Protein 1J0T (pdb70)

Nearest PDB structures (foldseek):
  1j0t-assembly1_A  TM=9.809E-01  e=6.287E-11  Penaeus japonicus
  1j0t-assembly1_A  TM=9.719E-01  e=5.461E-12  Penaeus japonicus
  1j0t-assembly1_A  TM=9.896E-01  e=3.033E-12  Penaeus japonicus
  1j0t-assembly1_A  TM=1.013E+00  e=6.631E-14  Penaeus japonicus
  6ly9-assembly1_Q  TM=2.625E-01  e=8.782E+00  Thermus thermophilus HB8

Sequence (78 aa):
ASFIDNTCRGVMGNRDIYKKVVRVCEDCTNIFRLPGLDGMCRNRCFYNEWFLICLKAANREDEIEKFRVWISILNAGQASFIDNTCRGVMGNRDIYKKVVRVCEDCTNIFRLPGLDGMCRNRCFYNEWFLICLKAANREDEIEKFRVWISILNAGQASFIDNTCRGVMGNRDIYKKVVRVCEDCTNIFRLPGLDGMCRNRCFYNEWFLICLKAANREDEIEKFRVWISILNAGQASFIDNTCRGVMGNRDIYKKVVRVCEDCTNIFRLPGLDGMCRNRCFYNEWFLICLKAANREDEIEKFRVWISILNAGQASFIDNTCRGVMGNRDIYKKVVRVCEDCTNIFRLPGLDGMCRNRCFYNEWFLICLKAANREDEIEKFRVWISILNAGQASFIDNTCRGVMGNRDIYKKVVRVCEDCTNIFRLPGLDGMCRNRCFYNEWFLICLKAANREDEIEKFRVWISILNAGQASFIDNTCRGVMGNRDIYKKVVRVCEDCTNIFRLPGLDGMCRNRCFYNEWFLICLKAANREDEIEKFRVWISILNAGQASFIDNTCRGVMGNRDIYKKVVRVCEDCTNIFRLPGLDGMCRNRCFYNEWFLICLKAANREDEIEKFRVWISILNAGQASFIDNTCRGVMGNRDIYKKVVRVCEDCTNIFRLPGLDGMCRNRCFYNEWFLICLKAANREDEIEKFRVWISILNAGQASFIDNTCRGVMGNRDIYKKVVRVCEDCTNIFRLPGLDGMCRNRCFYNEWFLICLKAANREDEIEKFRVWISILNAGQ

CATH classification: 1.10.2010.10

Structure (mmCIF, N/CA/C/O backbone):
data_1J0T
#
_entry.id   1J0T
#
loop_
_atom_site.group_PDB
_atom_site.id
_atom_site.type_symbol
_atom_site.label_atom_id
_atom_site.label_alt_id
_atom_site.label_comp_id
_atom_site.label_asym_id
_atom_site.label_entity_id
_atom_site.label_seq_id
_atom_site.pdbx_PDB_ins_code
_atom_site.Cartn_x
_atom_site.Cartn_y
_atom_site.Cartn_z
_atom_site.occupancy
_atom_site.B_iso_or_equiv
_atom_site.auth_seq_id
_atom_site.auth_comp_id
_atom_site.auth_asym_id
_atom_site.auth_atom_id
_atom_site.pdbx_PDB_model_num
ATOM 1 N N . ALA A 1 1 ? 1.014 0.000 0.000 1.00 0.00 0 ALA A N 1
ATOM 2 C CA . ALA A 1 1 ? 1.497 1.183 0.683 1.00 0.00 0 ALA A CA 1
ATOM 3 C C . ALA A 1 1 ? 2.548 1.878 -0.171 1.00 0.00 0 ALA A C 1
ATOM 4 O O . ALA A 1 1 ? 3.136 1.264 -1.058 1.00 0.00 0 ALA A O 1
ATOM 13 N N . SER A 1 2 ? 2.782 3.165 0.099 1.00 0.00 1 SER A N 1
ATOM 14 C CA . SER A 1 2 ? 3.759 3.935 -0.644 1.00 0.00 1 SER A CA 1
ATOM 15 C C . SER A 1 2 ? 5.139 3.313 -0.481 1.00 0.00 1 SER A C 1
ATOM 16 O O . SER A 1 2 ? 5.679 3.272 0.623 1.00 0.00 1 SER A O 1
ATOM 24 N N . PHE A 1 3 ? 5.711 2.830 -1.586 1.00 0.00 2 PHE A N 1
ATOM 25 C CA . PHE A 1 3 ? 7.023 2.215 -1.560 1.00 0.00 2 PHE A CA 1
ATOM 26 C C . PHE A 1 3 ? 7.732 2.453 -2.885 1.00 0.00 2 PHE A C 1
ATOM 27 O O . PHE A 1 3 ? 8.558 1.646 -3.304 1.00 0.00 2 PHE A O 1
ATOM 44 N N . ILE A 1 4 ? 7.406 3.567 -3.546 1.00 0.00 3 ILE A N 1
ATOM 45 C CA . ILE A 1 4 ? 8.011 3.909 -4.818 1.00 0.00 3 ILE A CA 1
ATOM 46 C C . ILE A 1 4 ? 8.676 5.275 -4.721 1.00 0.00 3 ILE A C 1
ATOM 47 O O . ILE A 1 4 ? 9.460 5.522 -3.809 1.00 0.00 3 ILE A O 1
ATOM 63 N N . ASP A 1 5 ? 8.359 6.163 -5.667 1.00 0.00 4 ASP A N 1
ATOM 64 C CA . ASP A 1 5 ? 8.927 7.496 -5.684 1.00 0.00 4 ASP A CA 1
ATOM 65 C C . ASP A 1 5 ? 8.637 8.162 -7.021 1.00 0.00 4 ASP A C 1
ATOM 66 O O . ASP A 1 5 ? 8.885 7.578 -8.074 1.00 0.00 4 ASP A O 1
ATOM 75 N N . ASN A 1 6 ? 8.111 9.388 -6.978 1.00 0.00 5 ASN A N 1
ATOM 76 C CA . ASN A 1 6 ? 7.792 10.124 -8.185 1.00 0.00 5 ASN A CA 1
ATOM 77 C C . ASN A 1 6 ? 7.079 9.214 -9.175 1.00 0.00 5 ASN A C 1
ATOM 78 O O . ASN A 1 6 ? 7.105 9.457 -10.379 1.00 0.00 5 ASN A O 1
ATOM 89 N N . THR A 1 7 ? 6.440 8.159 -8.663 1.00 0.00 6 THR A N 1
ATOM 90 C CA . THR A 1 7 ? 5.724 7.221 -9.503 1.00 0.00 6 THR A CA 1
ATOM 91 C C . THR A 1 7 ? 4.382 7.810 -9.911 1.00 0.00 6 THR A C 1
ATOM 92 O O . THR A 1 7 ? 3.336 7.370 -9.437 1.00 0.00 6 THR A O 1
ATOM 103 N N . CYS A 1 8 ? 4.413 8.809 -10.795 1.00 0.00 7 CYS A N 1
ATOM 104 C CA . CYS A 1 8 ? 3.203 9.454 -11.264 1.00 0.00 7 CYS A CA 1
ATOM 105 C C . CYS A 1 8 ? 2.744 8.805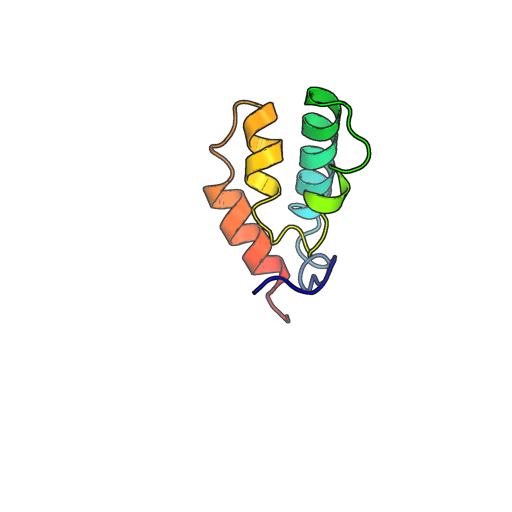 -12.562 1.00 0.00 7 CYS A C 1
ATOM 106 O O . CYS A 1 8 ? 3.418 7.923 -13.090 1.00 0.00 7 CYS A O 1
ATOM 113 N N . ARG A 1 9 ? 1.592 9.243 -13.076 1.00 0.00 8 ARG A N 1
ATOM 114 C CA . ARG A 1 9 ? 1.049 8.704 -14.305 1.00 0.00 8 ARG A CA 1
ATOM 115 C C . ARG A 1 9 ? 0.211 9.763 -15.008 1.00 0.00 8 ARG A C 1
ATOM 116 O O . ARG A 1 9 ? -0.029 9.673 -16.210 1.00 0.00 8 ARG A O 1
ATOM 137 N N . GLY A 1 10 ? -0.235 10.770 -14.253 1.00 0.00 9 GLY A N 1
ATOM 138 C CA . GLY A 1 10 ? -1.042 11.837 -14.809 1.00 0.00 9 GLY A CA 1
ATOM 139 C C . GLY A 1 10 ? -0.265 13.146 -14.799 1.00 0.00 9 GLY A C 1
ATOM 140 O O . GLY A 1 10 ? -0.692 14.131 -15.398 1.00 0.00 9 GLY A O 1
ATOM 144 N N . VAL A 1 11 ? 0.881 13.154 -14.115 1.00 0.00 10 VAL A N 1
ATOM 145 C CA . VAL A 1 11 ? 1.713 14.337 -14.028 1.00 0.00 10 VAL A CA 1
ATOM 146 C C . VAL A 1 11 ? 1.924 14.920 -15.418 1.00 0.00 10 VAL A C 1
ATOM 147 O O . VAL A 1 11 ? 2.432 16.030 -15.558 1.00 0.00 10 VAL A O 1
ATOM 160 N N . MET A 1 12 ? 1.532 14.168 -16.449 1.00 0.00 11 MET A N 1
ATOM 161 C CA . MET A 1 12 ? 1.682 14.614 -17.820 1.00 0.00 11 MET A CA 1
ATOM 162 C C . MET A 1 12 ? 0.472 15.441 -18.231 1.00 0.00 11 MET A C 1
ATOM 163 O O . MET A 1 12 ? 0.598 16.396 -18.994 1.00 0.00 11 MET A O 1
ATOM 177 N N . GLY A 1 13 ? -0.705 15.070 -17.721 1.00 0.00 12 GLY A N 1
ATOM 178 C CA . GLY A 1 13 ? -1.928 15.779 -18.038 1.00 0.00 12 GLY A CA 1
ATOM 179 C C . GLY A 1 13 ? -2.164 16.899 -17.035 1.00 0.00 12 GLY A C 1
ATOM 180 O O . GLY A 1 13 ? -2.503 18.018 -17.416 1.00 0.00 12 GLY A O 1
ATOM 184 N N . ASN A 1 14 ? -1.983 16.595 -15.748 1.00 0.00 13 ASN A N 1
ATOM 185 C CA . ASN A 1 14 ? -2.176 17.575 -14.698 1.00 0.00 13 ASN A CA 1
ATOM 186 C C . ASN A 1 14 ? -1.558 18.904 -15.109 1.00 0.00 13 ASN A C 1
ATOM 187 O O . ASN A 1 14 ? -2.270 19.836 -15.477 1.00 0.00 13 ASN A O 1
ATOM 198 N N . ARG A 1 15 ? -0.228 18.989 -15.045 1.00 0.00 14 ARG A N 1
ATOM 199 C CA . ARG A 1 15 ? 0.480 20.200 -15.409 1.00 0.00 14 ARG A CA 1
ATOM 200 C C . ARG A 1 15 ? 0.025 21.349 -14.521 1.00 0.00 14 ARG A C 1
ATOM 201 O O . ARG A 1 15 ? 0.324 22.508 -14.801 1.00 0.00 14 ARG A O 1
ATOM 222 N N . ASP A 1 16 ? -0.699 21.025 -13.448 1.00 0.00 15 ASP A N 1
ATOM 223 C CA . ASP A 1 16 ? -1.191 22.030 -12.526 1.00 0.00 15 ASP A CA 1
ATOM 224 C C . ASP A 1 16 ? -0.916 21.594 -11.095 1.00 0.00 15 ASP A C 1
ATOM 225 O O . ASP A 1 16 ? -0.352 22.354 -10.310 1.00 0.00 15 ASP A O 1
ATOM 234 N N . ILE A 1 17 ? -1.315 20.366 -10.755 1.00 0.00 16 ILE A N 1
ATOM 235 C CA . ILE A 1 17 ? -1.109 19.834 -9.423 1.00 0.00 16 ILE A CA 1
ATOM 236 C C . ILE A 1 17 ? 0.382 19.737 -9.132 1.00 0.00 16 ILE A C 1
ATOM 237 O O . ILE A 1 17 ? 0.804 19.892 -7.988 1.00 0.00 16 ILE A O 1
ATOM 253 N N . TYR A 1 18 ? 1.180 19.480 -10.171 1.00 0.00 17 TYR A N 1
ATOM 254 C CA . TYR A 1 18 ? 2.616 19.363 -10.019 1.00 0.00 17 TYR A CA 1
ATOM 255 C C . TYR A 1 18 ? 3.213 20.724 -9.692 1.00 0.00 17 TYR A C 1
ATOM 256 O O . TYR A 1 18 ? 3.698 20.942 -8.584 1.00 0.00 17 TYR A O 1
ATOM 274 N N . LYS A 1 19 ? 3.177 21.641 -10.661 1.00 0.00 18 LYS A N 1
ATOM 275 C CA . LYS A 1 19 ? 3.713 22.974 -10.470 1.00 0.00 18 LYS A CA 1
ATOM 276 C C . LYS A 1 19 ? 3.326 23.497 -9.094 1.00 0.00 18 LYS A C 1
ATOM 277 O O . LYS A 1 19 ? 4.150 24.080 -8.393 1.00 0.00 18 LYS A O 1
ATOM 296 N N . LYS A 1 20 ? 2.066 23.286 -8.709 1.00 0.00 19 LYS A N 1
ATOM 297 C CA . LYS A 1 20 ? 1.576 23.735 -7.421 1.00 0.00 19 LYS A CA 1
ATOM 298 C C . LYS A 1 20 ? 2.199 22.901 -6.310 1.00 0.00 19 LYS A C 1
ATOM 299 O O . LYS A 1 20 ? 2.825 23.441 -5.401 1.00 0.00 19 LYS A O 1
ATOM 318 N N . VAL A 1 21 ? 2.024 21.580 -6.387 1.00 0.00 20 VAL A N 1
ATOM 319 C CA . VAL A 1 21 ? 2.566 20.678 -5.391 1.00 0.00 20 VAL A CA 1
ATOM 320 C C . VAL A 1 21 ? 4.024 21.024 -5.123 1.00 0.00 20 VAL A C 1
ATOM 321 O O . VAL A 1 21 ? 4.362 21.497 -4.040 1.00 0.00 20 VAL A O 1
ATOM 334 N N . VAL A 1 22 ? 4.888 20.787 -6.113 1.00 0.00 21 VAL A N 1
ATOM 335 C CA . VAL A 1 22 ? 6.302 21.074 -5.980 1.00 0.00 21 VAL A CA 1
ATOM 336 C C . VAL A 1 22 ? 6.491 22.446 -5.349 1.00 0.00 21 VAL A C 1
ATOM 337 O O . VAL A 1 22 ? 7.390 22.638 -4.534 1.00 0.00 21 VAL A O 1
ATOM 350 N N . ARG A 1 23 ? 5.639 23.402 -5.728 1.00 0.00 22 ARG A N 1
ATOM 351 C CA . ARG A 1 23 ? 5.717 24.749 -5.200 1.00 0.00 22 ARG A CA 1
ATOM 352 C C . ARG A 1 23 ? 5.279 24.757 -3.742 1.00 0.00 22 ARG A C 1
ATOM 353 O O . ARG A 1 23 ? 5.757 25.569 -2.953 1.00 0.00 22 ARG A O 1
ATOM 374 N N . VAL A 1 24 ? 4.367 23.850 -3.387 1.00 0.00 23 VAL A N 1
ATOM 375 C CA . VAL A 1 24 ? 3.869 23.756 -2.029 1.00 0.00 23 VAL A CA 1
ATOM 376 C C . VAL A 1 24 ? 4.971 23.245 -1.111 1.00 0.00 23 VAL A C 1
ATOM 377 O O . VAL A 1 24 ? 5.052 23.646 0.047 1.00 0.00 23 VAL A O 1
ATOM 390 N N . CYS A 1 25 ? 5.819 22.356 -1.633 1.00 0.00 24 CYS A N 1
ATOM 391 C CA . CYS A 1 25 ? 6.910 21.795 -0.861 1.00 0.00 24 CYS A CA 1
ATOM 392 C C . CYS A 1 25 ? 7.941 22.876 -0.566 1.00 0.00 24 CYS A C 1
ATOM 393 O O . CYS A 1 25 ? 8.486 22.934 0.534 1.00 0.00 24 CYS A O 1
ATOM 400 N N . GLU A 1 26 ? 8.208 23.734 -1.554 1.00 0.00 25 GLU A N 1
ATOM 401 C CA . GLU A 1 26 ? 9.170 24.805 -1.393 1.00 0.00 25 GLU A CA 1
ATOM 402 C C . GLU A 1 26 ? 8.785 25.675 -0.205 1.00 0.00 25 GLU A C 1
ATOM 403 O O . GLU A 1 26 ? 9.607 25.937 0.670 1.00 0.00 25 GLU A O 1
ATOM 415 N N . ASP A 1 27 ? 7.527 26.123 -0.177 1.00 0.00 26 ASP A N 1
ATOM 416 C CA . ASP A 1 27 ? 7.038 26.960 0.900 1.00 0.00 26 ASP A CA 1
ATOM 417 C C . ASP A 1 27 ? 7.356 26.313 2.240 1.00 0.00 26 ASP A C 1
ATOM 418 O O . ASP A 1 27 ? 8.041 26.905 3.071 1.00 0.00 26 ASP A O 1
ATOM 427 N N . CYS A 1 28 ? 6.855 25.093 2.450 1.00 0.00 27 CYS A N 1
ATOM 428 C CA . CYS A 1 28 ? 7.087 24.372 3.686 1.00 0.00 27 CYS A CA 1
ATOM 429 C C . CYS A 1 28 ? 8.584 24.222 3.921 1.00 0.00 27 CYS A C 1
ATOM 430 O O . CYS A 1 28 ? 9.072 24.484 5.018 1.00 0.00 27 CYS A O 1
ATOM 437 N N . THR A 1 29 ? 9.312 23.798 2.885 1.00 0.00 28 THR A N 1
ATOM 438 C CA . THR A 1 29 ? 10.746 23.617 2.988 1.00 0.00 28 THR A CA 1
ATOM 439 C C . THR A 1 29 ? 11.376 24.830 3.657 1.00 0.00 28 THR A C 1
ATOM 440 O O . THR A 1 29 ? 12.405 24.715 4.319 1.00 0.00 28 THR A O 1
ATOM 451 N N . ASN A 1 30 ? 10.753 25.998 3.483 1.00 0.00 29 ASN A N 1
ATOM 452 C CA . ASN A 1 30 ? 11.252 27.225 4.070 1.00 0.00 29 ASN A CA 1
ATOM 453 C C . ASN A 1 30 ? 10.916 27.265 5.554 1.00 0.00 29 ASN A C 1
ATOM 454 O O . ASN A 1 30 ? 11.769 27.583 6.379 1.00 0.00 29 ASN A O 1
ATOM 465 N N . ILE A 1 31 ? 9.666 26.940 5.891 1.00 0.00 30 ILE A N 1
ATOM 466 C CA . ILE A 1 31 ? 9.220 26.937 7.270 1.00 0.00 30 ILE A CA 1
ATOM 467 C C . ILE A 1 31 ? 10.268 26.269 8.148 1.00 0.00 30 ILE A C 1
ATOM 468 O O . ILE A 1 31 ? 10.727 26.856 9.126 1.00 0.00 30 ILE A O 1
ATOM 484 N N . PHE A 1 32 ? 10.648 25.038 7.798 1.00 0.00 31 PHE A N 1
ATOM 485 C CA . PHE A 1 32 ? 11.638 24.300 8.556 1.00 0.00 31 PHE A CA 1
ATOM 486 C C . PHE A 1 32 ? 13.027 24.575 7.996 1.00 0.00 31 PHE A C 1
ATOM 487 O O . PHE A 1 32 ? 14.024 24.419 8.698 1.00 0.00 31 PHE A O 1
ATOM 504 N N . ARG A 1 33 ? 13.089 24.985 6.727 1.00 0.00 32 ARG A N 1
ATOM 505 C CA . ARG A 1 33 ? 14.352 25.278 6.080 1.00 0.00 32 ARG A CA 1
ATOM 506 C C . ARG A 1 33 ? 15.184 24.008 5.975 1.00 0.00 32 ARG A C 1
ATOM 507 O O . ARG A 1 33 ? 16.411 24.068 5.950 1.00 0.00 32 ARG A O 1
ATOM 528 N N . LEU A 1 34 ? 14.513 22.856 5.913 1.00 0.00 33 LEU A N 1
ATOM 529 C CA . LEU A 1 34 ? 15.191 21.579 5.811 1.00 0.00 33 LEU A CA 1
ATOM 530 C C . LEU A 1 34 ? 15.248 21.140 4.355 1.00 0.00 33 LEU A C 1
ATOM 531 O O . LEU A 1 34 ? 14.246 21.200 3.646 1.00 0.00 33 LEU A O 1
ATOM 547 N N . PRO A 1 35 ? 16.426 20.696 3.910 1.00 0.00 34 PRO A N 1
ATOM 548 C CA . PRO A 1 35 ? 16.667 20.235 2.559 1.00 0.00 34 PRO A CA 1
ATOM 549 C C . PRO A 1 35 ? 16.000 18.883 2.354 1.00 0.00 34 PRO A C 1
ATOM 550 O O . PRO A 1 35 ? 15.554 18.569 1.253 1.00 0.00 34 PRO A O 1
ATOM 561 N N . GLY A 1 36 ? 15.934 18.080 3.419 1.00 0.00 35 GLY A N 1
ATOM 562 C CA . GLY A 1 36 ? 15.324 16.768 3.346 1.00 0.00 35 GLY A CA 1
ATOM 563 C C . GLY A 1 36 ? 13.843 16.855 3.688 1.00 0.00 35 GLY A C 1
ATOM 564 O O . GLY A 1 36 ? 13.386 16.239 4.648 1.00 0.00 35 GLY A O 1
ATOM 568 N N . LEU A 1 37 ? 13.092 17.626 2.896 1.00 0.00 36 LEU A N 1
ATOM 569 C CA . LEU A 1 37 ? 11.669 17.791 3.116 1.00 0.00 36 LEU A CA 1
ATOM 570 C C . LEU A 1 37 ? 10.963 18.006 1.786 1.00 0.00 36 LEU A C 1
ATOM 571 O O . LEU A 1 37 ? 10.036 17.273 1.446 1.00 0.00 36 LEU A O 1
ATOM 587 N N . ASP A 1 38 ? 11.403 19.015 1.031 1.00 0.00 37 ASP A N 1
ATOM 588 C CA . ASP A 1 38 ? 10.812 19.321 -0.256 1.00 0.00 37 ASP A CA 1
ATOM 589 C C . ASP A 1 38 ? 10.569 18.034 -1.031 1.00 0.00 37 ASP A C 1
ATOM 590 O O . ASP A 1 38 ? 9.481 17.821 -1.561 1.00 0.00 37 ASP A O 1
ATOM 599 N N . GLY A 1 39 ? 11.588 17.173 -1.096 1.00 0.00 38 GLY A N 1
ATOM 600 C CA . GLY A 1 39 ? 11.476 15.914 -1.806 1.00 0.00 38 GLY A CA 1
ATOM 601 C C . GLY A 1 39 ? 10.261 15.139 -1.317 1.00 0.00 38 GLY A C 1
ATOM 602 O O . GLY A 1 39 ? 9.314 14.921 -2.069 1.00 0.00 38 GLY A O 1
ATOM 606 N N . MET A 1 40 ? 10.290 14.722 -0.049 1.00 0.00 39 MET A N 1
ATOM 607 C CA . MET A 1 40 ? 9.195 13.973 0.533 1.00 0.00 39 MET A CA 1
ATOM 608 C C . MET A 1 40 ? 7.866 14.562 0.082 1.00 0.00 39 MET A C 1
ATOM 609 O O . MET A 1 40 ? 7.023 13.855 -0.464 1.00 0.00 39 MET A O 1
ATOM 623 N N . CYS A 1 41 ? 7.683 15.864 0.312 1.00 0.00 40 CYS A N 1
ATOM 624 C CA . CYS A 1 41 ? 6.461 16.544 -0.070 1.00 0.00 40 CYS A CA 1
ATOM 625 C C . CYS A 1 41 ? 6.040 16.101 -1.464 1.00 0.00 40 CYS A C 1
ATOM 626 O O . CYS A 1 41 ? 4.932 15.604 -1.651 1.00 0.00 40 CYS A O 1
ATOM 633 N N . ARG A 1 42 ? 6.929 16.283 -2.443 1.00 0.00 41 ARG A N 1
ATOM 634 C CA . ARG A 1 42 ? 6.646 15.903 -3.813 1.00 0.00 41 ARG A CA 1
ATOM 635 C C . ARG A 1 42 ? 7.545 14.746 -4.224 1.00 0.00 41 ARG A C 1
ATOM 636 O O . ARG A 1 42 ? 8.155 14.779 -5.290 1.00 0.00 41 ARG A O 1
ATOM 657 N N . ASN A 1 43 ? 7.625 13.720 -3.373 1.00 0.00 42 ASN A N 1
ATOM 658 C CA . ASN A 1 43 ? 8.447 12.560 -3.653 1.00 0.00 42 ASN A CA 1
ATOM 659 C C . ASN A 1 43 ? 7.632 11.515 -4.402 1.00 0.00 42 ASN A C 1
ATOM 660 O O . ASN A 1 43 ? 7.493 11.587 -5.621 1.00 0.00 42 ASN A O 1
ATOM 671 N N . ARG A 1 44 ? 7.091 10.541 -3.666 1.00 0.00 43 ARG A N 1
ATOM 672 C CA . ARG A 1 44 ? 6.294 9.487 -4.260 1.00 0.00 43 ARG A CA 1
ATOM 673 C C . ARG A 1 44 ? 5.065 10.084 -4.930 1.00 0.00 43 ARG A C 1
ATOM 674 O O . ARG A 1 44 ? 3.956 9.973 -4.412 1.00 0.00 43 ARG A O 1
ATOM 695 N N . CYS A 1 45 ? 5.264 10.720 -6.087 1.00 0.00 44 CYS A N 1
ATOM 696 C CA . CYS A 1 45 ? 4.175 11.331 -6.822 1.00 0.00 44 CYS A CA 1
ATOM 697 C C . CYS A 1 45 ? 3.315 12.156 -5.876 1.00 0.00 44 CYS A C 1
ATOM 698 O O . CYS A 1 45 ? 2.132 12.369 -6.134 1.00 0.00 44 CYS A O 1
ATOM 705 N N . PHE A 1 46 ? 3.912 12.621 -4.776 1.00 0.00 45 PHE A N 1
ATOM 706 C CA . PHE A 1 46 ? 3.197 13.419 -3.800 1.00 0.00 45 PHE A CA 1
ATOM 707 C C . PHE A 1 46 ? 2.174 12.555 -3.077 1.00 0.00 45 PHE A C 1
ATOM 708 O O . PHE A 1 46 ? 1.161 13.059 -2.596 1.00 0.00 45 PHE A O 1
ATOM 725 N N . TYR A 1 47 ? 2.441 11.249 -3.000 1.00 0.00 46 TYR A N 1
ATOM 726 C CA . TYR A 1 47 ? 1.543 10.324 -2.339 1.00 0.00 46 TYR A CA 1
ATOM 727 C C . TYR A 1 47 ? 2.215 9.749 -1.100 1.00 0.00 46 TYR A C 1
ATOM 728 O O . TYR A 1 47 ? 2.808 8.674 -1.155 1.00 0.00 46 TYR A O 1
ATOM 746 N N . ASN A 1 48 ? 2.120 10.469 0.020 1.00 0.00 47 ASN A N 1
ATOM 747 C CA . ASN A 1 48 ? 2.717 10.026 1.264 1.00 0.00 47 ASN A CA 1
ATOM 748 C C . ASN A 1 48 ? 2.332 10.975 2.391 1.00 0.00 47 ASN A C 1
ATOM 749 O O . ASN A 1 48 ? 3.061 11.109 3.371 1.00 0.00 47 ASN A O 1
ATOM 760 N N . GLU A 1 49 ? 1.180 11.634 2.248 1.00 0.00 48 GLU A N 1
ATOM 761 C CA . GLU A 1 49 ? 0.705 12.564 3.253 1.00 0.00 48 GLU A CA 1
ATOM 762 C C . GLU A 1 49 ? 1.705 13.698 3.426 1.00 0.00 48 GLU A C 1
ATOM 763 O O . GLU A 1 49 ? 1.388 14.727 4.019 1.00 0.00 48 GLU A O 1
ATOM 775 N N . TRP A 1 50 ? 2.919 13.508 2.904 1.00 0.00 49 TRP A N 1
ATOM 776 C CA . TRP A 1 50 ? 3.956 14.515 3.002 1.00 0.00 49 TRP A CA 1
ATOM 777 C C . TRP A 1 50 ? 3.414 15.863 2.545 1.00 0.00 49 TRP A C 1
ATOM 778 O O . TRP A 1 50 ? 4.097 16.879 2.652 1.00 0.00 49 TRP A O 1
ATOM 799 N N . PHE A 1 51 ? 2.181 15.868 2.034 1.00 0.00 50 PHE A N 1
ATOM 800 C CA . PHE A 1 51 ? 1.555 17.087 1.565 1.00 0.00 50 PHE A CA 1
ATOM 801 C C . PHE A 1 51 ? 0.986 17.863 2.745 1.00 0.00 50 PHE A C 1
ATOM 802 O O . PHE A 1 51 ? 1.124 19.082 2.815 1.00 0.00 50 PHE A O 1
ATOM 819 N N . LEU A 1 52 ? 0.343 17.151 3.674 1.00 0.00 51 LEU A N 1
ATOM 820 C CA . LEU A 1 52 ? -0.242 17.773 4.845 1.00 0.00 51 LEU A CA 1
ATOM 821 C C . LEU A 1 52 ? 0.852 18.393 5.702 1.00 0.00 51 LEU A C 1
ATOM 822 O O . LEU A 1 52 ? 0.650 19.444 6.306 1.00 0.00 51 LEU A O 1
ATOM 838 N N . ILE A 1 53 ? 2.013 17.737 5.755 1.00 0.00 52 ILE A N 1
ATOM 839 C CA . ILE A 1 53 ? 3.134 18.224 6.535 1.00 0.00 52 ILE A CA 1
ATOM 840 C C . ILE A 1 53 ? 3.518 19.621 6.067 1.00 0.00 52 ILE A C 1
ATOM 841 O O . ILE A 1 53 ? 3.649 20.535 6.878 1.00 0.00 52 ILE A O 1
ATOM 857 N N . CYS A 1 54 ? 3.699 19.785 4.754 1.00 0.00 53 CYS A N 1
ATOM 858 C CA . CYS A 1 54 ? 4.066 21.066 4.186 1.00 0.00 53 CYS A CA 1
ATOM 859 C C . CYS A 1 54 ? 2.866 22.002 4.207 1.00 0.00 53 CYS A C 1
ATOM 860 O O . CYS A 1 54 ? 2.997 23.176 4.544 1.00 0.00 53 CYS A O 1
ATOM 867 N N . LEU A 1 55 ? 1.692 21.478 3.846 1.00 0.00 54 LEU A N 1
ATOM 868 C CA . LEU A 1 55 ? 0.476 22.266 3.825 1.00 0.00 54 LEU A CA 1
ATOM 869 C C . LEU A 1 55 ? 0.198 22.824 5.213 1.00 0.00 54 LEU A C 1
ATOM 870 O O . LEU A 1 55 ? -0.464 23.850 5.352 1.00 0.00 54 LEU A O 1
ATOM 886 N N . LYS A 1 56 ? 0.707 22.144 6.243 1.00 0.00 55 LYS A N 1
ATOM 887 C CA . LYS A 1 56 ? 0.511 22.575 7.613 1.00 0.00 55 LYS A CA 1
ATOM 888 C C . LYS A 1 56 ? 1.395 23.778 7.909 1.00 0.00 55 LYS A C 1
ATOM 889 O O . LYS A 1 56 ? 0.943 24.754 8.503 1.00 0.00 55 LYS A O 1
ATOM 908 N N . ALA A 1 57 ? 2.661 23.706 7.491 1.00 0.00 56 ALA A N 1
ATOM 909 C CA . ALA A 1 57 ? 3.603 24.785 7.713 1.00 0.00 56 ALA A CA 1
ATOM 910 C C . ALA A 1 57 ? 3.053 26.077 7.125 1.00 0.00 56 ALA A C 1
ATOM 911 O O . ALA A 1 57 ? 3.619 27.148 7.337 1.00 0.00 56 ALA A O 1
ATOM 918 N N . ALA A 1 58 ? 1.948 25.974 6.384 1.00 0.00 57 ALA A N 1
ATOM 919 C CA . ALA A 1 58 ? 1.330 27.131 5.768 1.00 0.00 57 ALA A CA 1
ATOM 920 C C . ALA A 1 58 ? -0.019 27.403 6.420 1.00 0.00 57 ALA A C 1
ATOM 921 O O . ALA A 1 58 ? -0.782 28.241 5.946 1.00 0.00 57 ALA A O 1
ATOM 928 N N . ASN A 1 59 ? -0.310 26.691 7.511 1.00 0.00 58 ASN A N 1
ATOM 929 C CA . ASN A 1 59 ? -1.563 26.859 8.220 1.00 0.00 58 ASN A CA 1
ATOM 930 C C . ASN A 1 59 ? -2.721 26.407 7.342 1.00 0.00 58 ASN A C 1
ATOM 931 O O . ASN A 1 59 ? -3.784 26.050 7.845 1.00 0.00 58 ASN A O 1
ATOM 942 N N . ARG A 1 60 ? -2.512 26.424 6.023 1.00 0.00 59 ARG A N 1
ATOM 943 C CA . ARG A 1 60 ? -3.535 26.018 5.081 1.00 0.00 59 ARG A CA 1
ATOM 944 C C . ARG A 1 60 ? -4.217 24.750 5.575 1.00 0.00 59 ARG A C 1
ATOM 945 O O . ARG A 1 60 ? -5.370 24.786 5.997 1.00 0.00 59 ARG A O 1
ATOM 966 N N . GLU A 1 61 ? -3.499 23.625 5.522 1.00 0.00 60 GLU A N 1
ATOM 967 C CA . GLU A 1 61 ? -4.039 22.356 5.965 1.00 0.00 60 GLU A CA 1
ATOM 968 C C . GLU A 1 61 ? -5.539 22.311 5.710 1.00 0.00 60 GLU A C 1
ATOM 969 O O . GLU A 1 61 ? -6.307 21.896 6.575 1.00 0.00 60 GLU A O 1
ATOM 981 N N . ASP A 1 62 ? -5.955 22.742 4.517 1.00 0.00 61 ASP A N 1
ATOM 982 C CA . ASP A 1 62 ? -7.357 22.751 4.154 1.00 0.00 61 ASP A CA 1
ATOM 983 C C . ASP A 1 62 ? -7.514 22.343 2.696 1.00 0.00 61 ASP A C 1
ATOM 984 O O . ASP A 1 62 ? -8.461 21.644 2.343 1.00 0.00 61 ASP A O 1
ATOM 993 N N . GLU A 1 63 ? -6.582 22.783 1.847 1.00 0.00 62 GLU A N 1
ATOM 994 C CA . GLU A 1 63 ? -6.623 22.461 0.435 1.00 0.00 62 GLU A CA 1
ATOM 995 C C . GLU A 1 63 ? -6.122 21.041 0.211 1.00 0.00 62 GLU A C 1
ATOM 996 O O . GLU A 1 63 ? -5.932 20.618 -0.927 1.00 0.00 62 GLU A O 1
ATOM 1008 N N . ILE A 1 64 ? -5.907 20.305 1.304 1.00 0.00 63 ILE A N 1
ATOM 1009 C CA . ILE A 1 64 ? -5.432 18.938 1.227 1.00 0.00 63 ILE A CA 1
ATOM 1010 C C . ILE A 1 64 ? -6.514 18.050 0.628 1.00 0.00 63 ILE A C 1
ATOM 1011 O O . ILE A 1 64 ? -6.215 17.126 -0.125 1.00 0.00 63 ILE A O 1
ATOM 1027 N N . GLU A 1 65 ? -7.775 18.332 0.964 1.00 0.00 64 GLU A N 1
ATOM 1028 C CA . GLU A 1 65 ? -8.890 17.559 0.456 1.00 0.00 64 GLU A CA 1
ATOM 1029 C C . GLU A 1 65 ? -8.846 17.521 -1.065 1.00 0.00 64 GLU A C 1
ATOM 1030 O O . GLU A 1 65 ? -8.837 16.448 -1.664 1.00 0.00 64 GLU A O 1
ATOM 1042 N N . LYS A 1 66 ? -8.819 18.701 -1.690 1.00 0.00 65 LYS A N 1
ATOM 1043 C CA . LYS A 1 66 ? -8.775 18.797 -3.136 1.00 0.00 65 LYS A CA 1
ATOM 1044 C C . LYS A 1 66 ? -7.411 18.353 -3.644 1.00 0.00 65 LYS A C 1
ATOM 1045 O O . LYS A 1 66 ? -7.307 17.753 -4.711 1.00 0.00 65 LYS A O 1
ATOM 1064 N N . PHE A 1 67 ? -6.361 18.649 -2.874 1.00 0.00 66 PHE A N 1
ATOM 1065 C CA . PHE A 1 67 ? -5.011 18.280 -3.249 1.00 0.00 66 PHE A CA 1
ATOM 1066 C C . PHE A 1 67 ? -4.853 16.767 -3.185 1.00 0.00 66 PHE A C 1
ATOM 1067 O O . PHE A 1 67 ? -4.001 16.201 -3.866 1.00 0.00 66 PHE A O 1
ATOM 1084 N N . ARG A 1 68 ? -5.678 16.114 -2.364 1.00 0.00 67 ARG A N 1
ATOM 1085 C CA . ARG A 1 68 ? -5.626 14.674 -2.215 1.00 0.00 67 ARG A CA 1
ATOM 1086 C C . ARG A 1 68 ? -6.163 14.005 -3.472 1.00 0.00 67 ARG A C 1
ATOM 1087 O O . ARG A 1 68 ? -5.445 13.263 -4.138 1.00 0.00 67 ARG A O 1
ATOM 1108 N N . VAL A 1 69 ? -7.431 14.271 -3.796 1.00 0.00 68 VAL A N 1
ATOM 1109 C CA . VAL A 1 69 ? -8.057 13.696 -4.970 1.00 0.00 68 VAL A CA 1
ATOM 1110 C C . VAL A 1 69 ? -7.169 13.915 -6.186 1.00 0.00 68 VAL A C 1
ATOM 1111 O O . VAL A 1 69 ? -7.159 13.100 -7.106 1.00 0.00 68 VAL A O 1
ATOM 1124 N N . TRP A 1 70 ? -6.422 15.021 -6.190 1.00 0.00 69 TRP A N 1
ATOM 1125 C CA . TRP A 1 70 ? -5.536 15.337 -7.293 1.00 0.00 69 TRP A CA 1
ATOM 1126 C C . TRP A 1 70 ? -4.437 14.288 -7.391 1.00 0.00 69 TRP A C 1
ATOM 1127 O O . TRP A 1 70 ? -4.271 13.654 -8.431 1.00 0.00 69 TRP A O 1
ATOM 1148 N N . ILE A 1 71 ? -3.686 14.107 -6.303 1.00 0.00 70 ILE A N 1
ATOM 1149 C CA . ILE A 1 71 ? -2.609 13.138 -6.267 1.00 0.00 70 ILE A CA 1
ATOM 1150 C C . ILE A 1 71 ? -3.110 11.792 -6.773 1.00 0.00 70 ILE A C 1
ATOM 1151 O O . ILE A 1 71 ? -2.329 10.984 -7.269 1.00 0.00 70 ILE A O 1
ATOM 1167 N N . SER A 1 72 ? -4.417 11.554 -6.647 1.00 0.00 71 SER A N 1
ATOM 1168 C CA . SER A 1 72 ? -5.013 10.311 -7.093 1.00 0.00 71 SER A CA 1
ATOM 1169 C C . SER A 1 72 ? -5.187 10.334 -8.605 1.00 0.00 71 SER A C 1
ATOM 1170 O O . SER A 1 72 ? -5.084 9.299 -9.260 1.00 0.00 71 SER A O 1
ATOM 1178 N N . ILE A 1 73 ? -5.451 11.520 -9.158 1.00 0.00 72 ILE A N 1
ATOM 1179 C CA . ILE A 1 73 ? -5.635 11.675 -10.587 1.00 0.00 72 ILE A CA 1
ATOM 1180 C C . ILE A 1 73 ? -4.357 11.285 -11.316 1.00 0.00 72 ILE A C 1
ATOM 1181 O O . ILE A 1 73 ? -4.401 10.543 -12.294 1.00 0.00 72 ILE A O 1
ATOM 1197 N N . LEU A 1 74 ? -3.217 11.789 -10.837 1.00 0.00 73 LEU A N 1
ATOM 1198 C CA . LEU A 1 74 ? -1.935 11.491 -11.444 1.00 0.00 73 LEU A CA 1
ATOM 1199 C C . LEU A 1 74 ? -1.719 9.985 -11.484 1.00 0.00 73 LEU A C 1
ATOM 1200 O O . LEU A 1 74 ? -0.903 9.492 -12.259 1.00 0.00 73 LEU A O 1
ATOM 1216 N N . ASN A 1 75 ? -2.456 9.253 -10.645 1.00 0.00 74 ASN A N 1
ATOM 1217 C CA . ASN A 1 75 ? -2.342 7.810 -10.590 1.00 0.00 74 ASN A CA 1
ATOM 1218 C C . ASN A 1 75 ? -3.314 7.175 -11.574 1.00 0.00 74 ASN A C 1
ATOM 1219 O O . ASN A 1 75 ? -3.544 5.968 -11.535 1.00 0.00 74 ASN A O 1
ATOM 1230 N N . ALA A 1 76 ? -3.884 7.993 -12.461 1.00 0.00 75 ALA A N 1
ATOM 1231 C CA . ALA A 1 76 ? -4.827 7.511 -13.450 1.00 0.00 75 ALA A CA 1
ATOM 1232 C C . ALA A 1 76 ? -4.313 6.217 -14.065 1.00 0.00 75 ALA A C 1
ATOM 1233 O O . ALA A 1 76 ? -4.776 5.133 -13.716 1.00 0.00 75 ALA A O 1
ATOM 1240 N N . GLY A 1 77 ? -3.352 6.332 -14.984 1.00 0.00 76 GLY A N 1
ATOM 1241 C CA . GLY A 1 77 ? -2.783 5.171 -15.640 1.00 0.00 76 GLY A CA 1
ATOM 1242 C C . GLY A 1 77 ? -2.120 4.260 -14.617 1.00 0.00 76 GLY A C 1
ATOM 1243 O O . GLY A 1 77 ? -2.147 3.039 -14.757 1.00 0.00 76 GLY A O 1
ATOM 1247 N N . GLN A 1 78 ? -1.521 4.858 -13.585 1.00 0.00 77 GLN A N 1
ATOM 1248 C CA . GLN A 1 78 ? -0.853 4.101 -12.545 1.00 0.00 77 GLN A CA 1
ATOM 1249 C C . GLN A 1 78 ? -1.876 3.301 -11.751 1.00 0.00 77 GLN A C 1
ATOM 1250 O O . GLN A 1 78 ? -1.510 2.446 -10.947 1.00 0.00 77 GLN A O 1
ATOM 1265 N N . ALA A 1 1 ? 1.014 0.000 0.000 1.00 0.00 0 ALA A N 2
ATOM 1266 C CA . ALA A 1 1 ? 1.497 1.183 0.683 1.00 0.00 0 ALA A CA 2
ATOM 1267 C C . ALA A 1 1 ? 1.224 1.064 2.176 1.00 0.00 0 ALA A C 2
ATOM 1268 O O . ALA A 1 1 ? 0.194 1.526 2.660 1.00 0.00 0 ALA A O 2
ATOM 1277 N N . SER A 1 2 ? 2.153 0.441 2.905 1.00 0.00 1 SER A N 2
ATOM 1278 C CA . SER A 1 2 ? 2.008 0.265 4.336 1.00 0.00 1 SER A CA 2
ATOM 1279 C C . SER A 1 2 ? 0.749 -0.537 4.634 1.00 0.00 1 SER A C 2
ATOM 1280 O O . SER A 1 2 ? -0.341 0.023 4.729 1.00 0.00 1 SER A O 2
ATOM 1288 N N . PHE A 1 3 ? 0.902 -1.855 4.781 1.00 0.00 2 PHE A N 2
ATOM 1289 C CA . PHE A 1 3 ? -0.221 -2.726 5.068 1.00 0.00 2 PHE A CA 2
ATOM 1290 C C . PHE A 1 3 ? 0.216 -3.839 6.009 1.00 0.00 2 PHE A C 2
ATOM 1291 O O . PHE A 1 3 ? 0.848 -4.804 5.583 1.00 0.00 2 PHE A O 2
ATOM 1308 N N . ILE A 1 4 ? -0.123 -3.704 7.293 1.00 0.00 3 ILE A N 2
ATOM 1309 C CA . ILE A 1 4 ? 0.232 -4.696 8.289 1.00 0.00 3 ILE A CA 2
ATOM 1310 C C . ILE A 1 4 ? -1.023 -5.189 8.995 1.00 0.00 3 ILE A C 2
ATOM 1311 O O . ILE A 1 4 ? -1.992 -5.575 8.345 1.00 0.00 3 ILE A O 2
ATOM 1327 N N . ASP A 1 5 ? -1.004 -5.175 10.330 1.00 0.00 4 ASP A N 2
ATOM 1328 C CA . ASP A 1 5 ? -2.137 -5.621 11.115 1.00 0.00 4 ASP A CA 2
ATOM 1329 C C . ASP A 1 5 ? -1.758 -5.665 12.588 1.00 0.00 4 ASP A C 2
ATOM 1330 O O . ASP A 1 5 ? -0.777 -6.305 12.959 1.00 0.00 4 ASP A O 2
ATOM 1339 N N . ASN A 1 6 ? -2.539 -4.981 13.428 1.00 0.00 5 ASN A N 2
ATOM 1340 C CA . ASN A 1 6 ? -2.279 -4.948 14.853 1.00 0.00 5 ASN A CA 2
ATOM 1341 C C . ASN A 1 6 ? -0.788 -4.780 15.106 1.00 0.00 5 ASN A C 2
ATOM 1342 O O . ASN A 1 6 ? -0.292 -5.128 16.175 1.00 0.00 5 ASN A O 2
ATOM 1353 N N . THR A 1 7 ? -0.072 -4.244 14.115 1.00 0.00 6 THR A N 2
ATOM 1354 C CA . THR A 1 7 ? 1.357 -4.033 14.236 1.00 0.00 6 THR A CA 2
ATOM 1355 C C . THR A 1 7 ? 1.632 -2.893 15.206 1.00 0.00 6 THR A C 2
ATOM 1356 O O . THR A 1 7 ? 2.040 -1.809 14.797 1.00 0.00 6 THR A O 2
ATOM 1367 N N . CYS A 1 8 ? 1.407 -3.143 16.498 1.00 0.00 7 CYS A N 2
ATOM 1368 C CA . CYS A 1 8 ? 1.630 -2.142 17.522 1.00 0.00 7 CYS A CA 2
ATOM 1369 C C . CYS A 1 8 ? 3.083 -2.183 17.973 1.00 0.00 7 CYS A C 2
ATOM 1370 O O . CYS A 1 8 ? 3.860 -3.009 17.499 1.00 0.00 7 CYS A O 2
ATOM 1377 N N . ARG A 1 9 ? 3.450 -1.287 18.893 1.00 0.00 8 ARG A N 2
ATOM 1378 C CA . ARG A 1 9 ? 4.805 -1.224 19.401 1.00 0.00 8 ARG A CA 2
ATOM 1379 C C . ARG A 1 9 ? 4.846 -0.362 20.655 1.00 0.00 8 ARG A C 2
ATOM 1380 O O . ARG A 1 9 ? 5.844 -0.350 21.372 1.00 0.00 8 ARG A O 2
ATOM 1401 N N . GLY A 1 10 ? 3.756 0.363 20.918 1.00 0.00 9 GLY A N 2
ATOM 1402 C CA . GLY A 1 10 ? 3.676 1.222 22.083 1.00 0.00 9 GLY A CA 2
ATOM 1403 C C . GLY A 1 10 ? 2.530 0.784 22.984 1.00 0.00 9 GLY A C 2
ATOM 1404 O O . GLY A 1 10 ? 2.452 1.196 24.139 1.00 0.00 9 GLY A O 2
ATOM 1408 N N . VAL A 1 11 ? 1.639 -0.056 22.451 1.00 0.00 10 VAL A N 2
ATOM 1409 C CA . VAL A 1 11 ? 0.503 -0.546 23.205 1.00 0.00 10 VAL A CA 2
ATOM 1410 C C . VAL A 1 11 ? 0.942 -0.918 24.614 1.00 0.00 10 VAL A C 2
ATOM 1411 O O . VAL A 1 11 ? 0.339 -0.481 25.591 1.00 0.00 10 VAL A O 2
ATOM 1424 N N . MET A 1 12 ? 1.998 -1.729 24.717 1.00 0.00 11 MET A N 2
ATOM 1425 C CA . MET A 1 12 ? 2.510 -2.155 26.004 1.00 0.00 11 MET A CA 2
ATOM 1426 C C . MET A 1 12 ? 2.614 -0.960 26.941 1.00 0.00 11 MET A C 2
ATOM 1427 O O . MET A 1 12 ? 2.514 -1.108 28.157 1.00 0.00 11 MET A O 2
ATOM 1441 N N . GLY A 1 13 ? 2.816 0.230 26.371 1.00 0.00 12 GLY A N 2
ATOM 1442 C CA . GLY A 1 13 ? 2.932 1.441 27.158 1.00 0.00 12 GLY A CA 2
ATOM 1443 C C . GLY A 1 13 ? 1.563 2.080 27.349 1.00 0.00 12 GLY A C 2
ATOM 1444 O O . GLY A 1 13 ? 1.144 2.335 28.475 1.00 0.00 12 GLY A O 2
ATOM 1448 N N . ASN A 1 14 ? 0.866 2.338 26.240 1.00 0.00 13 ASN A N 2
ATOM 1449 C CA . ASN A 1 14 ? -0.449 2.944 26.289 1.00 0.00 13 ASN A CA 2
ATOM 1450 C C . ASN A 1 14 ? -1.273 2.305 27.399 1.00 0.00 13 ASN A C 2
ATOM 1451 O O . ASN A 1 14 ? -1.417 2.877 28.477 1.00 0.00 13 ASN A O 2
ATOM 1462 N N . ARG A 1 15 ? -1.814 1.115 27.130 1.00 0.00 14 ARG A N 2
ATOM 1463 C CA . ARG A 1 15 ? -2.620 0.404 28.103 1.00 0.00 14 ARG A CA 2
ATOM 1464 C C . ARG A 1 15 ? -3.892 1.188 28.390 1.00 0.00 14 ARG A C 2
ATOM 1465 O O . ARG A 1 15 ? -4.613 0.882 29.337 1.00 0.00 14 ARG A O 2
ATOM 1486 N N . ASP A 1 16 ? -4.167 2.204 27.568 1.00 0.00 15 ASP A N 2
ATOM 1487 C CA . ASP A 1 16 ? -5.349 3.026 27.737 1.00 0.00 15 ASP A CA 2
ATOM 1488 C C . ASP A 1 16 ? -6.026 3.238 26.391 1.00 0.00 15 ASP A C 2
ATOM 1489 O O . ASP A 1 16 ? -7.202 2.920 26.229 1.00 0.00 15 ASP A O 2
ATOM 1498 N N . ILE A 1 17 ? -5.280 3.777 25.424 1.00 0.00 16 ILE A N 2
ATOM 1499 C CA . ILE A 1 17 ? -5.809 4.028 24.098 1.00 0.00 16 ILE A CA 2
ATOM 1500 C C . ILE A 1 17 ? -6.422 2.752 23.538 1.00 0.00 16 ILE A C 2
ATOM 1501 O O . ILE A 1 17 ? -7.371 2.807 22.760 1.00 0.00 16 ILE A O 2
ATOM 1517 N N . TYR A 1 18 ? -5.877 1.600 23.937 1.00 0.00 17 TYR A N 2
ATOM 1518 C CA . TYR A 1 18 ? -6.373 0.320 23.473 1.00 0.00 17 TYR A CA 2
ATOM 1519 C C . TYR A 1 18 ? -7.787 0.096 23.989 1.00 0.00 17 TYR A C 2
ATOM 1520 O O . TYR A 1 18 ? -8.739 0.079 23.211 1.00 0.00 17 TYR A O 2
ATOM 1538 N N . LYS A 1 19 ? -7.923 -0.076 25.306 1.00 0.00 18 LYS A N 2
ATOM 1539 C CA . LYS A 1 19 ? -9.218 -0.298 25.917 1.00 0.00 18 LYS A CA 2
ATOM 1540 C C . LYS A 1 19 ? -10.259 0.602 25.265 1.00 0.00 18 LYS A C 2
ATOM 1541 O O . LYS A 1 19 ? -11.327 0.139 24.872 1.00 0.00 18 LYS A O 2
ATOM 1560 N N . LYS A 1 20 ? -9.944 1.895 25.152 1.00 0.00 19 LYS A N 2
ATOM 1561 C CA . LYS A 1 20 ? -10.851 2.851 24.550 1.00 0.00 19 LYS A CA 2
ATOM 1562 C C . LYS A 1 20 ? -11.114 2.473 23.099 1.00 0.00 19 LYS A C 2
ATOM 1563 O O . LYS A 1 20 ? -12.249 2.180 22.727 1.00 0.00 19 LYS A O 2
ATOM 1582 N N . VAL A 1 21 ? -10.061 2.481 22.279 1.00 0.00 20 VAL A N 2
ATOM 1583 C CA . VAL A 1 21 ? -10.181 2.140 20.876 1.00 0.00 20 VAL A CA 2
ATOM 1584 C C . VAL A 1 21 ? -11.120 0.953 20.713 1.00 0.00 20 VAL A C 2
ATOM 1585 O O . VAL A 1 21 ? -12.218 1.097 20.179 1.00 0.00 20 VAL A O 2
ATOM 1598 N N . VAL A 1 22 ? -10.687 -0.221 21.176 1.00 0.00 21 VAL A N 2
ATOM 1599 C CA . VAL A 1 22 ? -11.488 -1.425 21.080 1.00 0.00 21 VAL A CA 2
ATOM 1600 C C . VAL A 1 22 ? -12.927 -1.117 21.470 1.00 0.00 21 VAL A C 2
ATOM 1601 O O . VAL A 1 22 ? -13.856 -1.745 20.968 1.00 0.00 21 VAL A O 2
ATOM 1614 N N . ARG A 1 23 ? -13.109 -0.146 22.369 1.00 0.00 22 ARG A N 2
ATOM 1615 C CA . ARG A 1 23 ? -14.430 0.239 22.821 1.00 0.00 22 ARG A CA 2
ATOM 1616 C C . ARG A 1 23 ? -15.150 1.005 21.721 1.00 0.00 22 ARG A C 2
ATOM 1617 O O . ARG A 1 23 ? -16.368 0.908 21.588 1.00 0.00 22 ARG A O 2
ATOM 1638 N N . VAL A 1 24 ? -14.392 1.768 20.930 1.00 0.00 23 VAL A N 2
ATOM 1639 C CA . VAL A 1 24 ? -14.958 2.546 19.846 1.00 0.00 23 VAL A CA 2
ATOM 1640 C C . VAL A 1 24 ? -15.300 1.630 18.679 1.00 0.00 23 VAL A C 2
ATOM 1641 O O . VAL A 1 24 ? -16.106 1.987 17.823 1.00 0.00 23 VAL A O 2
ATOM 1654 N N . CYS A 1 25 ? -14.684 0.446 18.647 1.00 0.00 24 CYS A N 2
ATOM 1655 C CA . CYS A 1 25 ? -14.925 -0.513 17.588 1.00 0.00 24 CYS A CA 2
ATOM 1656 C C . CYS A 1 25 ? -16.235 -1.245 17.845 1.00 0.00 24 CYS A C 2
ATOM 1657 O O . CYS A 1 25 ? -17.049 -1.402 16.938 1.00 0.00 24 CYS A O 2
ATOM 1664 N N . GLU A 1 26 ? -16.437 -1.693 19.087 1.00 0.00 25 GLU A N 2
ATOM 1665 C CA . GLU A 1 26 ? -17.645 -2.403 19.453 1.00 0.00 25 GLU A CA 2
ATOM 1666 C C . GLU A 1 26 ? -18.857 -1.503 19.258 1.00 0.00 25 GLU A C 2
ATOM 1667 O O . GLU A 1 26 ? -19.939 -1.976 18.919 1.00 0.00 25 GLU A O 2
ATOM 1679 N N . ASP A 1 27 ? -18.671 -0.198 19.472 1.00 0.00 26 ASP A N 2
ATOM 1680 C CA . ASP A 1 27 ? -19.746 0.762 19.319 1.00 0.00 26 ASP A CA 2
ATOM 1681 C C . ASP A 1 27 ? -20.171 0.831 17.859 1.00 0.00 26 ASP A C 2
ATOM 1682 O O . ASP A 1 27 ? -21.338 0.616 17.540 1.00 0.00 26 ASP A O 2
ATOM 1691 N N . CYS A 1 28 ? -19.220 1.132 16.972 1.00 0.00 27 CYS A N 2
ATOM 1692 C CA . CYS A 1 28 ? -19.499 1.228 15.553 1.00 0.00 27 CYS A CA 2
ATOM 1693 C C . CYS A 1 28 ? -20.001 -0.113 15.036 1.00 0.00 27 CYS A C 2
ATOM 1694 O O . CYS A 1 28 ? -21.113 -0.205 14.520 1.00 0.00 27 CYS A O 2
ATOM 1701 N N . THR A 1 29 ? -19.177 -1.154 15.174 1.00 0.00 28 THR A N 2
ATOM 1702 C CA . THR A 1 29 ? -19.544 -2.480 14.721 1.00 0.00 28 THR A CA 2
ATOM 1703 C C . THR A 1 29 ? -20.971 -2.797 15.144 1.00 0.00 28 THR A C 2
ATOM 1704 O O . THR A 1 29 ? -21.653 -3.589 14.498 1.00 0.00 28 THR A O 2
ATOM 1715 N N . ASN A 1 30 ? -21.421 -2.174 16.236 1.00 0.00 29 ASN A N 2
ATOM 1716 C CA . ASN A 1 30 ? -22.762 -2.391 16.740 1.00 0.00 29 ASN A CA 2
ATOM 1717 C C . ASN A 1 30 ? -23.760 -1.579 15.926 1.00 0.00 29 ASN A C 2
ATOM 1718 O O . ASN A 1 30 ? -24.864 -2.041 15.650 1.00 0.00 29 ASN A O 2
ATOM 1729 N N . ILE A 1 31 ? -23.366 -0.362 15.542 1.00 0.00 30 ILE A N 2
ATOM 1730 C CA . ILE A 1 31 ? -24.221 0.510 14.761 1.00 0.00 30 ILE A CA 2
ATOM 1731 C C . ILE A 1 31 ? -24.732 -0.234 13.535 1.00 0.00 30 ILE A C 2
ATOM 1732 O O . ILE A 1 31 ? -25.934 -0.270 13.285 1.00 0.00 30 ILE A O 2
ATOM 1748 N N . PHE A 1 32 ? -23.813 -0.828 12.769 1.00 0.00 31 PHE A N 2
ATOM 1749 C CA . PHE A 1 32 ? -24.177 -1.565 11.576 1.00 0.00 31 PHE A CA 2
ATOM 1750 C C . PHE A 1 32 ? -24.425 -3.025 11.926 1.00 0.00 31 PHE A C 2
ATOM 1751 O O . PHE A 1 32 ? -25.059 -3.750 11.163 1.00 0.00 31 PHE A O 2
ATOM 1768 N N . ARG A 1 33 ? -23.923 -3.455 13.086 1.00 0.00 32 ARG A N 2
ATOM 1769 C CA . ARG A 1 33 ? -24.091 -4.824 13.531 1.00 0.00 32 ARG A CA 2
ATOM 1770 C C . ARG A 1 33 ? -23.330 -5.764 12.607 1.00 0.00 32 ARG A C 2
ATOM 1771 O O . ARG A 1 33 ? -23.683 -6.934 12.480 1.00 0.00 32 ARG A O 2
ATOM 1792 N N . LEU A 1 34 ? -22.281 -5.248 11.960 1.00 0.00 33 LEU A N 2
ATOM 1793 C CA . LEU A 1 34 ? -21.476 -6.041 11.053 1.00 0.00 33 LEU A CA 2
ATOM 1794 C C . LEU A 1 34 ? -20.317 -6.673 11.809 1.00 0.00 33 LEU A C 2
ATOM 1795 O O . LEU A 1 34 ? -19.602 -5.990 12.540 1.00 0.00 33 LEU A O 2
ATOM 1811 N N . PRO A 1 35 ? -20.131 -7.984 11.632 1.00 0.00 34 PRO A N 2
ATOM 1812 C CA . PRO A 1 35 ? -19.081 -8.752 12.266 1.00 0.00 34 PRO A CA 2
ATOM 1813 C C . PRO A 1 35 ? -17.741 -8.404 11.633 1.00 0.00 34 PRO A C 2
ATOM 1814 O O . PRO A 1 35 ? -16.711 -8.422 12.304 1.00 0.00 34 PRO A O 2
ATOM 1825 N N . GLY A 1 36 ? -17.756 -8.088 10.336 1.00 0.00 35 GLY A N 2
ATOM 1826 C CA . GLY A 1 36 ? -16.542 -7.741 9.624 1.00 0.00 35 GLY A CA 2
ATOM 1827 C C . GLY A 1 36 ? -16.344 -6.232 9.624 1.00 0.00 35 GLY A C 2
ATOM 1828 O O . GLY A 1 36 ? -16.349 -5.601 8.570 1.00 0.00 35 GLY A O 2
ATOM 1832 N N . LEU A 1 37 ? -16.168 -5.654 10.815 1.00 0.00 36 LEU A N 2
ATOM 1833 C CA . LEU A 1 37 ? -15.969 -4.224 10.949 1.00 0.00 36 LEU A CA 2
ATOM 1834 C C . LEU A 1 37 ? -15.180 -3.930 12.217 1.00 0.00 36 LEU A C 2
ATOM 1835 O O . LEU A 1 37 ? -14.149 -3.263 12.170 1.00 0.00 36 LEU A O 2
ATOM 1851 N N . ASP A 1 38 ? -15.669 -4.430 13.355 1.00 0.00 37 ASP A N 2
ATOM 1852 C CA . ASP A 1 38 ? -15.010 -4.218 14.628 1.00 0.00 37 ASP A CA 2
ATOM 1853 C C . ASP A 1 38 ? -13.511 -4.434 14.474 1.00 0.00 37 ASP A C 2
ATOM 1854 O O . ASP A 1 38 ? -12.718 -3.554 14.803 1.00 0.00 37 ASP A O 2
ATOM 1863 N N . GLY A 1 39 ? -13.123 -5.608 13.971 1.00 0.00 38 GLY A N 2
ATOM 1864 C CA . GLY A 1 39 ? -11.723 -5.928 13.778 1.00 0.00 38 GLY A CA 2
ATOM 1865 C C . GLY A 1 39 ? -10.997 -4.755 13.134 1.00 0.00 38 GLY A C 2
ATOM 1866 O O . GLY A 1 39 ? -10.097 -4.170 13.733 1.00 0.00 38 GLY A O 2
ATOM 1870 N N . MET A 1 40 ? -11.393 -4.411 11.906 1.00 0.00 39 MET A N 2
ATOM 1871 C CA . MET A 1 40 ? -10.779 -3.314 11.186 1.00 0.00 39 MET A CA 2
ATOM 1872 C C . MET A 1 40 ? -10.545 -2.142 12.129 1.00 0.00 39 MET A C 2
ATOM 1873 O O . MET A 1 40 ? -9.412 -1.702 12.310 1.00 0.00 39 MET A O 2
ATOM 1887 N N . CYS A 1 41 ? -11.625 -1.637 12.732 1.00 0.00 40 CYS A N 2
ATOM 1888 C CA . CYS A 1 41 ? -11.535 -0.521 13.652 1.00 0.00 40 CYS A CA 2
ATOM 1889 C C . CYS A 1 41 ? -10.306 -0.680 14.535 1.00 0.00 40 CYS A C 2
ATOM 1890 O O . CYS A 1 41 ? -9.619 0.297 14.827 1.00 0.00 40 CYS A O 2
ATOM 1897 N N . ARG A 1 42 ? -10.029 -1.915 14.960 1.00 0.00 41 ARG A N 2
ATOM 1898 C CA . ARG A 1 42 ? -8.887 -2.194 15.807 1.00 0.00 41 ARG A CA 2
ATOM 1899 C C . ARG A 1 42 ? -8.049 -3.305 15.192 1.00 0.00 41 ARG A C 2
ATOM 1900 O O . ARG A 1 42 ? -7.603 -4.211 15.893 1.00 0.00 41 ARG A O 2
ATOM 1921 N N . ASN A 1 43 ? -7.835 -3.234 13.876 1.00 0.00 42 ASN A N 2
ATOM 1922 C CA . ASN A 1 43 ? -7.051 -4.232 13.175 1.00 0.00 42 ASN A CA 2
ATOM 1923 C C . ASN A 1 43 ? -5.585 -3.825 13.162 1.00 0.00 42 ASN A C 2
ATOM 1924 O O . ASN A 1 43 ? -4.834 -4.166 14.073 1.00 0.00 42 ASN A O 2
ATOM 1935 N N . ARG A 1 44 ? -5.179 -3.092 12.123 1.00 0.00 43 ARG A N 2
ATOM 1936 C CA . ARG A 1 44 ? -3.807 -2.641 11.994 1.00 0.00 43 ARG A CA 2
ATOM 1937 C C . ARG A 1 44 ? -3.453 -1.728 13.158 1.00 0.00 43 ARG A C 2
ATOM 1938 O O . ARG A 1 44 ? -3.360 -0.514 12.991 1.00 0.00 43 ARG A O 2
ATOM 1959 N N . CYS A 1 45 ? -3.255 -2.315 14.341 1.00 0.00 44 CYS A N 2
ATOM 1960 C CA . CYS A 1 45 ? -2.912 -1.554 15.525 1.00 0.00 44 CYS A CA 2
ATOM 1961 C C . CYS A 1 45 ? -3.742 -0.279 15.576 1.00 0.00 44 CYS A C 2
ATOM 1962 O O . CYS A 1 45 ? -3.339 0.703 16.195 1.00 0.00 44 CYS A O 2
ATOM 1969 N N . PHE A 1 46 ? -4.906 -0.297 14.923 1.00 0.00 45 PHE A N 2
ATOM 1970 C CA . PHE A 1 46 ? -5.785 0.855 14.898 1.00 0.00 45 PHE A CA 2
ATOM 1971 C C . PHE A 1 46 ? -5.210 1.924 13.980 1.00 0.00 45 PHE A C 2
ATOM 1972 O O . PHE A 1 46 ? -5.173 3.099 14.337 1.00 0.00 45 PHE A O 2
ATOM 1989 N N . TYR A 1 47 ? -4.760 1.513 12.792 1.00 0.00 46 TYR A N 2
ATOM 1990 C CA . TYR A 1 47 ? -4.188 2.435 11.832 1.00 0.00 46 TYR A CA 2
ATOM 1991 C C . TYR A 1 47 ? -4.760 2.159 10.448 1.00 0.00 46 TYR A C 2
ATOM 1992 O O . TYR A 1 47 ? -4.160 1.433 9.659 1.00 0.00 46 TYR A O 2
ATOM 2010 N N . ASN A 1 48 ? -5.924 2.742 10.155 1.00 0.00 47 ASN A N 2
ATOM 2011 C CA . ASN A 1 48 ? -6.568 2.557 8.871 1.00 0.00 47 ASN A CA 2
ATOM 2012 C C . ASN A 1 48 ? -7.789 3.460 8.767 1.00 0.00 47 ASN A C 2
ATOM 2013 O O . ASN A 1 48 ? -8.739 3.148 8.052 1.00 0.00 47 ASN A O 2
ATOM 2024 N N . GLU A 1 49 ? -7.762 4.585 9.486 1.00 0.00 48 GLU A N 2
ATOM 2025 C CA . GLU A 1 49 ? -8.863 5.527 9.470 1.00 0.00 48 GLU A CA 2
ATOM 2026 C C . GLU A 1 49 ? -10.129 4.854 9.984 1.00 0.00 48 GLU A C 2
ATOM 2027 O O . GLU A 1 49 ? -11.088 5.527 10.353 1.00 0.00 48 GLU A O 2
ATOM 2039 N N . TRP A 1 50 ? -10.128 3.520 10.006 1.00 0.00 49 TRP A N 2
ATOM 2040 C CA . TRP A 1 50 ? -11.273 2.766 10.476 1.00 0.00 49 TRP A CA 2
ATOM 2041 C C . TRP A 1 50 ? -11.755 3.329 11.805 1.00 0.00 49 TRP A C 2
ATOM 2042 O O . TRP A 1 50 ? -12.836 2.983 12.276 1.00 0.00 49 TRP A O 2
ATOM 2063 N N . PHE A 1 51 ? -10.946 4.201 12.411 1.00 0.00 50 PHE A N 2
ATOM 2064 C CA . PHE A 1 51 ? -11.292 4.807 13.681 1.00 0.00 50 PHE A CA 2
ATOM 2065 C C . PHE A 1 51 ? -12.296 5.931 13.461 1.00 0.00 50 PHE A C 2
ATOM 2066 O O . PHE A 1 51 ? -13.096 6.234 14.343 1.00 0.00 50 PHE A O 2
ATOM 2083 N N . LEU A 1 52 ? -12.251 6.549 12.278 1.00 0.00 51 LEU A N 2
ATOM 2084 C CA . LEU A 1 52 ? -13.154 7.633 11.947 1.00 0.00 51 LEU A CA 2
ATOM 2085 C C . LEU A 1 52 ? -14.510 7.071 11.543 1.00 0.00 51 LEU A C 2
ATOM 2086 O O . LEU A 1 52 ? -15.544 7.663 11.843 1.00 0.00 51 LEU A O 2
ATOM 2102 N N . ILE A 1 53 ? -14.502 5.924 10.860 1.00 0.00 52 ILE A N 2
ATOM 2103 C CA . ILE A 1 53 ? -15.727 5.286 10.420 1.00 0.00 52 ILE A CA 2
ATOM 2104 C C . ILE A 1 53 ? -16.581 4.923 11.626 1.00 0.00 52 ILE A C 2
ATOM 2105 O O . ILE A 1 53 ? -17.797 5.099 11.603 1.00 0.00 52 ILE A O 2
ATOM 2121 N N . CYS A 1 54 ? -15.941 4.415 12.682 1.00 0.00 53 CYS A N 2
ATOM 2122 C CA . CYS A 1 54 ? -16.643 4.030 13.890 1.00 0.00 53 CYS A CA 2
ATOM 2123 C C . CYS A 1 54 ? -17.073 5.275 14.654 1.00 0.00 53 CYS A C 2
ATOM 2124 O O . CYS A 1 54 ? -18.239 5.410 15.019 1.00 0.00 53 CYS A O 2
ATOM 2131 N N . LEU A 1 55 ? -16.127 6.186 14.894 1.00 0.00 54 LEU A N 2
ATOM 2132 C CA . LEU A 1 55 ? -16.411 7.412 15.612 1.00 0.00 54 LEU A CA 2
ATOM 2133 C C . LEU A 1 55 ? -17.542 8.163 14.924 1.00 0.00 54 LEU A C 2
ATOM 2134 O O . LEU A 1 55 ? -18.280 8.906 15.568 1.00 0.00 54 LEU A O 2
ATOM 2150 N N . LYS A 1 56 ? -17.678 7.968 13.611 1.00 0.00 55 LYS A N 2
ATOM 2151 C CA . LYS A 1 56 ? -18.717 8.626 12.844 1.00 0.00 55 LYS A CA 2
ATOM 2152 C C . LYS A 1 56 ? -20.077 8.056 13.220 1.00 0.00 55 LYS A C 2
ATOM 2153 O O . LYS A 1 56 ? -21.034 8.802 13.418 1.00 0.00 55 LYS A O 2
ATOM 2172 N N . ALA A 1 57 ? -20.161 6.727 13.319 1.00 0.00 56 ALA A N 2
ATOM 2173 C CA . ALA A 1 57 ? -21.401 6.063 13.668 1.00 0.00 56 ALA A CA 2
ATOM 2174 C C . ALA A 1 57 ? -21.684 6.249 15.152 1.00 0.00 56 ALA A C 2
ATOM 2175 O O . ALA A 1 57 ? -22.741 5.853 15.639 1.00 0.00 56 ALA A O 2
ATOM 2182 N N . ALA A 1 58 ? -20.735 6.852 15.872 1.00 0.00 57 ALA A N 2
ATOM 2183 C CA . ALA A 1 58 ? -20.885 7.085 17.294 1.00 0.00 57 ALA A CA 2
ATOM 2184 C C . ALA A 1 58 ? -21.239 8.544 17.543 1.00 0.00 57 ALA A C 2
ATOM 2185 O O . ALA A 1 58 ? -21.561 8.925 18.666 1.00 0.00 57 ALA A O 2
ATOM 2192 N N . ASN A 1 59 ? -21.178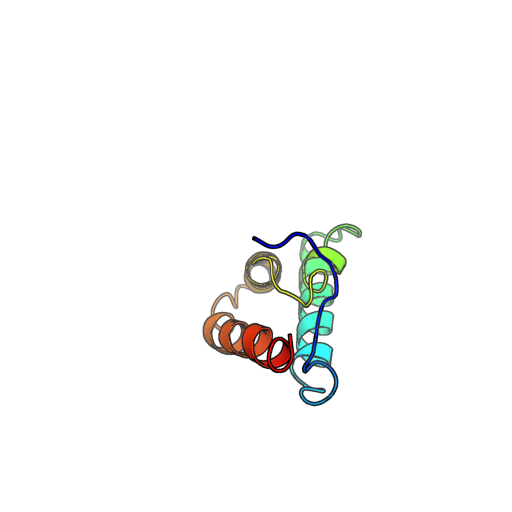 9.362 16.489 1.00 0.00 58 ASN A N 2
ATOM 2193 C CA . ASN A 1 59 ? -21.491 10.773 16.600 1.00 0.00 58 ASN A CA 2
ATOM 2194 C C . ASN A 1 59 ? -20.386 11.492 17.360 1.00 0.00 58 ASN A C 2
ATOM 2195 O O . ASN A 1 59 ? -20.465 11.650 18.576 1.00 0.00 58 ASN A O 2
ATOM 2206 N N . ARG A 1 60 ? -19.352 11.929 16.637 1.00 0.00 59 ARG A N 2
ATOM 2207 C CA . ARG A 1 60 ? -18.237 12.628 17.242 1.00 0.00 59 ARG A CA 2
ATOM 2208 C C . ARG A 1 60 ? -17.306 13.151 16.158 1.00 0.00 59 ARG A C 2
ATOM 2209 O O . ARG A 1 60 ? -17.126 14.359 16.020 1.00 0.00 59 ARG A O 2
ATOM 2230 N N . GLU A 1 61 ? -16.713 12.237 15.386 1.00 0.00 60 GLU A N 2
ATOM 2231 C CA . GLU A 1 61 ? -15.807 12.612 14.319 1.00 0.00 60 GLU A CA 2
ATOM 2232 C C . GLU A 1 61 ? -15.039 13.868 14.707 1.00 0.00 60 GLU A C 2
ATOM 2233 O O . GLU A 1 61 ? -14.809 14.742 13.874 1.00 0.00 60 GLU A O 2
ATOM 2245 N N . ASP A 1 62 ? -14.642 13.955 15.978 1.00 0.00 61 ASP A N 2
ATOM 2246 C CA . ASP A 1 62 ? -13.903 15.100 16.471 1.00 0.00 61 ASP A CA 2
ATOM 2247 C C . ASP A 1 62 ? -12.756 14.631 17.354 1.00 0.00 61 ASP A C 2
ATOM 2248 O O . ASP A 1 62 ? -11.675 15.215 17.334 1.00 0.00 61 ASP A O 2
ATOM 2257 N N . GLU A 1 63 ? -12.993 13.572 18.132 1.00 0.00 62 GLU A N 2
ATOM 2258 C CA . GLU A 1 63 ? -11.978 13.033 19.015 1.00 0.00 62 GLU A CA 2
ATOM 2259 C C . GLU A 1 63 ? -10.966 12.227 18.213 1.00 0.00 62 GLU A C 2
ATOM 2260 O O . GLU A 1 63 ? -10.137 11.521 18.783 1.00 0.00 62 GLU A O 2
ATOM 2272 N N . ILE A 1 64 ? -11.035 12.336 16.884 1.00 0.00 63 ILE A N 2
ATOM 2273 C CA . ILE A 1 64 ? -10.128 11.623 16.008 1.00 0.00 63 ILE A CA 2
ATOM 2274 C C . ILE A 1 64 ? -8.753 12.277 16.048 1.00 0.00 63 ILE A C 2
ATOM 2275 O O . ILE A 1 64 ? -7.735 11.589 16.010 1.00 0.00 63 ILE A O 2
ATOM 2291 N N . GLU A 1 65 ? -8.726 13.609 16.124 1.00 0.00 64 GLU A N 2
ATOM 2292 C CA . GLU A 1 65 ? -7.478 14.344 16.169 1.00 0.00 64 GLU A CA 2
ATOM 2293 C C . GLU A 1 65 ? -6.608 13.822 17.304 1.00 0.00 64 GLU A C 2
ATOM 2294 O O . GLU A 1 65 ? -5.470 13.414 17.083 1.00 0.00 64 GLU A O 2
ATOM 2306 N N . LYS A 1 66 ? -7.149 13.835 18.525 1.00 0.00 6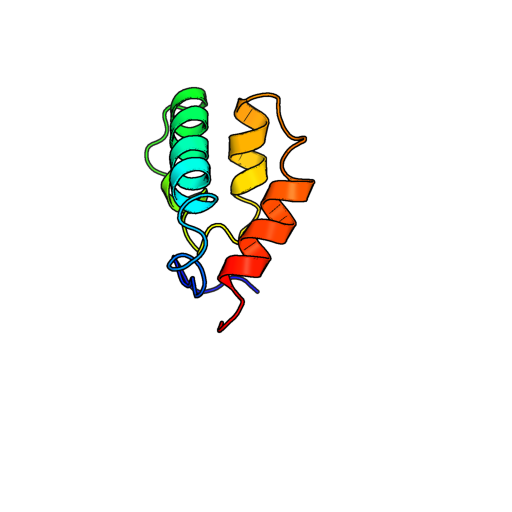5 LYS A N 2
ATOM 2307 C CA . LYS A 1 66 ? -6.423 13.364 19.687 1.00 0.00 65 LYS A CA 2
ATOM 2308 C C . LYS A 1 66 ? -6.198 11.862 19.583 1.00 0.00 65 LYS A C 2
ATOM 2309 O O . LYS A 1 66 ? -5.136 11.362 19.948 1.00 0.00 65 LYS A O 2
ATOM 2328 N N . PHE A 1 67 ? -7.204 11.141 19.082 1.00 0.00 66 PHE A N 2
ATOM 2329 C CA . PHE A 1 67 ? -7.112 9.703 18.932 1.00 0.00 66 PHE A CA 2
ATOM 2330 C C . PHE A 1 67 ? -6.056 9.358 17.891 1.00 0.00 66 PHE A C 2
ATOM 2331 O O . PHE A 1 67 ? -5.442 8.296 17.954 1.00 0.00 66 PHE A O 2
ATOM 2348 N N . ARG A 1 68 ? -5.847 10.262 16.931 1.00 0.00 67 ARG A N 2
ATOM 2349 C CA . ARG A 1 68 ? -4.870 10.051 15.882 1.00 0.00 67 ARG A CA 2
ATOM 2350 C C . ARG A 1 68 ? -3.474 9.976 16.484 1.00 0.00 67 ARG A C 2
ATOM 2351 O O . ARG A 1 68 ? -2.780 8.974 16.327 1.00 0.00 67 ARG A O 2
ATOM 2372 N N . VAL A 1 69 ? -3.064 11.042 17.176 1.00 0.00 68 VAL A N 2
ATOM 2373 C CA . VAL A 1 69 ? -1.756 11.092 17.798 1.00 0.00 68 VAL A CA 2
ATOM 2374 C C . VAL A 1 69 ? -1.550 9.859 18.665 1.00 0.00 68 VAL A C 2
ATOM 2375 O O . VAL A 1 69 ? -0.429 9.375 18.805 1.00 0.00 68 VAL A O 2
ATOM 2388 N N . TRP A 1 70 ? -2.637 9.348 19.248 1.00 0.00 69 TRP A N 2
ATOM 2389 C CA . TRP A 1 70 ? -2.567 8.174 20.094 1.00 0.00 69 TRP A CA 2
ATOM 2390 C C . TRP A 1 70 ? -2.154 6.964 19.269 1.00 0.00 69 TRP A C 2
ATOM 2391 O O . TRP A 1 70 ? -1.197 6.273 19.610 1.00 0.00 69 TRP A O 2
ATOM 2412 N N . ILE A 1 71 ? -2.881 6.710 18.178 1.00 0.00 70 ILE A N 2
ATOM 2413 C CA . ILE A 1 71 ? -2.589 5.589 17.307 1.00 0.00 70 ILE A CA 2
ATOM 2414 C C . ILE A 1 71 ? -1.123 5.619 16.902 1.00 0.00 70 ILE A C 2
ATOM 2415 O O . ILE A 1 71 ? -0.545 4.584 16.577 1.00 0.00 70 ILE A O 2
ATOM 2431 N N . SER A 1 72 ? -0.520 6.811 16.921 1.00 0.00 71 SER A 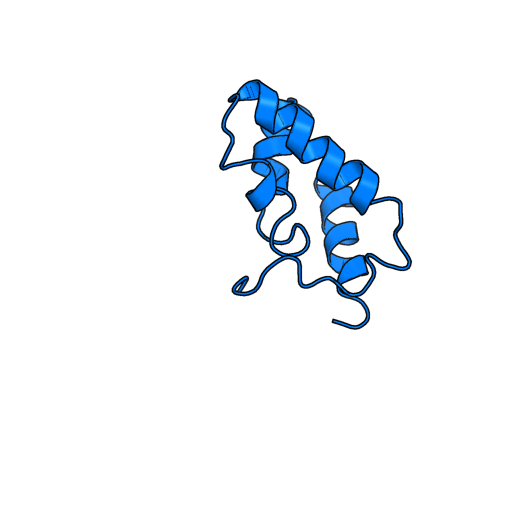N 2
ATOM 2432 C CA . SER A 1 72 ? 0.873 6.967 16.558 1.00 0.00 71 SER A CA 2
ATOM 2433 C C . SER A 1 72 ? 1.762 6.515 17.708 1.00 0.00 71 SER A C 2
ATOM 2434 O O . SER A 1 72 ? 2.815 5.921 17.486 1.00 0.00 71 SER A O 2
ATOM 2442 N N . ILE A 1 73 ? 1.333 6.796 18.940 1.00 0.00 72 ILE A N 2
ATOM 2443 C CA . ILE A 1 73 ? 2.086 6.417 20.119 1.00 0.00 72 ILE A CA 2
ATOM 2444 C C . ILE A 1 73 ? 2.323 4.913 20.117 1.00 0.00 72 ILE A C 2
ATOM 2445 O O . ILE A 1 73 ? 3.416 4.455 20.441 1.00 0.00 72 ILE A O 2
ATOM 2461 N N . LEU A 1 74 ? 1.294 4.145 19.750 1.00 0.00 73 LEU A N 2
ATOM 2462 C CA . LEU A 1 74 ? 1.395 2.700 19.707 1.00 0.00 73 LEU A CA 2
ATOM 2463 C C . LEU A 1 74 ? 2.437 2.285 18.679 1.00 0.00 73 LEU A C 2
ATOM 2464 O O . LEU A 1 74 ? 2.965 1.177 18.738 1.00 0.00 73 LEU A O 2
ATOM 2480 N N . ASN A 1 75 ? 2.734 3.180 17.734 1.00 0.00 74 ASN A N 2
ATOM 2481 C CA . ASN A 1 75 ? 3.711 2.903 16.700 1.00 0.00 74 ASN A CA 2
ATOM 2482 C C . ASN A 1 75 ? 5.096 3.322 17.170 1.00 0.00 74 ASN A C 2
ATOM 2483 O O . ASN A 1 75 ? 6.036 3.368 16.379 1.00 0.00 74 ASN A O 2
ATOM 2494 N N . ALA A 1 76 ? 5.221 3.628 18.463 1.00 0.00 75 ALA A N 2
ATOM 2495 C CA . ALA A 1 76 ? 6.487 4.042 19.033 1.00 0.00 75 ALA A CA 2
ATOM 2496 C C . ALA A 1 76 ? 7.488 2.899 18.948 1.00 0.00 75 ALA A C 2
ATOM 2497 O O . ALA A 1 76 ? 7.866 2.322 19.965 1.00 0.00 75 ALA A O 2
ATOM 2504 N N . GLY A 1 77 ? 7.920 2.571 17.727 1.00 0.00 76 GLY A N 2
ATOM 2505 C CA . GLY A 1 77 ? 8.873 1.499 17.520 1.00 0.00 76 GLY A CA 2
ATOM 2506 C C . GLY A 1 77 ? 8.568 0.766 16.221 1.00 0.00 76 GLY A C 2
ATOM 2507 O O . GLY A 1 77 ? 9.456 0.169 15.616 1.00 0.00 76 GLY A O 2
ATOM 2511 N N . GLN A 1 78 ? 7.304 0.813 15.792 1.00 0.00 77 GLN A N 2
ATOM 2512 C CA . GLN A 1 78 ? 6.887 0.154 14.571 1.00 0.00 77 GLN A CA 2
ATOM 2513 C C . GLN A 1 78 ? 6.946 1.136 13.408 1.00 0.00 77 GLN A C 2
ATOM 2514 O O . GLN A 1 78 ? 6.610 2.307 13.565 1.00 0.00 77 GLN A O 2
ATOM 2529 N N . ALA A 1 1 ? 1.014 0.000 0.000 1.00 0.00 0 ALA A N 3
ATOM 2530 C CA . ALA A 1 1 ? 1.497 1.183 0.683 1.00 0.00 0 ALA A CA 3
ATOM 2531 C C . ALA A 1 1 ? 1.806 0.850 2.136 1.00 0.00 0 ALA A C 3
ATOM 2532 O O . ALA A 1 1 ? 1.475 -0.235 2.610 1.00 0.00 0 ALA A O 3
ATOM 2541 N N . SER A 1 2 ? 2.442 1.787 2.842 1.00 0.00 1 SER A N 3
ATOM 2542 C CA . SER A 1 2 ? 2.791 1.587 4.234 1.00 0.00 1 SER A CA 3
ATOM 2543 C C . SER A 1 2 ? 1.529 1.366 5.057 1.00 0.00 1 SER A C 3
ATOM 2544 O O . SER A 1 2 ? 1.174 0.230 5.361 1.00 0.00 1 SER A O 3
ATOM 2552 N N . PHE A 1 3 ? 0.850 2.458 5.415 1.00 0.00 2 PHE A N 3
ATOM 2553 C CA . PHE A 1 3 ? -0.367 2.378 6.197 1.00 0.00 2 PHE A CA 3
ATOM 2554 C C . PHE A 1 3 ? -0.972 3.766 6.355 1.00 0.00 2 PHE A C 3
ATOM 2555 O O . PHE A 1 3 ? -1.689 4.027 7.318 1.00 0.00 2 PHE A O 3
ATOM 2572 N N . ILE A 1 4 ? -0.681 4.656 5.404 1.00 0.00 3 ILE A N 3
ATOM 2573 C CA . ILE A 1 4 ? -1.197 6.010 5.439 1.00 0.00 3 ILE A CA 3
ATOM 2574 C C . ILE A 1 4 ? -2.241 6.191 4.346 1.00 0.00 3 ILE A C 3
ATOM 2575 O O . ILE A 1 4 ? -3.163 5.388 4.227 1.00 0.00 3 ILE A O 3
ATOM 2591 N N . ASP A 1 5 ? -2.094 7.251 3.547 1.00 0.00 4 ASP A N 3
ATOM 2592 C CA . ASP A 1 5 ? -3.024 7.531 2.471 1.00 0.00 4 ASP A CA 3
ATOM 2593 C C . ASP A 1 5 ? -2.836 8.962 1.988 1.00 0.00 4 ASP A C 3
ATOM 2594 O O . ASP A 1 5 ? -2.788 9.889 2.793 1.00 0.00 4 ASP A O 3
ATOM 2603 N N . ASN A 1 6 ? -2.731 9.140 0.669 1.00 0.00 5 ASN A N 3
ATOM 2604 C CA . ASN A 1 6 ? -2.550 10.456 0.089 1.00 0.00 5 ASN A CA 3
ATOM 2605 C C . ASN A 1 6 ? -1.563 11.260 0.924 1.00 0.00 5 ASN A C 3
ATOM 2606 O O . ASN A 1 6 ? -1.610 12.488 0.936 1.00 0.00 5 ASN A O 3
ATOM 2617 N N . THR A 1 7 ? -0.667 10.561 1.625 1.00 0.00 6 THR A N 3
ATOM 2618 C CA . THR A 1 7 ? 0.324 11.213 2.457 1.00 0.00 6 THR A CA 3
ATOM 2619 C C . THR A 1 7 ? 1.281 12.018 1.589 1.00 0.00 6 THR A C 3
ATOM 2620 O O . THR A 1 7 ? 2.459 11.684 1.482 1.00 0.00 6 THR A O 3
ATOM 2631 N N . CYS A 1 8 ? 0.770 13.084 0.968 1.00 0.00 7 CYS A N 3
ATOM 2632 C CA . CYS A 1 8 ? 1.577 13.932 0.114 1.00 0.00 7 CYS A CA 3
ATOM 2633 C C . CYS A 1 8 ? 2.142 15.090 0.924 1.00 0.00 7 CYS A C 3
ATOM 2634 O O . CYS A 1 8 ? 1.401 15.785 1.617 1.00 0.00 7 CYS A O 3
ATOM 2641 N N . ARG A 1 9 ? 3.458 15.296 0.836 1.00 0.00 8 ARG A N 3
ATOM 2642 C CA . ARG A 1 9 ? 4.114 16.366 1.560 1.00 0.00 8 ARG A CA 3
ATOM 2643 C C . ARG A 1 9 ? 4.796 17.309 0.580 1.00 0.00 8 ARG A C 3
ATOM 2644 O O . ARG A 1 9 ? 5.439 18.274 0.987 1.00 0.00 8 ARG A O 3
ATOM 2665 N N . GLY A 1 10 ? 4.654 17.029 -0.717 1.00 0.00 9 GLY A N 3
ATOM 2666 C CA . GLY A 1 10 ? 5.257 17.855 -1.745 1.00 0.00 9 GLY A CA 3
ATOM 2667 C C . GLY A 1 10 ? 4.186 18.397 -2.681 1.00 0.00 9 GLY A C 3
ATOM 2668 O O . GLY A 1 10 ? 4.426 19.351 -3.418 1.00 0.00 9 GLY A O 3
ATOM 2672 N N . VAL A 1 11 ? 3.000 17.784 -2.650 1.00 0.00 10 VAL A N 3
ATOM 2673 C CA . VAL A 1 11 ? 1.899 18.205 -3.493 1.00 0.00 10 VAL A CA 3
ATOM 2674 C C . VAL A 1 11 ? 1.760 19.720 -3.440 1.00 0.00 10 VAL A C 3
ATOM 2675 O O . VAL A 1 11 ? 1.143 20.320 -4.317 1.00 0.00 10 VAL A O 3
ATOM 2688 N N . MET A 1 12 ? 2.337 20.338 -2.406 1.00 0.00 11 MET A N 3
ATOM 2689 C CA . MET A 1 12 ? 2.272 21.777 -2.246 1.00 0.00 11 MET A CA 3
ATOM 2690 C C . MET A 1 12 ? 3.127 22.455 -3.307 1.00 0.00 11 MET A C 3
ATOM 2691 O O . MET A 1 12 ? 2.808 23.552 -3.760 1.00 0.00 11 MET A O 3
ATOM 2705 N N . GLY A 1 13 ? 4.219 21.798 -3.703 1.00 0.00 12 GLY A N 3
ATOM 2706 C CA . GLY A 1 13 ? 5.112 22.341 -4.707 1.00 0.00 12 GLY A CA 3
ATOM 2707 C C . GLY A 1 13 ? 4.676 21.898 -6.096 1.00 0.00 12 GLY A C 3
ATOM 2708 O O . GLY A 1 13 ? 4.491 22.725 -6.986 1.00 0.00 12 GLY A O 3
ATOM 2712 N N . ASN A 1 14 ? 4.511 20.586 -6.280 1.00 0.00 13 ASN A N 3
ATOM 2713 C CA . ASN A 1 14 ? 4.098 20.040 -7.557 1.00 0.00 13 ASN A CA 3
ATOM 2714 C C . ASN A 1 14 ? 2.977 20.887 -8.144 1.00 0.00 13 ASN A C 3
ATOM 2715 O O . ASN A 1 14 ? 3.204 21.672 -9.062 1.00 0.00 13 ASN A O 3
ATOM 2726 N N . ARG A 1 15 ? 1.765 20.725 -7.611 1.00 0.00 14 ARG A N 3
ATOM 2727 C CA . ARG A 1 15 ? 0.615 21.471 -8.082 1.00 0.00 14 ARG A CA 3
ATOM 2728 C C . ARG A 1 15 ? 0.412 21.218 -9.569 1.00 0.00 14 ARG A C 3
ATOM 2729 O O . ARG A 1 15 ? -0.130 22.065 -10.277 1.00 0.00 14 ARG A O 3
ATOM 2750 N N . ASP A 1 16 ? 0.847 20.048 -10.042 1.00 0.00 15 ASP A N 3
ATOM 2751 C CA . ASP A 1 16 ? 0.711 19.691 -11.440 1.00 0.00 15 ASP A CA 3
ATOM 2752 C C . ASP A 1 16 ? 0.577 18.181 -11.575 1.00 0.00 15 ASP A C 3
ATOM 2753 O O . ASP A 1 16 ? -0.085 17.695 -12.489 1.00 0.00 15 ASP A O 3
ATOM 2762 N N . ILE A 1 17 ? 1.206 17.440 -10.660 1.00 0.00 16 ILE A N 3
ATOM 2763 C CA . ILE A 1 17 ? 1.154 15.991 -10.679 1.00 0.00 16 ILE A CA 3
ATOM 2764 C C . ILE A 1 17 ? -0.110 15.513 -9.978 1.00 0.00 16 ILE A C 3
ATOM 2765 O O . ILE A 1 17 ? -0.688 14.498 -10.360 1.00 0.00 16 ILE A O 3
ATOM 2781 N N . TYR A 1 18 ? -0.540 16.248 -8.950 1.00 0.00 17 TYR A N 3
ATOM 2782 C CA . TYR A 1 18 ? -1.730 15.893 -8.203 1.00 0.00 17 TYR A CA 3
ATOM 2783 C C . TYR A 1 18 ? -2.951 15.981 -9.106 1.00 0.00 17 TYR A C 3
ATOM 2784 O O . TYR A 1 18 ? -3.720 15.028 -9.211 1.00 0.00 17 TYR A O 3
ATOM 2802 N N . LYS A 1 19 ? -3.129 17.131 -9.762 1.00 0.00 18 LYS A N 3
ATOM 2803 C CA . LYS A 1 19 ? -4.254 17.337 -10.651 1.00 0.00 18 LYS A CA 3
ATOM 2804 C C . LYS A 1 19 ? -4.188 16.349 -11.807 1.00 0.00 18 LYS A C 3
ATOM 2805 O O . LYS A 1 19 ? -5.192 15.737 -12.164 1.00 0.00 18 LYS A O 3
ATOM 2824 N N . LYS A 1 20 ? -2.998 16.194 -12.393 1.00 0.00 19 LYS A N 3
ATOM 2825 C CA . LYS A 1 20 ? -2.806 15.284 -13.504 1.00 0.00 19 LYS A CA 3
ATOM 2826 C C . LYS A 1 20 ? -3.087 13.856 -13.057 1.00 0.00 19 LYS A C 3
ATOM 2827 O O . LYS A 1 20 ? -3.888 13.156 -13.671 1.00 0.00 19 LYS A O 3
ATOM 2846 N N . VAL A 1 21 ? -2.422 13.425 -11.982 1.00 0.00 20 VAL A N 3
ATOM 2847 C CA . VAL A 1 21 ? -2.600 12.086 -11.458 1.00 0.00 20 VAL A CA 3
ATOM 2848 C C . VAL A 1 21 ? -4.085 11.776 -11.333 1.00 0.00 20 VAL A C 3
ATOM 2849 O O . VAL A 1 21 ? -4.610 10.938 -12.062 1.00 0.00 20 VAL A O 3
ATOM 2862 N N . VAL A 1 22 ? -4.762 12.456 -10.404 1.00 0.00 21 VAL A N 3
ATOM 2863 C CA . VAL A 1 22 ? -6.180 12.251 -10.188 1.00 0.00 21 VAL A CA 3
ATOM 2864 C C . VAL A 1 22 ? -6.898 12.166 -11.527 1.00 0.00 21 VAL A C 3
ATOM 2865 O O . VAL A 1 22 ? -7.894 11.458 -11.656 1.00 0.00 21 VAL A O 3
ATOM 2878 N N . ARG A 1 23 ? -6.388 12.889 -12.527 1.00 0.00 22 ARG A N 3
ATOM 2879 C CA . ARG A 1 23 ? -6.981 12.892 -13.849 1.00 0.00 22 ARG A CA 3
ATOM 2880 C C . ARG A 1 23 ? -6.669 11.582 -14.557 1.00 0.00 22 ARG A C 3
ATOM 2881 O O . ARG A 1 23 ? -7.497 11.066 -15.305 1.00 0.00 22 ARG A O 3
ATOM 2902 N N . VAL A 1 24 ? -5.471 11.044 -14.320 1.00 0.00 23 VAL A N 3
ATOM 2903 C CA . VAL A 1 24 ? -5.056 9.799 -14.934 1.00 0.00 23 VAL A CA 3
ATOM 2904 C C . VAL A 1 24 ? -5.926 8.659 -14.425 1.00 0.00 23 VAL A C 3
ATOM 2905 O O . VAL A 1 24 ? -6.256 7.744 -15.177 1.00 0.00 23 VAL A O 3
ATOM 2918 N N . CYS A 1 25 ? -6.299 8.716 -13.145 1.00 0.00 24 CYS A N 3
ATOM 2919 C CA . CYS A 1 25 ? -7.129 7.691 -12.543 1.00 0.00 24 CYS A CA 3
ATOM 2920 C C . CYS A 1 25 ? -8.505 7.695 -13.193 1.00 0.00 24 CYS A C 3
ATOM 2921 O O . CYS A 1 25 ? -9.028 6.642 -13.551 1.00 0.00 24 CYS A O 3
ATOM 2928 N N . GLU A 1 26 ? -9.091 8.885 -13.347 1.00 0.00 25 GLU A N 3
ATOM 2929 C CA . GLU A 1 26 ? -10.400 9.017 -13.953 1.00 0.00 25 GLU A CA 3
ATOM 2930 C C . GLU A 1 26 ? -10.457 8.217 -15.247 1.00 0.00 25 GLU A C 3
ATOM 2931 O O . GLU A 1 26 ? -11.363 7.411 -15.444 1.00 0.00 25 GLU A O 3
ATOM 2943 N N . ASP A 1 27 ? -9.482 8.442 -16.130 1.00 0.00 26 ASP A N 3
ATOM 2944 C CA . ASP A 1 27 ? -9.424 7.744 -17.399 1.00 0.00 26 ASP A CA 3
ATOM 2945 C C . ASP A 1 27 ? -9.521 6.244 -17.166 1.00 0.00 26 ASP A C 3
ATOM 2946 O O . ASP A 1 27 ? -10.406 5.586 -17.710 1.00 0.00 26 ASP A O 3
ATOM 2955 N N . CYS A 1 28 ? -8.610 5.703 -16.355 1.00 0.00 27 CYS A N 3
ATOM 2956 C CA . CYS A 1 28 ? -8.598 4.285 -16.054 1.00 0.00 27 CYS A CA 3
ATOM 2957 C C . CYS A 1 28 ? -9.929 3.878 -15.440 1.00 0.00 27 CYS A C 3
ATOM 2958 O O . CYS A 1 28 ? -10.442 2.798 -15.723 1.00 0.00 27 CYS A O 3
ATOM 2965 N N . THR A 1 29 ? -10.489 4.747 -14.594 1.00 0.00 28 THR A N 3
ATOM 2966 C CA . THR A 1 29 ? -11.755 4.471 -13.947 1.00 0.00 28 THR A CA 3
ATOM 2967 C C . THR A 1 29 ? -12.811 4.142 -14.993 1.00 0.00 28 THR A C 3
ATOM 2968 O O . THR A 1 29 ? -13.749 3.395 -14.721 1.00 0.00 28 THR A O 3
ATOM 2979 N N . ASN A 1 30 ? -12.656 4.703 -16.194 1.00 0.00 29 ASN A N 3
ATOM 2980 C CA . ASN A 1 30 ? -13.593 4.466 -17.274 1.00 0.00 29 ASN A CA 3
ATOM 2981 C C . ASN A 1 30 ? -13.325 3.108 -17.906 1.00 0.00 29 ASN A C 3
ATOM 2982 O O . ASN A 1 30 ? -14.256 2.364 -18.206 1.00 0.00 29 ASN A O 3
ATOM 2993 N N . ILE A 1 31 ? -12.045 2.787 -18.108 1.00 0.00 30 ILE A N 3
ATOM 2994 C CA . ILE A 1 31 ? -11.656 1.523 -18.700 1.00 0.00 30 ILE A CA 3
ATOM 2995 C C . ILE A 1 31 ? -12.388 0.382 -18.007 1.00 0.00 30 ILE A C 3
ATOM 2996 O O . ILE A 1 31 ? -12.998 -0.457 -18.665 1.00 0.00 30 ILE A O 3
ATOM 3012 N N . PHE A 1 32 ? -12.327 0.354 -16.674 1.00 0.00 31 PHE A N 3
ATOM 3013 C CA . PHE A 1 32 ? -12.984 -0.681 -15.901 1.00 0.00 31 PHE A CA 3
ATOM 3014 C C . PHE A 1 32 ? -14.395 -0.240 -15.540 1.00 0.00 31 PHE A C 3
ATOM 3015 O O . PHE A 1 32 ? -15.255 -1.072 -15.261 1.00 0.00 31 PHE A O 3
ATOM 3032 N N . ARG A 1 33 ? -14.630 1.074 -15.547 1.00 0.00 32 ARG A N 3
ATOM 3033 C CA . ARG A 1 33 ? -15.933 1.619 -15.220 1.00 0.00 32 ARG A CA 3
ATOM 3034 C C . ARG A 1 33 ? -16.246 1.363 -13.753 1.00 0.00 32 ARG A C 3
ATOM 3035 O O . ARG A 1 33 ? -17.410 1.278 -13.370 1.00 0.00 32 ARG A O 3
ATOM 3056 N N . LEU A 1 34 ? -15.200 1.239 -12.931 1.00 0.00 33 LEU A N 3
ATOM 3057 C CA . LEU A 1 34 ? -15.367 0.994 -11.513 1.00 0.00 33 LEU A CA 3
ATOM 3058 C C . LEU A 1 34 ? -15.070 2.266 -10.730 1.00 0.00 33 LEU A C 3
ATOM 3059 O O . LEU A 1 34 ? -14.050 2.912 -10.956 1.00 0.00 33 LEU A O 3
ATOM 3075 N N . PRO A 1 35 ? -15.967 2.623 -9.808 1.00 0.00 34 PRO A N 3
ATOM 3076 C CA . PRO A 1 35 ? -15.851 3.796 -8.969 1.00 0.00 34 PRO A CA 3
ATOM 3077 C C . PRO A 1 35 ? -14.763 3.575 -7.928 1.00 0.00 34 PRO A C 3
ATOM 3078 O O . PRO A 1 35 ? -14.092 4.518 -7.516 1.00 0.00 34 PRO A O 3
ATOM 3089 N N . GLY A 1 36 ? -14.590 2.322 -7.501 1.00 0.00 35 GLY A N 3
ATOM 3090 C CA . GLY A 1 36 ? -13.586 1.987 -6.510 1.00 0.00 35 GLY A CA 3
ATOM 3091 C C . GLY A 1 36 ? -12.257 1.686 -7.187 1.00 0.00 35 GLY A C 3
ATOM 3092 O O . GLY A 1 36 ? -11.762 0.562 -7.121 1.00 0.00 35 GLY A O 3
ATOM 3096 N N . LEU A 1 37 ? -11.678 2.696 -7.841 1.00 0.00 36 LEU A N 3
ATOM 3097 C CA . LEU A 1 37 ? -10.411 2.537 -8.527 1.00 0.00 36 LEU A CA 3
ATOM 3098 C C . LEU A 1 37 ? -9.657 3.860 -8.532 1.00 0.00 36 LEU A C 3
ATOM 3099 O O . LEU A 1 37 ? -8.503 3.921 -8.113 1.00 0.00 36 LEU A O 3
ATOM 3115 N N . ASP A 1 38 ? -10.314 4.920 -9.007 1.00 0.00 37 ASP A N 3
ATOM 3116 C CA . ASP A 1 38 ? -9.705 6.234 -9.065 1.00 0.00 37 ASP A CA 3
ATOM 3117 C C . ASP A 1 38 ? -8.943 6.505 -7.775 1.00 0.00 37 ASP A C 3
ATOM 3118 O O . ASP A 1 38 ? -7.762 6.846 -7.809 1.00 0.00 37 ASP A O 3
ATOM 3127 N N . GLY A 1 39 ? -9.621 6.352 -6.635 1.00 0.00 38 GLY A N 3
ATOM 3128 C CA . GLY A 1 39 ? -9.002 6.582 -5.345 1.00 0.00 38 GLY A CA 3
ATOM 3129 C C . GLY A 1 39 ? -7.637 5.911 -5.288 1.00 0.00 38 GLY A C 3
ATOM 3130 O O . GLY A 1 39 ? -6.609 6.584 -5.263 1.00 0.00 38 GLY A O 3
ATOM 3134 N N . MET A 1 40 ? -7.630 4.576 -5.266 1.00 0.00 39 MET A N 3
ATOM 3135 C CA . MET A 1 40 ? -6.394 3.821 -5.209 1.00 0.00 39 MET A CA 3
ATOM 3136 C C . MET A 1 40 ? -5.362 4.447 -6.136 1.00 0.00 39 MET A C 3
ATOM 3137 O O . MET A 1 40 ? -4.267 4.801 -5.704 1.00 0.00 39 MET A O 3
ATOM 3151 N N . CYS A 1 41 ? -5.714 4.582 -7.417 1.00 0.00 40 CYS A N 3
ATOM 3152 C CA . CYS A 1 41 ? -4.821 5.162 -8.399 1.00 0.00 40 CYS A CA 3
ATOM 3153 C C . CYS A 1 41 ? -4.142 6.392 -7.814 1.00 0.00 40 CYS A C 3
ATOM 3154 O O . CYS A 1 41 ? -3.014 6.714 -8.181 1.00 0.00 40 CYS A O 3
ATOM 3161 N N . ARG A 1 42 ? -4.831 7.079 -6.900 1.00 0.00 41 ARG A N 3
ATOM 3162 C CA . ARG A 1 42 ? -4.293 8.268 -6.271 1.00 0.00 41 ARG A CA 3
ATOM 3163 C C . ARG A 1 42 ? -4.644 8.271 -4.790 1.00 0.00 41 ARG A C 3
ATOM 3164 O O . ARG A 1 42 ? -5.035 9.300 -4.244 1.00 0.00 41 ARG A O 3
ATOM 3185 N N . ASN A 1 43 ? -4.503 7.113 -4.139 1.00 0.00 42 ASN A N 3
ATOM 3186 C CA . ASN A 1 43 ? -4.804 6.990 -2.727 1.00 0.00 42 ASN A CA 3
ATOM 3187 C C . ASN A 1 43 ? -3.593 7.401 -1.901 1.00 0.00 42 ASN A C 3
ATOM 3188 O O . ASN A 1 43 ? -3.389 8.584 -1.639 1.00 0.00 42 ASN A O 3
ATOM 3199 N N . ARG A 1 44 ? -2.790 6.417 -1.490 1.00 0.00 43 ARG A N 3
ATOM 3200 C CA . ARG A 1 44 ? -1.606 6.677 -0.697 1.00 0.00 43 ARG A CA 3
ATOM 3201 C C . ARG A 1 44 ? -0.629 7.531 -1.493 1.00 0.00 43 ARG A C 3
ATOM 3202 O O . ARG A 1 44 ? 0.392 7.034 -1.963 1.00 0.00 43 ARG A O 3
ATOM 3223 N N . CYS A 1 45 ? -0.945 8.819 -1.643 1.00 0.00 44 CYS A N 3
ATOM 3224 C CA . CYS A 1 45 ? -0.096 9.734 -2.379 1.00 0.00 44 CYS A CA 3
ATOM 3225 C C . CYS A 1 45 ? 0.389 9.069 -3.659 1.00 0.00 44 CYS A C 3
ATOM 3226 O O . CYS A 1 45 ? 1.591 8.993 -3.905 1.00 0.00 44 CYS A O 3
ATOM 3233 N N . PHE A 1 46 ? -0.550 8.586 -4.476 1.00 0.00 45 PHE A N 3
ATOM 3234 C CA . PHE A 1 46 ? -0.212 7.931 -5.724 1.00 0.00 45 PHE A CA 3
ATOM 3235 C C . PHE A 1 46 ? 0.880 6.898 -5.486 1.00 0.00 45 PHE A C 3
ATOM 3236 O O . PHE A 1 46 ? 1.547 6.468 -6.425 1.00 0.00 45 PHE A O 3
ATOM 3253 N N . TYR A 1 47 ? 1.062 6.500 -4.225 1.00 0.00 46 TYR A N 3
ATOM 3254 C CA . TYR A 1 47 ? 2.071 5.522 -3.872 1.00 0.00 46 TYR A CA 3
ATOM 3255 C C . TYR A 1 47 ? 1.411 4.183 -3.575 1.00 0.00 46 TYR A C 3
ATOM 3256 O O . TYR A 1 47 ? 1.093 3.886 -2.425 1.00 0.00 46 TYR A O 3
ATOM 3274 N N . ASN A 1 48 ? 1.207 3.373 -4.616 1.00 0.00 47 ASN A N 3
ATOM 3275 C CA . ASN A 1 48 ? 0.588 2.072 -4.461 1.00 0.00 47 ASN A CA 3
ATOM 3276 C C . ASN A 1 48 ? 0.542 1.357 -5.804 1.00 0.00 47 ASN A C 3
ATOM 3277 O O . ASN A 1 48 ? -0.321 0.512 -6.032 1.00 0.00 47 ASN A O 3
ATOM 3288 N N . GLU A 1 49 ? 1.476 1.698 -6.694 1.00 0.00 48 GLU A N 3
ATOM 3289 C CA . GLU A 1 49 ? 1.537 1.086 -8.006 1.00 0.00 48 GLU A CA 3
ATOM 3290 C C . GLU A 1 49 ? 0.230 1.320 -8.750 1.00 0.00 48 GLU A C 3
ATOM 3291 O O . GLU A 1 49 ? 0.194 1.285 -9.978 1.00 0.00 48 GLU A O 3
ATOM 3303 N N . TRP A 1 50 ? -0.848 1.560 -8.000 1.00 0.00 49 TRP A N 3
ATOM 3304 C CA . TRP A 1 50 ? -2.149 1.800 -8.592 1.00 0.00 49 TRP A CA 3
ATOM 3305 C C . TRP A 1 50 ? -2.029 2.832 -9.705 1.00 0.00 49 TRP A C 3
ATOM 3306 O O . TRP A 1 50 ? -2.952 3.005 -10.498 1.00 0.00 49 TRP A O 3
ATOM 3327 N N . PHE A 1 51 ? -0.886 3.519 -9.761 1.00 0.00 50 PHE A N 3
ATOM 3328 C CA . PHE A 1 51 ? -0.651 4.528 -10.774 1.00 0.00 50 PHE A CA 3
ATOM 3329 C C . PHE A 1 51 ? -0.315 3.861 -12.100 1.00 0.00 50 PHE A C 3
ATOM 3330 O O . PHE A 1 51 ? -0.517 4.447 -13.161 1.00 0.00 50 PHE A O 3
ATOM 3347 N N . LEU A 1 52 ? 0.199 2.630 -12.037 1.00 0.00 51 LEU A N 3
ATOM 3348 C CA . LEU A 1 52 ? 0.560 1.890 -13.229 1.00 0.00 51 LEU A CA 3
ATOM 3349 C C . LEU A 1 52 ? -0.653 1.137 -13.756 1.00 0.00 51 LEU A C 3
ATOM 3350 O O . LEU A 1 52 ? -0.850 1.041 -14.966 1.00 0.00 51 LEU A O 3
ATOM 3366 N N . ILE A 1 53 ? -1.468 0.602 -12.844 1.00 0.00 52 ILE A N 3
ATOM 3367 C CA . ILE A 1 53 ? -2.657 -0.137 -13.218 1.00 0.00 52 ILE A CA 3
ATOM 3368 C C . ILE A 1 53 ? -3.529 0.716 -14.128 1.00 0.00 52 ILE A C 3
ATOM 3369 O O . ILE A 1 53 ? -4.048 0.228 -15.129 1.00 0.00 52 ILE A O 3
ATOM 3385 N N . CYS A 1 54 ? -3.690 1.994 -13.777 1.00 0.00 53 CYS A N 3
ATOM 3386 C CA . CYS A 1 54 ? -4.497 2.908 -14.561 1.00 0.00 53 CYS A CA 3
ATOM 3387 C C . CYS A 1 54 ? -3.757 3.281 -15.838 1.00 0.00 53 CYS A C 3
ATOM 3388 O O . CYS A 1 54 ? -4.328 3.236 -16.925 1.00 0.00 53 CYS A O 3
ATOM 3395 N N . LEU A 1 55 ? -2.481 3.653 -15.703 1.00 0.00 54 LEU A N 3
ATOM 3396 C CA . LEU A 1 55 ? -1.670 4.032 -16.843 1.00 0.00 54 LEU A CA 3
ATOM 3397 C C . LEU A 1 55 ? -1.738 2.948 -17.909 1.00 0.00 54 LEU A C 3
ATOM 3398 O O . LEU A 1 55 ? -1.683 3.241 -19.102 1.00 0.00 54 LEU A O 3
ATOM 3414 N N . LYS A 1 56 ? -1.859 1.690 -17.476 1.00 0.00 55 LYS A N 3
ATOM 3415 C CA . LYS A 1 56 ? -1.934 0.571 -18.394 1.00 0.00 55 LYS A CA 3
ATOM 3416 C C . LYS A 1 56 ? -3.255 0.608 -19.148 1.00 0.00 55 LYS A C 3
ATOM 3417 O O . LYS A 1 56 ? -3.287 0.405 -20.360 1.00 0.00 55 LYS A O 3
ATOM 3436 N N . ALA A 1 57 ? -4.348 0.867 -18.427 1.00 0.00 56 ALA A N 3
ATOM 3437 C CA . ALA A 1 57 ? -5.665 0.928 -19.028 1.00 0.00 56 ALA A CA 3
ATOM 3438 C C . ALA A 1 57 ? -5.656 1.914 -20.188 1.00 0.00 56 ALA A C 3
ATOM 3439 O O . ALA A 1 57 ? -6.585 1.937 -20.993 1.00 0.00 56 ALA A O 3
ATOM 3446 N N . ALA A 1 58 ? -4.603 2.730 -20.272 1.00 0.00 57 ALA A N 3
ATOM 3447 C CA . ALA A 1 58 ? -4.480 3.713 -21.330 1.00 0.00 57 ALA A CA 3
ATOM 3448 C C . ALA A 1 58 ? -3.382 3.294 -22.297 1.00 0.00 57 ALA A C 3
ATOM 3449 O O . ALA A 1 58 ? -2.985 4.070 -23.163 1.00 0.00 57 ALA A O 3
ATOM 3456 N N . ASN A 1 59 ? -2.890 2.062 -22.148 1.00 0.00 58 ASN A N 3
ATOM 3457 C CA . ASN A 1 59 ? -1.843 1.548 -23.007 1.00 0.00 58 ASN A CA 3
ATOM 3458 C C . ASN A 1 59 ? -0.560 2.339 -22.791 1.00 0.00 58 ASN A C 3
ATOM 3459 O O . ASN A 1 59 ? 0.531 1.846 -23.069 1.00 0.00 58 ASN A O 3
ATOM 3470 N N . ARG A 1 60 ? -0.695 3.570 -22.292 1.00 0.00 59 ARG A N 3
ATOM 3471 C CA . ARG A 1 60 ? 0.449 4.423 -22.041 1.00 0.00 59 ARG A CA 3
ATOM 3472 C C . ARG A 1 60 ? 1.556 3.618 -21.376 1.00 0.00 59 ARG A C 3
ATOM 3473 O O . ARG A 1 60 ? 2.578 3.331 -21.997 1.00 0.00 59 ARG A O 3
ATOM 3494 N N . GLU A 1 61 ? 1.352 3.252 -20.109 1.00 0.00 60 GLU A N 3
ATOM 3495 C CA . GLU A 1 61 ? 2.333 2.482 -19.370 1.00 0.00 60 GLU A CA 3
ATOM 3496 C C . GLU A 1 61 ? 3.737 2.888 -19.792 1.00 0.00 60 GLU A C 3
ATOM 3497 O O . GLU A 1 61 ? 4.645 2.061 -19.820 1.00 0.00 60 GLU A O 3
ATOM 3509 N N . ASP A 1 62 ? 3.914 4.170 -20.121 1.00 0.00 61 ASP A N 3
ATOM 3510 C CA . ASP A 1 62 ? 5.204 4.681 -20.540 1.00 0.00 61 ASP A CA 3
ATOM 3511 C C . ASP A 1 62 ? 5.602 5.858 -19.661 1.00 0.00 61 ASP A C 3
ATOM 3512 O O . ASP A 1 62 ? 6.770 6.004 -19.308 1.00 0.00 61 ASP A O 3
ATOM 3521 N N . GLU A 1 63 ? 4.626 6.698 -19.307 1.00 0.00 62 GLU A N 3
ATOM 3522 C CA . GLU A 1 63 ? 4.882 7.854 -18.472 1.00 0.00 62 GLU A CA 3
ATOM 3523 C C . GLU A 1 63 ? 5.034 7.423 -17.020 1.00 0.00 62 GLU A C 3
ATOM 3524 O O . GLU A 1 63 ? 5.027 8.256 -16.117 1.00 0.00 62 GLU A O 3
ATOM 3536 N N . ILE A 1 64 ? 5.172 6.113 -16.798 1.00 0.00 63 ILE A N 3
ATOM 3537 C CA . ILE A 1 64 ? 5.327 5.574 -15.462 1.00 0.00 63 ILE A CA 3
ATOM 3538 C C . ILE A 1 64 ? 6.650 6.039 -14.870 1.00 0.00 63 ILE A C 3
ATOM 3539 O O . ILE A 1 64 ? 6.708 6.434 -13.707 1.00 0.00 63 ILE A O 3
ATOM 3555 N N . GLU A 1 65 ? 7.716 5.992 -15.673 1.00 0.00 64 GLU A N 3
ATOM 3556 C CA . GLU A 1 65 ? 9.029 6.409 -15.223 1.00 0.00 64 GLU A CA 3
ATOM 3557 C C . GLU A 1 65 ? 8.940 7.776 -14.558 1.00 0.00 64 GLU A C 3
ATOM 3558 O O . GLU A 1 65 ? 9.381 7.949 -13.424 1.00 0.00 64 GLU A O 3
ATOM 3570 N N . LYS A 1 66 ? 8.365 8.749 -15.268 1.00 0.00 65 LYS A N 3
ATOM 3571 C CA . LYS A 1 66 ? 8.221 10.093 -14.745 1.00 0.00 65 LYS A CA 3
ATOM 3572 C C . LYS A 1 66 ? 7.121 10.123 -13.693 1.00 0.00 65 LYS A C 3
ATOM 3573 O O . LYS A 1 66 ? 7.260 10.779 -12.663 1.00 0.00 65 LYS A O 3
ATOM 3592 N N . PHE A 1 67 ? 6.024 9.409 -13.956 1.00 0.00 66 PHE A N 3
ATOM 3593 C CA . PHE A 1 67 ? 4.908 9.358 -13.033 1.00 0.00 66 PHE A CA 3
ATOM 3594 C C . PHE A 1 67 ? 5.379 8.843 -11.680 1.00 0.00 66 PHE A C 3
ATOM 3595 O O . PHE A 1 67 ? 4.880 9.271 -10.642 1.00 0.00 66 PHE A O 3
ATOM 3612 N N . ARG A 1 68 ? 6.344 7.920 -11.695 1.00 0.00 67 ARG A N 3
ATOM 3613 C CA . ARG A 1 68 ? 6.877 7.351 -10.474 1.00 0.00 67 ARG A CA 3
ATOM 3614 C C . ARG A 1 68 ? 7.673 8.405 -9.718 1.00 0.00 67 ARG A C 3
ATOM 3615 O O . ARG A 1 68 ? 7.309 8.782 -8.606 1.00 0.00 67 ARG A O 3
ATOM 3636 N N . VAL A 1 69 ? 8.762 8.881 -10.325 1.00 0.00 68 VAL A N 3
ATOM 3637 C CA . VAL A 1 69 ? 9.603 9.888 -9.709 1.00 0.00 68 VAL A CA 3
ATOM 3638 C C . VAL A 1 69 ? 8.740 11.016 -9.162 1.00 0.00 68 VAL A C 3
ATOM 3639 O O . VAL A 1 69 ? 9.084 11.634 -8.158 1.00 0.00 68 VAL A O 3
ATOM 3652 N N . TRP A 1 70 ? 7.613 11.283 -9.827 1.00 0.00 69 TRP A N 3
ATOM 3653 C CA . TRP A 1 70 ? 6.709 12.332 -9.402 1.00 0.00 69 TRP A CA 3
ATOM 3654 C C . TRP A 1 70 ? 6.189 12.033 -8.004 1.00 0.00 69 TRP A C 3
ATOM 3655 O O . TRP A 1 70 ? 6.264 12.879 -7.115 1.00 0.00 69 TRP A O 3
ATOM 3676 N N . ILE A 1 71 ? 5.659 10.823 -7.810 1.00 0.00 70 ILE A N 3
ATOM 3677 C CA . ILE A 1 71 ? 5.130 10.414 -6.525 1.00 0.00 70 ILE A CA 3
ATOM 3678 C C . ILE A 1 71 ? 6.174 10.647 -5.441 1.00 0.00 70 ILE A C 3
ATOM 3679 O O . ILE A 1 71 ? 5.829 10.872 -4.283 1.00 0.00 70 ILE A O 3
ATOM 3695 N N . SER A 1 72 ? 7.453 10.592 -5.820 1.00 0.00 71 SER A N 3
ATOM 3696 C CA . SER A 1 72 ? 8.536 10.798 -4.880 1.00 0.00 71 SER A CA 3
ATOM 3697 C C . SER A 1 72 ? 8.675 12.281 -4.568 1.00 0.00 71 SER A C 3
ATOM 3698 O O . SER A 1 72 ? 9.054 12.652 -3.459 1.00 0.00 71 SER A O 3
ATOM 3706 N N . ILE A 1 73 ? 8.364 13.130 -5.550 1.00 0.00 72 ILE A N 3
ATOM 3707 C CA . ILE A 1 73 ? 8.451 14.566 -5.378 1.00 0.00 72 ILE A CA 3
ATOM 3708 C C . ILE A 1 73 ? 7.457 15.019 -4.318 1.00 0.00 72 ILE A C 3
ATOM 3709 O O . ILE A 1 73 ? 7.763 15.897 -3.513 1.00 0.00 72 ILE A O 3
ATOM 3725 N N . LEU A 1 74 ? 6.265 14.418 -4.317 1.00 0.00 73 LEU A N 3
ATOM 3726 C CA . LEU A 1 74 ? 5.235 14.761 -3.358 1.00 0.00 73 LEU A CA 3
ATOM 3727 C C . LEU A 1 74 ? 5.659 14.318 -1.965 1.00 0.00 73 LEU A C 3
ATOM 3728 O O . LEU A 1 74 ? 4.983 14.616 -0.983 1.00 0.00 73 LEU A O 3
ATOM 3744 N N . ASN A 1 75 ? 6.783 13.602 -1.881 1.00 0.00 74 ASN A N 3
ATOM 3745 C CA . ASN A 1 75 ? 7.289 13.123 -0.611 1.00 0.00 74 ASN A CA 3
ATOM 3746 C C . ASN A 1 75 ? 8.432 14.011 -0.140 1.00 0.00 74 ASN A C 3
ATOM 3747 O O . ASN A 1 75 ? 9.197 13.630 0.744 1.00 0.00 74 ASN A O 3
ATOM 3758 N N . ALA A 1 76 ? 8.547 15.202 -0.734 1.00 0.00 75 ALA A N 3
ATOM 3759 C CA . ALA A 1 76 ? 9.593 16.138 -0.375 1.00 0.00 75 ALA A CA 3
ATOM 3760 C C . ALA A 1 76 ? 9.704 16.232 1.140 1.00 0.00 75 ALA A C 3
ATOM 3761 O O . ALA A 1 76 ? 10.600 15.640 1.738 1.00 0.00 75 ALA A O 3
ATOM 3768 N N . GLY A 1 77 ? 8.788 16.978 1.762 1.00 0.00 76 GLY A N 3
ATOM 3769 C CA . GLY A 1 77 ? 8.791 17.144 3.201 1.00 0.00 76 GLY A CA 3
ATOM 3770 C C . GLY A 1 77 ? 8.951 15.794 3.887 1.00 0.00 76 GLY A C 3
ATOM 3771 O O . GLY A 1 77 ? 9.703 15.668 4.850 1.00 0.00 76 GLY A O 3
ATOM 3775 N N . GLN A 1 78 ? 8.238 14.783 3.386 1.00 0.00 77 GLN A N 3
ATOM 3776 C CA . GLN A 1 78 ? 8.301 13.450 3.950 1.00 0.00 77 GLN A CA 3
ATOM 3777 C C . GLN A 1 78 ? 9.741 12.956 3.950 1.00 0.00 77 GLN A C 3
ATOM 3778 O O . GLN A 1 78 ? 10.163 12.266 4.875 1.00 0.00 77 GLN A O 3
ATOM 3793 N N . ALA A 1 1 ? 1.014 0.000 0.000 1.00 0.00 0 ALA A N 4
ATOM 3794 C CA . ALA A 1 1 ? 1.497 1.183 0.683 1.00 0.00 0 ALA A CA 4
ATOM 3795 C C . ALA A 1 1 ? 1.533 2.358 -0.284 1.00 0.00 0 ALA A C 4
ATOM 3796 O O . ALA A 1 1 ? 2.558 2.619 -0.909 1.00 0.00 0 ALA A O 4
ATOM 3805 N N . SER A 1 2 ? 0.409 3.067 -0.406 1.00 0.00 1 SER A N 4
ATOM 3806 C CA . SER A 1 2 ? 0.319 4.209 -1.294 1.00 0.00 1 SER A CA 4
ATOM 3807 C C . SER A 1 2 ? 0.750 3.807 -2.697 1.00 0.00 1 SER A C 4
ATOM 3808 O O . SER A 1 2 ? 1.043 2.640 -2.950 1.00 0.00 1 SER A O 4
ATOM 3816 N N . PHE A 1 3 ? 0.789 4.779 -3.611 1.00 0.00 2 PHE A N 4
ATOM 3817 C CA . PHE A 1 3 ? 1.185 4.522 -4.981 1.00 0.00 2 PHE A CA 4
ATOM 3818 C C . PHE A 1 3 ? 2.663 4.840 -5.160 1.00 0.00 2 PHE A C 4
ATOM 3819 O O . PHE A 1 3 ? 3.087 5.246 -6.240 1.00 0.00 2 PHE A O 4
ATOM 3836 N N . ILE A 1 4 ? 3.448 4.654 -4.096 1.00 0.00 3 ILE A N 4
ATOM 3837 C CA . ILE A 1 4 ? 4.872 4.919 -4.139 1.00 0.00 3 ILE A CA 4
ATOM 3838 C C . ILE A 1 4 ? 5.610 3.685 -4.640 1.00 0.00 3 ILE A C 4
ATOM 3839 O O . ILE A 1 4 ? 5.316 3.181 -5.721 1.00 0.00 3 ILE A O 4
ATOM 3855 N N . ASP A 1 5 ? 6.572 3.201 -3.851 1.00 0.00 4 ASP A N 4
ATOM 3856 C CA . ASP A 1 5 ? 7.346 2.032 -4.220 1.00 0.00 4 ASP A CA 4
ATOM 3857 C C . ASP A 1 5 ? 8.365 2.405 -5.287 1.00 0.00 4 ASP A C 4
ATOM 3858 O O . ASP A 1 5 ? 8.009 2.980 -6.313 1.00 0.00 4 ASP A O 4
ATOM 3867 N N . ASN A 1 6 ? 9.635 2.075 -5.044 1.00 0.00 5 ASN A N 4
ATOM 3868 C CA . ASN A 1 6 ? 10.695 2.377 -5.985 1.00 0.00 5 ASN A CA 4
AT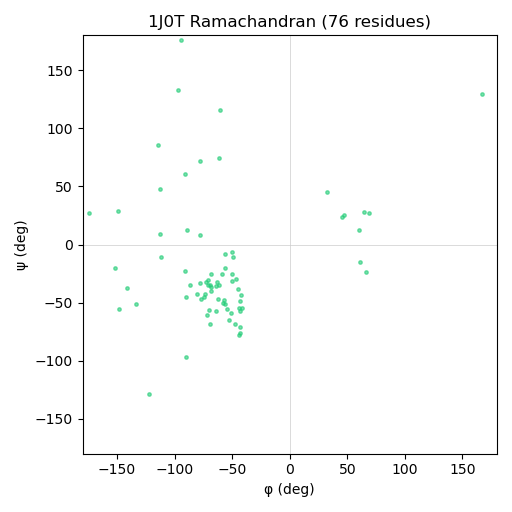OM 3869 C C . ASN A 1 6 ? 10.555 3.809 -6.482 1.00 0.00 5 ASN A C 4
ATOM 3870 O O . ASN A 1 6 ? 11.103 4.165 -7.523 1.00 0.00 5 ASN A O 4
ATOM 3881 N N . THR A 1 7 ? 9.818 4.631 -5.733 1.00 0.00 6 THR A N 4
ATOM 3882 C CA . THR A 1 7 ? 9.612 6.017 -6.101 1.00 0.00 6 THR A CA 4
ATOM 3883 C C . THR A 1 7 ? 10.762 6.868 -5.583 1.00 0.00 6 THR A C 4
ATOM 3884 O O . THR A 1 7 ? 10.586 7.664 -4.663 1.00 0.00 6 THR A O 4
ATOM 3895 N N . CYS A 1 8 ? 11.945 6.698 -6.178 1.00 0.00 7 CYS A N 4
ATOM 3896 C CA . CYS A 1 8 ? 13.119 7.447 -5.778 1.00 0.00 7 CYS A CA 4
ATOM 3897 C C . CYS A 1 8 ? 13.005 8.883 -6.271 1.00 0.00 7 CYS A C 4
ATOM 3898 O O . CYS A 1 8 ? 11.914 9.448 -6.297 1.00 0.00 7 CYS A O 4
ATOM 3905 N N . ARG A 1 9 ? 14.137 9.472 -6.662 1.00 0.00 8 ARG A N 4
ATOM 3906 C CA . ARG A 1 9 ? 14.160 10.836 -7.150 1.00 0.00 8 ARG A CA 4
ATOM 3907 C C . ARG A 1 9 ? 15.489 11.116 -7.838 1.00 0.00 8 ARG A C 4
ATOM 3908 O O . ARG A 1 9 ? 15.567 11.962 -8.725 1.00 0.00 8 ARG A O 4
ATOM 3929 N N . GLY A 1 10 ? 16.538 10.400 -7.425 1.00 0.00 9 GLY A N 4
ATOM 3930 C CA . GLY A 1 10 ? 17.855 10.577 -8.004 1.00 0.00 9 GLY A CA 4
ATOM 3931 C C . GLY A 1 10 ? 18.309 9.293 -8.685 1.00 0.00 9 GLY A C 4
ATOM 3932 O O . GLY A 1 10 ? 19.448 9.193 -9.133 1.00 0.00 9 GLY A O 4
ATOM 3936 N N . VAL A 1 11 ? 17.410 8.308 -8.759 1.00 0.00 10 VAL A N 4
ATOM 3937 C CA . VAL A 1 11 ? 17.719 7.037 -9.382 1.00 0.00 10 VAL A CA 4
ATOM 3938 C C . VAL A 1 11 ? 18.391 7.272 -10.727 1.00 0.00 10 VAL A C 4
ATOM 3939 O O . VAL A 1 11 ? 19.254 6.499 -11.137 1.00 0.00 10 VAL A O 4
ATOM 3952 N N . MET A 1 12 ? 17.993 8.345 -11.416 1.00 0.00 11 MET A N 4
ATOM 3953 C CA . MET A 1 12 ? 18.558 8.673 -12.709 1.00 0.00 11 MET A CA 4
ATOM 3954 C C . MET A 1 12 ? 19.941 9.283 -12.531 1.00 0.00 11 MET A C 4
ATOM 3955 O O . MET A 1 12 ? 20.793 9.168 -13.409 1.00 0.00 11 MET A O 4
ATOM 3969 N N . GLY A 1 13 ? 20.162 9.936 -11.387 1.00 0.00 12 GLY A N 4
ATOM 3970 C CA . GLY A 1 13 ? 21.439 10.559 -11.102 1.00 0.00 12 GLY A CA 4
ATOM 3971 C C . GLY A 1 13 ? 22.405 9.539 -10.515 1.00 0.00 12 GLY A C 4
ATOM 3972 O O . GLY A 1 13 ? 23.560 9.464 -10.926 1.00 0.00 12 GLY A O 4
ATOM 3976 N N . ASN A 1 14 ? 21.926 8.751 -9.550 1.00 0.00 13 ASN A N 4
ATOM 3977 C CA . ASN A 1 14 ? 22.746 7.740 -8.913 1.00 0.00 13 ASN A CA 4
ATOM 3978 C C . ASN A 1 14 ? 23.256 6.754 -9.954 1.00 0.00 13 ASN A C 4
ATOM 3979 O O . ASN A 1 14 ? 24.460 6.651 -10.179 1.00 0.00 13 ASN A O 4
ATOM 3990 N N . ARG A 1 15 ? 22.335 6.028 -10.590 1.00 0.00 14 ARG A N 4
ATOM 3991 C CA . ARG A 1 15 ? 22.692 5.055 -11.603 1.00 0.00 14 ARG A CA 4
ATOM 3992 C C . ARG A 1 15 ? 23.887 4.238 -11.133 1.00 0.00 14 ARG A C 4
ATOM 3993 O O . ARG A 1 15 ? 24.582 3.627 -11.942 1.00 0.00 14 ARG A O 4
ATOM 4014 N N . ASP A 1 16 ? 24.126 4.228 -9.819 1.00 0.00 15 ASP A N 4
ATOM 4015 C CA . ASP A 1 16 ? 25.234 3.488 -9.249 1.00 0.00 15 ASP A CA 4
ATOM 4016 C C . ASP A 1 16 ? 24.765 2.725 -8.019 1.00 0.00 15 ASP A C 4
ATOM 4017 O O . ASP A 1 16 ? 25.010 1.526 -7.900 1.00 0.00 15 ASP A O 4
ATOM 4026 N N . ILE A 1 17 ? 24.087 3.422 -7.103 1.00 0.00 16 ILE A N 4
ATOM 4027 C CA . ILE A 1 17 ? 23.586 2.808 -5.890 1.00 0.00 16 ILE A CA 4
ATOM 4028 C C . ILE A 1 17 ? 22.422 1.886 -6.222 1.00 0.00 16 ILE A C 4
ATOM 4029 O O . ILE A 1 17 ? 21.968 1.124 -5.371 1.00 0.00 16 ILE A O 4
ATOM 4045 N N . TYR A 1 18 ? 21.937 1.956 -7.464 1.00 0.00 17 TYR A N 4
ATOM 4046 C CA . TYR A 1 18 ? 20.829 1.130 -7.898 1.00 0.00 17 TYR A CA 4
ATOM 4047 C C . TYR A 1 18 ? 21.338 -0.248 -8.296 1.00 0.00 17 TYR A C 4
ATOM 4048 O O . TYR A 1 18 ? 20.607 -1.232 -8.207 1.00 0.00 17 TYR A O 4
ATOM 4066 N N . LYS A 1 19 ? 22.597 -0.317 -8.734 1.00 0.00 18 LYS A N 4
ATOM 4067 C CA . LYS A 1 19 ? 23.195 -1.573 -9.142 1.00 0.00 18 LYS A CA 4
ATOM 4068 C C . LYS A 1 19 ? 23.637 -2.358 -7.915 1.00 0.00 18 LYS A C 4
ATOM 4069 O O . LYS A 1 19 ? 23.393 -3.559 -7.822 1.00 0.00 18 LYS A O 4
ATOM 4088 N N . LYS A 1 20 ? 24.289 -1.675 -6.972 1.00 0.00 19 LYS A N 4
ATOM 4089 C CA . LYS A 1 20 ? 24.761 -2.310 -5.758 1.00 0.00 19 LYS A CA 4
ATOM 4090 C C . LYS A 1 20 ? 23.580 -2.843 -4.959 1.00 0.00 19 LYS A C 4
ATOM 4091 O O . LYS A 1 20 ? 23.633 -3.952 -4.432 1.00 0.00 19 LYS A O 4
ATOM 4110 N N . VAL A 1 21 ? 22.511 -2.048 -4.872 1.00 0.00 20 VAL A N 4
ATOM 4111 C CA . VAL A 1 21 ? 21.324 -2.440 -4.140 1.00 0.00 20 VAL A CA 4
ATOM 4112 C C . VAL A 1 21 ? 20.740 -3.707 -4.747 1.00 0.00 20 VAL A C 4
ATOM 4113 O O . VAL A 1 21 ? 20.783 -4.770 -4.131 1.00 0.00 20 VAL A O 4
ATOM 4126 N N . VAL A 1 22 ? 20.194 -3.594 -5.960 1.00 0.00 21 VAL A N 4
ATOM 4127 C CA . VAL A 1 22 ? 19.606 -4.728 -6.644 1.00 0.00 21 VAL A CA 4
ATOM 4128 C C . VAL A 1 22 ? 20.511 -5.943 -6.498 1.00 0.00 21 VAL A C 4
ATOM 4129 O O . VAL A 1 22 ? 20.048 -7.078 -6.584 1.00 0.00 21 VAL A O 4
ATOM 4142 N N . ARG A 1 23 ? 21.805 -5.702 -6.277 1.00 0.00 22 ARG A N 4
ATOM 4143 C CA . ARG A 1 23 ? 22.767 -6.774 -6.122 1.00 0.00 22 ARG A CA 4
ATOM 4144 C C . ARG A 1 23 ? 22.589 -7.433 -4.761 1.00 0.00 22 ARG A C 4
ATOM 4145 O O . ARG A 1 23 ? 22.697 -8.652 -4.641 1.00 0.00 22 ARG A O 4
ATOM 4166 N N . VAL A 1 24 ? 22.314 -6.624 -3.736 1.00 0.00 23 VAL A N 4
ATOM 4167 C CA . VAL A 1 24 ? 22.122 -7.131 -2.392 1.00 0.00 23 VAL A CA 4
ATOM 4168 C C . VAL A 1 24 ? 20.732 -7.736 -2.264 1.00 0.00 23 VAL A C 4
ATOM 4169 O O . VAL A 1 24 ? 20.497 -8.580 -1.402 1.00 0.00 23 VAL A O 4
ATOM 4182 N N . CYS A 1 25 ? 19.809 -7.303 -3.125 1.00 0.00 24 CYS A N 4
ATOM 4183 C CA . CYS A 1 25 ? 18.449 -7.802 -3.105 1.00 0.00 24 CYS A CA 4
ATOM 4184 C C . CYS A 1 25 ? 18.431 -9.263 -3.533 1.00 0.00 24 CYS A C 4
ATOM 4185 O O . CYS A 1 25 ? 17.977 -10.126 -2.785 1.00 0.00 24 CYS A O 4
ATOM 4192 N N . GLU A 1 26 ? 18.927 -9.539 -4.742 1.00 0.00 25 GLU A N 4
ATOM 4193 C CA . GLU A 1 26 ? 18.965 -10.892 -5.259 1.00 0.00 25 GLU A CA 4
ATOM 4194 C C . GLU A 1 26 ? 19.713 -11.798 -4.291 1.00 0.00 25 GLU A C 4
ATOM 4195 O O . GLU A 1 26 ? 19.247 -12.888 -3.967 1.00 0.00 25 GLU A O 4
ATOM 4207 N N . ASP A 1 27 ? 20.879 -11.341 -3.828 1.00 0.00 26 ASP A N 4
ATOM 4208 C CA . ASP A 1 27 ? 21.687 -12.109 -2.901 1.00 0.00 26 ASP A CA 4
ATOM 4209 C C . ASP A 1 27 ? 20.814 -12.631 -1.768 1.00 0.00 26 ASP A C 4
ATOM 4210 O O . ASP A 1 27 ? 20.574 -13.832 -1.671 1.00 0.00 26 ASP A O 4
ATOM 4219 N N . CYS A 1 28 ? 20.340 -11.724 -0.910 1.00 0.00 27 CYS A N 4
ATOM 4220 C CA . CYS A 1 28 ? 19.499 -12.097 0.209 1.00 0.00 27 CYS A CA 4
ATOM 4221 C C . CYS A 1 28 ? 18.325 -12.930 -0.284 1.00 0.00 27 CYS A C 4
ATOM 4222 O O . CYS A 1 28 ? 18.015 -13.972 0.289 1.00 0.00 27 CYS A O 4
ATOM 4229 N N . THR A 1 29 ? 17.670 -12.468 -1.352 1.00 0.00 28 THR A N 4
ATOM 4230 C CA . THR A 1 29 ? 16.537 -13.174 -1.914 1.00 0.00 28 THR A CA 4
ATOM 4231 C C . THR A 1 29 ? 16.850 -14.660 -2.018 1.00 0.00 28 THR A C 4
ATOM 4232 O O . THR A 1 29 ? 15.947 -15.493 -1.987 1.00 0.00 28 THR A O 4
ATOM 4243 N N . ASN A 1 30 ? 18.138 -14.990 -2.142 1.00 0.00 29 ASN A N 4
ATOM 4244 C CA . ASN A 1 30 ? 18.564 -16.370 -2.249 1.00 0.00 29 ASN A CA 4
ATOM 4245 C C . ASN A 1 30 ? 18.669 -16.990 -0.863 1.00 0.00 29 ASN A C 4
ATOM 4246 O O . ASN A 1 30 ? 18.245 -18.124 -0.651 1.00 0.00 29 ASN A O 4
ATOM 4257 N N . ILE A 1 31 ? 19.238 -16.240 0.084 1.00 0.00 30 ILE A N 4
ATOM 4258 C CA . ILE A 1 31 ? 19.396 -16.713 1.445 1.00 0.00 30 ILE A CA 4
ATOM 4259 C C . ILE A 1 31 ? 18.090 -17.326 1.932 1.00 0.00 30 ILE A C 4
ATOM 4260 O O . ILE A 1 31 ? 18.067 -18.473 2.373 1.00 0.00 30 ILE A O 4
ATOM 4276 N N . PHE A 1 32 ? 17.001 -16.558 1.851 1.00 0.00 31 PHE A N 4
ATOM 4277 C CA . PHE A 1 32 ? 15.701 -17.031 2.282 1.00 0.00 31 PHE A CA 4
ATOM 4278 C C . PHE A 1 32 ? 14.989 -17.714 1.124 1.00 0.00 31 PHE A C 4
ATOM 4279 O O . PHE A 1 32 ? 14.047 -18.476 1.333 1.00 0.00 31 PHE A O 4
ATOM 4296 N N . ARG A 1 33 ? 15.442 -17.441 -0.102 1.00 0.00 32 ARG A N 4
ATOM 4297 C CA . ARG A 1 33 ? 14.847 -18.027 -1.286 1.00 0.00 32 ARG A CA 4
ATOM 4298 C C . ARG A 1 33 ? 13.514 -17.355 -1.581 1.00 0.00 32 ARG A C 4
ATOM 4299 O O . ARG A 1 33 ? 13.101 -17.270 -2.735 1.00 0.00 32 ARG A O 4
ATOM 4320 N N . LEU A 1 34 ? 12.841 -16.875 -0.532 1.00 0.00 33 LEU A N 4
ATOM 4321 C CA . LEU A 1 34 ? 11.561 -16.213 -0.683 1.00 0.00 33 LEU A CA 4
ATOM 4322 C C . LEU A 1 34 ? 11.616 -15.242 -1.854 1.00 0.00 33 LEU A C 4
ATOM 4323 O O . LEU A 1 34 ? 12.510 -14.401 -1.925 1.00 0.00 33 LEU A O 4
ATOM 4339 N N . PRO A 1 35 ? 10.656 -15.360 -2.774 1.00 0.00 34 PRO A N 4
ATOM 4340 C CA . PRO A 1 35 ? 10.547 -14.526 -3.951 1.00 0.00 34 PRO A CA 4
ATOM 4341 C C . PRO A 1 35 ? 10.088 -13.132 -3.548 1.00 0.00 34 PRO A C 4
ATOM 4342 O O . PRO A 1 35 ? 10.474 -12.144 -4.169 1.00 0.00 34 PRO A O 4
ATOM 4353 N N . GLY A 1 36 ? 9.258 -13.054 -2.505 1.00 0.00 35 GLY A N 4
ATOM 4354 C CA . GLY A 1 36 ? 8.752 -11.782 -2.030 1.00 0.00 35 GLY A CA 4
ATOM 4355 C C . GLY A 1 36 ? 9.725 -11.165 -1.034 1.00 0.00 35 GLY A C 4
ATOM 4356 O O . GLY A 1 36 ? 9.434 -11.087 0.157 1.00 0.00 35 GLY A O 4
ATOM 4360 N N . LEU A 1 37 ? 10.885 -10.726 -1.529 1.00 0.00 36 LEU A N 4
ATOM 4361 C CA . LEU A 1 37 ? 11.895 -10.119 -0.686 1.00 0.00 36 LEU A CA 4
ATOM 4362 C C . LEU A 1 37 ? 12.775 -9.196 -1.516 1.00 0.00 36 LEU A C 4
ATOM 4363 O O . LEU A 1 37 ? 13.125 -8.104 -1.074 1.00 0.00 36 LEU A O 4
ATOM 4379 N N . ASP A 1 38 ? 13.132 -9.638 -2.724 1.00 0.00 37 ASP A N 4
ATOM 4380 C CA . ASP A 1 38 ? 13.968 -8.852 -3.609 1.00 0.00 37 ASP A CA 4
ATOM 4381 C C . ASP A 1 38 ? 13.426 -7.433 -3.704 1.00 0.00 37 ASP A C 4
ATOM 4382 O O . ASP A 1 38 ? 14.079 -6.486 -3.271 1.00 0.00 37 ASP A O 4
ATOM 4391 N N . GLY A 1 39 ? 12.227 -7.287 -4.274 1.00 0.00 38 GLY A N 4
ATOM 4392 C CA . GLY A 1 39 ? 11.609 -5.984 -4.421 1.00 0.00 38 GLY A CA 4
ATOM 4393 C C . GLY A 1 39 ? 11.818 -5.155 -3.161 1.00 0.00 38 GLY A C 4
ATOM 4394 O O . GLY A 1 39 ? 12.412 -4.080 -3.212 1.00 0.00 38 GLY A O 4
ATOM 4398 N N . MET A 1 40 ? 11.328 -5.660 -2.027 1.00 0.00 39 MET A N 4
ATOM 4399 C CA . MET A 1 40 ? 11.461 -4.964 -0.763 1.00 0.00 39 MET A CA 4
ATOM 4400 C C . MET A 1 40 ? 12.861 -4.380 -0.639 1.00 0.00 39 MET A C 4
ATOM 4401 O O . MET A 1 40 ? 13.022 -3.169 -0.496 1.00 0.00 39 MET A O 4
ATOM 4415 N N . CYS A 1 41 ? 13.876 -5.245 -0.693 1.00 0.00 40 CYS A N 4
ATOM 4416 C CA . CYS A 1 41 ? 15.256 -4.814 -0.588 1.00 0.00 40 CYS A CA 4
ATOM 4417 C C . CYS A 1 41 ? 15.466 -3.554 -1.415 1.00 0.00 40 CYS A C 4
ATOM 4418 O O . CYS A 1 41 ? 16.234 -2.676 -1.027 1.00 0.00 40 CYS A O 4
ATOM 4425 N N . ARG A 1 42 ? 14.781 -3.467 -2.557 1.00 0.00 41 ARG A N 4
ATOM 4426 C CA . ARG A 1 42 ? 14.896 -2.317 -3.432 1.00 0.00 41 ARG A CA 4
ATOM 4427 C C . ARG A 1 42 ? 13.516 -1.742 -3.713 1.00 0.00 41 ARG A C 4
ATOM 4428 O O . ARG A 1 42 ? 13.214 -1.368 -4.844 1.00 0.00 41 ARG A O 4
ATOM 4449 N N . ASN A 1 43 ? 12.675 -1.671 -2.678 1.00 0.00 42 ASN A N 4
ATOM 4450 C CA . ASN A 1 43 ? 11.334 -1.142 -2.819 1.00 0.00 42 ASN A CA 4
ATOM 4451 C C . ASN A 1 43 ? 11.282 0.286 -2.294 1.00 0.00 42 ASN A C 4
ATOM 4452 O O . ASN A 1 43 ? 12.298 0.834 -1.872 1.00 0.00 42 ASN A O 4
ATOM 4463 N N . ARG A 1 44 ? 10.091 0.889 -2.322 1.00 0.00 43 ARG A N 4
ATOM 4464 C CA . ARG A 1 44 ? 9.911 2.248 -1.852 1.00 0.00 43 ARG A CA 4
ATOM 4465 C C . ARG A 1 44 ? 11.236 2.994 -1.911 1.00 0.00 43 ARG A C 4
ATOM 4466 O O . ARG A 1 44 ? 11.646 3.613 -0.931 1.00 0.00 43 ARG A O 4
ATOM 4487 N N . CYS A 1 45 ? 11.906 2.934 -3.064 1.00 0.00 44 CYS A N 4
ATOM 4488 C CA . CYS A 1 45 ? 13.178 3.603 -3.246 1.00 0.00 44 CYS A CA 4
ATOM 4489 C C . CYS A 1 45 ? 14.184 3.078 -2.231 1.00 0.00 44 CYS A C 4
ATOM 4490 O O . CYS A 1 45 ? 14.750 3.848 -1.458 1.00 0.00 44 CYS A O 4
ATOM 4497 N N . PHE A 1 46 ? 14.407 1.762 -2.234 1.00 0.00 45 PHE A N 4
ATOM 4498 C CA . PHE A 1 46 ? 15.342 1.144 -1.316 1.00 0.00 45 PHE A CA 4
ATOM 4499 C C . PHE A 1 46 ? 15.300 1.863 0.025 1.00 0.00 45 PHE A C 4
ATOM 4500 O O . PHE A 1 46 ? 16.313 1.954 0.715 1.00 0.00 45 PHE A O 4
ATOM 4517 N N . TYR A 1 47 ? 14.123 2.373 0.393 1.00 0.00 46 TYR A N 4
ATOM 4518 C CA . TYR A 1 47 ? 13.958 3.081 1.647 1.00 0.00 46 TYR A CA 4
ATOM 4519 C C . TYR A 1 47 ? 12.970 2.337 2.534 1.00 0.00 46 TYR A C 4
ATOM 4520 O O . TYR A 1 47 ? 11.791 2.679 2.579 1.00 0.00 46 TYR A O 4
ATOM 4538 N N . ASN A 1 48 ? 13.456 1.314 3.241 1.00 0.00 47 ASN A N 4
ATOM 4539 C CA . ASN A 1 48 ? 12.615 0.528 4.122 1.00 0.00 47 ASN A CA 4
ATOM 4540 C C . ASN A 1 48 ? 13.471 -0.431 4.938 1.00 0.00 47 ASN A C 4
ATOM 4541 O O . ASN A 1 48 ? 13.014 -1.504 5.322 1.00 0.00 47 ASN A O 4
ATOM 4552 N N . GLU A 1 49 ? 14.720 -0.038 5.202 1.00 0.00 48 GLU A N 4
ATOM 4553 C CA . GLU A 1 49 ? 15.631 -0.862 5.970 1.00 0.00 48 GLU A CA 4
ATOM 4554 C C . GLU A 1 49 ? 15.747 -2.240 5.335 1.00 0.00 48 GLU A C 4
ATOM 4555 O O . GLU A 1 49 ? 16.614 -3.028 5.705 1.00 0.00 48 GLU A O 4
ATOM 4567 N N . TRP A 1 50 ? 14.869 -2.529 4.372 1.00 0.00 49 TRP A N 4
ATOM 4568 C CA . TRP A 1 50 ? 14.880 -3.808 3.690 1.00 0.00 49 TRP A CA 4
ATOM 4569 C C . TRP A 1 50 ? 16.286 -4.121 3.199 1.00 0.00 49 TRP A C 4
ATOM 4570 O O . TRP A 1 50 ? 16.558 -5.231 2.748 1.00 0.00 49 TRP A O 4
ATOM 4591 N N . PHE A 1 51 ? 17.182 -3.135 3.288 1.00 0.00 50 PHE A N 4
ATOM 4592 C CA . PHE A 1 51 ? 18.554 -3.309 2.853 1.00 0.00 50 PHE A CA 4
ATOM 4593 C C . PHE A 1 51 ? 19.349 -4.033 3.931 1.00 0.00 50 PHE A C 4
ATOM 4594 O O . PHE A 1 51 ? 20.254 -4.805 3.624 1.00 0.00 50 PHE A O 4
ATOM 4611 N N . LEU A 1 52 ? 19.007 -3.782 5.197 1.00 0.00 51 LEU A N 4
ATOM 4612 C CA . LEU A 1 52 ? 19.688 -4.409 6.312 1.00 0.00 51 LEU A CA 4
ATOM 4613 C C . LEU A 1 52 ? 19.278 -5.872 6.411 1.00 0.00 51 LEU A C 4
ATOM 4614 O O . LEU A 1 52 ? 20.100 -6.730 6.724 1.00 0.00 51 LEU A O 4
ATOM 4630 N N . ILE A 1 53 ? 18.001 -6.154 6.142 1.00 0.00 52 ILE A N 4
ATOM 4631 C CA . ILE A 1 53 ? 17.486 -7.508 6.200 1.00 0.00 52 ILE A CA 4
ATOM 4632 C C . ILE A 1 53 ? 18.292 -8.404 5.270 1.00 0.00 52 ILE A C 4
ATOM 4633 O O . ILE A 1 53 ? 18.602 -9.542 5.617 1.00 0.00 52 ILE A O 4
ATOM 4649 N N . CYS A 1 54 ? 18.630 -7.889 4.086 1.00 0.00 53 CYS A N 4
ATOM 4650 C CA . CYS A 1 54 ? 19.396 -8.643 3.114 1.00 0.00 53 CYS A CA 4
ATOM 4651 C C . CYS A 1 54 ? 20.861 -8.678 3.527 1.00 0.00 53 CYS A C 4
ATOM 4652 O O . CYS A 1 54 ? 21.474 -9.742 3.561 1.00 0.00 53 CYS A O 4
ATOM 4659 N N . LEU A 1 55 ? 21.421 -7.508 3.843 1.00 0.00 54 LEU A N 4
ATOM 4660 C CA . LEU A 1 55 ? 22.808 -7.409 4.252 1.00 0.00 54 LEU A CA 4
ATOM 4661 C C . LEU A 1 55 ? 23.065 -8.332 5.434 1.00 0.00 54 LEU A C 4
ATOM 4662 O O . LEU A 1 55 ? 24.169 -8.849 5.594 1.00 0.00 54 LEU A O 4
ATOM 4678 N N . LYS A 1 56 ? 22.040 -8.540 6.264 1.00 0.00 55 LYS A N 4
ATOM 4679 C CA . LYS A 1 56 ? 22.160 -9.398 7.425 1.00 0.00 55 LYS A CA 4
ATOM 4680 C C . LYS A 1 56 ? 22.294 -10.849 6.985 1.00 0.00 55 LYS A C 4
ATOM 4681 O O . LYS A 1 56 ? 23.149 -11.577 7.486 1.00 0.00 55 LYS A O 4
ATOM 4700 N N . ALA A 1 57 ? 21.446 -11.268 6.043 1.00 0.00 56 ALA A N 4
ATOM 4701 C CA . ALA A 1 57 ? 21.471 -12.627 5.541 1.00 0.00 56 ALA A CA 4
ATOM 4702 C C . ALA A 1 57 ? 22.759 -12.865 4.765 1.00 0.00 56 ALA A C 4
ATOM 4703 O O . ALA A 1 57 ? 23.076 -14.001 4.418 1.00 0.00 56 ALA A O 4
ATOM 4710 N N . ALA A 1 58 ? 23.501 -11.790 4.493 1.00 0.00 57 ALA A N 4
ATOM 4711 C CA . ALA A 1 58 ? 24.748 -11.886 3.760 1.00 0.00 57 ALA A CA 4
ATOM 4712 C C . ALA A 1 58 ? 25.922 -11.774 4.722 1.00 0.00 57 ALA A C 4
ATOM 4713 O O . ALA A 1 58 ? 27.073 -11.719 4.297 1.00 0.00 57 ALA A O 4
ATOM 4720 N N . ASN A 1 59 ? 25.627 -11.741 6.024 1.00 0.00 58 ASN A N 4
ATOM 4721 C CA . ASN A 1 59 ? 26.658 -11.636 7.037 1.00 0.00 58 ASN A CA 4
ATOM 4722 C C . ASN A 1 59 ? 27.298 -10.257 6.985 1.00 0.00 58 ASN A C 4
ATOM 4723 O O . ASN A 1 59 ? 28.110 -9.913 7.841 1.00 0.00 58 ASN A O 4
ATOM 4734 N N . ARG A 1 60 ? 26.929 -9.465 5.976 1.00 0.00 59 ARG A N 4
ATOM 4735 C CA . ARG A 1 60 ? 27.466 -8.129 5.815 1.00 0.00 59 ARG A CA 4
ATOM 4736 C C . ARG A 1 60 ? 27.088 -7.273 7.015 1.00 0.00 59 ARG A C 4
ATOM 4737 O O . ARG A 1 60 ? 27.934 -6.960 7.850 1.00 0.00 59 ARG A O 4
ATOM 4758 N N . GLU A 1 61 ? 25.810 -6.894 7.101 1.00 0.00 60 GLU A N 4
ATOM 4759 C CA . GLU A 1 61 ? 25.329 -6.079 8.198 1.00 0.00 60 GLU A CA 4
ATOM 4760 C C . GLU A 1 61 ? 26.433 -5.146 8.676 1.00 0.00 60 GLU A C 4
ATOM 4761 O O . GLU A 1 61 ? 26.679 -5.031 9.874 1.00 0.00 60 GLU A O 4
ATOM 4773 N N . ASP A 1 62 ? 27.099 -4.477 7.731 1.00 0.00 61 ASP A N 4
ATOM 4774 C CA . ASP A 1 62 ? 28.171 -3.559 8.057 1.00 0.00 61 ASP A CA 4
ATOM 4775 C C . ASP A 1 62 ? 28.119 -2.356 7.126 1.00 0.00 61 ASP A C 4
ATOM 4776 O O . ASP A 1 62 ? 28.359 -1.228 7.552 1.00 0.00 61 ASP A O 4
ATOM 4785 N N . GLU A 1 63 ? 27.805 -2.597 5.851 1.00 0.00 62 GLU A N 4
ATOM 4786 C CA . GLU A 1 63 ? 27.723 -1.533 4.872 1.00 0.00 62 GLU A CA 4
ATOM 4787 C C . GLU A 1 63 ? 26.318 -0.947 4.857 1.00 0.00 62 GLU A C 4
ATOM 4788 O O . GLU A 1 63 ? 25.807 -0.577 3.802 1.00 0.00 62 GLU A O 4
ATOM 4800 N N . ILE A 1 64 ? 25.693 -0.865 6.034 1.00 0.00 63 ILE A N 4
ATOM 4801 C CA . ILE A 1 64 ? 24.354 -0.325 6.155 1.00 0.00 63 ILE A CA 4
ATOM 4802 C C . ILE A 1 64 ? 24.414 1.196 6.202 1.00 0.00 63 ILE A C 4
ATOM 4803 O O . ILE A 1 64 ? 23.717 1.870 5.448 1.00 0.00 63 ILE A O 4
ATOM 4819 N N . GLU A 1 65 ? 25.252 1.734 7.092 1.00 0.00 64 GLU A N 4
ATOM 4820 C CA . GLU A 1 65 ? 25.397 3.170 7.229 1.00 0.00 64 GLU A CA 4
ATOM 4821 C C . GLU A 1 65 ? 25.717 3.791 5.877 1.00 0.00 64 GLU A C 4
ATOM 4822 O O . GLU A 1 65 ? 25.080 4.760 5.468 1.00 0.00 64 GLU A O 4
ATOM 4834 N N . LYS A 1 66 ? 26.709 3.230 5.182 1.00 0.00 65 LYS A N 4
ATOM 4835 C CA . LYS A 1 66 ? 27.107 3.730 3.881 1.00 0.00 65 LYS A CA 4
ATOM 4836 C C . LYS A 1 66 ? 25.922 3.691 2.926 1.00 0.00 65 LYS A C 4
ATOM 4837 O O . LYS A 1 66 ? 25.630 4.678 2.254 1.00 0.00 65 LYS A O 4
ATOM 4856 N N . PHE A 1 67 ? 25.239 2.546 2.869 1.00 0.00 66 PHE A N 4
ATOM 4857 C CA . PHE A 1 67 ? 24.092 2.385 1.998 1.00 0.00 66 PHE A CA 4
ATOM 4858 C C . PHE A 1 67 ? 22.928 3.217 2.518 1.00 0.00 66 PHE A C 4
ATOM 4859 O O . PHE A 1 67 ? 21.991 3.510 1.779 1.00 0.00 66 PHE A O 4
ATOM 4876 N N . ARG A 1 68 ? 22.990 3.599 3.796 1.00 0.00 67 ARG A N 4
ATOM 4877 C CA . ARG A 1 68 ? 21.945 4.393 4.409 1.00 0.00 67 ARG A CA 4
ATOM 4878 C C . ARG A 1 68 ? 21.862 5.751 3.727 1.00 0.00 67 ARG A C 4
ATOM 4879 O O . ARG A 1 68 ? 20.813 6.123 3.204 1.00 0.00 67 ARG A O 4
ATOM 4900 N N . VAL A 1 69 ? 22.972 6.492 3.733 1.00 0.00 68 VAL A N 4
ATOM 4901 C CA . VAL A 1 69 ? 23.021 7.803 3.116 1.00 0.00 68 VAL A CA 4
ATOM 4902 C C . VAL A 1 69 ? 22.756 7.679 1.622 1.00 0.00 68 VAL A C 4
ATOM 4903 O O . VAL A 1 69 ? 22.058 8.507 1.042 1.00 0.00 68 VAL A O 4
ATOM 4916 N N . TRP A 1 70 ? 23.317 6.640 0.999 1.00 0.00 69 TRP A N 4
ATOM 4917 C CA . TRP A 1 70 ? 23.135 6.415 -0.421 1.00 0.00 69 TRP A CA 4
ATOM 4918 C C . TRP A 1 70 ? 21.655 6.465 -0.768 1.00 0.00 69 TRP A C 4
ATOM 4919 O O . TRP A 1 70 ? 21.214 7.352 -1.497 1.00 0.00 69 TRP A O 4
ATOM 4940 N N . ILE A 1 71 ? 20.886 5.508 -0.244 1.00 0.00 70 ILE A N 4
ATOM 4941 C CA . ILE A 1 71 ? 19.460 5.445 -0.497 1.00 0.00 70 ILE A CA 4
ATOM 4942 C C . ILE A 1 71 ? 18.842 6.823 -0.305 1.00 0.00 70 ILE A C 4
ATOM 4943 O O . ILE A 1 71 ? 17.873 7.168 -0.977 1.00 0.00 70 ILE A O 4
ATOM 4959 N N . SER A 1 72 ? 19.406 7.610 0.614 1.00 0.00 71 SER A N 4
ATOM 4960 C CA . SER A 1 72 ? 18.908 8.943 0.886 1.00 0.00 71 SER A CA 4
ATOM 4961 C C . SER A 1 72 ? 19.300 9.882 -0.246 1.00 0.00 71 SER A C 4
ATOM 4962 O O . SER A 1 72 ? 18.535 10.771 -0.613 1.00 0.00 71 SER A O 4
ATOM 4970 N N . ILE A 1 73 ? 20.498 9.682 -0.800 1.00 0.00 72 ILE A N 4
ATOM 4971 C CA . ILE A 1 73 ? 20.988 10.506 -1.887 1.00 0.00 72 ILE A CA 4
ATOM 4972 C C . ILE A 1 73 ? 20.006 10.460 -3.049 1.00 0.00 72 ILE A C 4
ATOM 4973 O O . ILE A 1 73 ? 19.817 11.457 -3.744 1.00 0.00 72 ILE A O 4
ATOM 4989 N N . LEU A 1 74 ? 19.380 9.300 -3.260 1.00 0.00 73 LEU A N 4
ATOM 4990 C CA . LEU A 1 74 ? 18.423 9.131 -4.335 1.00 0.00 73 LEU A CA 4
ATOM 4991 C C . LEU A 1 74 ? 17.220 10.033 -4.102 1.00 0.00 73 LEU A C 4
ATOM 4992 O O . LEU A 1 74 ? 16.776 10.731 -5.011 1.00 0.00 73 LEU A O 4
ATOM 5008 N N . ASN A 1 75 ? 16.691 10.018 -2.876 1.00 0.00 74 ASN A N 4
ATOM 5009 C CA . ASN A 1 75 ? 15.544 10.833 -2.530 1.00 0.00 74 ASN A CA 4
ATOM 5010 C C . ASN A 1 75 ? 15.737 12.250 -3.053 1.00 0.00 74 ASN A C 4
ATOM 5011 O O . ASN A 1 75 ? 14.781 12.895 -3.477 1.00 0.00 74 ASN A O 4
ATOM 5022 N N . ALA A 1 76 ? 16.982 12.732 -3.021 1.00 0.00 75 ALA A N 4
ATOM 5023 C CA . ALA A 1 76 ? 17.296 14.067 -3.490 1.00 0.00 75 ALA A CA 4
ATOM 5024 C C . ALA A 1 76 ? 16.225 15.042 -3.024 1.00 0.00 75 ALA A C 4
ATOM 5025 O O . ALA A 1 76 ? 16.038 16.098 -3.625 1.00 0.00 75 ALA A O 4
ATOM 5032 N N . GLY A 1 77 ? 15.519 14.687 -1.948 1.00 0.00 76 GLY A N 4
ATOM 5033 C CA . GLY A 1 77 ? 14.472 15.533 -1.412 1.00 0.00 76 GLY A CA 4
ATOM 5034 C C . GLY A 1 77 ? 13.160 15.277 -2.141 1.00 0.00 76 GLY A C 4
ATOM 5035 O O . GLY A 1 77 ? 12.085 15.425 -1.565 1.00 0.00 76 GLY A O 4
ATOM 5039 N N . GLN A 1 78 ? 13.253 14.891 -3.416 1.00 0.00 77 GLN A N 4
ATOM 5040 C CA . GLN A 1 78 ? 12.078 14.617 -4.219 1.00 0.00 77 GLN A CA 4
ATOM 5041 C C . GLN A 1 78 ? 10.952 15.563 -3.825 1.00 0.00 77 GLN A C 4
ATOM 5042 O O . GLN A 1 78 ? 11.198 16.720 -3.493 1.00 0.00 77 GLN A O 4
ATOM 5057 N N . ALA A 1 1 ? 1.014 0.000 0.000 1.00 0.00 0 ALA A N 5
ATOM 5058 C CA . ALA A 1 1 ? 1.497 1.183 0.683 1.00 0.00 0 ALA A CA 5
ATOM 5059 C C . ALA A 1 1 ? 0.369 2.196 0.819 1.00 0.00 0 ALA A C 5
ATOM 5060 O O . ALA A 1 1 ? -0.118 2.724 -0.178 1.00 0.00 0 ALA A O 5
ATOM 5069 N N . SER A 1 2 ? -0.045 2.467 2.059 1.00 0.00 1 SER A N 5
ATOM 5070 C CA . SER A 1 2 ? -1.111 3.414 2.318 1.00 0.00 1 SER A CA 5
ATOM 5071 C C . SER A 1 2 ? -0.753 4.280 3.517 1.00 0.00 1 SER A C 5
ATOM 5072 O O . SER A 1 2 ? -1.204 4.021 4.631 1.00 0.00 1 SER A O 5
ATOM 5080 N N . PHE A 1 3 ? 0.062 5.312 3.287 1.00 0.00 2 PHE A N 5
ATOM 5081 C CA . PHE A 1 3 ? 0.474 6.209 4.348 1.00 0.00 2 PHE A CA 5
ATOM 5082 C C . PHE A 1 3 ? 0.788 7.582 3.770 1.00 0.00 2 PHE A C 5
ATOM 5083 O O . PHE A 1 3 ? -0.010 8.140 3.020 1.00 0.00 2 PHE A O 5
ATOM 5100 N N . ILE A 1 4 ? 1.956 8.126 4.121 1.00 0.00 3 ILE A N 5
ATOM 5101 C CA . ILE A 1 4 ? 2.372 9.427 3.637 1.00 0.00 3 ILE A CA 5
ATOM 5102 C C . ILE A 1 4 ? 2.611 9.366 2.135 1.00 0.00 3 ILE A C 5
ATOM 5103 O O . ILE A 1 4 ? 1.703 9.041 1.373 1.00 0.00 3 ILE A O 5
ATOM 5119 N N . ASP A 1 5 ? 3.837 9.678 1.710 1.00 0.00 4 ASP A N 5
ATOM 5120 C CA . ASP A 1 5 ? 4.187 9.658 0.304 1.00 0.00 4 ASP A CA 5
ATOM 5121 C C . ASP A 1 5 ? 3.637 10.900 -0.382 1.00 0.00 4 ASP A C 5
ATOM 5122 O O . ASP A 1 5 ? 2.454 11.209 -0.255 1.00 0.00 4 ASP A O 5
ATOM 5131 N N . ASN A 1 6 ? 4.499 11.613 -1.111 1.00 0.00 5 ASN A N 5
ATOM 5132 C CA . ASN A 1 6 ? 4.094 12.815 -1.811 1.00 0.00 5 ASN A CA 5
ATOM 5133 C C . ASN A 1 6 ? 3.293 13.714 -0.879 1.00 0.00 5 ASN A C 5
ATOM 5134 O O . ASN A 1 6 ? 2.483 14.520 -1.331 1.00 0.00 5 ASN A O 5
ATOM 5145 N N . THR A 1 7 ? 3.523 13.573 0.429 1.00 0.00 6 THR A N 5
ATOM 5146 C CA . THR A 1 7 ? 2.825 14.372 1.415 1.00 0.00 6 THR A CA 5
ATOM 5147 C C . THR A 1 7 ? 3.661 15.589 1.784 1.00 0.00 6 THR A C 5
ATOM 5148 O O . THR A 1 7 ? 4.278 15.623 2.846 1.00 0.00 6 THR A O 5
ATOM 5159 N N . CYS A 1 8 ? 3.680 16.590 0.901 1.00 0.00 7 CYS A N 5
ATOM 5160 C CA . CYS A 1 8 ? 4.437 17.802 1.134 1.00 0.00 7 CYS A CA 5
ATOM 5161 C C . CYS A 1 8 ? 3.671 18.714 2.082 1.00 0.00 7 CYS A C 5
ATOM 5162 O O . CYS A 1 8 ? 3.026 18.241 3.015 1.00 0.00 7 CYS A O 5
ATOM 5169 N N . ARG A 1 9 ? 3.742 20.025 1.840 1.00 0.00 8 ARG A N 5
ATOM 5170 C CA . ARG A 1 9 ? 3.057 20.994 2.671 1.00 0.00 8 ARG A CA 5
ATOM 5171 C C . ARG A 1 9 ? 2.827 22.277 1.884 1.00 0.00 8 ARG A C 5
ATOM 5172 O O . ARG A 1 9 ? 1.692 22.729 1.746 1.00 0.00 8 ARG A O 5
ATOM 5193 N N . GLY A 1 10 ? 3.908 22.863 1.366 1.00 0.00 9 GLY A N 5
ATOM 5194 C CA . GLY A 1 10 ? 3.815 24.088 0.597 1.00 0.00 9 GLY A CA 5
ATOM 5195 C C . GLY A 1 10 ? 3.740 23.773 -0.890 1.00 0.00 9 GLY A C 5
ATOM 5196 O O . GLY A 1 10 ? 3.762 24.678 -1.722 1.00 0.00 9 GLY A O 5
ATOM 5200 N N . VAL A 1 11 ? 3.652 22.483 -1.223 1.00 0.00 10 VAL A N 5
ATOM 5201 C CA . VAL A 1 11 ? 3.576 22.053 -2.605 1.00 0.00 10 VAL A CA 5
ATOM 5202 C C . VAL A 1 11 ? 2.513 22.860 -3.336 1.00 0.00 10 VAL A C 5
ATOM 5203 O O . VAL A 1 11 ? 2.475 22.872 -4.565 1.00 0.00 10 VAL A O 5
ATOM 5216 N N . MET A 1 12 ? 1.647 23.536 -2.578 1.00 0.00 11 MET A N 5
ATOM 5217 C CA . MET A 1 12 ? 0.589 24.339 -3.159 1.00 0.00 11 MET A CA 5
ATOM 5218 C C . MET A 1 12 ? 1.139 25.695 -3.577 1.00 0.00 11 MET A C 5
ATOM 5219 O O . MET A 1 12 ? 0.644 26.306 -4.522 1.00 0.00 11 MET A O 5
ATOM 5233 N N . GLY A 1 13 ? 2.168 26.166 -2.869 1.00 0.00 12 GLY A N 5
ATOM 5234 C CA . GLY A 1 13 ? 2.777 27.446 -3.172 1.00 0.00 12 GLY A CA 5
ATOM 5235 C C . GLY A 1 13 ? 3.879 27.274 -4.208 1.00 0.00 12 GLY A C 5
ATOM 5236 O O . GLY A 1 13 ? 3.905 27.977 -5.215 1.00 0.00 12 GLY A O 5
ATOM 5240 N N . ASN A 1 14 ? 4.792 26.333 -3.956 1.00 0.00 13 ASN A N 5
ATOM 5241 C CA . ASN A 1 14 ? 5.890 26.073 -4.865 1.00 0.00 13 ASN A CA 5
ATOM 5242 C C . ASN A 1 14 ? 5.382 26.053 -6.300 1.00 0.00 13 ASN A C 5
ATOM 5243 O O . ASN A 1 14 ? 5.723 26.926 -7.095 1.00 0.00 13 ASN A O 5
ATOM 5254 N N . ARG A 1 15 ? 4.562 25.052 -6.629 1.00 0.00 14 ARG A N 5
ATOM 5255 C CA . ARG A 1 15 ? 4.012 24.922 -7.963 1.00 0.00 14 ARG A CA 5
ATOM 5256 C C . ARG A 1 15 ? 5.105 25.150 -8.996 1.00 0.00 14 ARG A C 5
ATOM 5257 O O . ARG A 1 15 ? 4.816 25.423 -10.159 1.00 0.00 14 ARG A O 5
ATOM 5278 N N . ASP A 1 16 ? 6.365 25.036 -8.570 1.00 0.00 15 ASP A N 5
ATOM 5279 C CA . ASP A 1 16 ? 7.493 25.231 -9.458 1.00 0.00 15 ASP A CA 5
ATOM 5280 C C . ASP A 1 16 ? 8.513 24.122 -9.245 1.00 0.00 15 ASP A C 5
ATOM 5281 O O . ASP A 1 16 ? 8.978 23.511 -10.205 1.00 0.00 15 ASP A O 5
ATOM 5290 N N . ILE A 1 17 ? 8.860 23.861 -7.982 1.00 0.00 16 ILE A N 5
ATOM 5291 C CA . ILE A 1 17 ? 9.820 22.828 -7.649 1.00 0.00 16 ILE A CA 5
ATOM 5292 C C . ILE A 1 17 ? 9.265 21.465 -8.035 1.00 0.00 16 ILE A C 5
ATOM 5293 O O . ILE A 1 17 ? 10.022 20.553 -8.358 1.00 0.00 16 ILE A O 5
ATOM 5309 N N . TYR A 1 18 ? 7.937 21.328 -8.003 1.00 0.00 17 TYR A N 5
ATOM 5310 C CA . TYR A 1 18 ? 7.291 20.078 -8.348 1.00 0.00 17 TYR A CA 5
ATOM 5311 C C . TYR A 1 18 ? 7.495 19.782 -9.827 1.00 0.00 17 TYR A C 5
ATOM 5312 O O . TYR A 1 18 ? 8.127 18.789 -10.183 1.00 0.00 17 TYR A O 5
ATOM 5330 N N . LYS A 1 19 ? 6.958 20.648 -10.689 1.00 0.00 18 LYS A N 5
ATOM 5331 C CA . LYS A 1 19 ? 7.085 20.475 -12.122 1.00 0.00 18 LYS A CA 5
ATOM 5332 C C . LYS A 1 19 ? 8.504 20.050 -12.470 1.00 0.00 18 LYS A C 5
ATOM 5333 O O . LYS A 1 19 ? 8.711 19.233 -13.364 1.00 0.00 18 LYS A O 5
ATOM 5352 N N . LYS A 1 20 ? 9.486 20.610 -11.758 1.00 0.00 19 LYS A N 5
ATOM 5353 C CA . LYS A 1 20 ? 10.879 20.287 -11.994 1.00 0.00 19 LYS A CA 5
ATOM 5354 C C . LYS A 1 20 ? 11.178 18.883 -11.489 1.00 0.00 19 LYS A C 5
ATOM 5355 O O . LYS A 1 20 ? 11.504 17.994 -12.274 1.00 0.00 19 LYS A O 5
ATOM 5374 N N . VAL A 1 21 ? 11.066 18.684 -10.174 1.00 0.00 20 VAL A N 5
ATOM 5375 C CA . VAL A 1 21 ? 11.324 17.393 -9.570 1.00 0.00 20 VAL A CA 5
ATOM 5376 C C . VAL A 1 21 ? 10.679 16.296 -10.406 1.00 0.00 20 VAL A C 5
ATOM 5377 O O . VAL A 1 21 ? 11.373 15.446 -10.960 1.00 0.00 20 VAL A O 5
ATOM 5390 N N . VAL A 1 22 ? 9.347 16.317 -10.496 1.00 0.00 21 VAL A N 5
ATOM 5391 C CA . VAL A 1 22 ? 8.616 15.328 -11.262 1.00 0.00 21 VAL A CA 5
ATOM 5392 C C . VAL A 1 22 ? 9.265 15.152 -12.627 1.00 0.00 21 VAL A C 5
ATOM 5393 O O . VAL A 1 22 ? 9.378 14.033 -13.123 1.00 0.00 21 VAL A O 5
ATOM 5406 N N . ARG A 1 23 ? 9.693 16.261 -13.234 1.00 0.00 22 ARG A N 5
ATOM 5407 C CA . ARG A 1 23 ? 10.327 16.224 -14.537 1.00 0.00 22 ARG A CA 5
ATOM 5408 C C . ARG A 1 23 ? 11.698 15.573 -14.425 1.00 0.00 22 ARG A C 5
ATOM 5409 O O . ARG A 1 23 ? 12.154 14.918 -15.359 1.00 0.00 22 ARG A O 5
ATOM 5430 N N . VAL A 1 24 ? 12.354 15.755 -13.277 1.00 0.00 23 VAL A N 5
ATOM 5431 C CA . VAL A 1 24 ? 13.667 15.185 -13.048 1.00 0.00 23 VAL A CA 5
ATOM 5432 C C . VAL A 1 24 ? 13.554 13.675 -12.897 1.00 0.00 23 VAL A C 5
ATOM 5433 O O . VAL A 1 24 ? 14.466 12.942 -13.271 1.00 0.00 23 VAL A O 5
ATOM 5446 N N . CYS A 1 25 ? 12.430 13.211 -12.345 1.00 0.00 24 CYS A N 5
ATOM 5447 C CA . CYS A 1 25 ? 12.203 11.794 -12.147 1.00 0.00 24 CYS A CA 5
ATOM 5448 C C . CYS A 1 25 ? 11.933 11.124 -13.487 1.00 0.00 24 CYS A C 5
ATOM 5449 O O . CYS A 1 25 ? 12.287 9.964 -13.686 1.00 0.00 24 CYS A O 5
ATOM 5456 N N . GLU A 1 26 ? 11.303 11.858 -14.407 1.00 0.00 25 GLU A N 5
ATOM 5457 C CA . GLU A 1 26 ? 10.991 11.331 -15.720 1.00 0.00 25 GLU A CA 5
ATOM 5458 C C . GLU A 1 26 ? 12.275 10.972 -16.455 1.00 0.00 25 GLU A C 5
ATOM 5459 O O . GLU A 1 26 ? 12.514 9.807 -16.763 1.00 0.00 25 GLU A O 5
ATOM 5471 N N . ASP A 1 27 ? 13.104 11.981 -16.733 1.00 0.00 26 ASP A N 5
ATOM 5472 C CA . ASP A 1 27 ? 14.358 11.770 -17.429 1.00 0.00 26 ASP A CA 5
ATOM 5473 C C . ASP A 1 27 ? 15.124 10.629 -16.774 1.00 0.00 26 ASP A C 5
ATOM 5474 O O . ASP A 1 27 ? 15.701 9.791 -17.463 1.00 0.00 26 ASP A O 5
ATOM 5483 N N . CYS A 1 28 ? 15.128 10.599 -15.439 1.00 0.00 27 CYS A N 5
ATOM 5484 C CA . CYS A 1 28 ? 15.822 9.563 -14.700 1.00 0.00 27 CYS A CA 5
ATOM 5485 C C . CYS A 1 28 ? 15.190 8.210 -14.993 1.00 0.00 27 CYS A C 5
ATOM 5486 O O . CYS A 1 28 ? 15.875 7.279 -15.411 1.00 0.00 27 CYS A O 5
ATOM 5493 N N . THR A 1 29 ? 13.878 8.102 -14.772 1.00 0.00 28 THR A N 5
ATOM 5494 C CA . THR A 1 29 ? 13.164 6.864 -15.014 1.00 0.00 28 THR A CA 5
ATOM 5495 C C . THR A 1 29 ? 13.605 6.263 -16.341 1.00 0.00 28 THR A C 5
ATOM 5496 O O . THR A 1 29 ? 13.539 5.051 -16.531 1.00 0.00 28 THR A O 5
ATOM 5507 N N . ASN A 1 30 ? 14.055 7.118 -17.263 1.00 0.00 29 ASN A N 5
ATOM 5508 C CA . ASN A 1 30 ? 14.505 6.669 -18.565 1.00 0.00 29 ASN A CA 5
ATOM 5509 C C . ASN A 1 30 ? 15.884 6.037 -18.448 1.00 0.00 29 ASN A C 5
ATOM 5510 O O . ASN A 1 30 ? 16.127 4.962 -18.993 1.00 0.00 29 ASN A O 5
ATOM 5521 N N . ILE A 1 31 ? 16.790 6.710 -17.734 1.00 0.00 30 ILE A N 5
ATOM 5522 C CA . ILE A 1 31 ? 18.139 6.215 -17.546 1.00 0.00 30 ILE A CA 5
ATOM 5523 C C . ILE A 1 31 ? 18.098 4.741 -17.165 1.00 0.00 30 ILE A C 5
ATOM 5524 O O . ILE A 1 31 ? 18.803 3.926 -17.755 1.00 0.00 30 ILE A O 5
ATOM 5540 N N . PHE A 1 32 ? 17.270 4.401 -16.174 1.00 0.00 31 PHE A N 5
ATOM 5541 C CA . PHE A 1 32 ? 17.143 3.030 -15.722 1.00 0.00 31 PHE A CA 5
ATOM 5542 C C . PHE A 1 32 ? 16.032 2.333 -16.494 1.00 0.00 31 PHE A C 5
ATOM 5543 O O . PHE A 1 32 ? 16.032 1.110 -16.617 1.00 0.00 31 PHE A O 5
ATOM 5560 N N . ARG A 1 33 ? 15.083 3.114 -17.014 1.00 0.00 32 ARG A N 5
ATOM 5561 C CA . ARG A 1 33 ? 13.972 2.570 -17.768 1.00 0.00 32 ARG A CA 5
ATOM 5562 C C . ARG A 1 33 ? 13.098 1.720 -16.858 1.00 0.00 32 ARG A C 5
ATOM 5563 O O . ARG A 1 33 ? 12.435 0.793 -17.318 1.00 0.00 32 ARG A O 5
ATOM 5584 N N . LEU A 1 34 ? 13.097 2.039 -15.561 1.00 0.00 33 LEU A N 5
ATOM 5585 C CA . LEU A 1 34 ? 12.305 1.306 -14.593 1.00 0.00 33 LEU A CA 5
ATOM 5586 C C . LEU A 1 34 ? 11.081 2.123 -14.203 1.00 0.00 33 LEU A C 5
ATOM 5587 O O . LEU A 1 34 ? 11.186 3.321 -13.950 1.00 0.00 33 LEU A O 5
ATOM 5603 N N . PRO A 1 35 ? 9.918 1.470 -14.154 1.00 0.00 34 PRO A N 5
ATOM 5604 C CA . PRO A 1 35 ? 8.654 2.080 -13.800 1.00 0.00 34 PRO A CA 5
ATOM 5605 C C . PRO A 1 35 ? 8.631 2.379 -12.308 1.00 0.00 34 PRO A C 5
ATOM 5606 O O . PRO A 1 35 ? 8.014 3.350 -11.876 1.00 0.00 34 PRO A O 5
ATOM 5617 N N . GLY A 1 36 ? 9.304 1.538 -11.519 1.00 0.00 35 GLY A N 5
ATOM 5618 C CA . GLY A 1 36 ? 9.353 1.718 -10.082 1.00 0.00 35 GLY A CA 5
ATOM 5619 C C . GLY A 1 36 ? 10.538 2.594 -9.700 1.00 0.00 35 GLY A C 5
ATOM 5620 O O . GLY A 1 36 ? 11.500 2.118 -9.103 1.00 0.00 35 GLY A O 5
ATOM 5624 N N . LEU A 1 37 ? 10.464 3.881 -10.048 1.00 0.00 36 LEU A N 5
ATOM 5625 C CA . LEU A 1 37 ? 11.526 4.818 -9.742 1.00 0.00 36 LEU A CA 5
ATOM 5626 C C . LEU A 1 37 ? 10.978 6.238 -9.738 1.00 0.00 36 LEU A C 5
ATOM 5627 O O . LEU A 1 37 ? 11.251 7.010 -8.822 1.00 0.00 36 LEU A O 5
ATOM 5643 N N . ASP A 1 38 ? 10.200 6.581 -10.768 1.00 0.00 37 ASP A N 5
ATOM 5644 C CA . ASP A 1 38 ? 9.618 7.903 -10.879 1.00 0.00 37 ASP A CA 5
ATOM 5645 C C . ASP A 1 38 ? 9.085 8.347 -9.524 1.00 0.00 37 ASP A C 5
ATOM 5646 O O . ASP A 1 38 ? 9.604 9.288 -8.928 1.00 0.00 37 ASP A O 5
ATOM 5655 N N . GLY A 1 39 ? 8.045 7.666 -9.037 1.00 0.00 38 GLY A N 5
ATOM 5656 C CA . GLY A 1 39 ? 7.451 7.996 -7.757 1.00 0.00 38 GLY A CA 5
ATOM 5657 C C . GLY A 1 39 ? 8.537 8.298 -6.734 1.00 0.00 38 GLY A C 5
ATOM 5658 O O . GLY A 1 39 ? 8.632 9.417 -6.234 1.00 0.00 38 GLY A O 5
ATOM 5662 N N . MET A 1 40 ? 9.358 7.293 -6.422 1.00 0.00 39 MET A N 5
ATOM 5663 C CA . MET A 1 40 ? 10.430 7.454 -5.461 1.00 0.00 39 MET A CA 5
ATOM 5664 C C . MET A 1 40 ? 11.082 8.818 -5.635 1.00 0.00 39 MET A C 5
ATOM 5665 O O . MET A 1 40 ? 11.096 9.627 -4.710 1.00 0.00 39 MET A O 5
ATOM 5679 N N . CYS A 1 41 ? 11.624 9.072 -6.829 1.00 0.00 40 CYS A N 5
ATOM 5680 C CA . CYS A 1 41 ? 12.274 10.333 -7.122 1.00 0.00 40 CYS A CA 5
ATOM 5681 C C . CYS A 1 41 ? 11.457 11.480 -6.543 1.00 0.00 40 CYS A C 5
ATOM 5682 O O . CYS A 1 41 ? 12.009 12.384 -5.919 1.00 0.00 40 CYS A O 5
ATOM 5689 N N . ARG A 1 42 ? 10.139 11.440 -6.751 1.00 0.00 41 ARG A N 5
ATOM 5690 C CA . ARG A 1 42 ? 9.255 12.474 -6.251 1.00 0.00 41 ARG A CA 5
ATOM 5691 C C . ARG A 1 42 ? 8.262 11.871 -5.267 1.00 0.00 41 ARG A C 5
ATOM 5692 O O . ARG A 1 42 ? 7.073 12.179 -5.315 1.00 0.00 41 ARG A O 5
ATOM 5713 N N . ASN A 1 43 ? 8.754 11.010 -4.373 1.00 0.00 42 ASN A N 5
ATOM 5714 C CA . ASN A 1 43 ? 7.908 10.372 -3.384 1.00 0.00 42 ASN A CA 5
ATOM 5715 C C . ASN A 1 43 ? 8.044 11.087 -2.047 1.00 0.00 42 ASN A C 5
ATOM 5716 O O . ASN A 1 43 ? 8.786 12.059 -1.931 1.00 0.00 42 ASN A O 5
ATOM 5727 N N . ARG A 1 44 ? 7.322 10.600 -1.035 1.00 0.00 43 ARG A N 5
ATOM 5728 C CA . ARG A 1 44 ? 7.362 11.191 0.287 1.00 0.00 43 ARG A CA 5
ATOM 5729 C C . ARG A 1 44 ? 7.801 12.645 0.188 1.00 0.00 43 ARG A C 5
ATOM 5730 O O . ARG A 1 44 ? 8.715 13.069 0.892 1.00 0.00 43 ARG A O 5
ATOM 5751 N N . CYS A 1 45 ? 7.146 13.409 -0.688 1.00 0.00 44 CYS A N 5
ATOM 5752 C CA . CYS A 1 45 ? 7.470 14.809 -0.875 1.00 0.00 44 CYS A CA 5
ATOM 5753 C C . CYS A 1 45 ? 8.934 14.951 -1.265 1.00 0.00 44 CYS A C 5
ATOM 5754 O O . CYS A 1 45 ? 9.700 15.622 -0.576 1.00 0.00 44 CYS A O 5
ATOM 5761 N N . PHE A 1 46 ? 9.322 14.318 -2.374 1.00 0.00 45 PHE A N 5
ATOM 5762 C CA . PHE A 1 46 ? 10.690 14.377 -2.847 1.00 0.00 45 PHE A CA 5
ATOM 5763 C C . PHE A 1 46 ? 11.647 14.382 -1.663 1.00 0.00 45 PHE A C 5
ATOM 5764 O O . PHE A 1 46 ? 12.726 14.967 -1.736 1.00 0.00 45 PHE A O 5
ATOM 5781 N N . TYR A 1 47 ? 11.249 13.728 -0.570 1.00 0.00 46 TYR A N 5
ATOM 5782 C CA . TYR A 1 47 ? 12.070 13.663 0.622 1.00 0.00 46 TYR A CA 5
ATOM 5783 C C . TYR A 1 47 ? 12.484 12.222 0.885 1.00 0.00 46 TYR A C 5
ATOM 5784 O O . TYR A 1 47 ? 11.835 11.517 1.654 1.00 0.00 46 TYR A O 5
ATOM 5802 N N . ASN A 1 48 ? 13.570 11.785 0.242 1.00 0.00 47 ASN A N 5
ATOM 5803 C CA . ASN A 1 48 ? 14.064 10.433 0.410 1.00 0.00 47 ASN A CA 5
ATOM 5804 C C . ASN A 1 48 ? 15.307 10.225 -0.443 1.00 0.00 47 ASN A C 5
ATOM 5805 O O . ASN A 1 48 ? 15.554 9.123 -0.929 1.00 0.00 47 ASN A O 5
ATOM 5816 N N . GLU A 1 49 ? 16.092 11.289 -0.624 1.00 0.00 48 GLU A N 5
ATOM 5817 C CA . GLU A 1 49 ? 17.304 11.217 -1.414 1.00 0.00 48 GLU A CA 5
ATOM 5818 C C . GLU A 1 49 ? 16.976 10.754 -2.827 1.00 0.00 48 GLU A C 5
ATOM 5819 O O . GLU A 1 49 ? 17.786 10.905 -3.739 1.00 0.00 48 GLU A O 5
ATOM 5831 N N . TRP A 1 50 ? 15.780 10.188 -3.006 1.00 0.00 49 TRP A N 5
ATOM 5832 C CA . TRP A 1 50 ? 15.352 9.709 -4.306 1.00 0.00 49 TRP A CA 5
ATOM 5833 C C . TRP A 1 50 ? 15.561 10.794 -5.352 1.00 0.00 49 TRP A C 5
ATOM 5834 O O . TRP A 1 50 ? 15.547 10.518 -6.550 1.00 0.00 49 TRP A O 5
ATOM 5855 N N . PHE A 1 51 ? 15.756 12.034 -4.896 1.00 0.00 50 PHE A N 5
ATOM 5856 C CA . PHE A 1 51 ? 15.967 13.152 -5.793 1.00 0.00 50 PHE A CA 5
ATOM 5857 C C . PHE A 1 51 ? 17.405 13.150 -6.293 1.00 0.00 50 PHE A C 5
ATOM 5858 O O . PHE A 1 51 ? 17.704 13.730 -7.334 1.00 0.00 50 PHE A O 5
ATOM 5875 N N . LEU A 1 52 ? 18.297 12.494 -5.546 1.00 0.00 51 LEU A N 5
ATOM 5876 C CA . LEU A 1 52 ? 19.696 12.418 -5.915 1.00 0.00 51 LEU A CA 5
ATOM 5877 C C . LEU A 1 52 ? 19.918 11.249 -6.863 1.00 0.00 51 LEU A C 5
ATOM 5878 O O . LEU A 1 52 ? 20.669 11.363 -7.829 1.00 0.00 51 LEU A O 5
ATOM 5894 N N . ILE A 1 53 ? 19.261 10.120 -6.584 1.00 0.00 52 ILE A N 5
ATOM 5895 C CA . ILE A 1 53 ? 19.386 8.937 -7.411 1.00 0.00 52 ILE A CA 5
ATOM 5896 C C . ILE A 1 53 ? 19.121 9.295 -8.866 1.00 0.00 52 ILE A C 5
ATOM 5897 O O . ILE A 1 53 ? 19.907 8.948 -9.745 1.00 0.00 52 ILE A O 5
ATOM 5913 N N . CYS A 1 54 ? 18.010 9.990 -9.120 1.00 0.00 53 CYS A N 5
ATOM 5914 C CA . CYS A 1 54 ? 17.647 10.391 -10.464 1.00 0.00 53 CYS A CA 5
ATOM 5915 C C . CYS A 1 54 ? 18.577 11.499 -10.939 1.00 0.00 53 CYS A C 5
ATOM 5916 O O . CYS A 1 54 ? 19.051 11.471 -12.073 1.00 0.00 53 CYS A O 5
ATOM 5923 N N . LEU A 1 55 ? 18.837 12.477 -10.068 1.00 0.00 54 LEU A N 5
ATOM 5924 C CA . LEU A 1 55 ? 19.706 13.587 -10.401 1.00 0.00 54 LEU A CA 5
ATOM 5925 C C . LEU A 1 55 ? 21.043 13.063 -10.906 1.00 0.00 54 LEU A C 5
ATOM 5926 O O . LEU A 1 55 ? 21.658 13.666 -11.783 1.00 0.00 54 LEU A O 5
ATOM 5942 N N . LYS A 1 56 ? 21.492 11.936 -10.350 1.00 0.00 55 LYS A N 5
ATOM 5943 C CA . LYS A 1 56 ? 22.751 11.338 -10.747 1.00 0.00 55 LYS A CA 5
ATOM 5944 C C . LYS A 1 56 ? 22.648 10.813 -12.172 1.00 0.00 55 LYS A C 5
ATOM 5945 O O . LYS A 1 56 ? 23.558 11.006 -12.975 1.00 0.00 55 LYS A O 5
ATOM 5964 N N . ALA A 1 57 ? 21.534 10.146 -12.484 1.00 0.00 56 ALA A N 5
ATOM 5965 C CA . ALA A 1 57 ? 21.318 9.595 -13.807 1.00 0.00 56 ALA A CA 5
ATOM 5966 C C . ALA A 1 57 ? 21.474 10.690 -14.852 1.00 0.00 56 ALA A C 5
ATOM 5967 O O . ALA A 1 57 ? 21.551 10.406 -16.046 1.00 0.00 56 ALA A O 5
ATOM 5974 N N . ALA A 1 58 ? 21.520 11.946 -14.401 1.00 0.00 57 ALA A N 5
ATOM 5975 C CA . ALA A 1 58 ? 21.665 13.075 -15.298 1.00 0.00 57 ALA A CA 5
ATOM 5976 C C . ALA A 1 58 ? 23.068 13.652 -15.178 1.00 0.00 57 ALA A C 5
ATOM 5977 O O . ALA A 1 58 ? 23.360 14.704 -15.741 1.00 0.00 57 ALA A O 5
ATOM 5984 N N . ASN A 1 59 ? 23.939 12.959 -14.440 1.00 0.00 58 ASN A N 5
ATOM 5985 C CA . ASN A 1 59 ? 25.304 13.405 -14.251 1.00 0.00 58 ASN A CA 5
ATOM 5986 C C . ASN A 1 59 ? 25.320 14.716 -13.478 1.00 0.00 58 ASN A C 5
ATOM 5987 O O . ASN A 1 59 ? 26.345 15.099 -12.918 1.00 0.00 58 ASN A O 5
ATOM 5998 N N . ARG A 1 60 ? 24.176 15.404 -13.448 1.00 0.00 59 ARG A N 5
ATOM 5999 C CA . ARG A 1 60 ? 24.062 16.667 -12.747 1.00 0.00 59 ARG A CA 5
ATOM 6000 C C . ARG A 1 60 ? 24.582 16.516 -11.324 1.00 0.00 59 ARG A C 5
ATOM 6001 O O . ARG A 1 60 ? 25.640 17.042 -10.988 1.00 0.00 59 ARG A O 5
ATOM 6022 N N . GLU A 1 61 ? 23.834 15.793 -10.488 1.00 0.00 60 GLU A N 5
ATOM 6023 C CA . GLU A 1 61 ? 24.225 15.576 -9.109 1.00 0.00 60 GLU A CA 5
ATOM 6024 C C . GLU A 1 61 ? 24.903 16.823 -8.560 1.00 0.00 60 GLU A C 5
ATOM 6025 O O . GLU A 1 61 ? 25.792 16.731 -7.716 1.00 0.00 60 GLU A O 5
ATOM 6037 N N . ASP A 1 62 ? 24.479 17.994 -9.042 1.00 0.00 61 ASP A N 5
ATOM 6038 C CA . ASP A 1 62 ? 25.045 19.253 -8.599 1.00 0.00 61 ASP A CA 5
ATOM 6039 C C . ASP A 1 62 ? 23.938 20.164 -8.091 1.00 0.00 61 ASP A C 5
ATOM 6040 O O . ASP A 1 62 ? 24.131 20.902 -7.127 1.00 0.00 61 ASP A O 5
ATOM 6049 N N . GLU A 1 63 ? 22.773 20.113 -8.742 1.00 0.00 62 GLU A N 5
ATOM 6050 C CA . GLU A 1 63 ? 21.644 20.933 -8.350 1.00 0.00 62 GLU A CA 5
ATOM 6051 C C . GLU A 1 63 ? 20.933 20.304 -7.161 1.00 0.00 62 GLU A C 5
ATOM 6052 O O . GLU A 1 63 ? 19.844 20.734 -6.786 1.00 0.00 62 GLU A O 5
ATOM 6064 N N . ILE A 1 64 ? 21.554 19.283 -6.566 1.00 0.00 63 ILE A N 5
ATOM 6065 C CA . ILE A 1 64 ? 20.984 18.600 -5.422 1.00 0.00 63 ILE A CA 5
ATOM 6066 C C . ILE A 1 64 ? 20.915 19.552 -4.236 1.00 0.00 63 ILE A C 5
ATOM 6067 O O . ILE A 1 64 ? 19.950 19.530 -3.475 1.00 0.00 63 ILE A O 5
ATOM 6083 N N . GLU A 1 65 ? 21.942 20.391 -4.080 1.00 0.00 64 GLU A N 5
ATOM 6084 C CA . GLU A 1 65 ? 21.989 21.344 -2.989 1.00 0.00 64 GLU A CA 5
ATOM 6085 C C . GLU A 1 65 ? 20.721 22.186 -2.981 1.00 0.00 64 GLU A C 5
ATOM 6086 O O . GLU A 1 65 ? 20.022 22.253 -1.972 1.00 0.00 64 GLU A O 5
ATOM 6098 N N . LYS A 1 66 ? 20.425 22.831 -4.112 1.00 0.00 65 LYS A N 5
ATOM 6099 C CA . LYS A 1 66 ? 19.245 23.664 -4.229 1.00 0.00 65 LYS A CA 5
ATOM 6100 C C . LYS A 1 66 ? 17.999 22.791 -4.289 1.00 0.00 65 LYS A C 5
ATOM 6101 O O . LYS A 1 66 ? 16.942 23.177 -3.796 1.00 0.00 65 LYS A O 5
ATOM 6120 N N . PHE A 1 67 ? 18.127 21.609 -4.896 1.00 0.00 66 PHE A N 5
ATOM 6121 C CA . PHE A 1 67 ? 17.014 20.689 -5.017 1.00 0.00 66 PHE A CA 5
ATOM 6122 C C . PHE A 1 67 ? 16.597 20.198 -3.637 1.00 0.00 66 PHE A C 5
ATOM 6123 O O . PHE A 1 67 ? 15.417 19.965 -3.389 1.00 0.00 66 PHE A O 5
ATOM 6140 N N . ARG A 1 68 ? 17.572 20.042 -2.739 1.00 0.00 67 ARG A N 5
ATOM 6141 C CA . ARG A 1 68 ? 17.304 19.580 -1.392 1.00 0.00 67 ARG A CA 5
ATOM 6142 C C . ARG A 1 68 ? 16.513 20.635 -0.633 1.00 0.00 67 ARG A C 5
ATOM 6143 O O . ARG A 1 68 ? 15.364 20.405 -0.261 1.00 0.00 67 ARG A O 5
ATOM 6164 N N . VAL A 1 69 ? 17.130 21.796 -0.403 1.00 0.00 68 VAL A N 5
ATOM 6165 C CA . VAL A 1 69 ? 16.483 22.880 0.309 1.00 0.00 68 VAL A CA 5
ATOM 6166 C C . VAL A 1 69 ? 15.072 23.078 -0.228 1.00 0.00 68 VAL A C 5
ATOM 6167 O O . VAL A 1 69 ? 14.187 23.526 0.497 1.00 0.00 68 VAL A O 5
ATOM 6180 N N . TRP A 1 70 ? 14.865 22.742 -1.503 1.00 0.00 69 TRP A N 5
ATOM 6181 C CA . TRP A 1 70 ? 13.564 22.884 -2.125 1.00 0.00 69 TRP A CA 5
ATOM 6182 C C . TRP A 1 70 ? 12.587 21.887 -1.518 1.00 0.00 69 TRP A C 5
ATOM 6183 O O . TRP A 1 70 ? 11.456 22.239 -1.193 1.00 0.00 69 TRP A O 5
ATOM 6204 N N . ILE A 1 71 ? 13.030 20.636 -1.366 1.00 0.00 70 ILE A N 5
ATOM 6205 C CA . ILE A 1 71 ? 12.199 19.593 -0.798 1.00 0.00 70 ILE A CA 5
ATOM 6206 C C . ILE A 1 71 ? 11.773 19.983 0.610 1.00 0.00 70 ILE A C 5
ATOM 6207 O O . ILE A 1 71 ? 10.748 19.516 1.102 1.00 0.00 70 ILE A O 5
ATOM 6223 N N . SER A 1 72 ? 12.563 20.841 1.259 1.00 0.00 71 SER A N 5
ATOM 6224 C CA . SER A 1 72 ? 12.263 21.288 2.604 1.00 0.00 71 SER A CA 5
ATOM 6225 C C . SER A 1 72 ? 11.204 22.380 2.561 1.00 0.00 71 SER A C 5
ATOM 6226 O O . SER A 1 72 ? 10.325 22.430 3.419 1.00 0.00 71 SER A O 5
ATOM 6234 N N . ILE A 1 73 ? 11.288 23.256 1.557 1.00 0.00 72 ILE A N 5
ATOM 6235 C CA . ILE A 1 73 ? 10.339 24.340 1.403 1.00 0.00 72 ILE A CA 5
ATOM 6236 C C . ILE A 1 73 ? 8.927 23.778 1.305 1.00 0.00 72 ILE A C 5
ATOM 6237 O O . ILE A 1 73 ? 7.984 24.372 1.823 1.00 0.00 72 ILE A O 5
ATOM 6253 N N . LEU A 1 74 ? 8.784 22.630 0.639 1.00 0.00 73 LEU A N 5
ATOM 6254 C CA . LEU A 1 74 ? 7.492 21.995 0.477 1.00 0.00 73 LEU A CA 5
ATOM 6255 C C . LEU A 1 74 ? 6.990 21.494 1.824 1.00 0.00 73 LEU A C 5
ATOM 6256 O O . LEU A 1 74 ? 5.784 21.414 2.049 1.00 0.00 73 LEU A O 5
ATOM 6272 N N . ASN A 1 75 ? 7.920 21.158 2.720 1.00 0.00 74 ASN A N 5
ATOM 6273 C CA . ASN A 1 75 ? 7.567 20.668 4.038 1.00 0.00 74 ASN A CA 5
ATOM 6274 C C . ASN A 1 75 ? 7.071 21.818 4.903 1.00 0.00 74 ASN A C 5
ATOM 6275 O O . ASN A 1 75 ? 6.103 21.669 5.645 1.00 0.00 74 ASN A O 5
ATOM 6286 N N . ALA A 1 76 ? 7.739 22.970 4.805 1.00 0.00 75 ALA A N 5
ATOM 6287 C CA . ALA A 1 76 ? 7.366 24.139 5.576 1.00 0.00 75 ALA A CA 5
ATOM 6288 C C . ALA A 1 76 ? 7.043 23.730 7.006 1.00 0.00 75 ALA A C 5
ATOM 6289 O O . ALA A 1 76 ? 6.324 24.437 7.710 1.00 0.00 75 ALA A O 5
ATOM 6296 N N . GLY A 1 77 ? 7.577 22.585 7.437 1.00 0.00 76 GLY A N 5
ATOM 6297 C CA . GLY A 1 77 ? 7.341 22.092 8.779 1.00 0.00 76 GLY A CA 5
ATOM 6298 C C . GLY A 1 77 ? 6.232 21.049 8.770 1.00 0.00 76 GLY A C 5
ATOM 6299 O O . GLY A 1 77 ? 6.372 19.984 9.368 1.00 0.00 76 GLY A O 5
ATOM 6303 N N . GLN A 1 78 ? 5.127 21.359 8.088 1.00 0.00 77 GLN A N 5
ATOM 6304 C CA . GLN A 1 78 ? 4.001 20.451 8.006 1.00 0.00 77 GLN A CA 5
ATOM 6305 C C . GLN A 1 78 ? 3.820 19.730 9.334 1.00 0.00 77 GLN A C 5
ATOM 6306 O O . GLN A 1 78 ? 4.087 20.296 10.392 1.00 0.00 77 GLN A O 5
ATOM 6321 N N . ALA A 1 1 ? 1.014 0.000 0.000 1.00 0.00 0 ALA A N 6
ATOM 6322 C CA . ALA A 1 1 ? 1.497 1.183 0.683 1.00 0.00 0 ALA A CA 6
ATOM 6323 C C . ALA A 1 1 ? 3.016 1.144 0.770 1.00 0.00 0 ALA A C 6
ATOM 6324 O O . ALA A 1 1 ? 3.578 0.326 1.494 1.00 0.00 0 ALA A O 6
ATOM 6333 N N . SER A 1 2 ? 3.681 2.033 0.028 1.00 0.00 1 SER A N 6
ATOM 6334 C CA . SER A 1 2 ? 5.128 2.095 0.025 1.00 0.00 1 SER A CA 6
ATOM 6335 C C . SER A 1 2 ? 5.702 0.756 -0.415 1.00 0.00 1 SER A C 6
ATOM 6336 O O . SER A 1 2 ? 4.970 -0.221 -0.557 1.00 0.00 1 SER A O 6
ATOM 6344 N N . PHE A 1 3 ? 7.019 0.712 -0.631 1.00 0.00 2 PHE A N 6
ATOM 6345 C CA . PHE A 1 3 ? 7.683 -0.504 -1.052 1.00 0.00 2 PHE A CA 6
ATOM 6346 C C . PHE A 1 3 ? 8.745 -0.893 -0.033 1.00 0.00 2 PHE A C 6
ATOM 6347 O O . PHE A 1 3 ? 9.554 -1.784 -0.284 1.00 0.00 2 PHE A O 6
ATOM 6364 N N . ILE A 1 4 ? 8.739 -0.222 1.122 1.00 0.00 3 ILE A N 6
ATOM 6365 C CA . ILE A 1 4 ? 9.696 -0.499 2.174 1.00 0.00 3 ILE A CA 6
ATOM 6366 C C . ILE A 1 4 ? 8.996 -0.478 3.525 1.00 0.00 3 ILE A C 6
ATOM 6367 O O . ILE A 1 4 ? 7.965 -1.123 3.703 1.00 0.00 3 ILE A O 6
ATOM 6383 N N . ASP A 1 5 ? 9.558 0.268 4.480 1.00 0.00 4 ASP A N 6
ATOM 6384 C CA . ASP A 1 5 ? 8.987 0.368 5.807 1.00 0.00 4 ASP A CA 6
ATOM 6385 C C . ASP A 1 5 ? 10.006 0.973 6.762 1.00 0.00 4 ASP A C 6
ATOM 6386 O O . ASP A 1 5 ? 11.125 0.478 6.874 1.00 0.00 4 ASP A O 6
ATOM 6395 N N . ASN A 1 6 ? 9.616 2.047 7.452 1.00 0.00 5 ASN A N 6
ATOM 6396 C CA . ASN A 1 6 ? 10.497 2.711 8.392 1.00 0.00 5 ASN A CA 6
ATOM 6397 C C . ASN A 1 6 ? 11.896 2.822 7.803 1.00 0.00 5 ASN A C 6
ATOM 6398 O O . ASN A 1 6 ? 12.873 2.961 8.534 1.00 0.00 5 ASN A O 6
ATOM 6409 N N . THR A 1 7 ? 11.989 2.761 6.472 1.00 0.00 6 THR A N 6
ATOM 6410 C CA . THR A 1 7 ? 13.265 2.856 5.794 1.00 0.00 6 THR A CA 6
ATOM 6411 C C . THR A 1 7 ? 13.828 4.263 5.941 1.00 0.00 6 THR A C 6
ATOM 6412 O O . THR A 1 7 ? 14.090 4.938 4.949 1.00 0.00 6 THR A O 6
ATOM 6423 N N . CYS A 1 8 ? 14.013 4.703 7.188 1.00 0.00 7 CYS A N 6
ATOM 6424 C CA . CYS A 1 8 ? 14.543 6.023 7.463 1.00 0.00 7 CYS A CA 6
ATOM 6425 C C . CYS A 1 8 ? 16.004 6.090 7.041 1.00 0.00 7 CYS A C 6
ATOM 6426 O O . CYS A 1 8 ? 16.483 5.221 6.316 1.00 0.00 7 CYS A O 6
ATOM 6433 N N . ARG A 1 9 ? 16.712 7.125 7.498 1.00 0.00 8 ARG A N 6
ATOM 6434 C CA . ARG A 1 9 ? 18.112 7.300 7.166 1.00 0.00 8 ARG A CA 6
ATOM 6435 C C . ARG A 1 9 ? 18.791 8.151 8.230 1.00 0.00 8 ARG A C 6
ATOM 6436 O O . ARG A 1 9 ? 20.008 8.095 8.391 1.00 0.00 8 ARG A O 6
ATOM 6457 N N . GLY A 1 10 ? 18.000 8.941 8.960 1.00 0.00 9 GLY A N 6
ATOM 6458 C CA . GLY A 1 10 ? 18.531 9.796 10.002 1.00 0.00 9 GLY A CA 6
ATOM 6459 C C . GLY A 1 10 ? 18.062 9.317 11.368 1.00 0.00 9 GLY A C 6
ATOM 6460 O O . GLY A 1 10 ? 18.325 9.961 12.381 1.00 0.00 9 GLY A O 6
ATOM 6464 N N . VAL A 1 11 ? 17.364 8.179 11.393 1.00 0.00 10 VAL A N 6
ATOM 6465 C CA . VAL A 1 11 ? 16.861 7.617 12.631 1.00 0.00 10 VAL A CA 6
ATOM 6466 C C . VAL A 1 11 ? 17.974 7.578 13.668 1.00 0.00 10 VAL A C 6
ATOM 6467 O O . VAL A 1 11 ? 17.721 7.327 14.845 1.00 0.00 10 VAL A O 6
ATOM 6480 N N . MET A 1 12 ? 19.210 7.826 13.230 1.00 0.00 11 MET A N 6
ATOM 6481 C CA . MET A 1 12 ? 20.352 7.816 14.122 1.00 0.00 11 MET A CA 6
ATOM 6482 C C . MET A 1 12 ? 20.546 9.197 14.731 1.00 0.00 11 MET A C 6
ATOM 6483 O O . MET A 1 12 ? 20.141 9.443 15.865 1.00 0.00 11 MET A O 6
ATOM 6497 N N . GLY A 1 13 ? 21.169 10.102 13.972 1.00 0.00 12 GLY A N 6
ATOM 6498 C CA . GLY A 1 13 ? 21.412 11.451 14.441 1.00 0.00 12 GLY A CA 6
ATOM 6499 C C . GLY A 1 13 ? 20.183 11.989 15.161 1.00 0.00 12 GLY A C 6
ATOM 6500 O O . GLY A 1 13 ? 20.302 12.662 16.182 1.00 0.00 12 GLY A O 6
ATOM 6504 N N . ASN A 1 14 ? 18.999 11.689 14.623 1.00 0.00 13 ASN A N 6
ATOM 6505 C CA . ASN A 1 14 ? 17.756 12.141 15.215 1.00 0.00 13 ASN A CA 6
ATOM 6506 C C . ASN A 1 14 ? 17.640 11.621 16.641 1.00 0.00 13 ASN A C 6
ATOM 6507 O O . ASN A 1 14 ? 17.631 12.401 17.591 1.00 0.00 13 ASN A O 6
ATOM 6518 N N . ARG A 1 15 ? 17.552 10.297 16.787 1.00 0.00 14 ARG A N 6
ATOM 6519 C CA . ARG A 1 15 ? 17.437 9.678 18.093 1.00 0.00 14 ARG A CA 6
ATOM 6520 C C . ARG A 1 15 ? 16.511 10.504 18.975 1.00 0.00 14 ARG A C 6
ATOM 6521 O O . ARG A 1 15 ? 16.616 10.462 20.199 1.00 0.00 14 ARG A O 6
ATOM 6542 N N . ASP A 1 16 ? 15.603 11.256 18.350 1.00 0.00 15 ASP A N 6
ATOM 6543 C CA . ASP A 1 16 ? 14.665 12.087 19.079 1.00 0.00 15 ASP A CA 6
ATOM 6544 C C . ASP A 1 16 ? 13.302 12.039 18.404 1.00 0.00 15 ASP A C 6
ATOM 6545 O O . ASP A 1 16 ? 12.291 11.799 19.061 1.00 0.00 15 ASP A O 6
ATOM 6554 N N . ILE A 1 17 ? 13.276 12.269 17.089 1.00 0.00 16 ILE A N 6
ATOM 6555 C CA . ILE A 1 17 ? 12.041 12.250 16.332 1.00 0.00 16 ILE A CA 6
ATOM 6556 C C . ILE A 1 17 ? 11.468 10.840 16.316 1.00 0.00 16 ILE A C 6
ATOM 6557 O O . ILE A 1 17 ? 10.267 10.657 16.128 1.00 0.00 16 ILE A O 6
ATOM 6573 N N . TYR A 1 18 ? 12.331 9.840 16.514 1.00 0.00 17 TYR A N 6
ATOM 6574 C CA . TYR A 1 18 ? 11.906 8.455 16.520 1.00 0.00 17 TYR A CA 6
ATOM 6575 C C . TYR A 1 18 ? 11.151 8.152 17.806 1.00 0.00 17 TYR A C 6
ATOM 6576 O O . TYR A 1 18 ? 9.947 7.907 17.780 1.00 0.00 17 TYR A O 6
ATOM 6594 N N . LYS A 1 19 ? 11.863 8.168 18.935 1.00 0.00 18 LYS A N 6
ATOM 6595 C CA . LYS A 1 19 ? 11.258 7.895 20.223 1.00 0.00 18 LYS A CA 6
ATOM 6596 C C . LYS A 1 19 ? 10.027 8.770 20.413 1.00 0.00 18 LYS A C 6
ATOM 6597 O O . LYS A 1 19 ? 9.036 8.335 20.995 1.00 0.00 18 LYS A O 6
ATOM 6616 N N . LYS A 1 20 ? 10.092 10.008 19.918 1.00 0.00 19 LYS A N 6
ATOM 6617 C CA . LYS A 1 20 ? 8.986 10.936 20.035 1.00 0.00 19 LYS A CA 6
ATOM 6618 C C . LYS A 1 20 ? 7.837 10.488 19.142 1.00 0.00 19 LYS A C 6
ATOM 6619 O O . LYS A 1 20 ? 6.700 10.379 19.595 1.00 0.00 19 LYS A O 6
ATOM 6638 N N . VAL A 1 21 ? 8.139 10.228 17.868 1.00 0.00 20 VAL A N 6
ATOM 6639 C CA . VAL A 1 21 ? 7.135 9.794 16.917 1.00 0.00 20 VAL A CA 6
ATOM 6640 C C . VAL A 1 21 ? 6.474 8.516 17.414 1.00 0.00 20 VAL A C 6
ATOM 6641 O O . VAL A 1 21 ? 5.288 8.512 17.736 1.00 0.00 20 VAL A O 6
ATOM 6654 N N . VAL A 1 22 ? 7.246 7.428 17.477 1.00 0.00 21 VAL A N 6
ATOM 6655 C CA . VAL A 1 22 ? 6.734 6.152 17.933 1.00 0.00 21 VAL A CA 6
ATOM 6656 C C . VAL A 1 22 ? 5.847 6.360 19.152 1.00 0.00 21 VAL A C 6
ATOM 6657 O O . VAL A 1 22 ? 4.846 5.666 19.319 1.00 0.00 21 VAL A O 6
ATOM 6670 N N . ARG A 1 23 ? 6.216 7.318 20.005 1.00 0.00 22 ARG A N 6
ATOM 6671 C CA . ARG A 1 23 ? 5.454 7.612 21.202 1.00 0.00 22 ARG A CA 6
ATOM 6672 C C . ARG A 1 23 ? 4.126 8.251 20.824 1.00 0.00 22 ARG A C 6
ATOM 6673 O O . ARG A 1 23 ? 3.107 7.995 21.463 1.00 0.00 22 ARG A O 6
ATOM 6694 N N . VAL A 1 24 ? 4.138 9.086 19.782 1.00 0.00 23 VAL A N 6
ATOM 6695 C CA . VAL A 1 24 ? 2.938 9.756 19.325 1.00 0.00 23 VAL A CA 6
ATOM 6696 C C . VAL A 1 24 ? 1.986 8.743 18.706 1.00 0.00 23 VAL A C 6
ATOM 6697 O O . VAL A 1 24 ? 0.783 8.984 18.629 1.00 0.00 23 VAL A O 6
ATOM 6710 N N . CYS A 1 25 ? 2.527 7.605 18.264 1.00 0.00 24 CYS A N 6
ATOM 6711 C CA . CYS A 1 25 ? 1.726 6.562 17.656 1.00 0.00 24 CYS A CA 6
ATOM 6712 C C . CYS A 1 25 ? 1.002 5.773 18.737 1.00 0.00 24 CYS A C 6
ATOM 6713 O O . CYS A 1 25 ? -0.156 5.397 18.565 1.00 0.00 24 CYS A O 6
ATOM 6720 N N . GLU A 1 26 ? 1.687 5.520 19.855 1.00 0.00 25 GLU A N 6
ATOM 6721 C CA . GLU A 1 26 ? 1.105 4.779 20.955 1.00 0.00 25 GLU A CA 6
ATOM 6722 C C . GLU A 1 26 ? -0.155 5.479 21.444 1.00 0.00 25 GLU A C 6
ATOM 6723 O O . GLU A 1 26 ? -1.217 4.867 21.531 1.00 0.00 25 GLU A O 6
ATOM 6735 N N . ASP A 1 27 ? -0.034 6.770 21.764 1.00 0.00 26 ASP A N 6
ATOM 6736 C CA . ASP A 1 27 ? -1.159 7.547 22.242 1.00 0.00 26 ASP A CA 6
ATOM 6737 C C . ASP A 1 27 ? -2.303 7.468 21.241 1.00 0.00 26 ASP A C 6
ATOM 6738 O O . ASP A 1 27 ? -3.395 7.017 21.578 1.00 0.00 26 ASP A O 6
ATOM 6747 N N . CYS A 1 28 ? -2.050 7.908 20.006 1.00 0.00 27 CYS A N 6
ATOM 6748 C CA . CYS A 1 28 ? -3.056 7.885 18.964 1.00 0.00 27 CYS A CA 6
ATOM 6749 C C . CYS A 1 28 ? -3.618 6.478 18.823 1.00 0.00 27 CYS A C 6
ATOM 6750 O O . CYS A 1 28 ? -4.826 6.300 18.680 1.00 0.00 27 CYS A O 6
ATOM 6757 N N . THR A 1 29 ? -2.738 5.475 18.863 1.00 0.00 28 THR A N 6
ATOM 6758 C CA . THR A 1 29 ? -3.153 4.092 18.740 1.00 0.00 28 THR A CA 6
ATOM 6759 C C . THR A 1 29 ? -4.181 3.762 19.812 1.00 0.00 28 THR A C 6
ATOM 6760 O O . THR A 1 29 ? -4.977 2.839 19.652 1.00 0.00 28 THR A O 6
ATOM 6771 N N . ASN A 1 30 ? -4.162 4.521 20.910 1.00 0.00 29 ASN A N 6
ATOM 6772 C CA . ASN A 1 30 ? -5.091 4.307 22.002 1.00 0.00 29 ASN A CA 6
ATOM 6773 C C . ASN A 1 30 ? -6.436 4.937 21.670 1.00 0.00 29 ASN A C 6
ATOM 6774 O O . ASN A 1 30 ? -7.483 4.376 21.987 1.00 0.00 29 ASN A O 6
ATOM 6785 N N . ILE A 1 31 ? -6.405 6.107 21.028 1.00 0.00 30 ILE A N 6
ATOM 6786 C CA . ILE A 1 31 ? -7.616 6.808 20.653 1.00 0.00 30 ILE A CA 6
ATOM 6787 C C . ILE A 1 31 ? -8.521 5.882 19.852 1.00 0.00 30 ILE A C 6
ATOM 6788 O O . ILE A 1 31 ? -9.659 5.633 20.242 1.00 0.00 30 ILE A O 6
ATOM 6804 N N . PHE A 1 32 ? -8.011 5.371 18.729 1.00 0.00 31 PHE A N 6
ATOM 6805 C CA . PHE A 1 32 ? -8.775 4.477 17.882 1.00 0.00 31 PHE A CA 6
ATOM 6806 C C . PHE A 1 32 ? -8.576 3.038 18.338 1.00 0.00 31 PHE A C 6
ATOM 6807 O O . PHE A 1 32 ? -9.352 2.157 17.975 1.00 0.00 31 PHE A O 6
ATOM 6824 N N . ARG A 1 33 ? -7.533 2.803 19.137 1.00 0.00 32 ARG A N 6
ATOM 6825 C CA . ARG A 1 33 ? -7.236 1.476 19.637 1.00 0.00 32 ARG A CA 6
ATOM 6826 C C . ARG A 1 33 ? -6.657 0.621 18.519 1.00 0.00 32 ARG A C 6
ATOM 6827 O O . ARG A 1 33 ? -5.920 -0.328 18.779 1.00 0.00 32 ARG A O 6
ATOM 6848 N N . LEU A 1 34 ? -6.991 0.960 17.272 1.00 0.00 33 LEU A N 6
ATOM 6849 C CA . LEU A 1 34 ? -6.504 0.224 16.122 1.00 0.00 33 LEU A CA 6
ATOM 6850 C C . LEU A 1 34 ? -4.986 0.126 16.178 1.00 0.00 33 LEU A C 6
ATOM 6851 O O . LEU A 1 34 ? -4.299 1.140 16.282 1.00 0.00 33 LEU A O 6
ATOM 6867 N N . PRO A 1 35 ? -4.463 -1.100 16.108 1.00 0.00 34 PRO A N 6
ATOM 6868 C CA . PRO A 1 35 ? -3.045 -1.386 16.143 1.00 0.00 34 PRO A CA 6
ATOM 6869 C C . PRO A 1 35 ? -2.406 -0.962 14.828 1.00 0.00 34 PRO A C 6
ATOM 6870 O O . PRO A 1 35 ? -1.228 -0.614 14.791 1.00 0.00 34 PRO A O 6
ATOM 6881 N N . GLY A 1 36 ? -3.187 -0.992 13.746 1.00 0.00 35 GLY A N 6
ATOM 6882 C CA . GLY A 1 36 ? -2.690 -0.613 12.439 1.00 0.00 35 GLY A CA 6
ATOM 6883 C C . GLY A 1 36 ? -2.085 0.783 12.489 1.00 0.00 35 GLY A C 6
ATOM 6884 O O . GLY A 1 36 ? -1.014 1.020 11.934 1.00 0.00 35 GLY A O 6
ATOM 6888 N N . LEU A 1 37 ? -2.776 1.709 13.158 1.00 0.00 36 LEU A N 6
ATOM 6889 C CA . LEU A 1 37 ? -2.308 3.075 13.278 1.00 0.00 36 LEU A CA 6
ATOM 6890 C C . LEU A 1 37 ? -0.889 3.087 13.830 1.00 0.00 36 LEU A C 6
ATOM 6891 O O . LEU A 1 37 ? -0.072 3.914 13.431 1.00 0.00 36 LEU A O 6
ATOM 6907 N N . ASP A 1 38 ? -0.598 2.165 14.751 1.00 0.00 37 ASP A N 6
ATOM 6908 C CA . ASP A 1 38 ? 0.718 2.075 15.352 1.00 0.00 37 ASP A CA 6
ATOM 6909 C C . ASP A 1 38 ? 1.786 2.188 14.274 1.00 0.00 37 ASP A C 6
ATOM 6910 O O . ASP A 1 38 ? 2.330 3.266 14.046 1.00 0.00 37 ASP A O 6
ATOM 6919 N N . GLY A 1 39 ? 2.086 1.070 13.609 1.00 0.00 38 GLY A N 6
ATOM 6920 C CA . GLY A 1 39 ? 3.087 1.054 12.561 1.00 0.00 38 GLY A CA 6
ATOM 6921 C C . GLY A 1 39 ? 2.876 2.226 11.612 1.00 0.00 38 GLY A C 6
ATOM 6922 O O . GLY A 1 39 ? 3.727 3.106 11.507 1.00 0.00 38 GLY A O 6
ATOM 6926 N N . MET A 1 40 ? 1.736 2.234 10.918 1.00 0.00 39 MET A N 6
ATOM 6927 C CA . MET A 1 40 ? 1.420 3.294 9.982 1.00 0.00 39 MET A CA 6
ATOM 6928 C C . MET A 1 40 ? 1.862 4.635 10.550 1.00 0.00 39 MET A C 6
ATOM 6929 O O . MET A 1 40 ? 2.663 5.339 9.939 1.00 0.00 39 MET A O 6
ATOM 6943 N N . CYS A 1 41 ? 1.334 4.988 11.725 1.00 0.00 40 CYS A N 6
ATOM 6944 C CA . CYS A 1 41 ? 1.674 6.240 12.371 1.00 0.00 40 CYS A CA 6
ATOM 6945 C C . CYS A 1 41 ? 3.171 6.490 12.253 1.00 0.00 40 CYS A C 6
ATOM 6946 O O . CYS A 1 41 ? 3.600 7.628 12.076 1.00 0.00 40 CYS A O 6
ATOM 6953 N N . ARG A 1 42 ? 3.966 5.423 12.352 1.00 0.00 41 ARG A N 6
ATOM 6954 C CA . ARG A 1 42 ? 5.408 5.531 12.258 1.00 0.00 41 ARG A CA 6
ATOM 6955 C C . ARG A 1 42 ? 5.939 4.505 11.268 1.00 0.00 41 ARG A C 6
ATOM 6956 O O . ARG A 1 42 ? 6.936 3.838 11.535 1.00 0.00 41 ARG A O 6
ATOM 6977 N N . ASN A 1 43 ? 5.269 4.379 10.120 1.00 0.00 42 ASN A N 6
ATOM 6978 C CA . ASN A 1 43 ? 5.677 3.437 9.098 1.00 0.00 42 ASN A CA 6
ATOM 6979 C C . ASN A 1 43 ? 6.467 4.157 8.014 1.00 0.00 42 ASN A C 6
ATOM 6980 O O . ASN A 1 43 ? 6.723 5.354 8.119 1.00 0.00 42 ASN A O 6
ATOM 6991 N N . ARG A 1 44 ? 6.854 3.421 6.969 1.00 0.00 43 ARG A N 6
ATOM 6992 C CA . ARG A 1 44 ? 7.612 3.989 5.873 1.00 0.00 43 ARG A CA 6
ATOM 6993 C C . ARG A 1 44 ? 8.356 5.229 6.348 1.00 0.00 43 ARG A C 6
ATOM 6994 O O . ARG A 1 44 ? 8.288 6.278 5.712 1.00 0.00 43 ARG A O 6
ATOM 7015 N N . CYS A 1 45 ? 9.069 5.105 7.470 1.00 0.00 44 CYS A N 6
ATOM 7016 C CA . CYS A 1 45 ? 9.821 6.213 8.024 1.00 0.00 44 CYS A CA 6
ATOM 7017 C C . CYS A 1 45 ? 8.879 7.362 8.352 1.00 0.00 44 CYS A C 6
ATOM 7018 O O . CYS A 1 45 ? 9.062 8.477 7.868 1.00 0.00 44 CYS A O 6
ATOM 7025 N N . PHE A 1 46 ? 7.866 7.089 9.178 1.00 0.00 45 PHE A N 6
ATOM 7026 C CA . PHE A 1 46 ? 6.902 8.100 9.564 1.00 0.00 45 PHE A CA 6
ATOM 7027 C C . PHE A 1 46 ? 6.588 8.996 8.375 1.00 0.00 45 PHE A C 6
ATOM 7028 O O . PHE A 1 46 ? 6.224 10.157 8.547 1.00 0.00 45 PHE A O 6
ATOM 7045 N N . TYR A 1 47 ? 6.730 8.452 7.163 1.00 0.00 46 TYR A N 6
ATOM 7046 C CA . TYR A 1 47 ? 6.463 9.204 5.954 1.00 0.00 46 TYR A CA 6
ATOM 7047 C C . TYR A 1 47 ? 5.220 8.654 5.268 1.00 0.00 46 TYR A C 6
ATOM 7048 O O . TYR A 1 47 ? 5.319 7.802 4.389 1.00 0.00 46 TYR A O 6
ATOM 7066 N N . ASN A 1 48 ? 4.047 9.145 5.674 1.00 0.00 47 ASN A N 6
ATOM 7067 C CA . ASN A 1 48 ? 2.794 8.702 5.097 1.00 0.00 47 ASN A CA 6
ATOM 7068 C C . ASN A 1 48 ? 1.633 9.446 5.742 1.00 0.00 47 ASN A C 6
ATOM 7069 O O . ASN A 1 48 ? 0.528 8.917 5.840 1.00 0.00 47 ASN A O 6
ATOM 7080 N N . GLU A 1 49 ? 1.888 10.680 6.183 1.00 0.00 48 GLU A N 6
ATOM 7081 C CA . GLU A 1 49 ? 0.865 11.490 6.814 1.00 0.00 48 GLU A CA 6
ATOM 7082 C C . GLU A 1 49 ? 0.330 10.781 8.051 1.00 0.00 48 GLU A C 6
ATOM 7083 O O . GLU A 1 49 ? -0.304 11.401 8.902 1.00 0.00 48 GLU A O 6
ATOM 7095 N N . TRP A 1 50 ? 0.589 9.475 8.148 1.00 0.00 49 TRP A N 6
ATOM 7096 C CA . TRP A 1 50 ? 0.136 8.692 9.280 1.00 0.00 49 TRP A CA 6
ATOM 7097 C C . TRP A 1 50 ? 0.494 9.401 10.578 1.00 0.00 49 TRP A C 6
ATOM 7098 O O . TRP A 1 50 ? 0.029 9.017 11.649 1.00 0.00 49 TRP A O 6
ATOM 7119 N N . PHE A 1 51 ? 1.326 10.440 10.480 1.00 0.00 50 PHE A N 6
ATOM 7120 C CA . PHE A 1 51 ? 1.743 11.196 11.644 1.00 0.00 50 PHE A CA 6
ATOM 7121 C C . PHE A 1 51 ? 0.669 12.210 12.013 1.00 0.00 50 PHE A C 6
ATOM 7122 O O . PHE A 1 51 ? 0.539 12.585 13.176 1.00 0.00 50 PHE A O 6
ATOM 7139 N N . LEU A 1 52 ? -0.101 12.654 11.017 1.00 0.00 51 LEU A N 6
ATOM 7140 C CA . LEU A 1 52 ? -1.159 13.620 11.239 1.00 0.00 51 LEU A CA 6
ATOM 7141 C C . LEU A 1 52 ? -2.393 12.918 11.788 1.00 0.00 51 LEU A C 6
ATOM 7142 O O . LEU A 1 52 ? -3.090 13.460 12.643 1.00 0.00 51 LEU A O 6
ATOM 7158 N N . ILE A 1 53 ? -2.661 11.708 11.293 1.00 0.00 52 ILE A N 6
ATOM 7159 C CA . ILE A 1 53 ? -3.806 10.936 11.734 1.00 0.00 52 ILE A CA 6
ATOM 7160 C C . ILE A 1 53 ? -3.762 10.768 13.246 1.00 0.00 52 ILE A C 6
ATOM 7161 O O . ILE A 1 53 ? -4.787 10.879 13.914 1.00 0.00 52 ILE A O 6
ATOM 7177 N N . CYS A 1 54 ? -2.570 10.499 13.784 1.00 0.00 53 CYS A N 6
ATOM 7178 C CA . CYS A 1 54 ? -2.399 10.317 15.212 1.00 0.00 53 CYS A CA 6
ATOM 7179 C C . CYS A 1 54 ? -2.389 11.672 15.905 1.00 0.00 53 CYS A C 6
ATOM 7180 O O . CYS A 1 54 ? -3.115 11.881 16.874 1.00 0.00 53 CYS A O 6
ATOM 7187 N N . LEU A 1 55 ? -1.562 12.594 15.407 1.00 0.00 54 LEU A N 6
ATOM 7188 C CA . LEU A 1 55 ? -1.461 13.922 15.979 1.00 0.00 54 LEU A CA 6
ATOM 7189 C C . LEU A 1 55 ? -2.834 14.580 16.001 1.00 0.00 54 LEU A C 6
ATOM 7190 O O . LEU A 1 55 ? -3.021 15.610 16.645 1.00 0.00 54 LEU A O 6
ATOM 7206 N N . LYS A 1 56 ? -3.795 13.981 15.294 1.00 0.00 55 LYS A N 6
ATOM 7207 C CA . LYS A 1 56 ? -5.143 14.511 15.237 1.00 0.00 55 LYS A CA 6
ATOM 7208 C C . LYS A 1 56 ? -5.966 13.959 16.392 1.00 0.00 55 LYS A C 6
ATOM 7209 O O . LYS A 1 56 ? -6.662 14.707 17.075 1.00 0.00 55 LYS A O 6
ATOM 7228 N N . ALA A 1 57 ? -5.884 12.644 16.608 1.00 0.00 56 ALA A N 6
ATOM 7229 C CA . ALA A 1 57 ? -6.620 11.998 17.676 1.00 0.00 56 ALA A CA 6
ATOM 7230 C C . ALA A 1 57 ? -6.140 12.520 19.023 1.00 0.00 56 ALA A C 6
ATOM 7231 O O . ALA A 1 57 ? -6.761 12.259 20.050 1.00 0.00 56 ALA A O 6
ATOM 7238 N N . ALA A 1 58 ? -5.029 13.261 19.015 1.00 0.00 57 ALA A N 6
ATOM 7239 C CA . ALA A 1 58 ? -4.471 13.815 20.233 1.00 0.00 57 ALA A CA 6
ATOM 7240 C C . ALA A 1 58 ? -4.493 15.335 20.165 1.00 0.00 57 ALA A C 6
ATOM 7241 O O . ALA A 1 58 ? -3.823 16.003 20.950 1.00 0.00 57 ALA A O 6
ATOM 7248 N N . ASN A 1 59 ? -5.265 15.881 19.224 1.00 0.00 58 ASN A N 6
ATOM 7249 C CA . ASN A 1 59 ? -5.369 17.317 19.060 1.00 0.00 58 ASN A CA 6
ATOM 7250 C C . ASN A 1 59 ? -4.033 17.885 18.604 1.00 0.00 58 ASN A C 6
ATOM 7251 O O . ASN A 1 59 ? -3.947 19.051 18.223 1.00 0.00 58 ASN A O 6
ATOM 7262 N N . ARG A 1 60 ? -2.988 17.056 18.643 1.00 0.00 59 ARG A N 6
ATOM 7263 C CA . ARG A 1 60 ? -1.662 17.476 18.235 1.00 0.00 59 ARG A CA 6
ATOM 7264 C C . ARG A 1 60 ? -1.676 17.873 16.766 1.00 0.00 59 ARG A C 6
ATOM 7265 O O . ARG A 1 60 ? -0.625 17.975 16.138 1.00 0.00 59 ARG A O 6
ATOM 7286 N N . GLU A 1 61 ? -2.873 18.098 16.219 1.00 0.00 60 GLU A N 6
ATOM 7287 C CA . GLU A 1 61 ? -3.015 18.484 14.829 1.00 0.00 60 GLU A CA 6
ATOM 7288 C C . GLU A 1 61 ? -2.475 19.892 14.623 1.00 0.00 60 GLU A C 6
ATOM 7289 O O . GLU A 1 61 ? -3.111 20.715 13.969 1.00 0.00 60 GLU A O 6
ATOM 7301 N N . ASP A 1 62 ? -1.294 20.166 15.183 1.00 0.00 61 ASP A N 6
ATOM 7302 C CA . ASP A 1 62 ? -0.674 21.470 15.059 1.00 0.00 61 ASP A CA 6
ATOM 7303 C C . ASP A 1 62 ? 0.839 21.317 14.998 1.00 0.00 61 ASP A C 6
ATOM 7304 O O . ASP A 1 62 ? 1.526 22.149 14.410 1.00 0.00 61 ASP A O 6
ATOM 7313 N N . GLU A 1 63 ? 1.358 20.248 15.607 1.00 0.00 62 GLU A N 6
ATOM 7314 C CA . GLU A 1 63 ? 2.785 19.994 15.615 1.00 0.00 62 GLU A CA 6
ATOM 7315 C C . GLU A 1 63 ? 3.166 19.131 14.421 1.00 0.00 62 GLU A C 6
ATOM 7316 O O . GLU A 1 63 ? 4.170 18.422 14.458 1.00 0.00 62 GLU A O 6
ATOM 7328 N N . ILE A 1 64 ? 2.360 19.193 13.359 1.00 0.00 63 ILE A N 6
ATOM 7329 C CA . ILE A 1 64 ? 2.613 18.422 12.158 1.00 0.00 63 ILE A CA 6
ATOM 7330 C C . ILE A 1 64 ? 3.667 19.121 11.310 1.00 0.00 63 ILE A C 6
ATOM 7331 O O . ILE A 1 64 ? 4.701 18.536 10.996 1.00 0.00 63 ILE A O 6
ATOM 7347 N N . GLU A 1 65 ? 3.403 20.376 10.941 1.00 0.00 64 GLU A N 6
ATOM 7348 C CA . GLU A 1 65 ? 4.330 21.145 10.135 1.00 0.00 64 GLU A CA 6
ATOM 7349 C C . GLU A 1 65 ? 5.759 20.873 10.584 1.00 0.00 64 GLU A C 6
ATOM 7350 O O . GLU A 1 65 ? 6.597 20.460 9.786 1.00 0.00 64 GLU A O 6
ATOM 7362 N N . LYS A 1 66 ? 6.034 21.105 11.870 1.00 0.00 65 LYS A N 6
ATOM 7363 C CA . LYS A 1 66 ? 7.357 20.884 12.419 1.00 0.00 65 LYS A CA 6
ATOM 7364 C C . LYS A 1 66 ? 7.738 19.417 12.278 1.00 0.00 65 LYS A C 6
ATOM 7365 O O . LYS A 1 66 ? 8.853 19.098 11.873 1.00 0.00 65 LYS A O 6
ATOM 7384 N N . PHE A 1 67 ? 6.805 18.523 12.613 1.00 0.00 66 PHE A N 6
ATOM 7385 C CA . PHE A 1 67 ? 7.047 17.097 12.522 1.00 0.00 66 PHE A CA 6
ATOM 7386 C C . PHE A 1 67 ? 7.396 16.723 11.089 1.00 0.00 66 PHE A C 6
ATOM 7387 O O . PHE A 1 67 ? 8.114 15.753 10.855 1.00 0.00 66 PHE A O 6
ATOM 7404 N N . ARG A 1 68 ? 6.887 17.497 10.127 1.00 0.00 67 ARG A N 6
ATOM 7405 C CA . ARG A 1 68 ? 7.146 17.244 8.724 1.00 0.00 67 ARG A CA 6
ATOM 7406 C C . ARG A 1 68 ? 8.631 17.410 8.436 1.00 0.00 67 ARG A C 6
ATOM 7407 O O . ARG A 1 68 ? 9.266 16.506 7.897 1.00 0.00 67 ARG A O 6
ATOM 7428 N N . VAL A 1 69 ? 9.184 18.570 8.797 1.00 0.00 68 VAL A N 6
ATOM 7429 C CA . VAL A 1 69 ? 10.589 18.849 8.576 1.00 0.00 68 VAL A CA 6
ATOM 7430 C C . VAL A 1 69 ? 11.438 17.772 9.236 1.00 0.00 68 VAL A C 6
ATOM 7431 O O . VAL A 1 69 ? 12.517 17.443 8.749 1.00 0.00 68 VAL A O 6
ATOM 7444 N N . TRP A 1 70 ? 10.946 17.220 10.348 1.00 0.00 69 TRP A N 6
ATOM 7445 C CA . TRP A 1 70 ? 11.662 16.183 11.063 1.00 0.00 69 TRP A CA 6
ATOM 7446 C C . TRP A 1 70 ? 11.751 14.929 10.205 1.00 0.00 69 TRP A C 6
ATOM 7447 O O . TRP A 1 70 ? 12.845 14.481 9.867 1.00 0.00 69 TRP A O 6
ATOM 7468 N N . ILE A 1 71 ? 10.595 14.362 9.854 1.00 0.00 70 ILE A N 6
ATOM 7469 C CA . ILE A 1 71 ? 10.544 13.166 9.038 1.00 0.00 70 ILE A CA 6
ATOM 7470 C C . ILE A 1 71 ? 11.454 13.328 7.829 1.00 0.00 70 ILE A C 6
ATOM 7471 O O . ILE A 1 71 ? 11.893 12.341 7.243 1.00 0.00 70 ILE A O 6
ATOM 7487 N N . SER A 1 72 ? 11.737 14.579 7.456 1.00 0.00 71 SER A N 6
ATOM 7488 C CA . SER A 1 72 ? 12.592 14.861 6.321 1.00 0.00 71 SER A CA 6
ATOM 7489 C C . SER A 1 72 ? 14.052 14.708 6.724 1.00 0.00 71 SER A C 6
ATOM 7490 O O . SER A 1 72 ? 14.872 14.249 5.932 1.00 0.00 71 SER A O 6
ATOM 7498 N N . ILE A 1 73 ? 14.374 15.092 7.961 1.00 0.00 72 ILE A N 6
ATOM 7499 C CA . ILE A 1 73 ? 15.729 14.994 8.466 1.00 0.00 72 ILE A CA 6
ATOM 7500 C C . ILE A 1 73 ? 16.195 13.546 8.411 1.00 0.00 72 ILE A C 6
ATOM 7501 O O . ILE A 1 73 ? 17.341 13.274 8.059 1.00 0.00 72 ILE A O 6
ATOM 7517 N N . LEU A 1 74 ? 15.303 12.616 8.760 1.00 0.00 73 LEU A N 6
ATOM 7518 C CA . LEU A 1 74 ? 15.627 11.203 8.749 1.00 0.00 73 LEU A CA 6
ATOM 7519 C C . LEU A 1 74 ? 15.957 10.760 7.330 1.00 0.00 73 LEU A C 6
ATOM 7520 O O . LEU A 1 74 ? 16.564 9.711 7.130 1.00 0.00 73 LEU A O 6
ATOM 7536 N N . ASN A 1 75 ? 15.553 11.564 6.344 1.00 0.00 74 ASN A N 6
ATOM 7537 C CA . ASN A 1 75 ? 15.809 11.251 4.952 1.00 0.00 74 ASN A CA 6
ATOM 7538 C C . ASN A 1 75 ? 17.104 11.912 4.501 1.00 0.00 74 ASN A C 6
ATOM 7539 O O . ASN A 1 75 ? 17.372 12.009 3.305 1.00 0.00 74 ASN A O 6
ATOM 7550 N N . ALA A 1 76 ? 17.909 12.366 5.464 1.00 0.00 75 ALA A N 6
ATOM 7551 C CA . ALA A 1 76 ? 19.169 13.014 5.165 1.00 0.00 75 ALA A CA 6
ATOM 7552 C C . ALA A 1 76 ? 19.899 12.243 4.075 1.00 0.00 75 ALA A C 6
ATOM 7553 O O . ALA A 1 76 ? 19.892 12.645 2.913 1.00 0.00 75 ALA A O 6
ATOM 7560 N N . GLY A 1 77 ? 20.532 11.129 4.451 1.00 0.00 76 GLY A N 6
ATOM 7561 C CA . GLY A 1 77 ? 21.262 10.311 3.504 1.00 0.00 76 GLY A CA 6
ATOM 7562 C C . GLY A 1 77 ? 20.314 9.742 2.458 1.00 0.00 76 GLY A C 6
ATOM 7563 O O . GLY A 1 77 ? 20.739 9.365 1.368 1.00 0.00 76 GLY A O 6
ATOM 7567 N N . GLN A 1 78 ? 19.023 9.680 2.794 1.00 0.00 77 GLN A N 6
ATOM 7568 C CA . GLN A 1 78 ? 18.022 9.158 1.886 1.00 0.00 77 GLN A CA 6
ATOM 7569 C C . GLN A 1 78 ? 17.904 10.064 0.669 1.00 0.00 77 GLN A C 6
ATOM 7570 O O . GLN A 1 78 ? 18.279 9.677 -0.435 1.00 0.00 77 GLN A O 6
ATOM 7585 N N . ALA A 1 1 ? 1.014 0.000 0.000 1.00 0.00 0 ALA A N 7
ATOM 7586 C CA . ALA A 1 1 ? 1.497 1.183 0.683 1.00 0.00 0 ALA A CA 7
ATOM 7587 C C . ALA A 1 1 ? 2.709 0.829 1.533 1.00 0.00 0 ALA A C 7
ATOM 7588 O O . ALA A 1 1 ? 3.302 1.700 2.166 1.00 0.00 0 ALA A O 7
ATOM 7597 N N . SER A 1 2 ? 3.077 -0.454 1.545 1.00 0.00 1 SER A N 7
ATOM 7598 C CA . SER A 1 2 ? 4.214 -0.915 2.315 1.00 0.00 1 SER A CA 7
ATOM 7599 C C . SER A 1 2 ? 3.846 -0.985 3.790 1.00 0.00 1 SER A C 7
ATOM 7600 O O . SER A 1 2 ? 2.932 -0.297 4.239 1.00 0.00 1 SER A O 7
ATOM 7608 N N . PHE A 1 3 ? 4.562 -1.822 4.545 1.00 0.00 2 PHE A N 7
ATOM 7609 C CA . PHE A 1 3 ? 4.308 -1.976 5.963 1.00 0.00 2 PHE A CA 7
ATOM 7610 C C . PHE A 1 3 ? 5.407 -1.291 6.763 1.00 0.00 2 PHE A C 7
ATOM 7611 O O . PHE A 1 3 ? 5.622 -1.612 7.930 1.00 0.00 2 PHE A O 7
ATOM 7628 N N . ILE A 1 4 ? 6.103 -0.343 6.131 1.00 0.00 3 ILE A N 7
ATOM 7629 C CA . ILE A 1 4 ? 7.174 0.384 6.783 1.00 0.00 3 ILE A CA 7
ATOM 7630 C C . ILE A 1 4 ? 6.632 1.678 7.374 1.00 0.00 3 ILE A C 7
ATOM 7631 O O . ILE A 1 4 ? 5.631 1.666 8.087 1.00 0.00 3 ILE A O 7
ATOM 7647 N N . ASP A 1 5 ? 7.295 2.798 7.075 1.00 0.00 4 ASP A N 7
ATOM 7648 C CA . ASP A 1 5 ? 6.878 4.091 7.577 1.00 0.00 4 ASP A CA 7
ATOM 7649 C C . ASP A 1 5 ? 7.780 5.179 7.011 1.00 0.00 4 ASP A C 7
ATOM 7650 O O . ASP A 1 5 ? 8.036 5.212 5.810 1.00 0.00 4 ASP A O 7
ATOM 7659 N N . ASN A 1 6 ? 8.262 6.070 7.881 1.00 0.00 5 ASN A N 7
ATOM 7660 C CA . ASN A 1 6 ? 9.131 7.151 7.463 1.00 0.00 5 ASN A CA 7
ATOM 7661 C C . ASN A 1 6 ? 10.365 6.587 6.772 1.00 0.00 5 ASN A C 7
ATOM 7662 O O . ASN A 1 6 ? 11.470 7.093 6.954 1.00 0.00 5 ASN A O 7
ATOM 7673 N N . THR A 1 7 ? 10.173 5.533 5.975 1.00 0.00 6 THR A N 7
ATOM 7674 C CA . THR A 1 7 ? 11.269 4.909 5.262 1.00 0.00 6 THR A CA 7
ATOM 7675 C C . THR A 1 7 ? 11.901 5.908 4.304 1.00 0.00 6 THR A C 7
ATOM 7676 O O . THR A 1 7 ? 11.725 5.809 3.092 1.00 0.00 6 THR A O 7
ATOM 7687 N N . CYS A 1 8 ? 12.641 6.875 4.854 1.00 0.00 7 CYS A N 7
ATOM 7688 C CA . CYS A 1 8 ? 13.296 7.887 4.051 1.00 0.00 7 CYS A CA 7
ATOM 7689 C C . CYS A 1 8 ? 14.794 7.619 4.007 1.00 0.00 7 CYS A C 7
ATOM 7690 O O . CYS A 1 8 ? 15.461 7.645 5.038 1.00 0.00 7 CYS A O 7
ATOM 7697 N N . ARG A 1 9 ? 15.321 7.362 2.808 1.00 0.00 8 ARG A N 7
ATOM 7698 C CA . ARG A 1 9 ? 16.734 7.090 2.636 1.00 0.00 8 ARG A CA 7
ATOM 7699 C C . ARG A 1 9 ? 17.396 8.249 1.904 1.00 0.00 8 ARG A C 7
ATOM 7700 O O . ARG A 1 9 ? 18.580 8.187 1.580 1.00 0.00 8 ARG A O 7
ATOM 7721 N N . GLY A 1 10 ? 16.629 9.310 1.646 1.00 0.00 9 GLY A N 7
ATOM 7722 C CA . GLY A 1 10 ? 17.148 10.474 0.955 1.00 0.00 9 GLY A CA 7
ATOM 7723 C C . GLY A 1 10 ? 16.999 11.714 1.826 1.00 0.00 9 GLY A C 7
ATOM 7724 O O . GLY A 1 10 ? 17.663 12.722 1.596 1.00 0.00 9 GLY A O 7
ATOM 7728 N N . VAL A 1 11 ? 16.123 11.636 2.830 1.00 0.00 10 VAL A N 7
ATOM 7729 C CA . VAL A 1 11 ? 15.889 12.747 3.730 1.00 0.00 10 VAL A CA 7
ATOM 7730 C C . VAL A 1 11 ? 17.220 13.310 4.209 1.00 0.00 10 VAL A C 7
ATOM 7731 O O . VAL A 1 11 ? 17.325 14.499 4.501 1.00 0.00 10 VAL A O 7
ATOM 7744 N N . MET A 1 12 ? 18.238 12.451 4.290 1.00 0.00 11 MET A N 7
ATOM 7745 C CA . MET A 1 12 ? 19.553 12.868 4.734 1.00 0.00 11 MET A CA 7
ATOM 7746 C C . MET A 1 12 ? 20.120 13.904 3.775 1.00 0.00 11 MET A C 7
ATOM 7747 O O . MET A 1 12 ? 20.845 14.807 4.186 1.00 0.00 11 MET A O 7
ATOM 7761 N N . GLY A 1 13 ? 19.785 13.773 2.489 1.00 0.00 12 GLY A N 7
ATOM 7762 C CA . GLY A 1 13 ? 20.262 14.698 1.480 1.00 0.00 12 GLY A CA 7
ATOM 7763 C C . GLY A 1 13 ? 19.287 15.856 1.323 1.00 0.00 12 GLY A C 7
ATOM 7764 O O . GLY A 1 13 ? 19.680 17.018 1.394 1.00 0.00 12 GLY A O 7
ATOM 7768 N N . ASN A 1 14 ? 18.009 15.535 1.109 1.00 0.00 13 ASN A N 7
ATOM 7769 C CA . ASN A 1 14 ? 16.985 16.547 0.944 1.00 0.00 13 ASN A CA 7
ATOM 7770 C C . ASN A 1 14 ? 17.168 17.644 1.982 1.00 0.00 13 ASN A C 7
ATOM 7771 O O . ASN A 1 14 ? 17.482 18.782 1.639 1.00 0.00 13 ASN A O 7
ATOM 7782 N N . ARG A 1 15 ? 16.972 17.299 3.256 1.00 0.00 14 ARG A N 7
ATOM 7783 C CA . ARG A 1 15 ? 17.114 18.252 4.338 1.00 0.00 14 ARG A CA 7
ATOM 7784 C C . ARG A 1 15 ? 16.476 19.577 3.945 1.00 0.00 14 ARG A C 7
ATOM 7785 O O . ARG A 1 15 ? 16.811 20.620 4.502 1.00 0.00 14 ARG A O 7
ATOM 7806 N N . ASP A 1 16 ? 15.551 19.533 2.983 1.00 0.00 15 ASP A N 7
ATOM 7807 C CA . ASP A 1 16 ? 14.872 20.727 2.522 1.00 0.00 15 ASP A CA 7
ATOM 7808 C C . ASP A 1 16 ? 13.388 20.439 2.344 1.00 0.00 15 ASP A C 7
ATOM 7809 O O . ASP A 1 16 ? 12.548 21.264 2.695 1.00 0.00 15 ASP A O 7
ATOM 7818 N N . ILE A 1 17 ? 13.067 19.264 1.797 1.00 0.00 16 ILE A N 7
ATOM 7819 C CA . ILE A 1 17 ? 11.690 18.871 1.577 1.00 0.00 16 ILE A CA 7
ATOM 7820 C C . ILE A 1 17 ? 11.089 18.351 2.875 1.00 0.00 16 ILE A C 7
ATOM 7821 O O . ILE A 1 17 ? 9.936 18.641 3.188 1.00 0.00 16 ILE A O 7
ATOM 7837 N N . TYR A 1 18 ? 11.873 17.579 3.631 1.00 0.00 17 TYR A N 7
ATOM 7838 C CA . TYR A 1 18 ? 11.414 17.023 4.887 1.00 0.00 17 TYR A CA 7
ATOM 7839 C C . TYR A 1 18 ? 10.930 18.140 5.801 1.00 0.00 17 TYR A C 7
ATOM 7840 O O . TYR A 1 18 ? 10.066 17.924 6.647 1.00 0.00 17 TYR A O 7
ATOM 7858 N N . LYS A 1 19 ? 11.492 19.339 5.627 1.00 0.00 18 LYS A N 7
ATOM 7859 C CA . LYS A 1 19 ? 11.116 20.482 6.435 1.00 0.00 18 LYS A CA 7
ATOM 7860 C C . LYS A 1 19 ? 9.919 21.186 5.810 1.00 0.00 18 LYS A C 7
ATOM 7861 O O . LYS A 1 19 ? 8.951 21.502 6.498 1.00 0.00 18 LYS A O 7
ATOM 7880 N N . LYS A 1 20 ? 9.989 21.433 4.500 1.00 0.00 19 LYS A N 7
ATOM 7881 C CA . LYS A 1 20 ? 8.914 22.097 3.790 1.00 0.00 19 LYS A CA 7
ATOM 7882 C C . LYS A 1 20 ? 7.647 21.258 3.866 1.00 0.00 19 LYS A C 7
ATOM 7883 O O . LYS A 1 20 ? 6.544 21.797 3.923 1.00 0.00 19 LYS A O 7
ATOM 7902 N N . VAL A 1 21 ? 7.807 19.932 3.867 1.00 0.00 20 VAL A N 7
ATOM 7903 C CA . VAL A 1 21 ? 6.679 19.025 3.935 1.00 0.00 20 VAL A CA 7
ATOM 7904 C C . VAL A 1 21 ? 6.079 19.055 5.334 1.00 0.00 20 VAL A C 7
ATOM 7905 O O . VAL A 1 21 ? 4.964 19.536 5.523 1.00 0.00 20 VAL A O 7
ATOM 7918 N N . VAL A 1 22 ? 6.823 18.539 6.315 1.00 0.00 21 VAL A N 7
ATOM 7919 C CA . VAL A 1 22 ? 6.362 18.509 7.689 1.00 0.00 21 VAL A CA 7
ATOM 7920 C C . VAL A 1 22 ? 5.653 19.814 8.023 1.00 0.00 21 VAL A C 7
ATOM 7921 O O . VAL A 1 22 ? 4.817 19.855 8.922 1.00 0.00 21 VAL A O 7
ATOM 7934 N N . ARG A 1 23 ? 5.989 20.881 7.294 1.00 0.00 22 ARG A N 7
ATOM 7935 C CA . ARG A 1 23 ? 5.386 22.179 7.516 1.00 0.00 22 ARG A CA 7
ATOM 7936 C C . ARG A 1 23 ? 3.991 22.210 6.909 1.00 0.00 22 ARG A C 7
ATOM 7937 O O . ARG A 1 23 ? 3.045 22.672 7.543 1.00 0.00 22 ARG A O 7
ATOM 7958 N N . VAL A 1 24 ? 3.864 21.715 5.675 1.00 0.00 23 VAL A N 7
ATOM 7959 C CA . VAL A 1 24 ? 2.588 21.688 4.989 1.00 0.00 23 VAL A CA 7
ATOM 7960 C C . VAL A 1 24 ? 1.637 20.742 5.708 1.00 0.00 23 VAL A C 7
ATOM 7961 O O . VAL A 1 24 ? 0.421 20.893 5.616 1.00 0.00 23 VAL A O 7
ATOM 7974 N N . CYS A 1 25 ? 2.195 19.764 6.426 1.00 0.00 24 CYS A N 7
ATOM 7975 C CA . CYS A 1 25 ? 1.397 18.800 7.156 1.00 0.00 24 CYS A CA 7
ATOM 7976 C C . CYS A 1 25 ? 0.707 19.485 8.327 1.00 0.00 24 CYS A C 7
ATOM 7977 O O . CYS A 1 25 ? -0.512 19.410 8.464 1.00 0.00 24 CYS A O 7
ATOM 7984 N N . GLU A 1 26 ? 1.492 20.155 9.175 1.00 0.00 25 GLU A N 7
ATOM 7985 C CA . GLU A 1 26 ? 0.951 20.848 10.328 1.00 0.00 25 GLU A CA 7
ATOM 7986 C C . GLU A 1 26 ? -0.232 21.708 9.908 1.00 0.00 25 GLU A C 7
ATOM 7987 O O . GLU A 1 26 ? -1.307 21.621 10.497 1.00 0.00 25 GLU A O 7
ATOM 7999 N N . ASP A 1 27 ? -0.031 22.541 8.885 1.00 0.00 26 ASP A N 7
ATOM 8000 C CA . ASP A 1 27 ? -1.079 23.412 8.391 1.00 0.00 26 ASP A CA 7
ATOM 8001 C C . ASP A 1 27 ? -2.363 22.617 8.202 1.00 0.00 26 ASP A C 7
ATOM 8002 O O . ASP A 1 27 ? -3.333 22.818 8.930 1.00 0.00 26 ASP A O 7
ATOM 8011 N N . CYS A 1 28 ? -2.368 21.712 7.220 1.00 0.00 27 CYS A N 7
ATOM 8012 C CA . CYS A 1 28 ? -3.530 20.893 6.940 1.00 0.00 27 CYS A CA 7
ATOM 8013 C C . CYS A 1 28 ? -4.082 20.322 8.239 1.00 0.00 27 CYS A C 7
ATOM 8014 O O . CYS A 1 28 ? -5.282 20.397 8.492 1.00 0.00 27 CYS A O 7
ATOM 8021 N N . THR A 1 29 ? -3.201 19.749 9.063 1.00 0.00 28 THR A N 7
ATOM 8022 C CA . THR A 1 29 ? -3.607 19.171 10.328 1.00 0.00 28 THR A CA 7
ATOM 8023 C C . THR A 1 29 ? -4.489 20.151 11.087 1.00 0.00 28 THR A C 7
ATOM 8024 O O . THR A 1 29 ? -5.312 19.748 11.906 1.00 0.00 28 THR A O 7
ATOM 8035 N N . ASN A 1 30 ? -4.313 21.446 10.813 1.00 0.00 29 ASN A N 7
ATOM 8036 C CA . ASN A 1 30 ? -5.092 22.477 11.469 1.00 0.00 29 ASN A CA 7
ATOM 8037 C C . ASN A 1 30 ? -6.451 22.608 10.797 1.00 0.00 29 ASN A C 7
ATOM 8038 O O . ASN A 1 30 ? -7.461 22.818 11.466 1.00 0.00 29 ASN A O 7
ATOM 8049 N N . ILE A 1 31 ? -6.474 22.482 9.468 1.00 0.00 30 ILE A N 7
ATOM 8050 C CA . ILE A 1 31 ? -7.704 22.584 8.709 1.00 0.00 30 ILE A CA 7
ATOM 8051 C C . ILE A 1 31 ? -8.736 21.616 9.270 1.00 0.00 30 ILE A C 7
ATOM 8052 O O . ILE A 1 31 ? -9.856 22.013 9.586 1.00 0.00 30 ILE A O 7
ATOM 8068 N N . PHE A 1 32 ? -8.358 20.341 9.393 1.00 0.00 31 PHE A N 7
ATOM 8069 C CA . PHE A 1 32 ? -9.251 19.327 9.914 1.00 0.00 31 PHE A CA 7
ATOM 8070 C C . PHE A 1 32 ? -9.105 19.236 11.426 1.00 0.00 31 PHE A C 7
ATOM 8071 O O . PHE A 1 32 ? -9.980 18.707 12.107 1.00 0.00 31 PHE A O 7
ATOM 8088 N N . ARG A 1 33 ? -7.992 19.755 11.951 1.00 0.00 32 ARG A N 7
ATOM 8089 C CA . ARG A 1 33 ? -7.735 19.731 13.377 1.00 0.00 32 ARG A CA 7
ATOM 8090 C C . ARG A 1 33 ? -7.364 18.319 13.809 1.00 0.00 32 ARG A C 7
ATOM 8091 O O . ARG A 1 33 ? -6.607 18.138 14.761 1.00 0.00 32 ARG A O 7
ATOM 8112 N N . LEU A 1 34 ? -7.899 17.318 13.107 1.00 0.00 33 LEU A N 7
ATOM 8113 C CA . LEU A 1 34 ? -7.623 15.930 13.419 1.00 0.00 33 LEU A CA 7
ATOM 8114 C C . LEU A 1 34 ? -6.144 15.757 13.736 1.00 0.00 33 LEU A C 7
ATOM 8115 O O . LEU A 1 34 ? -5.288 16.123 12.934 1.00 0.00 33 LEU A O 7
ATOM 8131 N N . PRO A 1 35 ? -5.846 15.196 14.910 1.00 0.00 34 PRO A N 7
ATOM 8132 C CA . PRO A 1 35 ? -4.499 14.951 15.378 1.00 0.00 34 PRO A CA 7
ATOM 8133 C C . PRO A 1 35 ? -3.887 13.800 14.593 1.00 0.00 34 PRO A C 7
ATOM 8134 O O . PRO A 1 35 ? -2.677 13.765 14.377 1.00 0.00 34 PRO A O 7
ATOM 8145 N N . GLY A 1 36 ? -4.727 12.854 14.166 1.00 0.00 35 GLY A N 7
ATOM 8146 C CA . GLY A 1 36 ? -4.261 11.708 13.410 1.00 0.00 35 GLY A CA 7
ATOM 8147 C C . GLY A 1 36 ? -4.246 12.029 11.922 1.00 0.00 35 GLY A C 7
ATOM 8148 O O . GLY A 1 36 ? -4.863 11.325 11.125 1.00 0.00 35 GLY A O 7
ATOM 8152 N N . LEU A 1 37 ? -3.537 13.097 11.549 1.00 0.00 36 LEU A N 7
ATOM 8153 C CA . LEU A 1 37 ? -3.443 13.507 10.163 1.00 0.00 36 LEU A CA 7
ATOM 8154 C C . LEU A 1 37 ? -2.021 13.950 9.850 1.00 0.00 36 LEU A C 7
ATOM 8155 O O . LEU A 1 37 ? -1.423 13.488 8.881 1.00 0.00 36 LEU A O 7
ATOM 8171 N N . ASP A 1 38 ? -1.480 14.849 10.675 1.00 0.00 37 ASP A N 7
ATOM 8172 C CA . ASP A 1 38 ? -0.133 15.349 10.483 1.00 0.00 37 ASP A CA 7
ATOM 8173 C C . ASP A 1 38 ? 0.798 14.199 10.127 1.00 0.00 37 ASP A C 7
ATOM 8174 O O . ASP A 1 38 ? 1.432 14.214 9.074 1.00 0.00 37 ASP A O 7
ATOM 8183 N N . GLY A 1 39 ? 0.879 13.199 11.008 1.00 0.00 38 GLY A N 7
ATOM 8184 C CA . GLY A 1 39 ? 1.732 12.050 10.778 1.00 0.00 38 GLY A CA 7
ATOM 8185 C C . GLY A 1 39 ? 1.588 11.564 9.343 1.00 0.00 38 GLY A C 7
ATOM 8186 O O . GLY A 1 39 ? 2.519 11.675 8.548 1.00 0.00 38 GLY A O 7
ATOM 8190 N N . MET A 1 40 ? 0.413 11.023 9.012 1.00 0.00 39 MET A N 7
ATOM 8191 C CA . MET A 1 40 ? 0.153 10.522 7.677 1.00 0.00 39 MET A CA 7
ATOM 8192 C C . MET A 1 40 ? 0.775 11.451 6.645 1.00 0.00 39 MET A C 7
ATOM 8193 O O . MET A 1 40 ? 1.609 11.029 5.846 1.00 0.00 39 MET A O 7
ATOM 8207 N N . CYS A 1 41 ? 0.367 12.722 6.663 1.00 0.00 40 CYS A N 7
ATOM 8208 C CA . CYS A 1 41 ? 0.883 13.705 5.732 1.00 0.00 40 CYS A CA 7
ATOM 8209 C C . CYS A 1 41 ? 2.381 13.507 5.552 1.00 0.00 40 CYS A C 7
ATOM 8210 O O . CYS A 1 41 ? 2.905 13.683 4.455 1.00 0.00 40 CYS A O 7
ATOM 8217 N N . ARG A 1 42 ? 3.070 13.140 6.635 1.00 0.00 41 ARG A N 7
ATOM 8218 C CA . ARG A 1 42 ? 4.502 12.921 6.592 1.00 0.00 41 ARG A CA 7
ATOM 8219 C C . ARG A 1 42 ? 4.849 11.635 7.327 1.00 0.00 41 ARG A C 7
ATOM 8220 O O . ARG A 1 42 ? 5.799 11.599 8.107 1.00 0.00 41 ARG A O 7
ATOM 8241 N N . ASN A 1 43 ? 4.076 10.575 7.077 1.00 0.00 42 ASN A N 7
ATOM 8242 C CA . ASN A 1 43 ? 4.307 9.295 7.715 1.00 0.00 42 ASN A CA 7
ATOM 8243 C C . ASN A 1 43 ? 5.267 8.463 6.876 1.00 0.00 42 ASN A C 7
ATOM 8244 O O . ASN A 1 43 ? 6.481 8.621 6.976 1.00 0.00 42 ASN A O 7
ATOM 8255 N N . ARG A 1 44 ? 4.717 7.574 6.046 1.00 0.00 43 ARG A N 7
ATOM 8256 C CA . ARG A 1 44 ? 5.522 6.722 5.195 1.00 0.00 43 ARG A CA 7
ATOM 8257 C C . ARG A 1 44 ? 6.342 7.576 4.238 1.00 0.00 43 ARG A C 7
ATOM 8258 O O . ARG A 1 44 ? 6.023 7.668 3.055 1.00 0.00 43 ARG A O 7
ATOM 8279 N N . CYS A 1 45 ? 7.404 8.200 4.754 1.00 0.00 44 CYS A N 7
ATOM 8280 C CA . CYS A 1 45 ? 8.264 9.042 3.947 1.00 0.00 44 CYS A CA 7
ATOM 8281 C C . CYS A 1 45 ? 7.417 9.911 3.027 1.00 0.00 44 CYS A C 7
ATOM 8282 O O . CYS A 1 45 ? 7.673 9.982 1.827 1.00 0.00 44 CYS A O 7
ATOM 8289 N N . PHE A 1 46 ? 6.406 10.573 3.594 1.00 0.00 45 PHE A N 7
ATOM 8290 C CA . PHE A 1 46 ? 5.530 11.432 2.822 1.00 0.00 45 PHE A CA 7
ATOM 8291 C C . PHE A 1 46 ? 5.129 10.734 1.530 1.00 0.00 45 PHE A C 7
ATOM 8292 O O . PHE A 1 46 ? 4.829 11.390 0.535 1.00 0.00 45 PHE A O 7
ATOM 8309 N N . TYR A 1 47 ? 5.125 9.400 1.548 1.00 0.00 46 TYR A N 7
ATOM 8310 C CA . TYR A 1 47 ? 4.763 8.622 0.380 1.00 0.00 46 TYR A CA 7
ATOM 8311 C C . TYR A 1 47 ? 3.441 7.908 0.624 1.00 0.00 46 TYR A C 7
ATOM 8312 O O . TYR A 1 47 ? 3.425 6.750 1.035 1.00 0.00 46 TYR A O 7
ATOM 8330 N N . ASN A 1 48 ? 2.330 8.603 0.368 1.00 0.00 47 ASN A N 7
ATOM 8331 C CA . ASN A 1 48 ? 1.013 8.032 0.561 1.00 0.00 47 ASN A CA 7
ATOM 8332 C C . ASN A 1 48 ? -0.052 9.016 0.097 1.00 0.00 47 ASN A C 7
ATOM 8333 O O . ASN A 1 48 ? -1.183 8.986 0.577 1.00 0.00 47 ASN A O 7
ATOM 8344 N N . GLU A 1 49 ? 0.314 9.891 -0.843 1.00 0.00 48 GLU A N 7
ATOM 8345 C CA . GLU A 1 49 ? -0.610 10.877 -1.367 1.00 0.00 48 GLU A CA 7
ATOM 8346 C C . GLU A 1 49 ? -1.066 11.807 -0.251 1.00 0.00 48 GLU A C 7
ATOM 8347 O O . GLU A 1 49 ? -1.567 12.898 -0.512 1.00 0.00 48 GLU A O 7
ATOM 8359 N N . TRP A 1 50 ? -0.890 11.370 0.998 1.00 0.00 49 TRP A N 7
ATOM 8360 C CA . TRP A 1 50 ? -1.281 12.166 2.145 1.00 0.00 49 TRP A CA 7
ATOM 8361 C C . TRP A 1 50 ? -0.763 13.589 1.989 1.00 0.00 49 TRP A C 7
ATOM 8362 O O . TRP A 1 50 ? -1.168 14.485 2.726 1.00 0.00 49 TRP A O 7
ATOM 8383 N N . PHE A 1 51 ? 0.137 13.794 1.025 1.00 0.00 50 PHE A N 7
ATOM 8384 C CA . PHE A 1 51 ? 0.705 15.103 0.778 1.00 0.00 50 PHE A CA 7
ATOM 8385 C C . PHE A 1 51 ? -0.279 15.953 -0.014 1.00 0.00 50 PHE A C 7
ATOM 8386 O O . PHE A 1 51 ? -0.258 17.178 0.075 1.00 0.00 50 PHE A O 7
ATOM 8403 N N . LEU A 1 52 ? -1.145 15.297 -0.791 1.00 0.00 51 LEU A N 7
ATOM 8404 C CA . LEU A 1 52 ? -2.132 15.991 -1.593 1.00 0.00 51 LEU A CA 7
ATOM 8405 C C . LEU A 1 52 ? -3.328 16.366 -0.730 1.00 0.00 51 LEU A C 7
ATOM 8406 O O . LEU A 1 52 ? -3.976 17.383 -0.969 1.00 0.00 51 LEU A O 7
ATOM 8422 N N . ILE A 1 53 ? -3.621 15.540 0.277 1.00 0.00 52 ILE A N 7
ATOM 8423 C CA . ILE A 1 53 ? -4.734 15.786 1.172 1.00 0.00 52 ILE A CA 7
ATOM 8424 C C . ILE A 1 53 ? -4.493 17.071 1.952 1.00 0.00 52 ILE A C 7
ATOM 8425 O O . ILE A 1 53 ? -5.409 17.871 2.131 1.00 0.00 52 ILE A O 7
ATOM 8441 N N . CYS A 1 54 ? -3.257 17.268 2.416 1.00 0.00 53 CYS A N 7
ATOM 8442 C CA . CYS A 1 54 ? -2.903 18.452 3.172 1.00 0.00 53 CYS A CA 7
ATOM 8443 C C . CYS A 1 54 ? -2.804 19.649 2.238 1.00 0.00 53 CYS A C 7
ATOM 8444 O O . CYS A 1 54 ? -3.427 20.681 2.479 1.00 0.00 53 CYS A O 7
ATOM 8451 N N . LEU A 1 55 ? -2.018 19.510 1.168 1.00 0.00 54 LEU A N 7
ATOM 8452 C CA . LEU A 1 55 ? -1.842 20.578 0.204 1.00 0.00 54 LEU A CA 7
ATOM 8453 C C . LEU A 1 55 ? -3.200 21.067 -0.280 1.00 0.00 54 LEU A C 7
ATOM 8454 O O . LEU A 1 55 ? -3.317 22.178 -0.792 1.00 0.00 54 LEU A O 7
ATOM 8470 N N . LYS A 1 56 ? -4.228 20.231 -0.117 1.00 0.00 55 LYS A N 7
ATOM 8471 C CA . LYS A 1 56 ? -5.570 20.582 -0.536 1.00 0.00 55 LYS A CA 7
ATOM 8472 C C . LYS A 1 56 ? -6.201 21.525 0.479 1.00 0.00 55 LYS A C 7
ATOM 8473 O O . LYS A 1 56 ? -6.740 22.567 0.112 1.00 0.00 55 LYS A O 7
ATOM 8492 N N . ALA A 1 57 ? -6.131 21.157 1.760 1.00 0.00 56 ALA A N 7
ATOM 8493 C CA . ALA A 1 57 ? -6.694 21.968 2.821 1.00 0.00 56 ALA A CA 7
ATOM 8494 C C . ALA A 1 57 ? -6.079 23.359 2.787 1.00 0.00 56 ALA A C 7
ATOM 8495 O O . ALA A 1 57 ? -6.521 24.253 3.506 1.00 0.00 56 ALA A O 7
ATOM 8502 N N . ALA A 1 58 ? -5.056 23.541 1.949 1.00 0.00 57 ALA A N 7
ATOM 8503 C CA . ALA A 1 58 ? -4.386 24.820 1.827 1.00 0.00 57 ALA A CA 7
ATOM 8504 C C . ALA A 1 58 ? -4.589 25.377 0.425 1.00 0.00 57 ALA A C 7
ATOM 8505 O O . ALA A 1 58 ? -4.076 26.445 0.098 1.00 0.00 57 ALA A O 7
ATOM 8512 N N . ASN A 1 59 ? -5.340 24.649 -0.405 1.00 0.00 58 ASN A N 7
ATOM 8513 C CA . ASN A 1 59 ? -5.605 25.073 -1.765 1.00 0.00 58 ASN A CA 7
ATOM 8514 C C . ASN A 1 59 ? -4.390 24.802 -2.640 1.00 0.00 58 ASN A C 7
ATOM 8515 O O . ASN A 1 59 ? -4.494 24.781 -3.864 1.00 0.00 58 ASN A O 7
ATOM 8526 N N . ARG A 1 60 ? -3.233 24.593 -2.006 1.00 0.00 59 ARG A N 7
ATOM 8527 C CA . ARG A 1 60 ? -2.004 24.325 -2.726 1.00 0.00 59 ARG A CA 7
ATOM 8528 C C . ARG A 1 60 ? -2.138 23.027 -3.509 1.00 0.00 59 ARG A C 7
ATOM 8529 O O . ARG A 1 60 ? -1.138 22.404 -3.860 1.00 0.00 59 ARG A O 7
ATOM 8550 N N . GLU A 1 61 ? -3.379 22.618 -3.782 1.00 0.00 60 GLU A N 7
ATOM 8551 C CA . GLU A 1 61 ? -3.635 21.399 -4.522 1.00 0.00 60 GLU A CA 7
ATOM 8552 C C . GLU A 1 61 ? -3.141 21.547 -5.955 1.00 0.00 60 GLU A C 7
ATOM 8553 O O . GLU A 1 61 ? -3.867 21.246 -6.900 1.00 0.00 60 GLU A O 7
ATOM 8565 N N . ASP A 1 62 ? -1.900 22.013 -6.113 1.00 0.00 61 ASP A N 7
ATOM 8566 C CA . ASP A 1 62 ? -1.315 22.199 -7.426 1.00 0.00 61 ASP A CA 7
ATOM 8567 C C . ASP A 1 62 ? 0.192 22.008 -7.350 1.00 0.00 61 ASP A C 7
ATOM 8568 O O . ASP A 1 62 ? 0.833 21.700 -8.353 1.00 0.00 61 ASP A O 7
ATOM 8577 N N . GLU A 1 63 ? 0.760 22.191 -6.155 1.00 0.00 62 GLU A N 7
ATOM 8578 C CA . GLU A 1 63 ? 2.187 22.036 -5.958 1.00 0.00 62 GLU A CA 7
ATOM 8579 C C . GLU A 1 63 ? 2.506 20.597 -5.577 1.00 0.00 62 GLU A C 7
ATOM 8580 O O . GLU A 1 63 ? 3.588 20.311 -5.069 1.00 0.00 62 GLU A O 7
ATOM 8592 N N . ILE A 1 64 ? 1.558 19.690 -5.825 1.00 0.00 63 ILE A N 7
ATOM 8593 C CA . ILE A 1 64 ? 1.739 18.287 -5.512 1.00 0.00 63 ILE A CA 7
ATOM 8594 C C . ILE A 1 64 ? 2.679 17.650 -6.526 1.00 0.00 63 ILE A C 7
ATOM 8595 O O . ILE A 1 64 ? 3.569 16.888 -6.156 1.00 0.00 63 ILE A O 7
ATOM 8611 N N . GLU A 1 65 ? 2.479 17.964 -7.808 1.00 0.00 64 GLU A N 7
ATOM 8612 C CA . GLU A 1 65 ? 3.310 17.421 -8.864 1.00 0.00 64 GLU A CA 7
ATOM 8613 C C . GLU A 1 65 ? 4.778 17.531 -8.477 1.00 0.00 64 GLU A C 7
ATOM 8614 O O . GLU A 1 65 ? 5.488 16.528 -8.427 1.00 0.00 64 GLU A O 7
ATOM 8626 N N . LYS A 1 66 ? 5.234 18.755 -8.203 1.00 0.00 65 LYS A N 7
ATOM 8627 C CA . LYS A 1 66 ? 6.612 18.990 -7.823 1.00 0.00 65 LYS A CA 7
ATOM 8628 C C . LYS A 1 66 ? 6.900 18.324 -6.485 1.00 0.00 65 LYS A C 7
ATOM 8629 O O . LYS A 1 66 ? 7.959 17.728 -6.299 1.00 0.00 65 LYS A O 7
ATOM 8648 N N . PHE A 1 67 ? 5.952 18.426 -5.550 1.00 0.00 66 PHE A N 7
ATOM 8649 C CA . PHE A 1 67 ? 6.109 17.834 -4.237 1.00 0.00 66 PHE A CA 7
ATOM 8650 C C . PHE A 1 67 ? 6.268 16.326 -4.365 1.00 0.00 66 PHE A C 7
ATOM 8651 O O . PHE A 1 67 ? 6.928 15.696 -3.541 1.00 0.00 66 PHE A O 7
ATOM 8668 N N . ARG A 1 68 ? 5.659 15.747 -5.403 1.00 0.00 67 ARG A N 7
ATOM 8669 C CA . ARG A 1 68 ? 5.734 14.318 -5.634 1.00 0.00 67 ARG A CA 7
ATOM 8670 C C . ARG A 1 68 ? 7.178 13.913 -5.894 1.00 0.00 67 ARG A C 7
ATOM 8671 O O . ARG A 1 68 ? 7.722 13.061 -5.195 1.00 0.00 67 ARG A O 7
ATOM 8692 N N . VAL A 1 69 ? 7.799 14.528 -6.904 1.00 0.00 68 VAL A N 7
ATOM 8693 C CA . VAL A 1 69 ? 9.174 14.230 -7.251 1.00 0.00 68 VAL A CA 7
ATOM 8694 C C . VAL A 1 69 ? 10.067 14.430 -6.035 1.00 0.00 68 VAL A C 7
ATOM 8695 O O . VAL A 1 69 ? 11.100 13.777 -5.905 1.00 0.00 68 VAL A O 7
ATOM 8708 N N . TRP A 1 70 ? 9.666 15.336 -5.140 1.00 0.00 69 TRP A N 7
ATOM 8709 C CA . TRP A 1 70 ? 10.432 15.613 -3.941 1.00 0.00 69 TRP A CA 7
ATOM 8710 C C . TRP A 1 70 ? 10.375 14.417 -3.002 1.00 0.00 69 TRP A C 7
ATOM 8711 O O . TRP A 1 70 ? 11.407 13.936 -2.541 1.00 0.00 69 TRP A O 7
ATOM 8732 N N . ILE A 1 71 ? 9.161 13.936 -2.721 1.00 0.00 70 ILE A N 7
ATOM 8733 C CA . ILE A 1 71 ? 8.972 12.800 -1.842 1.00 0.00 70 ILE A CA 7
ATOM 8734 C C . ILE A 1 71 ? 9.774 11.613 -2.355 1.00 0.00 70 ILE A C 7
ATOM 8735 O O . ILE A 1 71 ? 10.130 10.722 -1.586 1.00 0.00 70 ILE A O 7
ATOM 8751 N N . SER A 1 72 ? 10.060 11.601 -3.659 1.00 0.00 71 SER A N 7
ATOM 8752 C CA . SER A 1 72 ? 10.818 10.526 -4.266 1.00 0.00 71 SER A CA 7
ATOM 8753 C C . SER A 1 72 ? 12.300 10.708 -3.970 1.00 0.00 71 SER A C 7
ATOM 8754 O O . SER A 1 72 ? 13.024 9.732 -3.787 1.00 0.00 71 SER A O 7
ATOM 8762 N N . ILE A 1 73 ? 12.750 11.964 -3.923 1.00 0.00 72 ILE A N 7
ATOM 8763 C CA . ILE A 1 73 ? 14.139 12.271 -3.647 1.00 0.00 72 ILE A CA 7
ATOM 8764 C C . ILE A 1 73 ? 14.526 11.727 -2.280 1.00 0.00 72 ILE A C 7
ATOM 8765 O O . ILE A 1 73 ? 15.652 11.275 -2.085 1.00 0.00 72 ILE A O 7
ATOM 8781 N N . LEU A 1 74 ? 13.588 11.770 -1.330 1.00 0.00 73 LEU A N 7
ATOM 8782 C CA . LEU A 1 74 ? 13.834 11.282 0.012 1.00 0.00 73 LEU A CA 7
ATOM 8783 C C . LEU A 1 74 ? 13.951 9.764 -0.004 1.00 0.00 73 LEU A C 7
ATOM 8784 O O . LEU A 1 74 ? 14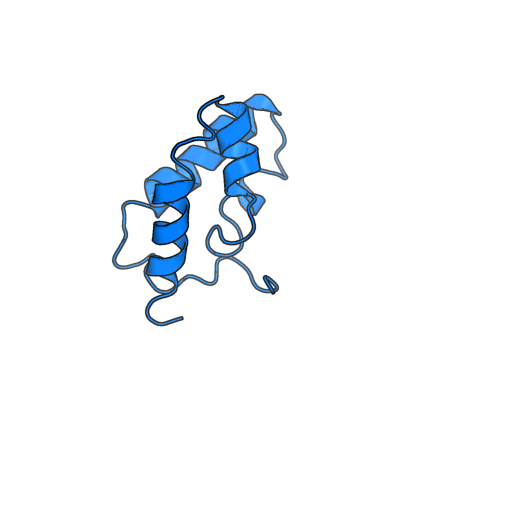.265 9.153 1.014 1.00 0.00 73 LEU A O 7
ATOM 8800 N N . ASN A 1 75 ? 13.697 9.157 -1.166 1.00 0.00 74 ASN A N 7
ATOM 8801 C CA . ASN A 1 75 ? 13.776 7.717 -1.307 1.00 0.00 74 ASN A CA 7
ATOM 8802 C C . ASN A 1 75 ? 15.031 7.340 -2.081 1.00 0.00 74 ASN A C 7
ATOM 8803 O O . ASN A 1 75 ? 15.113 6.251 -2.646 1.00 0.00 74 ASN A O 7
ATOM 8814 N N . ALA A 1 76 ? 16.011 8.246 -2.106 1.00 0.00 75 ALA A N 7
ATOM 8815 C CA . ALA A 1 76 ? 17.255 8.007 -2.810 1.00 0.00 75 ALA A CA 7
ATOM 8816 C C . ALA A 1 76 ? 17.766 6.609 -2.492 1.00 0.00 75 ALA A C 7
ATOM 8817 O O . ALA A 1 76 ? 18.629 6.085 -3.194 1.00 0.00 75 ALA A O 7
ATOM 8824 N N . GLY A 1 77 ? 17.231 6.003 -1.429 1.00 0.00 76 GLY A N 7
ATOM 8825 C CA . GLY A 1 77 ? 17.638 4.671 -1.028 1.00 0.00 76 GLY A CA 7
ATOM 8826 C C . GLY A 1 77 ? 16.415 3.801 -0.773 1.00 0.00 76 GLY A C 7
ATOM 8827 O O . GLY A 1 77 ? 16.443 2.918 0.081 1.00 0.00 76 GLY A O 7
ATOM 8831 N N . GLN A 1 78 ? 15.337 4.053 -1.520 1.00 0.00 77 GLN A N 7
ATOM 8832 C CA . GLN A 1 78 ? 14.111 3.295 -1.373 1.00 0.00 77 GLN A CA 7
ATOM 8833 C C . GLN A 1 78 ? 13.637 2.809 -2.735 1.00 0.00 77 GLN A C 7
ATOM 8834 O O . GLN A 1 78 ? 13.086 1.717 -2.849 1.00 0.00 77 GLN A O 7
ATOM 8849 N N . ALA A 1 1 ? 1.014 0.000 0.000 1.00 0.00 0 ALA A N 8
ATOM 8850 C CA . ALA A 1 1 ? 1.497 1.183 0.683 1.00 0.00 0 ALA A CA 8
ATOM 8851 C C . ALA A 1 1 ? 3.019 1.173 0.718 1.00 0.00 0 ALA A C 8
ATOM 8852 O O . ALA A 1 1 ? 3.639 0.126 0.547 1.00 0.00 0 ALA A O 8
ATOM 8861 N N . SER A 1 2 ? 3.620 2.344 0.942 1.00 0.00 1 SER A N 8
ATOM 8862 C CA . SER A 1 2 ? 5.063 2.462 0.999 1.00 0.00 1 SER A CA 8
ATOM 8863 C C . SER A 1 2 ? 5.566 1.995 2.357 1.00 0.00 1 SER A C 8
ATOM 8864 O O . SER A 1 2 ? 6.608 2.448 2.826 1.00 0.00 1 SER A O 8
ATOM 8872 N N . PHE A 1 3 ? 4.822 1.085 2.989 1.00 0.00 2 PHE A N 8
ATOM 8873 C CA . PHE A 1 3 ? 5.197 0.561 4.287 1.00 0.00 2 PHE A CA 8
ATOM 8874 C C . PHE A 1 3 ? 5.301 1.699 5.293 1.00 0.00 2 PHE A C 8
ATOM 8875 O O . PHE A 1 3 ? 6.147 1.669 6.183 1.00 0.00 2 PHE A O 8
ATOM 8892 N N . ILE A 1 4 ? 4.435 2.706 5.148 1.00 0.00 3 ILE A N 8
ATOM 8893 C CA . ILE A 1 4 ? 4.430 3.847 6.041 1.00 0.00 3 ILE A CA 8
ATOM 8894 C C . ILE A 1 4 ? 3.156 3.842 6.875 1.00 0.00 3 ILE A C 8
ATOM 8895 O O . ILE A 1 4 ? 2.819 2.833 7.490 1.00 0.00 3 ILE A O 8
ATOM 8911 N N . ASP A 1 5 ? 2.449 4.974 6.895 1.00 0.00 4 ASP A N 8
ATOM 8912 C CA . ASP A 1 5 ? 1.220 5.094 7.653 1.00 0.00 4 ASP A CA 8
ATOM 8913 C C . ASP A 1 5 ? 0.822 6.559 7.761 1.00 0.00 4 ASP A C 8
ATOM 8914 O O . ASP A 1 5 ? 1.632 7.396 8.153 1.00 0.00 4 ASP A O 8
ATOM 8923 N N . ASN A 1 6 ? -0.429 6.867 7.412 1.00 0.00 5 ASN A N 8
ATOM 8924 C CA . ASN A 1 6 ? -0.924 8.228 7.472 1.00 0.00 5 ASN A CA 8
ATOM 8925 C C . ASN A 1 6 ? 0.128 9.188 6.936 1.00 0.00 5 ASN A C 8
ATOM 8926 O O . ASN A 1 6 ? 0.110 10.375 7.251 1.00 0.00 5 ASN A O 8
ATOM 8937 N N . THR A 1 7 ? 1.049 8.668 6.121 1.00 0.00 6 THR A N 8
ATOM 8938 C CA . THR A 1 7 ? 2.102 9.481 5.545 1.00 0.00 6 THR A CA 8
ATOM 8939 C C . THR A 1 7 ? 1.516 10.431 4.510 1.00 0.00 6 THR A C 8
ATOM 8940 O O . THR A 1 7 ? 1.918 10.413 3.348 1.00 0.00 6 THR A O 8
ATOM 8951 N N . CYS A 1 8 ? 0.563 11.263 4.936 1.00 0.00 7 CYS A N 8
ATOM 8952 C CA . CYS A 1 8 ? -0.073 12.215 4.049 1.00 0.00 7 CYS A CA 8
ATOM 8953 C C . CYS A 1 8 ? 0.941 13.258 3.600 1.00 0.00 7 CYS A C 8
ATOM 8954 O O . CYS A 1 8 ? 2.144 13.012 3.636 1.00 0.00 7 CYS A O 8
ATOM 8961 N N . ARG A 1 9 ? 0.451 14.425 3.176 1.00 0.00 8 ARG A N 8
ATOM 8962 C CA . ARG A 1 9 ? 1.315 15.497 2.722 1.00 0.00 8 ARG A CA 8
ATOM 8963 C C . ARG A 1 9 ? 0.501 16.770 2.534 1.00 0.00 8 ARG A C 8
ATOM 8964 O O . ARG A 1 9 ? 1.030 17.872 2.655 1.00 0.00 8 ARG A O 8
ATOM 8985 N N . GLY A 1 10 ? -0.791 16.615 2.237 1.00 0.00 9 GLY A N 8
ATOM 8986 C CA . GLY A 1 10 ? -1.667 17.752 2.035 1.00 0.00 9 GLY A CA 8
ATOM 8987 C C . GLY A 1 10 ? -2.765 17.766 3.088 1.00 0.00 9 GLY A C 8
ATOM 8988 O O . GLY A 1 10 ? -3.837 18.326 2.866 1.00 0.00 9 GLY A O 8
ATOM 8992 N N . VAL A 1 11 ? -2.496 17.146 4.239 1.00 0.00 10 VAL A N 8
ATOM 8993 C CA . VAL A 1 11 ? -3.458 17.088 5.321 1.00 0.00 10 VAL A CA 8
ATOM 8994 C C . VAL A 1 11 ? -3.627 18.470 5.935 1.00 0.00 10 VAL A C 8
ATOM 8995 O O . VAL A 1 11 ? -4.748 18.932 6.133 1.00 0.00 10 VAL A O 8
ATOM 9008 N N . MET A 1 12 ? -2.507 19.132 6.235 1.00 0.00 11 MET A N 8
ATOM 9009 C CA . MET A 1 12 ? -2.538 20.456 6.824 1.00 0.00 11 MET A CA 8
ATOM 9010 C C . MET A 1 12 ? -3.152 21.445 5.844 1.00 0.00 11 MET A C 8
ATOM 9011 O O . MET A 1 12 ? -3.616 22.512 6.240 1.00 0.00 11 MET A O 8
ATOM 9025 N N . GLY A 1 13 ? -3.154 21.087 4.558 1.00 0.00 12 GLY A N 8
ATOM 9026 C CA . GLY A 1 13 ? -3.711 21.945 3.530 1.00 0.00 12 GLY A CA 8
ATOM 9027 C C . GLY A 1 13 ? -5.189 21.640 3.332 1.00 0.00 12 GLY A C 8
ATOM 9028 O O . GLY A 1 13 ? -5.930 22.461 2.797 1.00 0.00 12 GLY A O 8
ATOM 9032 N N . ASN A 1 14 ? -5.616 20.451 3.766 1.00 0.00 13 ASN A N 8
ATOM 9033 C CA . ASN A 1 14 ? -7.000 20.044 3.636 1.00 0.00 13 ASN A CA 8
ATOM 9034 C C . ASN A 1 14 ? -7.791 20.493 4.856 1.00 0.00 13 ASN A C 8
ATOM 9035 O O . ASN A 1 14 ? -8.550 21.457 4.789 1.00 0.00 13 ASN A O 8
ATOM 9046 N N . ARG A 1 15 ? -7.609 19.789 5.976 1.00 0.00 14 ARG A N 8
ATOM 9047 C CA . ARG A 1 15 ? -8.304 20.115 7.205 1.00 0.00 14 ARG A CA 8
ATOM 9048 C C . ARG A 1 15 ? -9.805 19.964 7.005 1.00 0.00 14 ARG A C 8
ATOM 9049 O O . ARG A 1 15 ? -10.594 20.524 7.762 1.00 0.00 14 ARG A O 8
ATOM 9070 N N . ASP A 1 16 ? -10.198 19.203 5.981 1.00 0.00 15 ASP A N 8
ATOM 9071 C CA . ASP A 1 16 ? -11.600 18.982 5.686 1.00 0.00 15 ASP A CA 8
ATOM 9072 C C . ASP A 1 16 ? -11.811 17.545 5.234 1.00 0.00 15 ASP A C 8
ATOM 9073 O O . ASP A 1 16 ? -12.767 16.895 5.652 1.00 0.00 15 ASP A O 8
ATOM 9082 N N . ILE A 1 17 ? -10.916 17.049 4.377 1.00 0.00 16 ILE A N 8
ATOM 9083 C CA . ILE A 1 17 ? -11.006 15.693 3.873 1.00 0.00 16 ILE A CA 8
ATOM 9084 C C . ILE A 1 17 ? -10.768 14.706 5.007 1.00 0.00 16 ILE A C 8
ATOM 9085 O O . ILE A 1 17 ? -11.177 13.550 4.922 1.00 0.00 16 ILE A O 8
ATOM 9101 N N . TYR A 1 18 ? -10.105 15.164 6.071 1.00 0.00 17 TYR A N 8
ATOM 9102 C CA . TYR A 1 18 ? -9.817 14.319 7.213 1.00 0.00 17 TYR A CA 8
ATOM 9103 C C . TYR A 1 18 ? -11.047 14.218 8.104 1.00 0.00 17 TYR A C 8
ATOM 9104 O O . TYR A 1 18 ? -11.415 13.128 8.538 1.00 0.00 17 TYR A O 8
ATOM 9122 N N . LYS A 1 19 ? -11.683 15.359 8.377 1.00 0.00 18 LYS A N 8
ATOM 9123 C CA . LYS A 1 19 ? -12.866 15.393 9.213 1.00 0.00 18 LYS A CA 8
ATOM 9124 C C . LYS A 1 19 ? -13.872 14.358 8.729 1.00 0.00 18 LYS A C 8
ATOM 9125 O O . LYS A 1 19 ? -14.417 13.597 9.526 1.00 0.00 18 LYS A O 8
ATOM 9144 N N . LYS A 1 20 ? -14.117 14.332 7.417 1.00 0.00 19 LYS A N 8
ATOM 9145 C CA . LYS A 1 20 ? -15.055 13.393 6.835 1.00 0.00 19 LYS A CA 8
ATOM 9146 C C . LYS A 1 20 ? -14.487 11.982 6.907 1.00 0.00 19 LYS A C 8
ATOM 9147 O O . LYS A 1 20 ? -15.165 11.059 7.353 1.00 0.00 19 LYS A O 8
ATOM 9166 N N . VAL A 1 21 ? -13.237 11.818 6.467 1.00 0.00 20 VAL A N 8
ATOM 9167 C CA . VAL A 1 21 ? -12.584 10.525 6.483 1.00 0.00 20 VAL A CA 8
ATOM 9168 C C . VAL A 1 21 ? -12.682 9.916 7.874 1.00 0.00 20 VAL A C 8
ATOM 9169 O O . VAL A 1 21 ? -13.406 8.944 8.079 1.00 0.00 20 VAL A O 8
ATOM 9182 N N . VAL A 1 22 ? -11.950 10.490 8.832 1.00 0.00 21 VAL A N 8
ATOM 9183 C CA . VAL A 1 22 ? -11.958 10.003 10.196 1.00 0.00 21 VAL A CA 8
ATOM 9184 C C . VAL A 1 22 ? -13.389 9.721 10.634 1.00 0.00 21 VAL A C 8
ATOM 9185 O O . VAL A 1 22 ? -13.639 8.765 11.364 1.00 0.00 21 VAL A O 8
ATOM 9198 N N . ARG A 1 23 ? -14.328 10.556 10.184 1.00 0.00 22 ARG A N 8
ATOM 9199 C CA . ARG A 1 23 ? -15.725 10.393 10.531 1.00 0.00 22 ARG A CA 8
ATOM 9200 C C . ARG A 1 23 ? -16.295 9.176 9.816 1.00 0.00 22 ARG A C 8
ATOM 9201 O O . ARG A 1 23 ? -17.161 8.488 10.353 1.00 0.00 22 ARG A O 8
ATOM 9222 N N . VAL A 1 24 ? -15.807 8.911 8.602 1.00 0.00 23 VAL A N 8
ATOM 9223 C CA . VAL A 1 24 ? -16.268 7.781 7.822 1.00 0.00 23 VAL A CA 8
ATOM 9224 C C . VAL A 1 24 ? -15.821 6.484 8.481 1.00 0.00 23 VAL A C 8
ATOM 9225 O O . VAL A 1 24 ? -16.444 5.442 8.290 1.00 0.00 23 VAL A O 8
ATOM 9238 N N . CYS A 1 25 ? -14.739 6.550 9.260 1.00 0.00 24 CYS A N 8
ATOM 9239 C CA . CYS A 1 25 ? -14.215 5.384 9.942 1.00 0.00 24 CYS A CA 8
ATOM 9240 C C . CYS A 1 25 ? -15.025 5.119 11.203 1.00 0.00 24 CYS A C 8
ATOM 9241 O O . CYS A 1 25 ? -15.234 3.968 11.579 1.00 0.00 24 CYS A O 8
ATOM 9248 N N . GLU A 1 26 ? -15.482 6.189 11.857 1.00 0.00 25 GLU A N 8
ATOM 9249 C CA . GLU A 1 26 ? -16.266 6.064 13.070 1.00 0.00 25 GLU A CA 8
ATOM 9250 C C . GLU A 1 26 ? -17.522 5.249 12.794 1.00 0.00 25 GLU A C 8
ATOM 9251 O O . GLU A 1 26 ? -17.805 4.282 13.497 1.00 0.00 25 GLU A O 8
ATOM 9263 N N . ASP A 1 27 ? -18.276 5.645 11.766 1.00 0.00 26 ASP A N 8
ATOM 9264 C CA . ASP A 1 27 ? -19.496 4.952 11.402 1.00 0.00 26 ASP A CA 8
ATOM 9265 C C . ASP A 1 27 ? -19.171 3.530 10.970 1.00 0.00 26 ASP A C 8
ATOM 9266 O O . ASP A 1 27 ? -19.856 2.588 11.364 1.00 0.00 26 ASP A O 8
ATOM 9275 N N . CYS A 1 28 ? -18.123 3.375 10.158 1.00 0.00 27 CYS A N 8
ATOM 9276 C CA . CYS A 1 28 ? -17.714 2.071 9.677 1.00 0.00 27 CYS A CA 8
ATOM 9277 C C . CYS A 1 28 ? -17.299 1.196 10.852 1.00 0.00 27 CYS A C 8
ATOM 9278 O O . CYS A 1 28 ? -17.960 0.205 11.155 1.00 0.00 27 CYS A O 8
ATOM 9285 N N . THR A 1 29 ? -16.199 1.564 11.513 1.00 0.00 28 THR A N 8
ATOM 9286 C CA . THR A 1 29 ? -15.706 0.812 12.649 1.00 0.00 28 THR A CA 8
ATOM 9287 C C . THR A 1 29 ? -16.866 0.409 13.548 1.00 0.00 28 THR A C 8
ATOM 9288 O O . THR A 1 29 ? -16.790 -0.592 14.257 1.00 0.00 28 THR A O 8
ATOM 9299 N N . ASN A 1 30 ? -17.945 1.195 13.517 1.00 0.00 29 ASN A N 8
ATOM 9300 C CA . ASN A 1 30 ? -19.114 0.918 14.326 1.00 0.00 29 ASN A CA 8
ATOM 9301 C C . ASN A 1 30 ? -19.908 -0.229 13.716 1.00 0.00 29 ASN A C 8
ATOM 9302 O O . ASN A 1 30 ? -20.392 -1.103 14.431 1.00 0.00 29 ASN A O 8
ATOM 9313 N N . ILE A 1 31 ? -20.039 -0.223 12.387 1.00 0.00 30 ILE A N 8
ATOM 9314 C CA . ILE A 1 31 ? -20.769 -1.259 11.684 1.00 0.00 30 ILE A CA 8
ATOM 9315 C C . ILE A 1 31 ? -20.252 -2.628 12.105 1.00 0.00 30 ILE A C 8
ATOM 9316 O O . ILE A 1 31 ? -21.034 -3.505 12.464 1.00 0.00 30 ILE A O 8
ATOM 9332 N N . PHE A 1 32 ? -18.930 -2.809 12.059 1.00 0.00 31 PHE A N 8
ATOM 9333 C CA . PHE A 1 32 ? -18.320 -4.068 12.435 1.00 0.00 31 PHE A CA 8
ATOM 9334 C C . PHE A 1 32 ? -17.961 -4.047 13.914 1.00 0.00 31 PHE A C 8
ATOM 9335 O O . PHE A 1 32 ? -17.826 -5.098 14.537 1.00 0.00 31 PHE A O 8
ATOM 9352 N N . ARG A 1 33 ? -17.806 -2.846 14.474 1.00 0.00 32 ARG A N 8
ATOM 9353 C CA . ARG A 1 33 ? -17.463 -2.693 15.874 1.00 0.00 32 ARG A CA 8
ATOM 9354 C C . ARG A 1 33 ? -16.076 -3.266 16.130 1.00 0.00 32 ARG A C 8
ATOM 9355 O O . ARG A 1 33 ? -15.778 -3.704 17.239 1.00 0.00 32 ARG A O 8
ATOM 9376 N N . LEU A 1 34 ? -15.227 -3.262 15.100 1.00 0.00 33 LEU A N 8
ATOM 9377 C CA . LEU A 1 34 ? -13.878 -3.779 15.217 1.00 0.00 33 LEU A CA 8
ATOM 9378 C C . LEU A 1 34 ? -12.920 -2.648 15.562 1.00 0.00 33 LEU A C 8
ATOM 9379 O O . LEU A 1 34 ? -12.946 -1.594 14.930 1.00 0.00 33 LEU A O 8
ATOM 9395 N N . PRO A 1 35 ? -12.072 -2.870 16.569 1.00 0.00 34 PRO A N 8
ATOM 9396 C CA . PRO A 1 35 ? -11.090 -1.913 17.035 1.00 0.00 34 PRO A CA 8
ATOM 9397 C C . PRO A 1 35 ? -9.964 -1.801 16.017 1.00 0.00 34 PRO A C 8
ATOM 9398 O O . PRO A 1 35 ? -9.379 -0.733 15.849 1.00 0.00 34 PRO A O 8
ATOM 9409 N N . GLY A 1 36 ? -9.660 -2.909 15.337 1.00 0.00 35 GLY A N 8
ATOM 9410 C CA . GLY A 1 36 ? -8.605 -2.926 14.343 1.00 0.00 35 GLY A CA 8
ATOM 9411 C C . GLY A 1 36 ? -9.182 -2.675 12.957 1.00 0.00 35 GLY A C 8
ATOM 9412 O O . GLY A 1 36 ? -9.099 -3.533 12.081 1.00 0.00 35 GLY A O 8
ATOM 9416 N N . LEU A 1 37 ? -9.770 -1.492 12.761 1.00 0.00 36 LEU A N 8
ATOM 9417 C CA . LEU A 1 37 ? -10.357 -1.132 11.486 1.00 0.00 36 LEU A CA 8
ATOM 9418 C C . LEU A 1 37 ? -10.270 0.374 11.284 1.00 0.00 36 LEU A C 8
ATOM 9419 O O . LEU A 1 37 ? -9.946 0.839 10.193 1.00 0.00 36 LEU A O 8
ATOM 9435 N N . ASP A 1 38 ? -10.561 1.137 12.340 1.00 0.00 37 ASP A N 8
ATOM 9436 C CA . ASP A 1 38 ? -10.515 2.583 12.273 1.00 0.00 37 ASP A CA 8
ATOM 9437 C C . ASP A 1 38 ? -9.270 3.025 11.518 1.00 0.00 37 ASP A C 8
ATOM 9438 O O . ASP A 1 38 ? -9.368 3.669 10.476 1.00 0.00 37 ASP A O 8
ATOM 9447 N N . GLY A 1 39 ? -8.094 2.676 12.045 1.00 0.00 38 GLY A N 8
ATOM 9448 C CA . GLY A 1 39 ? -6.840 3.040 11.416 1.00 0.00 38 GLY A CA 8
ATOM 9449 C C . GLY A 1 39 ? -6.905 2.777 9.918 1.00 0.00 38 GLY A C 8
ATOM 9450 O O . GLY A 1 39 ? -6.882 3.710 9.118 1.00 0.00 38 GLY A O 8
ATOM 9454 N N . MET A 1 40 ? -6.988 1.499 9.540 1.00 0.00 39 MET A N 8
ATOM 9455 C CA . MET A 1 40 ? -7.054 1.120 8.143 1.00 0.00 39 MET A CA 8
ATOM 9456 C C . MET A 1 40 ? -7.967 2.077 7.390 1.00 0.00 39 MET A C 8
ATOM 9457 O O . MET A 1 40 ? -7.548 2.707 6.421 1.00 0.00 39 MET A O 8
ATOM 9471 N N . CYS A 1 41 ? -9.220 2.185 7.839 1.00 0.00 40 CYS A N 8
ATOM 9472 C CA . CYS A 1 41 ? -10.186 3.062 7.209 1.00 0.00 40 CYS A CA 8
ATOM 9473 C C . CYS A 1 41 ? -9.521 4.381 6.841 1.00 0.00 40 CYS A C 8
ATOM 9474 O O . CYS A 1 41 ? -9.844 4.977 5.816 1.00 0.00 40 CYS A O 8
ATOM 9481 N N . ARG A 1 42 ? -8.588 4.836 7.681 1.00 0.00 41 ARG A N 8
ATOM 9482 C CA . ARG A 1 42 ? -7.884 6.080 7.442 1.00 0.00 41 ARG A CA 8
ATOM 9483 C C . ARG A 1 42 ? -6.397 5.888 7.701 1.00 0.00 41 ARG A C 8
ATOM 9484 O O . ARG A 1 42 ? -5.760 6.731 8.329 1.00 0.00 41 ARG A O 8
ATOM 9505 N N . ASN A 1 43 ? -5.843 4.775 7.214 1.00 0.00 42 ASN A N 8
ATOM 9506 C CA . ASN A 1 43 ? -4.436 4.481 7.395 1.00 0.00 42 ASN A CA 8
ATOM 9507 C C . ASN A 1 43 ? -3.649 4.943 6.177 1.00 0.00 42 ASN A C 8
ATOM 9508 O O . ASN A 1 43 ? -4.208 5.550 5.266 1.00 0.00 42 ASN A O 8
ATOM 9519 N N . ARG A 1 44 ? -2.346 4.653 6.163 1.00 0.00 43 ARG A N 8
ATOM 9520 C CA . ARG A 1 44 ? -1.488 5.039 5.061 1.00 0.00 43 ARG A CA 8
ATOM 9521 C C . ARG A 1 44 ? -2.068 6.258 4.359 1.00 0.00 43 ARG A C 8
ATOM 9522 O O . ARG A 1 44 ? -2.133 6.298 3.132 1.00 0.00 43 ARG A O 8
ATOM 9543 N N . CYS A 1 45 ? -2.490 7.255 5.140 1.00 0.00 44 CYS A N 8
ATOM 9544 C CA . CYS A 1 45 ? -3.061 8.468 4.592 1.00 0.00 44 CYS A CA 8
ATOM 9545 C C . CYS A 1 45 ? -4.331 8.137 3.821 1.00 0.00 44 CYS A C 8
ATOM 9546 O O . CYS A 1 45 ? -4.428 8.419 2.628 1.00 0.00 44 CYS A O 8
ATOM 9553 N N . PHE A 1 46 ? -5.306 7.535 4.505 1.00 0.00 45 PHE A N 8
ATOM 9554 C CA . PHE A 1 46 ? -6.562 7.169 3.881 1.00 0.00 45 PHE A CA 8
ATOM 9555 C C . PHE A 1 46 ? -6.296 6.494 2.542 1.00 0.00 45 PHE A C 8
ATOM 9556 O O . PHE A 1 46 ? -7.196 6.379 1.713 1.00 0.00 45 PHE A O 8
ATOM 9573 N N . TYR A 1 47 ? -5.056 6.047 2.334 1.00 0.00 46 TYR A N 8
ATOM 9574 C CA . TYR A 1 47 ? -4.679 5.389 1.099 1.00 0.00 46 TYR A CA 8
ATOM 9575 C C . TYR A 1 47 ? -4.566 3.889 1.328 1.00 0.00 46 TYR A C 8
ATOM 9576 O O . TYR A 1 47 ? -3.498 3.390 1.677 1.00 0.00 46 TYR A O 8
ATOM 9594 N N . ASN A 1 48 ? -5.672 3.168 1.130 1.00 0.00 47 ASN A N 8
ATOM 9595 C CA . ASN A 1 48 ? -5.690 1.731 1.314 1.00 0.00 47 ASN A CA 8
ATOM 9596 C C . ASN A 1 48 ? -7.074 1.184 0.994 1.00 0.00 47 ASN A C 8
ATOM 9597 O O . ASN A 1 48 ? -7.459 0.128 1.491 1.00 0.00 47 ASN A O 8
ATOM 9608 N N . GLU A 1 49 ? -7.822 1.907 0.157 1.00 0.00 48 GLU A N 8
ATOM 9609 C CA . GLU A 1 49 ? -9.156 1.491 -0.226 1.00 0.00 48 GLU A CA 8
ATOM 9610 C C . GLU A 1 49 ? -10.033 1.355 1.011 1.00 0.00 48 GLU A C 8
ATOM 9611 O O . GLU A 1 49 ? -11.257 1.408 0.918 1.00 0.00 48 GLU A O 8
ATOM 9623 N N . TRP A 1 50 ? -9.402 1.178 2.174 1.00 0.00 49 TRP A N 8
ATOM 9624 C CA . TRP A 1 50 ? -10.127 1.038 3.420 1.00 0.00 49 TRP A CA 8
ATOM 9625 C C . TRP A 1 50 ? -11.172 2.139 3.538 1.00 0.00 49 TRP A C 8
ATOM 9626 O O . TRP A 1 50 ? -12.049 2.078 4.397 1.00 0.00 49 TRP A O 8
ATOM 9647 N N . PHE A 1 51 ? -11.074 3.149 2.671 1.00 0.00 50 PHE A N 8
ATOM 9648 C CA . PHE A 1 51 ? -12.009 4.256 2.682 1.00 0.00 50 PHE A CA 8
ATOM 9649 C C . PHE A 1 51 ? -13.319 3.834 2.032 1.00 0.00 50 PHE A C 8
ATOM 9650 O O . PHE A 1 51 ? -14.365 4.420 2.301 1.00 0.00 50 PHE A O 8
ATOM 9667 N N . LEU A 1 52 ? -13.259 2.812 1.175 1.00 0.00 51 LEU A N 8
ATOM 9668 C CA . LEU A 1 52 ? -14.437 2.316 0.493 1.00 0.00 51 LEU A CA 8
ATOM 9669 C C . LEU A 1 52 ? -15.125 1.262 1.349 1.00 0.00 51 LEU A C 8
ATOM 9670 O O . LEU A 1 52 ? -16.350 1.239 1.444 1.00 0.00 51 LEU A O 8
ATOM 9686 N N . ILE A 1 53 ? -14.332 0.389 1.974 1.00 0.00 52 ILE A N 8
ATOM 9687 C CA . ILE A 1 53 ? -14.864 -0.661 2.820 1.00 0.00 52 ILE A CA 8
ATOM 9688 C C . ILE A 1 53 ? -15.782 -0.057 3.874 1.00 0.00 52 ILE A C 8
ATOM 9689 O O . ILE A 1 53 ? -16.842 -0.607 4.164 1.00 0.00 52 ILE A O 8
ATOM 9705 N N . CYS A 1 54 ? -15.372 1.077 4.447 1.00 0.00 53 CYS A N 8
ATOM 9706 C CA . CYS A 1 54 ? -16.157 1.748 5.463 1.00 0.00 53 CYS A CA 8
ATOM 9707 C C . CYS A 1 54 ? -17.333 2.465 4.815 1.00 0.00 53 CYS A C 8
ATOM 9708 O O . CYS A 1 54 ? -18.466 2.347 5.278 1.00 0.00 53 CYS A O 8
ATOM 9715 N N . LEU A 1 55 ? -17.063 3.209 3.740 1.00 0.00 54 LEU A N 8
ATOM 9716 C CA . LEU A 1 55 ? -18.097 3.939 3.035 1.00 0.00 54 LEU A CA 8
ATOM 9717 C C . LEU A 1 55 ? -19.250 3.005 2.696 1.00 0.00 54 LEU A C 8
ATOM 9718 O O . LEU A 1 55 ? -20.405 3.422 2.674 1.00 0.00 54 LEU A O 8
ATOM 9734 N N . LYS A 1 56 ? -18.932 1.735 2.432 1.00 0.00 55 LYS A N 8
ATOM 9735 C CA . LYS A 1 56 ? -19.941 0.750 2.097 1.00 0.00 55 LYS A CA 8
ATOM 9736 C C . LYS A 1 56 ? -20.798 0.450 3.319 1.00 0.00 55 LYS A C 8
ATOM 9737 O O . LYS A 1 56 ? -22.024 0.444 3.235 1.00 0.00 55 LYS A O 8
ATOM 9756 N N . ALA A 1 57 ? -20.147 0.201 4.458 1.00 0.00 56 ALA A N 8
ATOM 9757 C CA . ALA A 1 57 ? -20.849 -0.100 5.689 1.00 0.00 56 ALA A CA 8
ATOM 9758 C C . ALA A 1 57 ? -21.849 1.007 5.996 1.00 0.00 56 ALA A C 8
ATOM 9759 O O . ALA A 1 57 ? -22.698 0.854 6.871 1.00 0.00 56 ALA A O 8
ATOM 9766 N N . ALA A 1 58 ? -21.746 2.123 5.271 1.00 0.00 57 ALA A N 8
ATOM 9767 C CA . ALA A 1 58 ? -22.638 3.248 5.469 1.00 0.00 57 ALA A CA 8
ATOM 9768 C C . ALA A 1 58 ? -23.613 3.344 4.305 1.00 0.00 57 ALA A C 8
ATOM 9769 O O . ALA A 1 58 ? -24.476 4.219 4.285 1.00 0.00 57 ALA A O 8
ATOM 9776 N N . ASN A 1 59 ? -23.473 2.440 3.332 1.00 0.00 58 ASN A N 8
ATOM 9777 C CA . ASN A 1 59 ? -24.341 2.429 2.172 1.00 0.00 58 ASN A CA 8
ATOM 9778 C C . ASN A 1 59 ? -23.902 3.501 1.184 1.00 0.00 58 ASN A C 8
ATOM 9779 O O . ASN A 1 59 ? -24.167 3.395 -0.011 1.00 0.00 58 ASN A O 8
ATOM 9790 N N . ARG A 1 60 ? -23.228 4.537 1.689 1.00 0.00 59 ARG A N 8
ATOM 9791 C CA . ARG A 1 60 ? -22.756 5.622 0.854 1.00 0.00 59 ARG A CA 8
ATOM 9792 C C . ARG A 1 60 ? -22.158 5.064 -0.429 1.00 0.00 59 ARG A C 8
ATOM 9793 O O . ARG A 1 60 ? -22.788 5.108 -1.483 1.00 0.00 59 ARG A O 8
ATOM 9814 N N . GLU A 1 61 ? -20.935 4.535 -0.338 1.00 0.00 60 GLU A N 8
ATOM 9815 C CA . GLU A 1 61 ? -20.261 3.970 -1.490 1.00 0.00 60 GLU A CA 8
ATOM 9816 C C . GLU A 1 61 ? -20.576 4.793 -2.731 1.00 0.00 60 GLU A C 8
ATOM 9817 O O . GLU A 1 61 ? -20.823 4.240 -3.800 1.00 0.00 60 GLU A O 8
ATOM 9829 N N . ASP A 1 62 ? -20.566 6.120 -2.585 1.00 0.00 61 ASP A N 8
ATOM 9830 C CA . ASP A 1 62 ? -20.851 7.012 -3.691 1.00 0.00 61 ASP A CA 8
ATOM 9831 C C . ASP A 1 62 ? -19.882 8.186 -3.668 1.00 0.00 61 ASP A C 8
ATOM 9832 O O . ASP A 1 62 ? -19.452 8.660 -4.717 1.00 0.00 61 ASP A O 8
ATOM 9841 N N . GLU A 1 63 ? -19.537 8.655 -2.466 1.00 0.00 62 GLU A N 8
ATOM 9842 C CA . GLU A 1 63 ? -18.622 9.768 -2.316 1.00 0.00 62 GLU A CA 8
ATOM 9843 C C . GLU A 1 63 ? -17.185 9.279 -2.440 1.00 0.00 62 GLU A C 8
ATOM 9844 O O . GLU A 1 63 ? -16.247 10.018 -2.148 1.00 0.00 62 GLU A O 8
ATOM 9856 N N . ILE A 1 64 ? -17.016 8.029 -2.877 1.00 0.00 63 ILE A N 8
ATOM 9857 C CA . ILE A 1 64 ? -15.699 7.446 -3.041 1.00 0.00 63 ILE A CA 8
ATOM 9858 C C . ILE A 1 64 ? -14.957 8.158 -4.163 1.00 0.00 63 ILE A C 8
ATOM 9859 O O . ILE A 1 64 ? -13.746 8.351 -4.084 1.00 0.00 63 ILE A O 8
ATOM 9875 N N . GLU A 1 65 ? -15.687 8.549 -5.210 1.00 0.00 64 GLU A N 8
ATOM 9876 C CA . GLU A 1 65 ? -15.093 9.237 -6.339 1.00 0.00 64 GLU A CA 8
ATOM 9877 C C . GLU A 1 65 ? -14.358 10.481 -5.860 1.00 0.00 64 GLU A C 8
ATOM 9878 O O . GLU A 1 65 ? -13.174 10.653 -6.139 1.00 0.00 64 GLU A O 8
ATOM 9890 N N . LYS A 1 66 ? -15.067 11.351 -5.136 1.00 0.00 65 LYS A N 8
ATOM 9891 C CA . LYS A 1 66 ? -14.481 12.572 -4.623 1.00 0.00 65 LYS A CA 8
ATOM 9892 C C . LYS A 1 66 ? -13.507 12.247 -3.499 1.00 0.00 65 LYS A C 8
ATOM 9893 O O . LYS A 1 66 ? -12.484 12.911 -3.346 1.00 0.00 65 LYS A O 8
ATOM 9912 N N . PHE A 1 67 ? -13.829 11.219 -2.709 1.00 0.00 66 PHE A N 8
ATOM 9913 C CA . PHE A 1 67 ? -12.983 10.812 -1.605 1.00 0.00 66 PHE A CA 8
ATOM 9914 C C . PHE A 1 67 ? -11.643 10.323 -2.135 1.00 0.00 66 PHE A C 8
ATOM 9915 O O . PHE A 1 67 ? -10.605 10.560 -1.519 1.00 0.00 66 PHE A O 8
ATOM 9932 N N . ARG A 1 68 ? -11.666 9.637 -3.280 1.00 0.00 67 ARG A N 8
ATOM 9933 C CA . ARG A 1 68 ? -10.456 9.118 -3.885 1.00 0.00 67 ARG A CA 8
ATOM 9934 C C . ARG A 1 68 ? -9.534 10.268 -4.262 1.00 0.00 67 ARG A C 8
ATOM 9935 O O . ARG A 1 68 ? -8.424 10.372 -3.744 1.00 0.00 67 ARG A O 8
ATOM 9956 N N . VAL A 1 69 ? -9.995 11.133 -5.169 1.00 0.00 68 VAL A N 8
ATOM 9957 C CA . VAL A 1 69 ? -9.212 12.269 -5.610 1.00 0.00 68 VAL A CA 8
ATOM 9958 C C . VAL A 1 69 ? -8.720 13.055 -4.403 1.00 0.00 68 VAL A C 8
ATOM 9959 O O . VAL A 1 69 ? -7.628 13.618 -4.428 1.00 0.00 68 VAL A O 8
ATOM 9972 N N . TRP A 1 70 ? -9.530 13.093 -3.342 1.00 0.00 69 TRP A N 8
ATOM 9973 C CA . TRP A 1 70 ? -9.170 13.808 -2.134 1.00 0.00 69 TRP A CA 8
ATOM 9974 C C . TRP A 1 70 ? -7.917 13.195 -1.524 1.00 0.00 69 TRP A C 8
ATOM 9975 O O . TRP A 1 70 ? -6.919 13.884 -1.323 1.00 0.00 69 TRP A O 8
ATOM 9996 N N . ILE A 1 71 ? -7.973 11.894 -1.228 1.00 0.00 70 ILE A N 8
ATOM 9997 C CA . ILE A 1 71 ? -6.847 11.192 -0.644 1.00 0.00 70 ILE A CA 8
ATOM 9998 C C . ILE A 1 71 ? -5.585 11.491 -1.441 1.00 0.00 70 ILE A C 8
ATOM 9999 O O . ILE A 1 71 ? -4.481 11.433 -0.903 1.00 0.00 70 ILE A O 8
ATOM 10015 N N . SER A 1 72 ? -5.750 11.811 -2.726 1.00 0.00 71 SER A N 8
ATOM 10016 C CA . SER A 1 72 ? -4.625 12.118 -3.587 1.00 0.00 71 SER A CA 8
ATOM 10017 C C . SER A 1 72 ? -4.115 13.521 -3.292 1.00 0.00 71 SER A C 8
ATOM 10018 O O . SER A 1 72 ? -2.912 13.769 -3.327 1.00 0.00 71 SER A O 8
ATOM 10026 N N . ILE A 1 73 ? -5.037 14.442 -2.998 1.00 0.00 72 ILE A N 8
ATOM 10027 C CA . ILE A 1 73 ? -4.681 15.813 -2.695 1.00 0.00 72 ILE A CA 8
ATOM 10028 C C . ILE A 1 73 ? -3.727 15.848 -1.509 1.00 0.00 72 ILE A C 8
ATOM 10029 O O . ILE A 1 73 ? -2.824 16.680 -1.462 1.00 0.00 72 ILE A O 8
ATOM 10045 N N . LEU A 1 74 ? -3.928 14.941 -0.551 1.00 0.00 73 LEU A N 8
ATOM 10046 C CA . LEU A 1 74 ? -3.087 14.872 0.627 1.00 0.00 73 LEU A CA 8
ATOM 10047 C C . LEU A 1 74 ? -1.723 14.308 0.255 1.00 0.00 73 LEU A C 8
ATOM 10048 O O . LEU A 1 74 ? -0.853 14.166 1.111 1.00 0.00 73 LEU A O 8
ATOM 10064 N N . ASN A 1 75 ? -1.539 13.986 -1.027 1.00 0.00 74 ASN A N 8
ATOM 10065 C CA . ASN A 1 75 ? -0.283 13.441 -1.504 1.00 0.00 74 ASN A CA 8
ATOM 10066 C C . ASN A 1 75 ? 0.391 14.434 -2.440 1.00 0.00 74 ASN A C 8
ATOM 10067 O O . ASN A 1 75 ? 1.204 14.049 -3.277 1.00 0.00 74 ASN A O 8
ATOM 10078 N N . ALA A 1 76 ? 0.050 15.716 -2.296 1.00 0.00 75 ALA A N 8
ATOM 10079 C CA . ALA A 1 76 ? 0.620 16.758 -3.126 1.00 0.00 75 ALA A CA 8
ATOM 10080 C C . ALA A 1 76 ? 2.097 16.475 -3.365 1.00 0.00 75 ALA A C 8
ATOM 10081 O O . ALA A 1 76 ? 2.469 15.936 -4.405 1.00 0.00 75 ALA A O 8
ATOM 10088 N N . GLY A 1 77 ? 2.940 16.842 -2.397 1.00 0.00 76 GLY A N 8
ATOM 10089 C CA . GLY A 1 77 ? 4.369 16.626 -2.511 1.00 0.00 76 GLY A CA 8
ATOM 10090 C C . GLY A 1 77 ? 4.714 15.186 -2.158 1.00 0.00 76 GLY A C 8
ATOM 10091 O O . GLY A 1 77 ? 5.878 14.859 -1.935 1.00 0.00 76 GLY A O 8
ATOM 10095 N N . GLN A 1 78 ? 3.696 14.324 -2.106 1.00 0.00 77 GLN A N 8
ATOM 10096 C CA . GLN A 1 78 ? 3.894 12.926 -1.780 1.00 0.00 77 GLN A CA 8
ATOM 10097 C C . GLN A 1 78 ? 3.466 12.056 -2.953 1.00 0.00 77 GLN A C 8
ATOM 10098 O O . GLN A 1 78 ? 2.483 11.325 -2.860 1.00 0.00 77 GLN A O 8
ATOM 10113 N N . ALA A 1 1 ? 1.014 0.000 0.000 1.00 0.00 0 ALA A N 9
ATOM 10114 C CA . ALA A 1 1 ? 1.497 1.183 0.683 1.00 0.00 0 ALA A CA 9
ATOM 10115 C C . ALA A 1 1 ? 0.745 2.409 0.185 1.00 0.00 0 ALA A C 9
ATOM 10116 O O . ALA A 1 1 ? 0.586 3.383 0.918 1.00 0.00 0 ALA A O 9
ATOM 10125 N N . SER A 1 2 ? 0.282 2.359 -1.066 1.00 0.00 1 SER A N 9
ATOM 10126 C CA . SER A 1 2 ? -0.450 3.463 -1.654 1.00 0.00 1 SER A CA 9
ATOM 10127 C C . SER A 1 2 ? 0.465 4.671 -1.798 1.00 0.00 1 SER A C 9
ATOM 10128 O O . SER A 1 2 ? 0.963 5.200 -0.807 1.00 0.00 1 SER A O 9
ATOM 10136 N N . PHE A 1 3 ? 0.685 5.109 -3.041 1.00 0.00 2 PHE A N 9
ATOM 10137 C CA . PHE A 1 3 ? 1.536 6.250 -3.308 1.00 0.00 2 PHE A CA 9
ATOM 10138 C C . PHE A 1 3 ? 0.999 7.027 -4.501 1.00 0.00 2 PHE A C 9
ATOM 10139 O O . PHE A 1 3 ? 1.664 7.927 -5.010 1.00 0.00 2 PHE A O 9
ATOM 10156 N N . ILE A 1 4 ? -0.210 6.677 -4.947 1.00 0.00 3 ILE A N 9
ATOM 10157 C CA . ILE A 1 4 ? -0.833 7.341 -6.075 1.00 0.00 3 ILE A CA 9
ATOM 10158 C C . ILE A 1 4 ? -2.024 8.159 -5.597 1.00 0.00 3 ILE A C 9
ATOM 10159 O O . ILE A 1 4 ? -1.895 8.973 -4.685 1.00 0.00 3 ILE A O 9
ATOM 10175 N N . ASP A 1 5 ? -3.187 7.942 -6.215 1.00 0.00 4 ASP A N 9
ATOM 10176 C CA . ASP A 1 5 ? -4.393 8.659 -5.851 1.00 0.00 4 ASP A CA 9
ATOM 10177 C C . ASP A 1 5 ? -5.485 8.384 -6.874 1.00 0.00 4 ASP A C 9
ATOM 10178 O O . ASP A 1 5 ? -5.271 8.548 -8.073 1.00 0.00 4 ASP A O 9
ATOM 10187 N N . ASN A 1 6 ? -6.659 7.963 -6.398 1.00 0.00 5 ASN A N 9
ATOM 10188 C CA . ASN A 1 6 ? -7.776 7.668 -7.273 1.00 0.00 5 ASN A CA 9
ATOM 10189 C C . ASN A 1 6 ? -7.292 6.883 -8.484 1.00 0.00 5 ASN A C 9
ATOM 10190 O O . ASN A 1 6 ? -7.945 6.875 -9.526 1.00 0.00 5 ASN A O 9
ATOM 10201 N N . THR A 1 7 ? -6.142 6.219 -8.345 1.00 0.00 6 THR A N 9
ATOM 10202 C CA . THR A 1 7 ? -5.580 5.435 -9.426 1.00 0.00 6 THR A CA 9
ATOM 10203 C C . THR A 1 7 ? -6.214 4.051 -9.447 1.00 0.00 6 THR A C 9
ATOM 10204 O O . THR A 1 7 ? -5.585 3.070 -9.055 1.00 0.00 6 THR A O 9
ATOM 10215 N N . CYS A 1 8 ? -7.465 3.976 -9.907 1.00 0.00 7 CYS A N 9
ATOM 10216 C CA . CYS A 1 8 ? -8.179 2.717 -9.979 1.00 0.00 7 CYS A CA 9
ATOM 10217 C C . CYS A 1 8 ? -8.010 2.108 -11.363 1.00 0.00 7 CYS A C 9
ATOM 10218 O O . CYS A 1 8 ? -6.922 2.147 -11.932 1.00 0.00 7 CYS A O 9
ATOM 10225 N N . ARG A 1 9 ? -9.093 1.543 -11.905 1.00 0.00 8 ARG A N 9
ATOM 10226 C CA . ARG A 1 9 ? -9.059 0.929 -13.216 1.00 0.00 8 ARG A CA 9
ATOM 10227 C C . ARG A 1 9 ? -10.386 0.235 -13.494 1.00 0.00 8 ARG A C 9
ATOM 10228 O O . ARG A 1 9 ? -10.824 0.163 -14.640 1.00 0.00 8 ARG A O 9
ATOM 10249 N N . GLY A 1 10 ? -11.026 -0.275 -12.440 1.00 0.00 9 GLY A N 9
ATOM 10250 C CA . GLY A 1 10 ? -12.297 -0.958 -12.580 1.00 0.00 9 GLY A CA 9
ATOM 10251 C C . GLY A 1 10 ? -13.433 -0.058 -12.117 1.00 0.00 9 GLY A C 9
ATOM 10252 O O . GLY A 1 10 ? -14.604 -0.393 -12.285 1.00 0.00 9 GLY A O 9
ATOM 10256 N N . VAL A 1 11 ? -13.084 1.090 -11.531 1.00 0.00 10 VAL A N 9
ATOM 10257 C CA . VAL A 1 11 ? -14.072 2.033 -11.046 1.00 0.00 10 VAL A CA 9
ATOM 10258 C C . VAL A 1 11 ? -15.118 2.282 -12.123 1.00 0.00 10 VAL A C 9
ATOM 10259 O O . VAL A 1 11 ? -16.193 2.805 -11.839 1.00 0.00 10 VAL A O 9
ATOM 10272 N N . MET A 1 12 ? -14.801 1.905 -13.364 1.00 0.00 11 MET A N 9
ATOM 10273 C CA . MET A 1 12 ? -15.714 2.090 -14.474 1.00 0.00 11 MET A CA 9
ATOM 10274 C C . MET A 1 12 ? -16.610 0.869 -14.618 1.00 0.00 11 MET A C 9
ATOM 10275 O O . MET A 1 12 ? -17.742 0.975 -15.083 1.00 0.00 11 MET A O 9
ATOM 10289 N N . GLY A 1 13 ? -16.098 -0.297 -14.216 1.00 0.00 12 GLY A N 9
ATOM 10290 C CA . GLY A 1 13 ? -16.854 -1.530 -14.303 1.00 0.00 12 GLY A CA 9
ATOM 10291 C C . GLY A 1 13 ? -17.656 -1.749 -13.027 1.00 0.00 12 GLY A C 9
ATOM 10292 O O . GLY A 1 13 ? -18.842 -2.065 -13.081 1.00 0.00 12 GLY A O 9
ATOM 10296 N N . ASN A 1 14 ? -17.002 -1.579 -11.876 1.00 0.00 13 ASN A N 9
ATOM 10297 C CA . ASN A 1 14 ? -17.654 -1.757 -10.595 1.00 0.00 13 ASN A CA 9
ATOM 10298 C C . ASN A 1 14 ? -18.991 -1.030 -10.587 1.00 0.00 13 ASN A C 9
ATOM 10299 O O . ASN A 1 14 ? -20.044 -1.659 -10.510 1.00 0.00 13 ASN A O 9
ATOM 10310 N N . ARG A 1 15 ? -18.946 0.302 -10.669 1.00 0.00 14 ARG A N 9
ATOM 10311 C CA . ARG A 1 15 ? -20.149 1.110 -10.671 1.00 0.00 14 ARG A CA 9
ATOM 10312 C C . ARG A 1 15 ? -21.114 0.599 -9.611 1.00 0.00 14 ARG A C 9
ATOM 10313 O O . ARG A 1 15 ? -22.308 0.886 -9.665 1.00 0.00 14 ARG A O 9
ATOM 10334 N N . ASP A 1 16 ? -20.594 -0.161 -8.645 1.00 0.00 15 ASP A N 9
ATOM 10335 C CA . ASP A 1 16 ? -21.411 -0.708 -7.580 1.00 0.00 15 ASP A CA 9
ATOM 10336 C C . ASP A 1 16 ? -20.719 -0.496 -6.240 1.00 0.00 15 ASP A C 9
ATOM 10337 O O . ASP A 1 16 ? -21.378 -0.249 -5.232 1.00 0.00 15 ASP A O 9
ATOM 10346 N N . ILE A 1 17 ? -19.388 -0.594 -6.232 1.00 0.00 16 ILE A N 9
ATOM 10347 C CA . ILE A 1 17 ? -18.614 -0.412 -5.020 1.00 0.00 16 ILE A CA 9
ATOM 10348 C C . ILE A 1 17 ? -18.239 1.055 -4.864 1.00 0.00 16 ILE A C 9
ATOM 10349 O O . ILE A 1 17 ? -17.762 1.466 -3.809 1.00 0.00 16 ILE A O 9
ATOM 10365 N N . TYR A 1 18 ? -18.456 1.844 -5.918 1.00 0.00 17 TYR A N 9
ATOM 10366 C CA . TYR A 1 18 ? -18.138 3.258 -5.891 1.00 0.00 17 TYR A CA 9
ATOM 10367 C C . TYR A 1 18 ? -19.213 4.013 -5.122 1.00 0.00 17 TYR A C 9
ATOM 10368 O O . TYR A 1 18 ? -18.934 5.041 -4.508 1.00 0.00 17 TYR A O 9
ATOM 10386 N N . LYS A 1 19 ? -20.445 3.501 -5.157 1.00 0.00 18 LYS A N 9
ATOM 10387 C CA . LYS A 1 19 ? -21.552 4.129 -4.465 1.00 0.00 18 LYS A CA 9
ATOM 10388 C C . LYS A 1 19 ? -21.483 3.807 -2.978 1.00 0.00 18 LYS A C 9
ATOM 10389 O O . LYS A 1 19 ? -21.623 4.695 -2.140 1.00 0.00 18 LYS A O 9
ATOM 10408 N N . LYS A 1 20 ? -21.267 2.530 -2.654 1.00 0.00 19 LYS A N 9
ATOM 10409 C CA . LYS A 1 20 ? -21.181 2.098 -1.273 1.00 0.00 19 LYS A CA 9
ATOM 10410 C C . LYS A 1 20 ? -20.026 2.807 -0.580 1.00 0.00 19 LYS A C 9
ATOM 10411 O O . LYS A 1 20 ? -20.183 3.323 0.524 1.00 0.00 19 LYS A O 9
ATOM 10430 N N . VAL A 1 21 ? -18.861 2.830 -1.232 1.00 0.00 20 VAL A N 9
ATOM 10431 C CA . VAL A 1 21 ? -17.687 3.473 -0.679 1.00 0.00 20 VAL A CA 9
ATOM 10432 C C . VAL A 1 21 ? -17.999 4.929 -0.361 1.00 0.00 20 VAL A C 9
ATOM 10433 O O . VAL A 1 21 ? -18.111 5.301 0.805 1.00 0.00 20 VAL A O 9
ATOM 10446 N N . VAL A 1 22 ? -18.139 5.752 -1.402 1.00 0.00 21 VAL A N 9
ATOM 10447 C CA . VAL A 1 22 ? -18.437 7.160 -1.230 1.00 0.00 21 VAL A CA 9
ATOM 10448 C C . VAL A 1 22 ? -19.485 7.334 -0.140 1.00 0.00 21 VAL A C 9
ATOM 10449 O O . VAL A 1 22 ? -19.564 8.389 0.486 1.00 0.00 21 VAL A O 9
ATOM 10462 N N . ARG A 1 23 ? -20.292 6.295 0.087 1.00 0.00 22 ARG A N 9
ATOM 10463 C CA . ARG A 1 23 ? -21.329 6.338 1.097 1.00 0.00 22 ARG A CA 9
ATOM 10464 C C . ARG A 1 23 ? -20.734 6.021 2.462 1.00 0.00 22 ARG A C 9
ATOM 10465 O O . ARG A 1 23 ? -21.072 6.664 3.454 1.00 0.00 22 ARG A O 9
ATOM 10486 N N . VAL A 1 24 ? -19.845 5.026 2.510 1.00 0.00 23 VAL A N 9
ATOM 10487 C CA . VAL A 1 24 ? -19.207 4.629 3.749 1.00 0.00 23 VAL A CA 9
ATOM 10488 C C . VAL A 1 24 ? -18.468 5.816 4.351 1.00 0.00 23 VAL A C 9
ATOM 10489 O O . VAL A 1 24 ? -18.564 6.066 5.550 1.00 0.00 23 VAL A O 9
ATOM 10502 N N . CYS A 1 25 ? -17.729 6.548 3.514 1.00 0.00 24 CYS A N 9
ATOM 10503 C CA . CYS A 1 25 ? -16.979 7.702 3.965 1.00 0.00 24 CYS A CA 9
ATOM 10504 C C . CYS A 1 25 ? -17.936 8.771 4.475 1.00 0.00 24 CYS A C 9
ATOM 10505 O O . CYS A 1 25 ? -17.768 9.282 5.580 1.00 0.00 24 CYS A O 9
ATOM 10512 N N . GLU A 1 26 ? -18.943 9.108 3.666 1.00 0.00 25 GLU A N 9
ATOM 10513 C CA . GLU A 1 26 ? -19.919 10.111 4.041 1.00 0.00 25 GLU A CA 9
ATOM 10514 C C . GLU A 1 26 ? -20.251 9.985 5.521 1.00 0.00 25 GLU A C 9
ATOM 10515 O O . GLU A 1 26 ? -20.247 10.976 6.249 1.00 0.00 25 GLU A O 9
ATOM 10527 N N . ASP A 1 27 ? -20.538 8.760 5.966 1.00 0.00 26 ASP A N 9
ATOM 10528 C CA . ASP A 1 27 ? -20.870 8.509 7.354 1.00 0.00 26 ASP A CA 9
ATOM 10529 C C . ASP A 1 27 ? -19.720 8.953 8.247 1.00 0.00 26 ASP A C 9
ATOM 10530 O O . ASP A 1 27 ? -19.898 9.809 9.111 1.00 0.00 26 ASP A O 9
ATOM 10539 N N . CYS A 1 28 ? -18.538 8.368 8.037 1.00 0.00 27 CYS A N 9
ATOM 10540 C CA . CYS A 1 28 ? -17.368 8.705 8.822 1.00 0.00 27 CYS A CA 9
ATOM 10541 C C . CYS A 1 28 ? -17.109 10.203 8.744 1.00 0.00 27 CYS A C 9
ATOM 10542 O O . CYS A 1 28 ? -16.981 10.868 9.769 1.00 0.00 27 CYS A O 9
ATOM 10549 N N . THR A 1 29 ? -17.032 10.734 7.521 1.00 0.00 28 THR A N 9
ATOM 10550 C CA . THR A 1 29 ? -16.790 12.148 7.320 1.00 0.00 28 THR A CA 9
ATOM 10551 C C . THR A 1 29 ? -17.609 12.961 8.312 1.00 0.00 28 THR A C 9
ATOM 10552 O O . THR A 1 29 ? -17.188 14.033 8.740 1.00 0.00 28 THR A O 9
ATOM 10563 N N . ASN A 1 30 ? -18.786 12.446 8.676 1.00 0.00 29 ASN A N 9
ATOM 10564 C CA . ASN A 1 30 ? -19.657 13.124 9.614 1.00 0.00 29 ASN A CA 9
ATOM 10565 C C . ASN A 1 30 ? -19.137 12.939 11.033 1.00 0.00 29 ASN A C 9
ATOM 10566 O O . ASN A 1 30 ? -19.193 13.861 11.844 1.00 0.00 29 ASN A O 9
ATOM 10577 N N . ILE A 1 31 ? -18.628 11.741 11.330 1.00 0.00 30 ILE A N 9
ATOM 10578 C CA . ILE A 1 31 ? -18.098 11.438 12.644 1.00 0.00 30 ILE A CA 9
ATOM 10579 C C . ILE A 1 31 ? -16.992 12.425 12.993 1.00 0.00 30 ILE A C 9
ATOM 10580 O O . ILE A 1 31 ? -17.008 13.023 14.066 1.00 0.00 30 ILE A O 9
ATOM 10596 N N . PHE A 1 32 ? -16.030 12.593 12.083 1.00 0.00 31 PHE A N 9
ATOM 10597 C CA . PHE A 1 32 ? -14.925 13.505 12.301 1.00 0.00 31 PHE A CA 9
ATOM 10598 C C . PHE A 1 32 ? -15.279 14.883 11.761 1.00 0.00 31 PHE A C 9
ATOM 10599 O O . PHE A 1 32 ? -14.691 15.882 12.170 1.00 0.00 31 PHE A O 9
ATOM 10616 N N . ARG A 1 33 ? -16.243 14.935 10.839 1.00 0.00 32 ARG A N 9
ATOM 10617 C CA . ARG A 1 33 ? -16.668 16.187 10.247 1.00 0.00 32 ARG A CA 9
ATOM 10618 C C . ARG A 1 33 ? -15.592 16.704 9.304 1.00 0.00 32 ARG A C 9
ATOM 10619 O O . ARG A 1 33 ? -15.893 17.394 8.332 1.00 0.00 32 ARG A O 9
ATOM 10640 N N . LEU A 1 34 ? -14.332 16.369 9.593 1.00 0.00 33 LEU A N 9
ATOM 10641 C CA . LEU A 1 34 ? -13.218 16.799 8.771 1.00 0.00 33 LEU A CA 9
ATOM 10642 C C . LEU A 1 34 ? -13.584 16.675 7.299 1.00 0.00 33 LEU A C 9
ATOM 10643 O O . LEU A 1 34 ? -13.948 15.597 6.836 1.00 0.00 33 LEU A O 9
ATOM 10659 N N . PRO A 1 35 ? -13.485 17.785 6.563 1.00 0.00 34 PRO A N 9
ATOM 10660 C CA . PRO A 1 35 ? -13.788 17.856 5.150 1.00 0.00 34 PRO A CA 9
ATOM 10661 C C . PRO A 1 35 ? -12.698 17.149 4.358 1.00 0.00 34 PRO A C 9
ATOM 10662 O O . PRO A 1 35 ? -12.965 16.576 3.304 1.00 0.00 34 PRO A O 9
ATOM 10673 N N . GLY A 1 36 ? -11.465 17.191 4.868 1.00 0.00 35 GLY A N 9
ATOM 10674 C CA . GLY A 1 36 ? -10.345 16.556 4.203 1.00 0.00 35 GLY A CA 9
ATOM 10675 C C . GLY A 1 36 ? -10.291 15.077 4.556 1.00 0.00 35 GLY A C 9
ATOM 10676 O O . GLY A 1 36 ? -9.342 14.619 5.189 1.00 0.00 35 GLY A O 9
ATOM 10680 N N . LEU A 1 37 ? -11.317 14.328 4.144 1.00 0.00 36 LEU A N 9
ATOM 10681 C CA . LEU A 1 37 ? -11.384 12.906 4.417 1.00 0.00 36 LEU A CA 9
ATOM 10682 C C . LEU A 1 37 ? -12.070 12.190 3.263 1.00 0.00 36 LEU A C 9
ATOM 10683 O O . LEU A 1 37 ? -11.609 11.142 2.816 1.00 0.00 36 LEU A O 9
ATOM 10699 N N . ASP A 1 38 ? -13.177 12.760 2.779 1.00 0.00 37 ASP A N 9
ATOM 10700 C CA . ASP A 1 38 ? -13.920 12.175 1.682 1.00 0.00 37 ASP A CA 9
ATOM 10701 C C . ASP A 1 38 ? -12.956 11.655 0.625 1.00 0.00 37 ASP A C 9
ATOM 10702 O O . ASP A 1 38 ? -12.949 10.465 0.318 1.00 0.00 37 ASP A O 9
ATOM 10711 N N . GLY A 1 39 ? -12.139 12.552 0.068 1.00 0.00 38 GLY A N 9
ATOM 10712 C CA . GLY A 1 39 ? -11.178 12.176 -0.950 1.00 0.00 38 GLY A CA 9
ATOM 10713 C C . GLY A 1 39 ? -10.394 10.948 -0.508 1.00 0.00 38 GLY A C 9
ATOM 10714 O O . GLY A 1 39 ? -10.459 9.901 -1.148 1.00 0.00 38 GLY A O 9
ATOM 10718 N N . MET A 1 40 ? -9.651 11.079 0.593 1.00 0.00 39 MET A N 9
ATOM 10719 C CA . MET A 1 40 ? -8.858 9.983 1.114 1.00 0.00 39 MET A CA 9
ATOM 10720 C C . MET A 1 40 ? -9.625 8.676 0.970 1.00 0.00 39 MET A C 9
ATOM 10721 O O . MET A 1 40 ? -9.172 7.759 0.289 1.00 0.00 39 MET A O 9
ATOM 10735 N N . CYS A 1 41 ? -10.790 8.594 1.616 1.00 0.00 40 CYS A N 9
ATOM 10736 C CA . CYS A 1 41 ? -11.614 7.403 1.559 1.00 0.00 40 CYS A CA 9
ATOM 10737 C C . CYS A 1 41 ? -11.648 6.869 0.134 1.00 0.00 40 CYS A C 9
ATOM 10738 O O . CYS A 1 41 ? -11.407 5.685 -0.092 1.00 0.00 40 CYS A O 9
ATOM 10745 N N . ARG A 1 42 ? -11.949 7.745 -0.827 1.00 0.00 41 ARG A N 9
ATOM 10746 C CA . ARG A 1 42 ? -12.014 7.358 -2.222 1.00 0.00 41 ARG A CA 9
ATOM 10747 C C . ARG A 1 42 ? -10.771 7.847 -2.951 1.00 0.00 41 ARG A C 9
ATOM 10748 O O . ARG A 1 42 ? -10.849 8.268 -4.103 1.00 0.00 41 ARG A O 9
ATOM 10769 N N . ASN A 1 43 ? -9.620 7.791 -2.276 1.00 0.00 42 ASN A N 9
ATOM 10770 C CA . ASN A 1 43 ? -8.369 8.227 -2.864 1.00 0.00 42 ASN A CA 9
ATOM 10771 C C . ASN A 1 43 ? -7.551 7.019 -3.298 1.00 0.00 42 ASN A C 9
ATOM 10772 O O . ASN A 1 43 ? -7.973 5.880 -3.112 1.00 0.00 42 ASN A O 9
ATOM 10783 N N . ARG A 1 44 ? -6.376 7.273 -3.878 1.00 0.00 43 ARG A N 9
ATOM 10784 C CA . ARG A 1 44 ? -5.504 6.210 -4.336 1.00 0.00 43 ARG A CA 9
ATOM 10785 C C . ARG A 1 44 ? -6.317 4.946 -4.581 1.00 0.00 43 ARG A C 9
ATOM 10786 O O . ARG A 1 44 ? -5.977 3.879 -4.075 1.00 0.00 43 ARG A O 9
ATOM 10807 N N . CYS A 1 45 ? -7.394 5.069 -5.361 1.00 0.00 44 CYS A N 9
ATOM 10808 C CA . CYS A 1 45 ? -8.248 3.940 -5.669 1.00 0.00 44 CYS A CA 9
ATOM 10809 C C . CYS A 1 45 ? -8.690 3.262 -4.380 1.00 0.00 44 CYS A C 9
ATOM 10810 O O . CYS A 1 45 ? -8.422 2.081 -4.174 1.00 0.00 44 CYS A O 9
ATOM 10817 N N . PHE A 1 46 ? -9.370 4.014 -3.511 1.00 0.00 45 PHE A N 9
ATOM 10818 C CA . PHE A 1 46 ? -9.844 3.481 -2.250 1.00 0.00 45 PHE A CA 9
ATOM 10819 C C . PHE A 1 46 ? -8.826 2.497 -1.690 1.00 0.00 45 PHE A C 9
ATOM 10820 O O . PHE A 1 46 ? -9.193 1.537 -1.016 1.00 0.00 45 PHE A O 9
ATOM 10837 N N . TYR A 1 47 ? -7.544 2.738 -1.970 1.00 0.00 46 TYR A N 9
ATOM 10838 C CA . TYR A 1 47 ? -6.483 1.873 -1.495 1.00 0.00 46 TYR A CA 9
ATOM 10839 C C . TYR A 1 47 ? -5.609 2.625 -0.502 1.00 0.00 46 TYR A C 9
ATOM 10840 O O . TYR A 1 47 ? -4.524 3.086 -0.849 1.00 0.00 46 TYR A O 9
ATOM 10858 N N . ASN A 1 48 ? -6.086 2.749 0.739 1.00 0.00 47 ASN A N 9
ATOM 10859 C CA . ASN A 1 48 ? -5.346 3.442 1.775 1.00 0.00 47 ASN A CA 9
ATOM 10860 C C . ASN A 1 48 ? -5.962 3.150 3.136 1.00 0.00 47 ASN A C 9
ATOM 10861 O O . ASN A 1 48 ? -5.909 3.984 4.038 1.00 0.00 47 ASN A O 9
ATOM 10872 N N . GLU A 1 49 ? -6.547 1.959 3.283 1.00 0.00 48 GLU A N 9
ATOM 10873 C CA . GLU A 1 49 ? -7.167 1.564 4.532 1.00 0.00 48 GLU A CA 9
ATOM 10874 C C . GLU A 1 49 ? -8.119 2.652 5.007 1.00 0.00 48 GLU A C 9
ATOM 10875 O O . GLU A 1 49 ? -8.793 2.494 6.022 1.00 0.00 48 GLU A O 9
ATOM 10887 N N . TRP A 1 50 ? -8.174 3.762 4.267 1.00 0.00 49 TRP A N 9
ATOM 10888 C CA . TRP A 1 50 ? -9.044 4.867 4.615 1.00 0.00 49 TRP A CA 9
ATOM 10889 C C . TRP A 1 50 ? -10.480 4.378 4.737 1.00 0.00 49 TRP A C 9
ATOM 10890 O O . TRP A 1 50 ? -11.329 5.065 5.300 1.00 0.00 49 TRP A O 9
ATOM 10911 N N . PHE A 1 51 ? -10.750 3.183 4.206 1.00 0.00 50 PHE A N 9
ATOM 10912 C CA . PHE A 1 51 ? -12.079 2.608 4.258 1.00 0.00 50 PHE A CA 9
ATOM 10913 C C . PHE A 1 51 ? -12.340 2.036 5.644 1.00 0.00 50 PHE A C 9
ATOM 10914 O O . PHE A 1 51 ? -13.489 1.928 6.067 1.00 0.00 50 PHE A O 9
ATOM 10931 N N . LEU A 1 52 ? -11.269 1.669 6.352 1.00 0.00 51 LEU A N 9
ATOM 10932 C CA . LEU A 1 52 ? -11.386 1.111 7.684 1.00 0.00 51 LEU A CA 9
ATOM 10933 C C . LEU A 1 52 ? -11.605 2.228 8.694 1.00 0.00 51 LEU A C 9
ATOM 10934 O O . LEU A 1 52 ? -12.343 2.058 9.662 1.00 0.00 51 LEU A O 9
ATOM 10950 N N . ILE A 1 53 ? -10.960 3.375 8.467 1.00 0.00 52 ILE A N 9
ATOM 10951 C CA . ILE A 1 53 ? -11.086 4.514 9.353 1.00 0.00 52 ILE A CA 9
ATOM 10952 C C . ILE A 1 53 ? -12.545 4.935 9.446 1.00 0.00 52 ILE A C 9
ATOM 10953 O O . ILE A 1 53 ? -13.037 5.241 10.530 1.00 0.00 52 ILE A O 9
ATOM 10969 N N . CYS A 1 54 ? -13.238 4.951 8.305 1.00 0.00 53 CYS A N 9
ATOM 10970 C CA . CYS A 1 54 ? -14.635 5.334 8.262 1.00 0.00 53 CYS A CA 9
ATOM 10971 C C . CYS A 1 54 ? -15.494 4.208 8.820 1.00 0.00 53 CYS A C 9
ATOM 10972 O O . CYS A 1 54 ? -16.314 4.431 9.708 1.00 0.00 53 CYS A O 9
ATOM 10979 N N . LEU A 1 55 ? -15.304 2.995 8.296 1.00 0.00 54 LEU A N 9
ATOM 10980 C CA . LEU A 1 55 ? -16.061 1.842 8.743 1.00 0.00 54 LEU A CA 9
ATOM 10981 C C . LEU A 1 55 ? -16.024 1.757 10.262 1.00 0.00 54 LEU A C 9
ATOM 10982 O O . LEU A 1 55 ? -16.926 1.192 10.877 1.00 0.00 54 LEU A O 9
ATOM 10998 N N . LYS A 1 56 ? -14.977 2.322 10.868 1.00 0.00 55 LYS A N 9
ATOM 10999 C CA . LYS A 1 56 ? -14.829 2.307 12.309 1.00 0.00 55 LYS A CA 9
ATOM 11000 C C . LYS A 1 56 ? -15.769 3.327 12.936 1.00 0.00 55 LYS A C 9
ATOM 11001 O O . LYS A 1 56 ? -16.480 3.017 13.889 1.00 0.00 55 LYS A O 9
ATOM 11020 N N . ALA A 1 57 ? -15.769 4.549 12.397 1.00 0.00 56 ALA A N 9
ATOM 11021 C CA . ALA A 1 57 ? -16.618 5.608 12.905 1.00 0.00 56 ALA A CA 9
ATOM 11022 C C . ALA A 1 57 ? -18.078 5.190 12.806 1.00 0.00 56 ALA A C 9
ATOM 11023 O O . ALA A 1 57 ? -18.961 5.892 13.294 1.00 0.00 56 ALA A O 9
ATOM 11030 N N . ALA A 1 58 ? -18.331 4.043 12.172 1.00 0.00 57 ALA A N 9
ATOM 11031 C CA . ALA A 1 58 ? -19.680 3.539 12.011 1.00 0.00 57 ALA A CA 9
ATOM 11032 C C . ALA A 1 58 ? -19.870 2.293 12.866 1.00 0.00 57 ALA A C 9
ATOM 11033 O O . ALA A 1 58 ? -20.886 1.611 12.755 1.00 0.00 57 ALA A O 9
ATOM 11040 N N . ASN A 1 59 ? -18.887 1.998 13.720 1.00 0.00 58 ASN A N 9
ATOM 11041 C CA . ASN A 1 59 ? -18.952 0.839 14.586 1.00 0.00 58 ASN A CA 9
ATOM 11042 C C . ASN A 1 59 ? -18.919 -0.435 13.753 1.00 0.00 58 ASN A C 9
ATOM 11043 O O . ASN A 1 59 ? -18.570 -1.501 14.255 1.00 0.00 58 ASN A O 9
ATOM 11054 N N . ARG A 1 60 ? -19.283 -0.320 12.473 1.00 0.00 59 ARG A N 9
ATOM 11055 C CA . ARG A 1 60 ? -19.294 -1.458 11.576 1.00 0.00 59 ARG A CA 9
ATOM 11056 C C . ARG A 1 60 ? -17.996 -2.240 11.720 1.00 0.00 59 ARG A C 9
ATOM 11057 O O . ARG A 1 60 ? -17.988 -3.336 12.277 1.00 0.00 59 ARG A O 9
ATOM 11078 N N . GLU A 1 61 ? -16.897 -1.674 11.217 1.00 0.00 60 GLU A N 9
ATOM 11079 C CA . GLU A 1 61 ? -15.603 -2.321 11.294 1.00 0.00 60 GLU A CA 9
ATOM 11080 C C . GLU A 1 61 ? -15.772 -3.832 11.211 1.00 0.00 60 GLU A C 9
ATOM 11081 O O . GLU A 1 61 ? -15.057 -4.578 11.878 1.00 0.00 60 GLU A O 9
ATOM 11093 N N . ASP A 1 62 ? -16.721 -4.282 10.388 1.00 0.00 61 ASP A N 9
ATOM 11094 C CA . ASP A 1 62 ? -16.980 -5.698 10.222 1.00 0.00 61 ASP A CA 9
ATOM 11095 C C . ASP A 1 62 ? -16.960 -6.054 8.742 1.00 0.00 61 ASP A C 9
ATOM 11096 O O . ASP A 1 62 ? -16.452 -7.107 8.362 1.00 0.00 61 ASP A O 9
ATOM 11105 N N . GLU A 1 63 ? -17.516 -5.174 7.906 1.00 0.00 62 GLU A N 9
ATOM 11106 C CA . GLU A 1 63 ? -17.557 -5.402 6.476 1.00 0.00 62 GLU A CA 9
ATOM 11107 C C . GLU A 1 63 ? -16.302 -4.839 5.824 1.00 0.00 62 GLU A C 9
ATOM 11108 O O . GLU A 1 63 ? -16.365 -4.274 4.735 1.00 0.00 62 GLU A O 9
ATOM 11120 N N . ILE A 1 64 ? -15.159 -4.997 6.495 1.00 0.00 63 ILE A N 9
ATOM 11121 C CA . ILE A 1 64 ? -13.895 -4.509 5.982 1.00 0.00 63 ILE A CA 9
ATOM 11122 C C . ILE A 1 64 ? -13.331 -5.500 4.974 1.00 0.00 63 ILE A C 9
ATOM 11123 O O . ILE A 1 64 ? -12.864 -5.107 3.907 1.00 0.00 63 ILE A O 9
ATOM 11139 N N . GLU A 1 65 ? -13.375 -6.791 5.314 1.00 0.00 64 GLU A N 9
ATOM 11140 C CA . GLU A 1 65 ? -12.870 -7.827 4.437 1.00 0.00 64 GLU A CA 9
ATOM 11141 C C . GLU A 1 65 ? -13.636 -7.815 3.122 1.00 0.00 64 GLU A C 9
ATOM 11142 O O . GLU A 1 65 ? -13.037 -7.817 2.049 1.00 0.00 64 GLU A O 9
ATOM 11154 N N . LYS A 1 66 ? -14.968 -7.800 3.208 1.00 0.00 65 LYS A N 9
ATOM 11155 C CA . LYS A 1 66 ? -15.810 -7.786 2.028 1.00 0.00 65 LYS A CA 9
ATOM 11156 C C . LYS A 1 66 ? -15.449 -6.596 1.149 1.00 0.00 65 LYS A C 9
ATOM 11157 O O . LYS A 1 66 ? -15.255 -6.745 -0.055 1.00 0.00 65 LYS A O 9
ATOM 11176 N N . PHE A 1 67 ? -15.361 -5.411 1.757 1.00 0.00 66 PHE A N 9
ATOM 11177 C CA . PHE A 1 67 ? -15.026 -4.204 1.029 1.00 0.00 66 PHE A CA 9
ATOM 11178 C C . PHE A 1 67 ? -13.574 -4.260 0.576 1.00 0.00 66 PHE A C 9
ATOM 11179 O O . PHE A 1 67 ? -13.209 -3.650 -0.427 1.00 0.00 66 PHE A O 9
ATOM 11196 N N . ARG A 1 68 ? -12.744 -4.996 1.319 1.00 0.00 67 ARG A N 9
ATOM 11197 C CA . ARG A 1 68 ? -11.338 -5.128 0.993 1.00 0.00 67 ARG A CA 9
ATOM 11198 C C . ARG A 1 68 ? -11.185 -5.614 -0.441 1.00 0.00 67 ARG A C 9
ATOM 11199 O O . ARG A 1 68 ? -10.555 -4.949 -1.260 1.00 0.00 67 ARG A O 9
ATOM 11220 N N . VAL A 1 69 ? -11.765 -6.778 -0.744 1.00 0.00 68 VAL A N 9
ATOM 11221 C CA . VAL A 1 69 ? -11.691 -7.346 -2.074 1.00 0.00 68 VAL A CA 9
ATOM 11222 C C . VAL A 1 69 ? -12.259 -6.362 -3.087 1.00 0.00 68 VAL A C 9
ATOM 11223 O O . VAL A 1 69 ? -11.640 -6.098 -4.115 1.00 0.00 68 VAL A O 9
ATOM 11236 N N . TRP A 1 70 ? -13.442 -5.818 -2.794 1.00 0.00 69 TRP A N 9
ATOM 11237 C CA . TRP A 1 70 ? -14.082 -4.866 -3.679 1.00 0.00 69 TRP A CA 9
ATOM 11238 C C . TRP A 1 70 ? -13.080 -3.805 -4.111 1.00 0.00 69 TRP A C 9
ATOM 11239 O O . TRP A 1 70 ? -12.833 -3.628 -5.302 1.00 0.00 69 TRP A O 9
ATOM 11260 N N . ILE A 1 71 ? -12.503 -3.097 -3.137 1.00 0.00 70 ILE A N 9
ATOM 11261 C CA . ILE A 1 71 ? -11.531 -2.060 -3.416 1.00 0.00 70 ILE A CA 9
ATOM 11262 C C . ILE A 1 71 ? -10.476 -2.588 -4.377 1.00 0.00 70 ILE A C 9
ATOM 11263 O O . ILE A 1 71 ? -9.925 -1.831 -5.174 1.00 0.00 70 ILE A O 9
ATOM 11279 N N . SER A 1 72 ? -10.195 -3.891 -4.301 1.00 0.00 71 SER A N 9
ATOM 11280 C CA . SER A 1 72 ? -9.209 -4.511 -5.164 1.00 0.00 71 SER A CA 9
ATOM 11281 C C . SER A 1 72 ? -9.794 -4.713 -6.555 1.00 0.00 71 SER A C 9
ATOM 11282 O O . SER A 1 72 ? -9.060 -4.768 -7.539 1.00 0.00 71 SER A O 9
ATOM 11290 N N . ILE A 1 73 ? -11.123 -4.822 -6.634 1.00 0.00 72 ILE A N 9
ATOM 11291 C CA . ILE A 1 73 ? -11.802 -5.014 -7.900 1.00 0.00 72 ILE A CA 9
ATOM 11292 C C . ILE A 1 73 ? -11.709 -3.743 -8.732 1.00 0.00 72 ILE A C 9
ATOM 11293 O O . ILE A 1 73 ? -11.722 -3.801 -9.960 1.00 0.00 72 ILE A O 9
ATOM 11309 N N . LEU A 1 74 ? -11.615 -2.593 -8.061 1.00 0.00 73 LEU A N 9
ATOM 11310 C CA . LEU A 1 74 ? -11.520 -1.316 -8.740 1.00 0.00 73 LEU A CA 9
ATOM 11311 C C . LEU A 1 74 ? -10.147 -1.172 -9.381 1.00 0.00 73 LEU A C 9
ATOM 11312 O O . LEU A 1 74 ? -9.949 -0.322 -10.246 1.00 0.00 73 LEU A O 9
ATOM 11328 N N . ASN A 1 75 ? -9.198 -2.008 -8.954 1.00 0.00 74 ASN A N 9
ATOM 11329 C CA . ASN A 1 75 ? -7.851 -1.970 -9.488 1.00 0.00 74 ASN A CA 9
ATOM 11330 C C . ASN A 1 75 ? -7.808 -2.672 -10.838 1.00 0.00 74 ASN A C 9
ATOM 11331 O O . ASN A 1 75 ? -6.918 -2.417 -11.646 1.00 0.00 74 ASN A O 9
ATOM 11342 N N . ALA A 1 76 ? -8.776 -3.559 -11.080 1.00 0.00 75 ALA A N 9
ATOM 11343 C CA . ALA A 1 76 ? -8.846 -4.293 -12.327 1.00 0.00 75 ALA A CA 9
ATOM 11344 C C . ALA A 1 76 ? -7.441 -4.559 -12.848 1.00 0.00 75 ALA A C 9
ATOM 11345 O O . ALA A 1 76 ? -7.212 -4.555 -14.055 1.00 0.00 75 ALA A O 9
ATOM 11352 N N . GLY A 1 77 ? -6.497 -4.790 -11.932 1.00 0.00 76 GLY A N 9
ATOM 11353 C CA . GLY A 1 77 ? -5.122 -5.054 -12.306 1.00 0.00 76 GLY A CA 9
ATOM 11354 C C . GLY A 1 77 ? -4.480 -3.798 -12.877 1.00 0.00 76 GLY A C 9
ATOM 11355 O O . GLY A 1 77 ? -3.261 -3.643 -12.832 1.00 0.00 76 GLY A O 9
ATOM 11359 N N . GLN A 1 78 ? -5.306 -2.899 -13.417 1.00 0.00 77 GLN A N 9
ATOM 11360 C CA . GLN A 1 78 ? -4.817 -1.663 -13.995 1.00 0.00 77 GLN A CA 9
ATOM 11361 C C . GLN A 1 78 ? -3.442 -1.887 -14.609 1.00 0.00 77 GLN A C 9
ATOM 11362 O O . GLN A 1 78 ? -2.563 -1.036 -14.495 1.00 0.00 77 GLN A O 9
ATOM 11377 N N . ALA A 1 1 ? 1.014 0.000 0.000 1.00 0.00 0 ALA A N 10
ATOM 11378 C CA . ALA A 1 1 ? 1.497 1.183 0.683 1.00 0.00 0 ALA A CA 10
ATOM 11379 C C . ALA A 1 1 ? 0.467 2.298 0.573 1.00 0.00 0 ALA A C 10
ATOM 11380 O O . ALA A 1 1 ? 0.330 3.112 1.484 1.00 0.00 0 ALA A O 10
ATOM 11389 N N . SER A 1 2 ? -0.258 2.334 -0.547 1.00 0.00 1 SER A N 10
ATOM 11390 C CA . SER A 1 2 ? -1.270 3.347 -0.769 1.00 0.00 1 SER A CA 10
ATOM 11391 C C . SER A 1 2 ? -2.536 2.990 -0.002 1.00 0.00 1 SER A C 10
ATOM 11392 O O . SER A 1 2 ? -2.548 2.035 0.772 1.00 0.00 1 SER A O 10
ATOM 11400 N N . PHE A 1 3 ? -3.604 3.761 -0.219 1.00 0.00 2 PHE A N 10
ATOM 11401 C CA . PHE A 1 3 ? -4.866 3.522 0.450 1.00 0.00 2 PHE A CA 10
ATOM 11402 C C . PHE A 1 3 ? -5.966 3.310 -0.581 1.00 0.00 2 PHE A C 10
ATOM 11403 O O . PHE A 1 3 ? -7.149 3.386 -0.255 1.00 0.00 2 PHE A O 10
ATOM 11420 N N . ILE A 1 4 ? -5.572 3.044 -1.829 1.00 0.00 3 ILE A N 10
ATOM 11421 C CA . ILE A 1 4 ? -6.521 2.821 -2.901 1.00 0.00 3 ILE A CA 10
ATOM 11422 C C . ILE A 1 4 ? -6.679 1.327 -3.146 1.00 0.00 3 ILE A C 10
ATOM 11423 O O . ILE A 1 4 ? -6.975 0.572 -2.222 1.00 0.00 3 ILE A O 10
ATOM 11439 N N . ASP A 1 5 ? -6.481 0.900 -4.395 1.00 0.00 4 ASP A N 10
ATOM 11440 C CA . ASP A 1 5 ? -6.604 -0.498 -4.754 1.00 0.00 4 ASP A CA 10
ATOM 11441 C C . ASP A 1 5 ? -6.660 -0.639 -6.268 1.00 0.00 4 ASP A C 10
ATOM 11442 O O . ASP A 1 5 ? -7.413 0.071 -6.931 1.00 0.00 4 ASP A O 10
ATOM 11451 N N . ASN A 1 6 ? -5.861 -1.557 -6.815 1.00 0.00 5 ASN A N 10
ATOM 11452 C CA . ASN A 1 6 ? -5.827 -1.784 -8.246 1.00 0.00 5 ASN A CA 10
ATOM 11453 C C . ASN A 1 6 ? -5.678 -0.458 -8.978 1.00 0.00 5 ASN A C 10
ATOM 11454 O O . ASN A 1 6 ? -6.131 -0.314 -10.111 1.00 0.00 5 ASN A O 10
ATOM 11465 N N . THR A 1 7 ? -5.037 0.515 -8.325 1.00 0.00 6 THR A N 10
ATOM 11466 C CA . THR A 1 7 ? -4.832 1.822 -8.917 1.00 0.00 6 THR A CA 10
ATOM 11467 C C . THR A 1 7 ? -3.950 1.699 -10.152 1.00 0.00 6 THR A C 10
ATOM 11468 O O . THR A 1 7 ? -3.337 2.673 -10.581 1.00 0.00 6 THR A O 10
ATOM 11479 N N . CYS A 1 8 ? -3.890 0.494 -10.723 1.00 0.00 7 CYS A N 10
ATOM 11480 C CA . CYS A 1 8 ? -3.087 0.246 -11.904 1.00 0.00 7 CYS A CA 10
ATOM 11481 C C . CYS A 1 8 ? -3.553 1.144 -13.041 1.00 0.00 7 CYS A C 10
ATOM 11482 O O . CYS A 1 8 ? -4.743 1.201 -13.341 1.00 0.00 7 CYS A O 10
ATOM 11489 N N . ARG A 1 9 ? -2.610 1.847 -13.673 1.00 0.00 8 ARG A N 10
ATOM 11490 C CA . ARG A 1 9 ? -2.928 2.738 -14.771 1.00 0.00 8 ARG A CA 10
ATOM 11491 C C . ARG A 1 9 ? -2.120 2.349 -16.001 1.00 0.00 8 ARG A C 10
ATOM 11492 O O . ARG A 1 9 ? -1.972 3.143 -16.927 1.00 0.00 8 ARG A O 10
ATOM 11513 N N . GLY A 1 10 ? -1.597 1.121 -16.009 1.00 0.00 9 GLY A N 10
ATOM 11514 C CA . GLY A 1 10 ? -0.809 0.637 -17.125 1.00 0.00 9 GLY A CA 10
ATOM 11515 C C . GLY A 1 10 ? -1.148 -0.817 -17.419 1.00 0.00 9 GLY A C 10
ATOM 11516 O O . GLY A 1 10 ? -0.831 -1.328 -18.491 1.00 0.00 9 GLY A O 10
ATOM 11520 N N . VAL A 1 11 ? -1.795 -1.484 -16.460 1.00 0.00 10 VAL A N 10
ATOM 11521 C CA . VAL A 1 11 ? -2.174 -2.874 -16.618 1.00 0.00 10 VAL A CA 10
ATOM 11522 C C . VAL A 1 11 ? -2.691 -3.110 -18.029 1.00 0.00 10 VAL A C 10
ATOM 11523 O O . VAL A 1 11 ? -2.273 -4.054 -18.697 1.00 0.00 10 VAL A O 10
ATOM 11536 N N . MET A 1 12 ? -3.603 -2.248 -18.485 1.00 0.00 11 MET A N 10
ATOM 11537 C CA . MET A 1 12 ? -4.171 -2.369 -19.813 1.00 0.00 11 MET A CA 10
ATOM 11538 C C . MET A 1 12 ? -3.079 -2.722 -20.813 1.00 0.00 11 MET A C 10
ATOM 11539 O O . MET A 1 12 ? -3.357 -3.282 -21.871 1.00 0.00 11 MET A O 10
ATOM 11553 N N . GLY A 1 13 ? -1.830 -2.393 -20.474 1.00 0.00 12 GLY A N 10
ATOM 11554 C CA . GLY A 1 13 ? -0.706 -2.677 -21.343 1.00 0.00 12 GLY A CA 10
ATOM 11555 C C . GLY A 1 13 ? -0.126 -4.048 -21.024 1.00 0.00 12 GLY A C 10
ATOM 11556 O O . GLY A 1 13 ? -0.037 -4.908 -21.897 1.00 0.00 12 GLY A O 10
ATOM 11560 N N . ASN A 1 14 ? 0.271 -4.249 -19.765 1.00 0.00 13 ASN A N 10
ATOM 11561 C CA . ASN A 1 14 ? 0.839 -5.511 -19.336 1.00 0.00 13 ASN A CA 10
ATOM 11562 C C . ASN A 1 14 ? 0.028 -6.666 -19.907 1.00 0.00 13 ASN A C 10
ATOM 11563 O O . ASN A 1 14 ? 0.562 -7.510 -20.623 1.00 0.00 13 ASN A O 10
ATOM 11574 N N . ARG A 1 15 ? -1.268 -6.700 -19.588 1.00 0.00 14 ARG A N 10
ATOM 11575 C CA . ARG A 1 15 ? -2.146 -7.748 -20.067 1.00 0.00 14 ARG A CA 10
ATOM 11576 C C . ARG A 1 15 ? -1.450 -9.096 -19.954 1.00 0.00 14 ARG A C 10
ATOM 11577 O O . ARG A 1 15 ? -1.845 -10.059 -20.609 1.00 0.00 14 ARG A O 10
ATOM 11598 N N . ASP A 1 16 ? -0.410 -9.165 -19.120 1.00 0.00 15 ASP A N 10
ATOM 11599 C CA . ASP A 1 16 ? 0.335 -10.393 -18.926 1.00 0.00 15 ASP A CA 10
ATOM 11600 C C . ASP A 1 16 ? 0.656 -10.572 -17.449 1.00 0.00 15 ASP A C 10
ATOM 11601 O O . ASP A 1 16 ? 0.389 -11.627 -16.878 1.00 0.00 15 ASP A O 10
ATOM 11610 N N . ILE A 1 17 ? 1.231 -9.538 -16.831 1.00 0.00 16 ILE A N 10
ATOM 11611 C CA . ILE A 1 17 ? 1.584 -9.584 -15.426 1.00 0.00 16 ILE A CA 10
ATOM 11612 C C . ILE A 1 17 ? 0.331 -9.788 -14.587 1.00 0.00 16 ILE A C 10
ATOM 11613 O O . ILE A 1 17 ? 0.365 -10.487 -13.576 1.00 0.00 16 ILE A O 10
ATOM 11629 N N . TYR A 1 18 ? -0.778 -9.175 -15.007 1.00 0.00 17 TYR A N 10
ATOM 11630 C CA . TYR A 1 18 ? -2.032 -9.292 -14.291 1.00 0.00 17 TYR A CA 10
ATOM 11631 C C . TYR A 1 18 ? -2.422 -10.758 -14.169 1.00 0.00 17 TYR A C 10
ATOM 11632 O O . TYR A 1 18 ? -2.521 -11.288 -13.065 1.00 0.00 17 TYR A O 10
ATOM 11650 N N . LYS A 1 19 ? -2.644 -11.414 -15.311 1.00 0.00 18 LYS A N 10
ATOM 11651 C CA . LYS A 1 19 ? -3.021 -12.813 -15.326 1.00 0.00 18 LYS A CA 10
ATOM 11652 C C . LYS A 1 19 ? -2.116 -13.604 -14.392 1.00 0.00 18 LYS A C 10
ATOM 11653 O O . LYS A 1 19 ? -2.592 -14.266 -13.473 1.00 0.00 18 LYS A O 10
ATOM 11672 N N . LYS A 1 20 ? -0.804 -13.534 -14.632 1.00 0.00 19 LYS A N 10
ATOM 11673 C CA . LYS A 1 20 ? 0.160 -14.241 -13.814 1.00 0.00 19 LYS A CA 10
ATOM 11674 C C . LYS A 1 20 ? -0.020 -13.858 -12.352 1.00 0.00 19 LYS A C 10
ATOM 11675 O O . LYS A 1 20 ? -0.297 -14.712 -11.512 1.00 0.00 19 LYS A O 10
ATOM 11694 N N . VAL A 1 21 ? 0.138 -12.567 -12.049 1.00 0.00 20 VAL A N 10
ATOM 11695 C CA . VAL A 1 21 ? -0.008 -12.075 -10.694 1.00 0.00 20 VAL A CA 10
ATOM 11696 C C . VAL A 1 21 ? -1.179 -12.772 -10.016 1.00 0.00 20 VAL A C 10
ATOM 11697 O O . VAL A 1 21 ? -0.981 -13.622 -9.151 1.00 0.00 20 VAL A O 10
ATOM 11710 N N . VAL A 1 22 ? -2.401 -12.411 -10.413 1.00 0.00 21 VAL A N 10
ATOM 11711 C CA . VAL A 1 22 ? -3.596 -13.001 -9.844 1.00 0.00 21 VAL A CA 10
ATOM 11712 C C . VAL A 1 22 ? -3.416 -14.508 -9.720 1.00 0.00 21 VAL A C 10
ATOM 11713 O O . VAL A 1 22 ? -3.999 -15.134 -8.838 1.00 0.00 21 VAL A O 10
ATOM 11726 N N . ARG A 1 23 ? -2.606 -15.089 -10.608 1.00 0.00 22 ARG A N 10
ATOM 11727 C CA . ARG A 1 23 ? -2.355 -16.516 -10.595 1.00 0.00 22 ARG A CA 10
ATOM 11728 C C . ARG A 1 23 ? -1.376 -16.857 -9.481 1.00 0.00 22 ARG A C 10
ATOM 11729 O O . ARG A 1 23 ? -1.474 -17.918 -8.868 1.00 0.00 22 ARG A O 10
ATOM 11750 N N . VAL A 1 24 ? -0.429 -15.953 -9.219 1.00 0.00 23 VAL A N 10
ATOM 11751 C CA . VAL A 1 24 ? 0.562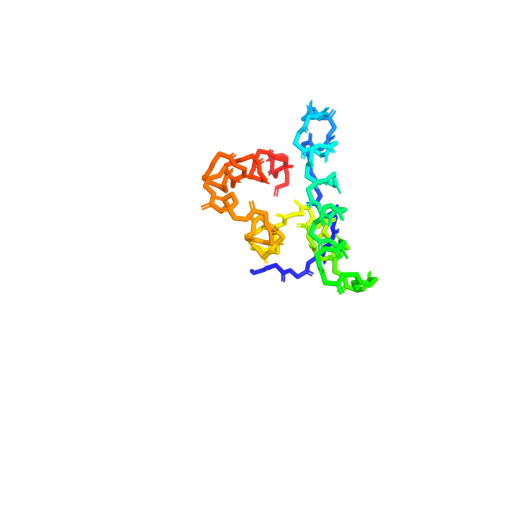 -16.161 -8.183 1.00 0.00 23 VAL A CA 10
ATOM 11752 C C . VAL A 1 24 ? -0.095 -16.052 -6.814 1.00 0.00 23 VAL A C 10
ATOM 11753 O O . VAL A 1 24 ? 0.280 -16.765 -5.885 1.00 0.00 23 VAL A O 10
ATOM 11766 N N . CYS A 1 25 ? -1.078 -15.157 -6.691 1.00 0.00 24 CYS A N 10
ATOM 11767 C CA . CYS A 1 25 ? -1.781 -14.960 -5.440 1.00 0.00 24 CYS A CA 10
ATOM 11768 C C . CYS A 1 25 ? -2.638 -16.180 -5.133 1.00 0.00 24 CYS A C 10
ATOM 11769 O O . CYS A 1 25 ? -2.742 -16.595 -3.981 1.00 0.00 24 CYS A O 10
ATOM 11776 N N . GLU A 1 26 ? -3.254 -16.755 -6.169 1.00 0.00 25 GLU A N 10
ATOM 11777 C CA . GLU A 1 26 ? -4.096 -17.922 -6.003 1.00 0.00 25 GLU A CA 10
ATOM 11778 C C . GLU A 1 26 ? -3.298 -19.052 -5.366 1.00 0.00 25 GLU A C 10
ATOM 11779 O O . GLU A 1 26 ? -3.682 -19.576 -4.323 1.00 0.00 25 GLU A O 10
ATOM 11791 N N . ASP A 1 27 ? -2.183 -19.425 -5.998 1.00 0.00 26 ASP A N 10
ATOM 11792 C CA . ASP A 1 27 ? -1.338 -20.488 -5.493 1.00 0.00 26 ASP A CA 10
ATOM 11793 C C . ASP A 1 27 ? -1.016 -20.236 -4.026 1.00 0.00 26 ASP A C 10
ATOM 11794 O O . ASP A 1 27 ? -1.065 -21.156 -3.212 1.00 0.00 26 ASP A O 10
ATOM 11803 N N . CYS A 1 28 ? -0.686 -18.987 -3.691 1.00 0.00 27 CYS A N 10
ATOM 11804 C CA . CYS A 1 28 ? -0.358 -18.622 -2.328 1.00 0.00 27 CYS A CA 10
ATOM 11805 C C . CYS A 1 28 ? -1.581 -18.800 -1.439 1.00 0.00 27 CYS A C 10
ATOM 11806 O O . CYS A 1 28 ? -1.495 -19.406 -0.373 1.00 0.00 27 CYS A O 10
ATOM 11813 N N . THR A 1 29 ? -2.724 -18.269 -1.880 1.00 0.00 28 THR A N 10
ATOM 11814 C CA . THR A 1 29 ? -3.954 -18.373 -1.123 1.00 0.00 28 THR A CA 10
ATOM 11815 C C . THR A 1 29 ? -4.141 -19.801 -0.630 1.00 0.00 28 THR A C 10
ATOM 11816 O O . THR A 1 29 ? -4.743 -20.028 0.417 1.00 0.00 28 THR A O 10
ATOM 11827 N N . ASN A 1 30 ? -3.620 -20.767 -1.391 1.00 0.00 29 ASN A N 10
ATOM 11828 C CA . ASN A 1 30 ? -3.729 -22.166 -1.029 1.00 0.00 29 ASN A CA 10
ATOM 11829 C C . ASN A 1 30 ? -2.744 -22.493 0.084 1.00 0.00 29 ASN A C 10
ATOM 11830 O O . ASN A 1 30 ? -3.104 -23.139 1.066 1.00 0.00 29 ASN A O 10
ATOM 11841 N N . ILE A 1 31 ? -1.497 -22.043 -0.072 1.00 0.00 30 ILE A N 10
ATOM 11842 C CA . ILE A 1 31 ? -0.466 -22.285 0.917 1.00 0.00 30 ILE A CA 10
ATOM 11843 C C . ILE A 1 31 ? -1.023 -22.040 2.312 1.00 0.00 30 ILE A C 10
ATOM 11844 O O . ILE A 1 31 ? -0.956 -22.916 3.172 1.00 0.00 30 ILE A O 10
ATOM 11860 N N . PHE A 1 32 ? -1.573 -20.845 2.537 1.00 0.00 31 PHE A N 10
ATOM 11861 C CA . PHE A 1 32 ? -2.137 -20.495 3.825 1.00 0.00 31 PHE A CA 10
ATOM 11862 C C . PHE A 1 32 ? -3.611 -20.872 3.863 1.00 0.00 31 PHE A C 10
ATOM 11863 O O . PHE A 1 32 ? -4.185 -21.037 4.938 1.00 0.00 31 PHE A O 10
ATOM 11880 N N . ARG A 1 33 ? -4.224 -21.009 2.685 1.00 0.00 32 ARG A N 10
ATOM 11881 C CA . ARG A 1 33 ? -5.626 -21.365 2.589 1.00 0.00 32 ARG A CA 10
ATOM 11882 C C . ARG A 1 33 ? -6.482 -20.248 3.167 1.00 0.00 32 ARG A C 10
ATOM 11883 O O . ARG A 1 33 ? -7.587 -20.493 3.645 1.00 0.00 32 ARG A O 10
ATOM 11904 N N . LEU A 1 34 ? -5.968 -19.016 3.123 1.00 0.00 33 LEU A N 10
ATOM 11905 C CA . LEU A 1 34 ? -6.686 -17.868 3.641 1.00 0.00 33 LEU A CA 10
ATOM 11906 C C . LEU A 1 34 ? -7.399 -17.149 2.504 1.00 0.00 33 LEU A C 10
ATOM 11907 O O . LEU A 1 34 ? -6.779 -16.798 1.503 1.00 0.00 33 LEU A O 10
ATOM 11923 N N . PRO A 1 35 ? -8.707 -16.930 2.662 1.00 0.00 34 PRO A N 10
ATOM 11924 C CA . PRO A 1 35 ? -9.545 -16.261 1.691 1.00 0.00 34 PRO A CA 10
ATOM 11925 C C . PRO A 1 35 ? -9.225 -14.773 1.680 1.00 0.00 34 PRO A C 10
ATOM 11926 O O . PRO A 1 35 ? -9.363 -14.114 0.652 1.00 0.00 34 PRO A O 10
ATOM 11937 N N . GLY A 1 36 ? -8.799 -14.244 2.829 1.00 0.00 35 GLY A N 10
ATOM 11938 C CA . GLY A 1 36 ? -8.465 -12.838 2.941 1.00 0.00 35 GLY A CA 10
ATOM 11939 C C . GLY A 1 36 ? -6.987 -12.621 2.648 1.00 0.00 35 GLY A C 10
ATOM 11940 O O . GLY A 1 36 ? -6.244 -12.142 3.501 1.00 0.00 35 GLY A O 10
ATOM 11944 N N . LEU A 1 37 ? -6.562 -12.977 1.433 1.00 0.00 36 LEU A N 10
ATOM 11945 C CA . LEU A 1 37 ? -5.179 -12.822 1.031 1.00 0.00 36 LEU A CA 10
ATOM 11946 C C . LEU A 1 37 ? -5.106 -12.490 -0.453 1.00 0.00 36 LEU A C 10
ATOM 11947 O O . LEU A 1 37 ? -4.496 -11.497 -0.841 1.00 0.00 36 LEU A O 10
ATOM 11963 N N . ASP A 1 38 ? -5.733 -13.327 -1.284 1.00 0.00 37 ASP A N 10
ATOM 11964 C CA . ASP A 1 38 ? -5.736 -13.121 -2.718 1.00 0.00 37 ASP A CA 10
ATOM 11965 C C . ASP A 1 38 ? -5.924 -11.642 -3.025 1.00 0.00 37 ASP A C 10
ATOM 11966 O O . ASP A 1 38 ? -5.045 -11.009 -3.606 1.00 0.00 37 ASP A O 10
ATOM 11975 N N . GLY A 1 39 ? -7.074 -11.090 -2.632 1.00 0.00 38 GLY A N 10
ATOM 11976 C CA . GLY A 1 39 ? -7.367 -9.690 -2.869 1.00 0.00 38 GLY A CA 10
ATOM 11977 C C . GLY A 1 39 ? -6.136 -8.840 -2.590 1.00 0.00 38 GLY A C 10
ATOM 11978 O O . GLY A 1 39 ? -5.509 -8.325 -3.513 1.00 0.00 38 GLY A O 10
ATOM 11982 N N . MET A 1 40 ? -5.790 -8.693 -1.309 1.00 0.00 39 MET A N 10
ATOM 11983 C CA . MET A 1 40 ? -4.640 -7.905 -0.914 1.00 0.00 39 MET A CA 10
ATOM 11984 C C . MET A 1 40 ? -3.476 -8.180 -1.856 1.00 0.00 39 MET A C 10
ATOM 11985 O O . MET A 1 40 ? -2.871 -7.252 -2.388 1.00 0.00 39 MET A O 10
ATOM 11999 N N . CYS A 1 41 ? -3.165 -9.462 -2.062 1.00 0.00 40 CYS A N 10
ATOM 12000 C CA . CYS A 1 41 ? -2.079 -9.855 -2.937 1.00 0.00 40 CYS A CA 10
ATOM 12001 C C . CYS A 1 41 ? -2.132 -9.040 -4.221 1.00 0.00 40 CYS A C 10
ATOM 12002 O O . CYS A 1 41 ? -1.100 -8.782 -4.838 1.00 0.00 40 CYS A O 10
ATOM 12009 N N . ARG A 1 42 ? -3.338 -8.634 -4.623 1.00 0.00 41 ARG A N 10
ATOM 12010 C CA . ARG A 1 42 ? -3.519 -7.853 -5.830 1.00 0.00 41 ARG A CA 10
ATOM 12011 C C . ARG A 1 42 ? -4.721 -6.932 -5.673 1.00 0.00 41 ARG A C 10
ATOM 12012 O O . ARG A 1 42 ? -5.563 -6.849 -6.564 1.00 0.00 41 ARG A O 10
ATOM 12033 N N . ASN A 1 43 ? -4.799 -6.240 -4.534 1.00 0.00 42 ASN A N 10
ATOM 12034 C CA . ASN A 1 43 ? -5.896 -5.330 -4.268 1.00 0.00 42 ASN A CA 10
ATOM 12035 C C . ASN A 1 43 ? -5.494 -3.910 -4.643 1.00 0.00 42 ASN A C 10
ATOM 12036 O O . ASN A 1 43 ? -6.344 -3.092 -4.989 1.00 0.00 42 ASN A O 10
ATOM 12047 N N . ARG A 1 44 ? -4.193 -3.620 -4.574 1.00 0.00 43 ARG A N 10
ATOM 12048 C CA . ARG A 1 44 ? -3.684 -2.305 -4.905 1.00 0.00 43 ARG A CA 10
ATOM 12049 C C . ARG A 1 44 ? -2.575 -2.426 -5.941 1.00 0.00 43 ARG A C 10
ATOM 12050 O O . ARG A 1 44 ? -1.397 -2.321 -5.607 1.00 0.00 43 ARG A O 10
ATOM 12071 N N . CYS A 1 45 ? -2.956 -2.647 -7.201 1.00 0.00 44 CYS A N 10
ATOM 12072 C CA . CYS A 1 45 ? -1.995 -2.781 -8.278 1.00 0.00 44 CYS A CA 10
ATOM 12073 C C . CYS A 1 45 ? -0.819 -3.629 -7.816 1.00 0.00 44 CYS A C 10
ATOM 12074 O O . CYS A 1 45 ? 0.335 -3.255 -8.015 1.00 0.00 44 CYS A O 10
ATOM 12081 N N . PHE A 1 46 ? -1.113 -4.774 -7.196 1.00 0.00 45 PHE A N 10
ATOM 12082 C CA . PHE A 1 46 ? -0.080 -5.666 -6.710 1.00 0.00 45 PHE A CA 10
ATOM 12083 C C . PHE A 1 46 ? 1.009 -4.863 -6.013 1.00 0.00 45 PHE A C 10
ATOM 12084 O O . PHE A 1 46 ? 2.118 -5.355 -5.817 1.00 0.00 45 PHE A O 10
ATOM 12101 N N . TYR A 1 47 ? 0.690 -3.623 -5.637 1.00 0.00 46 TYR A N 10
ATOM 12102 C CA . TYR A 1 47 ? 1.642 -2.760 -4.967 1.00 0.00 46 TYR A CA 10
ATOM 12103 C C . TYR A 1 47 ? 1.390 -2.781 -3.466 1.00 0.00 46 TYR A C 10
ATOM 12104 O O . TYR A 1 47 ? 0.698 -1.914 -2.937 1.00 0.00 46 TYR A O 10
ATOM 12122 N N . ASN A 1 48 ? 1.954 -3.778 -2.779 1.00 0.00 47 ASN A N 10
ATOM 12123 C CA . ASN A 1 48 ? 1.788 -3.905 -1.345 1.00 0.00 47 ASN A CA 10
ATOM 12124 C C . ASN A 1 48 ? 2.693 -5.009 -0.815 1.00 0.00 47 ASN A C 10
ATOM 12125 O O . ASN A 1 48 ? 2.428 -5.581 0.240 1.00 0.00 47 ASN A O 10
ATOM 12136 N N . GLU A 1 49 ? 3.765 -5.307 -1.552 1.00 0.00 48 GLU A N 10
ATOM 12137 C CA . GLU A 1 49 ? 4.702 -6.338 -1.152 1.00 0.00 48 GLU A CA 10
ATOM 12138 C C . GLU A 1 49 ? 3.981 -7.672 -1.018 1.00 0.00 48 GLU A C 10
ATOM 12139 O O . GLU A 1 49 ? 4.607 -8.728 -1.069 1.00 0.00 48 GLU A O 10
ATOM 12151 N N . TRP A 1 50 ? 2.658 -7.620 -0.847 1.00 0.00 49 TRP A N 10
ATOM 12152 C CA . TRP A 1 50 ? 1.862 -8.823 -0.709 1.00 0.00 49 TRP A CA 10
ATOM 12153 C C . TRP A 1 50 ? 2.233 -9.818 -1.799 1.00 0.00 49 TRP A C 10
ATOM 12154 O O . TRP A 1 50 ? 1.935 -11.006 -1.689 1.00 0.00 49 TRP A O 10
ATOM 12175 N N . PHE A 1 51 ? 2.887 -9.330 -2.855 1.00 0.00 50 PHE A N 10
ATOM 12176 C CA . PHE A 1 51 ? 3.296 -10.176 -3.958 1.00 0.00 50 PHE A CA 10
ATOM 12177 C C . PHE A 1 51 ? 4.475 -11.042 -3.535 1.00 0.00 50 PHE A C 10
ATOM 12178 O O . PHE A 1 51 ? 4.736 -12.079 -4.141 1.00 0.00 50 PHE A O 10
ATOM 12195 N N . LEU A 1 52 ? 5.188 -10.613 -2.491 1.00 0.00 51 LEU A N 10
ATOM 12196 C CA . LEU A 1 52 ? 6.333 -11.348 -1.993 1.00 0.00 51 LEU A CA 10
ATOM 12197 C C . LEU A 1 52 ? 5.887 -12.338 -0.926 1.00 0.00 51 LEU A C 10
ATOM 12198 O O . LEU A 1 52 ? 6.387 -13.459 -0.868 1.00 0.00 51 LEU A O 10
ATOM 12214 N N . ILE A 1 53 ? 4.941 -11.920 -0.081 1.00 0.00 52 ILE A N 10
ATOM 12215 C CA . ILE A 1 53 ? 4.430 -12.769 0.977 1.00 0.00 52 ILE A CA 10
ATOM 12216 C C . ILE A 1 53 ? 3.912 -14.072 0.386 1.00 0.00 52 ILE A C 10
ATOM 12217 O O . ILE A 1 53 ? 4.105 -15.138 0.967 1.00 0.00 52 ILE A O 10
ATOM 12233 N N . CYS A 1 54 ? 3.252 -13.985 -0.771 1.00 0.00 53 CYS A N 10
ATOM 12234 C CA . CYS A 1 54 ? 2.710 -15.155 -1.433 1.00 0.00 53 CYS A CA 10
ATOM 12235 C C . CYS A 1 54 ? 3.824 -15.900 -2.155 1.00 0.00 53 CYS A C 10
ATOM 12236 O O . CYS A 1 54 ? 3.966 -17.111 -2.000 1.00 0.00 53 CYS A O 10
ATOM 12243 N N . LEU A 1 55 ? 4.616 -15.172 -2.946 1.00 0.00 54 LEU A N 10
ATOM 12244 C CA . LEU A 1 55 ? 5.711 -15.765 -3.687 1.00 0.00 54 LEU A CA 10
ATOM 12245 C C . LEU A 1 55 ? 6.637 -16.508 -2.734 1.00 0.00 54 LEU A C 10
ATOM 12246 O O . LEU A 1 55 ? 7.353 -17.420 -3.143 1.00 0.00 54 LEU A O 10
ATOM 12262 N N . LYS A 1 56 ? 6.622 -16.115 -1.458 1.00 0.00 55 LYS A N 10
ATOM 12263 C CA . LYS A 1 56 ? 7.458 -16.744 -0.455 1.00 0.00 55 LYS A CA 10
ATOM 12264 C C . LYS A 1 56 ? 6.867 -18.089 -0.058 1.00 0.00 55 LYS A C 10
ATOM 12265 O O . LYS A 1 56 ? 7.579 -19.089 0.008 1.00 0.00 55 LYS A O 10
ATOM 12284 N N . ALA A 1 57 ? 5.559 -18.112 0.207 1.00 0.00 56 ALA A N 10
ATOM 12285 C CA . ALA A 1 57 ? 4.879 -19.331 0.596 1.00 0.00 56 ALA A CA 10
ATOM 12286 C C . ALA A 1 57 ? 5.025 -20.376 -0.500 1.00 0.00 56 ALA A C 10
ATOM 12287 O O . ALA A 1 57 ? 4.693 -21.542 -0.298 1.00 0.00 56 ALA A O 10
ATOM 12294 N N . ALA A 1 58 ? 5.523 -19.955 -1.665 1.00 0.00 57 ALA A N 10
ATOM 12295 C CA . ALA A 1 58 ? 5.710 -20.854 -2.787 1.00 0.00 57 ALA A CA 10
ATOM 12296 C C . ALA A 1 58 ? 7.189 -21.170 -2.953 1.00 0.00 57 ALA A C 10
ATOM 12297 O O . ALA A 1 58 ? 7.591 -21.762 -3.953 1.00 0.00 57 ALA A O 10
ATOM 12304 N N . ASN A 1 59 ? 8.000 -20.774 -1.969 1.00 0.00 58 ASN A N 10
ATOM 12305 C CA . ASN A 1 59 ? 9.428 -21.018 -2.013 1.00 0.00 58 ASN A CA 10
ATOM 12306 C C . ASN A 1 59 ? 10.062 -20.190 -3.121 1.00 0.00 58 ASN A C 10
ATOM 12307 O O . ASN A 1 59 ? 11.249 -19.875 -3.065 1.00 0.00 58 ASN A O 10
ATOM 12318 N N . ARG A 1 60 ? 9.265 -19.837 -4.132 1.00 0.00 59 ARG A N 10
ATOM 12319 C CA . ARG A 1 60 ? 9.749 -19.049 -5.248 1.00 0.00 59 ARG A CA 10
ATOM 12320 C C . ARG A 1 60 ? 10.647 -17.931 -4.739 1.00 0.00 59 ARG A C 10
ATOM 12321 O O . ARG A 1 60 ? 11.865 -17.990 -4.896 1.00 0.00 59 ARG A O 10
ATOM 12342 N N . GLU A 1 61 ? 10.043 -16.910 -4.127 1.00 0.00 60 GLU A N 10
ATOM 12343 C CA . GLU A 1 61 ? 10.793 -15.788 -3.598 1.00 0.00 60 GLU A CA 10
ATOM 12344 C C . GLU A 1 61 ? 12.102 -15.633 -4.359 1.00 0.00 60 GLU A C 10
ATOM 12345 O O . GLU A 1 61 ? 13.168 -15.544 -3.754 1.00 0.00 60 GLU A O 10
ATOM 12357 N N . ASP A 1 62 ? 12.018 -15.600 -5.691 1.00 0.00 61 ASP A N 10
ATOM 12358 C CA . ASP A 1 62 ? 13.192 -15.456 -6.527 1.00 0.00 61 ASP A CA 10
ATOM 12359 C C . ASP A 1 62 ? 12.864 -14.583 -7.730 1.00 0.00 61 ASP A C 10
ATOM 12360 O O . ASP A 1 62 ? 13.676 -13.758 -8.141 1.00 0.00 61 ASP A O 10
ATOM 12369 N N . GLU A 1 63 ? 11.668 -14.768 -8.295 1.00 0.00 62 GLU A N 10
ATOM 12370 C CA . GLU A 1 63 ? 11.242 -13.996 -9.446 1.00 0.00 62 GLU A CA 10
ATOM 12371 C C . GLU A 1 63 ? 10.531 -12.730 -8.988 1.00 0.00 62 GLU A C 10
ATOM 12372 O O . GLU A 1 63 ? 9.616 -12.252 -9.654 1.00 0.00 62 GLU A O 10
ATOM 12384 N N . ILE A 1 64 ? 10.957 -12.187 -7.844 1.00 0.00 63 ILE A N 10
ATOM 12385 C CA . ILE A 1 64 ? 10.365 -10.981 -7.302 1.00 0.00 63 ILE A CA 10
ATOM 12386 C C . ILE A 1 64 ? 10.934 -9.763 -8.015 1.00 0.00 63 ILE A C 10
ATOM 12387 O O . ILE A 1 64 ? 10.189 -8.978 -8.598 1.00 0.00 63 ILE A O 10
ATOM 12403 N N . GLU A 1 65 ? 12.259 -9.605 -7.968 1.00 0.00 64 GLU A N 10
ATOM 12404 C CA . GLU A 1 65 ? 12.916 -8.485 -8.610 1.00 0.00 64 GLU A CA 10
ATOM 12405 C C . GLU A 1 65 ? 12.255 -8.193 -9.950 1.00 0.00 64 GLU A C 10
ATOM 12406 O O . GLU A 1 65 ? 11.810 -7.074 -10.196 1.00 0.00 64 GLU A O 10
ATOM 12418 N N . LYS A 1 66 ? 12.191 -9.205 -10.817 1.00 0.00 65 LYS A N 10
ATOM 12419 C CA . LYS A 1 66 ? 11.585 -9.053 -12.125 1.00 0.00 65 LYS A CA 10
ATOM 12420 C C . LYS A 1 66 ? 10.110 -8.708 -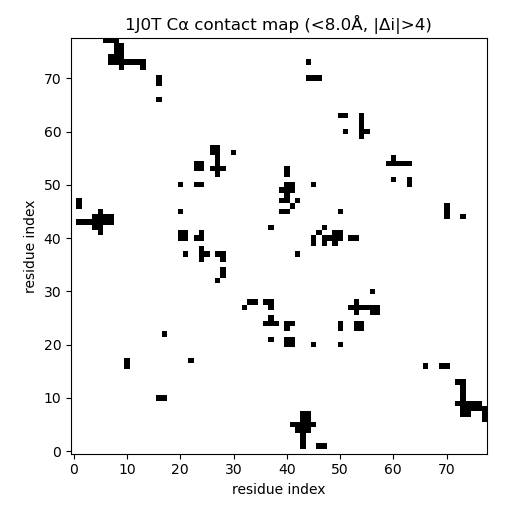11.975 1.00 0.00 65 LYS A C 10
ATOM 12421 O O . LYS A 1 66 ? 9.611 -7.799 -12.635 1.00 0.00 65 LYS A O 10
ATOM 12440 N N . PHE A 1 67 ? 9.411 -9.438 -11.102 1.00 0.00 66 PHE A N 10
ATOM 12441 C CA . PHE A 1 67 ? 8.000 -9.205 -10.871 1.00 0.00 66 PHE A CA 10
ATOM 12442 C C . PHE A 1 67 ? 7.788 -7.790 -10.351 1.00 0.00 66 PHE A C 10
ATOM 12443 O O . PHE A 1 67 ? 6.716 -7.216 -10.528 1.00 0.00 66 PHE A O 10
ATOM 12460 N N . ARG A 1 68 ? 8.815 -7.229 -9.709 1.00 0.00 67 ARG A N 10
ATOM 12461 C CA . ARG A 1 68 ? 8.737 -5.887 -9.167 1.00 0.00 67 ARG A CA 10
ATOM 12462 C C . ARG A 1 68 ? 8.573 -4.883 -10.299 1.00 0.00 67 ARG A C 10
ATOM 12463 O O . ARG A 1 68 ? 7.587 -4.152 -10.345 1.00 0.00 67 ARG A O 10
ATOM 12484 N N . VAL A 1 69 ? 9.545 -4.849 -11.214 1.00 0.00 68 VAL A N 10
ATOM 12485 C CA . VAL A 1 69 ? 9.505 -3.937 -12.339 1.00 0.00 68 VAL A CA 10
ATOM 12486 C C . VAL A 1 69 ? 8.164 -4.053 -13.048 1.00 0.00 68 VAL A C 10
ATOM 12487 O O . VAL A 1 69 ? 7.653 -3.071 -13.582 1.00 0.00 68 VAL A O 10
ATOM 12500 N N . TRP A 1 70 ? 7.592 -5.260 -13.053 1.00 0.00 69 TRP A N 10
ATOM 12501 C CA . TRP A 1 70 ? 6.314 -5.494 -13.695 1.00 0.00 69 TRP A CA 10
ATOM 12502 C C . TRP A 1 70 ? 5.229 -4.686 -12.999 1.00 0.00 69 TRP A C 10
ATOM 12503 O O . TRP A 1 70 ? 4.503 -3.931 -13.642 1.00 0.00 69 TRP A O 10
ATOM 12524 N N . ILE A 1 71 ? 5.119 -4.848 -11.678 1.00 0.00 70 ILE A N 10
ATOM 12525 C CA . ILE A 1 71 ? 4.127 -4.135 -10.898 1.00 0.00 70 ILE A CA 10
ATOM 12526 C C . ILE A 1 71 ? 4.204 -2.646 -11.204 1.00 0.00 70 ILE A C 10
ATOM 12527 O O . ILE A 1 71 ? 3.221 -1.926 -11.044 1.00 0.00 70 ILE A O 10
ATOM 12543 N N . SER A 1 72 ? 5.376 -2.185 -11.646 1.00 0.00 71 SER A N 10
ATOM 12544 C CA . SER A 1 72 ? 5.573 -0.787 -11.972 1.00 0.00 71 SER A CA 10
ATOM 12545 C C . SER A 1 72 ? 4.961 -0.483 -13.333 1.00 0.00 71 SER A C 10
ATOM 12546 O O . SER A 1 72 ? 4.437 0.607 -13.551 1.00 0.00 71 SER A O 10
ATOM 12554 N N . ILE A 1 73 ? 5.029 -1.452 -14.248 1.00 0.00 72 ILE A N 10
ATOM 12555 C CA . ILE A 1 73 ? 4.481 -1.288 -15.580 1.00 0.00 72 ILE A CA 10
ATOM 12556 C C . ILE A 1 73 ? 2.982 -1.041 -15.493 1.00 0.00 72 ILE A C 10
ATOM 12557 O O . ILE A 1 73 ? 2.453 -0.173 -16.184 1.00 0.00 72 ILE A O 10
ATOM 12573 N N . LEU A 1 74 ? 2.296 -1.806 -14.641 1.00 0.00 73 LEU A N 10
ATOM 12574 C CA . LEU A 1 74 ? 0.864 -1.666 -14.468 1.00 0.00 73 LEU A CA 10
ATOM 12575 C C . LEU A 1 74 ? 0.539 -0.268 -13.963 1.00 0.00 73 LEU A C 10
ATOM 12576 O O . LEU A 1 74 ? -0.620 0.142 -13.963 1.00 0.00 73 LEU A O 10
ATOM 12592 N N . ASN A 1 75 ? 1.567 0.466 -13.532 1.00 0.00 74 ASN A N 10
ATOM 12593 C CA . ASN A 1 75 ? 1.385 1.813 -13.029 1.00 0.00 74 ASN A CA 10
ATOM 12594 C C . ASN A 1 75 ? 1.735 2.823 -14.112 1.00 0.00 74 ASN A C 10
ATOM 12595 O O . ASN A 1 75 ? 2.055 3.972 -13.815 1.00 0.00 74 ASN A O 10
ATOM 12606 N N . ALA A 1 76 ? 1.672 2.391 -15.373 1.00 0.00 75 ALA A N 10
ATOM 12607 C CA . ALA A 1 76 ? 1.982 3.256 -16.494 1.00 0.00 75 ALA A CA 10
ATOM 12608 C C . ALA A 1 76 ? 1.454 4.658 -16.224 1.00 0.00 75 ALA A C 10
ATOM 12609 O O . ALA A 1 76 ? 2.227 5.573 -15.950 1.00 0.00 75 ALA A O 10
ATOM 12616 N N . GLY A 1 77 ? 0.132 4.825 -16.304 1.00 0.00 76 GLY A N 10
ATOM 12617 C CA . GLY A 1 77 ? -0.487 6.114 -16.069 1.00 0.00 76 GLY A CA 10
ATOM 12618 C C . GLY A 1 77 ? 0.165 6.803 -14.878 1.00 0.00 76 GLY A C 10
ATOM 12619 O O . GLY A 1 77 ? 0.474 7.991 -14.936 1.00 0.00 76 GLY A O 10
ATOM 12623 N N . GLN A 1 78 ? 0.373 6.051 -13.795 1.00 0.00 77 GLN A N 10
ATOM 12624 C CA . GLN A 1 78 ? 0.985 6.591 -12.597 1.00 0.00 77 GLN A CA 10
ATOM 12625 C C . GLN A 1 78 ? 2.407 7.042 -12.901 1.00 0.00 77 GLN A C 10
ATOM 12626 O O . GLN A 1 78 ? 2.774 7.203 -14.063 1.00 0.00 77 GLN A O 10
#

Organism: Penaeus japonicus (NCBI:txid27405)

Radius of gyration: 11.48 Å; Cα contacts (8 Å, |Δi|>4): 108; chains: 1; bounding box: 26×26×27 Å

Solvent-accessible surface area: 5052 Å² total; per-residue (Å²): 141,37,193,86,83,96,36,28,129,8,52,134,48,21,157,101,12,70,131,40,0,39,131,7,0,90,46,0,23,80,85,119,201,87,117,54,15,46,30,48,1,61,31,50,1,6,117,43,104,64,6,52,35,1,0,94,31,30,129,116,72,112,68,17,147,74,12,174,86,66,8,64,84,0,23,76,62,114

Foldseek 3Di:
DDDAFLLFPQVVPCVPLVVVQLVLQVQLCVLVVPPVLSCCCHGHLNPDCSSQVSCVSVVNSPCVVVSVVVSVNSNVVD

Secondary structure (DSSP, 8-state):
---SSS--SSTTT-SSHHHHHHHHHHHHIIIII-HHHHHHHTSSTT-SSHHHHHHHTTS--STHHHHHHHHHHTTS--

InterPro domains:
  IPR001166 Hyperglycemic hormone [PR00550] (41-57)
  IPR001166 Hyperglycemic hormone [PR00550] (57-72)
  IPR001166 Hyperglycemic hormone [PR00550] (72-82)
  IPR001262 Hyperglycemic hormone type 2 [PR00549] (34-50)
  IPR001262 Hyperglycemic hormone type 2 [PR00549] (58-70)
  IPR001262 Hyperglycemic hormone type 2 [PR00549] (79-90)
  IPR001262 Hyperglycemic hormone type 2 [PR00549] (90-101)
  IPR018251 Crustacean neurohormone, conserved site [PS01250] (64-81)
  IPR031098 Crustacean CHH/MIH/GIH neurohormone family [PF01147] (33-98)
  IPR031098 Crustacean CHH/MIH/GIH neurohormone family [PTHR35981] (24-102)
  IPR035957 Crustacean CHH/MIH/GIH neurohormone superfamily [G3DSA:1.10.2010.10] (28-105)
  IPR035957 Crustacean CHH/MIH/GIH neurohormone superfamily [SSF81778] (29-103)